Protein AF-0000000087424382 (afdb_homodimer)

pLDDT: mean 93.9, std 6.86, range [43.62, 98.88]

Structure (mmCIF, N/CA/C/O backbone):
data_AF-0000000087424382-model_v1
#
loop_
_entity.id
_entity.type
_entity.pdbx_description
1 polymer '3-phosphoglycerate dehydrogenase'
#
loop_
_atom_site.group_PDB
_atom_site.id
_atom_site.type_symbol
_atom_site.label_atom_id
_atom_site.label_alt_id
_atom_site.label_comp_id
_atom_site.label_asym_id
_atom_site.label_entity_id
_atom_site.label_seq_id
_atom_site.pdbx_PDB_ins_code
_atom_site.Cartn_x
_atom_site.Cartn_y
_atom_site.Cartn_z
_atom_site.occupancy
_atom_site.B_iso_or_equiv
_atom_site.auth_seq_id
_atom_site.auth_comp_id
_atom_site.auth_asym_id
_atom_site.auth_atom_id
_atom_site.pdbx_PDB_model_num
ATOM 1 N N . MET A 1 1 ? -9.07 46.438 29.609 1 51.47 1 MET A N 1
ATOM 2 C CA . MET A 1 1 ? -8.203 47.281 28.781 1 51.47 1 MET A CA 1
ATOM 3 C C . MET A 1 1 ? -7.188 46.438 28.031 1 51.47 1 MET A C 1
ATOM 5 O O . MET A 1 1 ? -6.363 45.75 28.641 1 51.47 1 MET A O 1
ATOM 9 N N . PRO A 1 2 ? -7.34 46.25 26.547 1 63.56 2 PRO A N 1
ATOM 10 C CA . PRO A 1 2 ? -6.758 45.219 25.688 1 63.56 2 PRO A CA 1
ATOM 11 C C . PRO A 1 2 ? -5.246 45.375 25.516 1 63.56 2 PRO A C 1
ATOM 13 O O . PRO A 1 2 ? -4.562 44.438 25.125 1 63.56 2 PRO A O 1
ATOM 16 N N . LYS A 1 3 ? -4.781 46.656 26.016 1 82.31 3 LYS A N 1
ATOM 17 C CA . LYS A 1 3 ? -3.342 46.844 25.859 1 82.31 3 LYS A CA 1
ATOM 18 C C . LYS A 1 3 ? -2.723 47.5 27.078 1 82.31 3 LYS A C 1
ATOM 20 O O . LYS A 1 3 ? -3.393 48.25 27.781 1 82.31 3 LYS A O 1
ATOM 25 N N . ILE A 1 4 ? -1.646 47.188 27.516 1 83.5 4 ILE A N 1
ATOM 26 C CA . ILE A 1 4 ? -0.794 47.812 28.516 1 83.5 4 ILE A CA 1
ATOM 27 C C . ILE A 1 4 ? 0.382 48.5 27.828 1 83.5 4 ILE A C 1
ATOM 29 O O . ILE A 1 4 ? 1.312 47.844 27.359 1 83.5 4 ILE A O 1
ATOM 33 N N . ASP A 1 5 ? 0.343 49.844 27.766 1 85.5 5 ASP A N 1
ATOM 34 C CA . ASP A 1 5 ? 1.397 50.625 27.125 1 85.5 5 ASP A CA 1
ATOM 35 C C . ASP A 1 5 ? 1.676 50.125 25.703 1 85.5 5 ASP A C 1
ATOM 37 O O . ASP A 1 5 ? 2.824 49.844 25.359 1 85.5 5 ASP A O 1
ATOM 41 N N . GLY A 1 6 ? 0.683 49.781 24.984 1 86.19 6 GLY A N 1
ATOM 42 C CA . GLY A 1 6 ? 0.803 49.406 23.594 1 86.19 6 GLY A CA 1
ATOM 43 C C . GLY A 1 6 ? 1.038 47.938 23.391 1 86.19 6 GLY A C 1
ATOM 44 O O . GLY A 1 6 ? 1.09 47.438 22.266 1 86.19 6 GLY A O 1
ATOM 45 N N . VAL A 1 7 ? 1.153 47.219 24.5 1 93.31 7 VAL A N 1
ATOM 46 C CA . VAL A 1 7 ? 1.424 45.781 24.469 1 93.31 7 VAL A CA 1
ATOM 47 C C . VAL A 1 7 ? 0.117 45 24.625 1 93.31 7 VAL A C 1
ATOM 49 O O . VAL A 1 7 ? -0.746 45.375 25.422 1 93.31 7 VAL A O 1
ATOM 52 N N . ARG A 1 8 ? -0.022 43.938 23.859 1 93.31 8 ARG A N 1
ATOM 53 C CA . ARG A 1 8 ? -1.211 43.094 23.969 1 93.31 8 ARG A CA 1
ATOM 54 C C . ARG A 1 8 ? -1.312 42.469 25.359 1 93.31 8 ARG A C 1
ATOM 56 O O . ARG A 1 8 ? -0.38 41.812 25.812 1 93.31 8 ARG A O 1
ATOM 63 N N . TYR A 1 9 ? -2.336 42.812 26.031 1 95.06 9 TYR A N 1
ATOM 64 C CA . TYR A 1 9 ? -2.676 42.094 27.266 1 95.06 9 TYR A CA 1
ATOM 65 C C . TYR A 1 9 ? -3.828 41.125 27.031 1 95.06 9 TYR A C 1
ATOM 67 O O . TYR A 1 9 ? -4.996 41.531 27.094 1 95.06 9 TYR A O 1
ATOM 75 N N . LEU A 1 10 ? -3.549 39.906 26.906 1 96.12 10 LEU A N 1
ATOM 76 C CA . LEU A 1 10 ? -4.48 38.875 26.438 1 96.12 10 LEU A CA 1
ATOM 77 C C . LEU A 1 10 ? -5.398 38.438 27.562 1 96.12 10 LEU A C 1
ATOM 79 O O . LEU A 1 10 ? -5.047 38.531 28.734 1 96.12 10 LEU A O 1
ATOM 83 N N . ASN A 1 11 ? -6.52 37.938 27.141 1 94.62 11 ASN A N 1
ATOM 84 C CA . ASN A 1 11 ? -7.488 37.438 28.109 1 94.62 11 ASN A CA 1
ATOM 85 C C . ASN A 1 11 ? -6.926 36.281 28.922 1 94.62 11 ASN A C 1
ATOM 87 O O . ASN A 1 11 ? -6.203 35.438 28.391 1 94.62 11 ASN A O 1
ATOM 91 N N . SER A 1 12 ? -7.273 36.312 30.203 1 93.31 12 SER A N 1
ATOM 92 C CA . SER A 1 12 ? -6.84 35.219 31.078 1 93.31 12 SER A CA 1
ATOM 93 C C . SER A 1 12 ? -7.414 33.906 30.641 1 93.31 12 SER A C 1
ATOM 95 O O . SER A 1 12 ? -6.762 32.844 30.766 1 93.31 12 SER A O 1
ATOM 97 N N . LYS A 1 13 ? -8.641 33.938 30.203 1 94.75 13 LYS A N 1
ATOM 98 C CA . LYS A 1 13 ? -9.336 32.812 29.594 1 94.75 13 LYS A CA 1
ATOM 99 C C . LYS A 1 13 ? -9.875 33.188 28.203 1 94.75 13 LYS A C 1
ATOM 101 O O . LYS A 1 13 ? -10.531 34.219 28.047 1 94.75 13 LYS A O 1
AT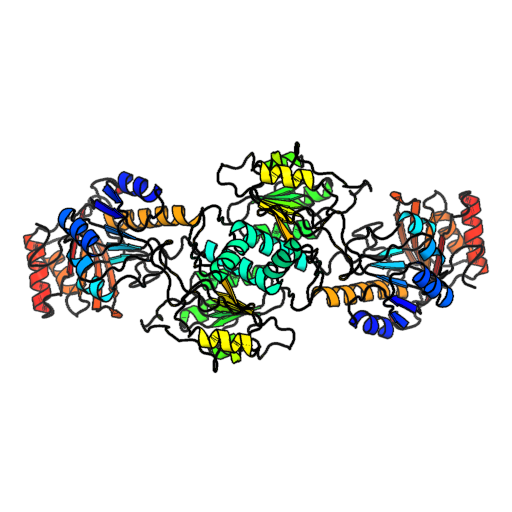OM 106 N N . PHE A 1 14 ? -9.547 32.312 27.266 1 96.69 14 PHE A N 1
ATOM 107 C CA . PHE A 1 14 ? -10.047 32.594 25.922 1 96.69 14 PHE A CA 1
ATOM 108 C C . PHE A 1 14 ? -11.562 32.531 25.875 1 96.69 14 PHE A C 1
ATOM 110 O O . PHE A 1 14 ? -12.164 31.672 26.531 1 96.69 14 PHE A O 1
ATOM 117 N N . LYS A 1 15 ? -12.148 33.375 25.047 1 96.44 15 LYS A N 1
ATOM 118 C CA . LYS A 1 15 ? -13.609 33.438 25.031 1 96.44 15 LYS A CA 1
ATOM 119 C C . LYS A 1 15 ? -14.164 33.125 23.641 1 96.44 15 LYS A C 1
ATOM 121 O O . LYS A 1 15 ? -15.227 32.531 23.516 1 96.44 15 LYS A O 1
ATOM 126 N N . LYS A 1 16 ? -13.461 33.594 22.641 1 98.12 16 LYS A N 1
ATOM 127 C CA . LYS A 1 16 ? -14.008 33.469 21.281 1 98.12 16 LYS A CA 1
ATOM 128 C C . LYS A 1 16 ? -12.945 33 20.297 1 98.12 16 LYS A C 1
ATOM 130 O O . LYS A 1 16 ? -11.789 33.406 20.375 1 98.12 16 LYS A O 1
ATOM 135 N N . ALA A 1 17 ? -13.336 32.156 19.391 1 98.75 17 ALA A N 1
ATOM 136 C CA . ALA A 1 17 ? -12.461 31.625 18.344 1 98.75 17 ALA A CA 1
ATOM 137 C C . ALA A 1 17 ? -13.109 31.766 16.969 1 98.75 17 ALA A C 1
ATOM 139 O O . ALA A 1 17 ? -14.211 31.281 16.734 1 98.75 17 ALA A O 1
ATOM 140 N N . LEU A 1 18 ? -12.445 32.469 16.078 1 98.81 18 LEU A N 1
ATOM 141 C CA . LEU A 1 18 ? -12.898 32.531 14.688 1 98.81 18 LEU A CA 1
ATOM 142 C C . LEU A 1 18 ? -12.445 31.312 13.914 1 98.81 18 LEU A C 1
ATOM 144 O O . LEU A 1 18 ? -11.273 30.922 13.984 1 98.81 18 LEU A O 1
ATOM 148 N N . ILE A 1 19 ? -13.375 30.641 13.242 1 98.69 19 ILE A N 1
ATOM 149 C CA . ILE A 1 19 ? -13.078 29.422 12.508 1 98.69 19 ILE A CA 1
ATOM 150 C C . ILE A 1 19 ? -13.375 29.625 11.023 1 98.69 19 ILE A C 1
ATOM 152 O O . ILE A 1 19 ? -14.516 29.875 10.641 1 98.69 19 ILE A O 1
ATOM 156 N N . LEU A 1 20 ? -12.305 29.531 10.234 1 96.56 20 LEU A N 1
ATOM 157 C CA . LEU A 1 20 ? -12.422 29.703 8.789 1 96.56 20 LEU A CA 1
ATOM 158 C C . LEU A 1 20 ? -12.141 28.391 8.062 1 96.56 20 LEU A C 1
ATOM 160 O O . LEU A 1 20 ? -11.609 27.453 8.664 1 96.56 20 LEU A O 1
ATOM 164 N N . GLU A 1 21 ? -12.57 28.234 6.816 1 92 21 GLU A N 1
ATOM 165 C CA . GLU A 1 21 ? -12.211 27.188 5.859 1 92 21 GLU A CA 1
ATOM 166 C C . GLU A 1 21 ? -12.781 25.844 6.277 1 92 21 GLU A C 1
ATOM 168 O O . GLU A 1 21 ? -12.211 24.797 5.969 1 92 21 GLU A O 1
ATOM 173 N N . HIS A 1 22 ? -13.664 25.75 7.113 1 90.44 22 HIS A N 1
ATOM 174 C CA . HIS A 1 22 ? -14.547 24.641 7.422 1 90.44 22 HIS A CA 1
ATOM 175 C C . HIS A 1 22 ? -13.766 23.453 7.992 1 90.44 22 HIS A C 1
ATOM 177 O O . HIS A 1 22 ? -13.906 22.328 7.52 1 90.44 22 HIS A O 1
ATOM 183 N N . PRO A 1 23 ? -12.891 23.703 9.016 1 94.31 23 PRO A N 1
ATOM 184 C CA . PRO A 1 23 ? -12.406 22.516 9.734 1 94.31 23 PRO A CA 1
ATOM 185 C C . PRO A 1 23 ? -13.547 21.656 10.273 1 94.31 23 PRO A C 1
ATOM 187 O O . PRO A 1 23 ? -14.703 22.078 10.273 1 94.31 23 PRO A O 1
ATOM 190 N N . ASP A 1 24 ? -13.25 20.438 10.672 1 94.25 24 ASP A N 1
ATOM 191 C CA . ASP A 1 24 ? -14.266 19.484 11.102 1 94.25 24 ASP A CA 1
ATOM 192 C C . ASP A 1 24 ? -15.188 20.094 12.156 1 94.25 24 ASP A C 1
ATOM 194 O O . ASP A 1 24 ? -14.719 20.781 13.07 1 94.25 24 ASP A O 1
ATOM 198 N N . PRO A 1 25 ? -16.469 19.844 12.078 1 95.56 25 PRO A N 1
ATOM 199 C CA . PRO A 1 25 ? -17.438 20.484 12.969 1 95.56 25 PRO A CA 1
ATOM 200 C C . PRO A 1 25 ? -17.234 20.094 14.43 1 95.56 25 PRO A C 1
ATOM 202 O O . PRO A 1 25 ? -17.656 20.828 15.328 1 95.56 25 PRO A O 1
ATOM 205 N N . SER A 1 26 ? -16.594 18.969 14.68 1 97 26 SER A N 1
ATOM 206 C CA . SER A 1 26 ? -16.375 18.547 16.062 1 97 26 SER A CA 1
ATOM 207 C C . SER A 1 26 ? -15.516 19.547 16.812 1 97 26 SER A C 1
ATOM 209 O O . SER A 1 26 ? -15.539 19.594 18.047 1 97 26 SER A O 1
ATOM 211 N N . LEU A 1 27 ? -14.781 20.328 16.062 1 98.19 27 LEU A N 1
ATOM 212 C CA . LEU A 1 27 ? -13.969 21.375 16.688 1 98.19 27 LEU A CA 1
ATOM 213 C C . LEU A 1 27 ? -14.828 22.297 17.531 1 98.19 27 LEU A C 1
ATOM 215 O O . LEU A 1 27 ? -14.43 22.703 18.625 1 98.19 27 LEU A O 1
ATOM 219 N N . ASP A 1 28 ? -16.031 22.641 17.078 1 98.44 28 ASP A N 1
ATOM 220 C CA . ASP A 1 28 ? -16.938 23.547 17.781 1 98.44 28 ASP A CA 1
ATOM 221 C C . ASP A 1 28 ? -17.328 22.969 19.141 1 98.44 28 ASP A C 1
ATOM 223 O O . ASP A 1 28 ? -17.359 23.688 20.141 1 98.44 28 ASP A O 1
ATOM 227 N N . ASP A 1 29 ? -17.625 21.688 19.062 1 98 29 ASP A N 1
ATOM 228 C CA . ASP A 1 29 ? -18.031 21.031 20.312 1 98 29 ASP A CA 1
ATOM 229 C C . ASP A 1 29 ? -16.891 21.047 21.328 1 98 29 ASP A C 1
ATOM 231 O O . ASP A 1 29 ? -17.109 21.281 22.516 1 98 29 ASP A O 1
ATOM 235 N N . TYR A 1 30 ? -15.695 20.781 20.875 1 97.81 30 TYR A N 1
ATOM 236 C CA . TYR A 1 30 ? -14.539 20.781 21.766 1 97.81 30 TYR A CA 1
ATOM 237 C C . TYR A 1 30 ? -14.312 22.172 22.359 1 97.81 30 TYR A C 1
ATOM 239 O O . TYR A 1 30 ? -14.047 22.297 23.562 1 97.81 30 TYR A O 1
ATOM 247 N N . LEU A 1 31 ? -14.414 23.234 21.547 1 98.19 31 LEU A N 1
ATOM 248 C CA . LEU A 1 31 ? -14.195 24.594 22 1 98.19 31 LEU A CA 1
ATOM 249 C C . LEU A 1 31 ? -15.266 25.016 23 1 98.19 31 LEU A C 1
ATOM 251 O O . LEU A 1 31 ? -14.953 25.609 24.031 1 98.19 31 LEU A O 1
ATOM 255 N N . ARG A 1 32 ? -16.516 24.672 22.766 1 97.81 32 ARG A N 1
ATOM 256 C CA . ARG A 1 32 ? -17.594 24.984 23.688 1 97.81 32 ARG A CA 1
ATOM 257 C C . ARG A 1 32 ? -17.375 24.312 25.031 1 97.81 32 ARG A C 1
ATOM 259 O O . ARG A 1 32 ? -17.609 24.922 26.078 1 97.81 32 ARG A O 1
ATOM 266 N N . ALA A 1 33 ? -16.953 23.125 24.922 1 96.81 33 ALA A N 1
ATOM 267 C CA . ALA A 1 33 ? -16.688 22.375 26.156 1 96.81 33 ALA A CA 1
ATOM 268 C C . ALA A 1 33 ? -15.586 23.047 26.984 1 96.81 33 ALA A C 1
ATOM 270 O O . ALA A 1 33 ? -15.539 22.875 28.203 1 96.81 33 ALA A O 1
ATOM 271 N N . GLN A 1 34 ? -14.75 23.812 26.344 1 95.94 34 GLN A N 1
ATOM 272 C CA . GLN A 1 34 ? -13.656 24.5 27.016 1 95.94 34 GLN A CA 1
ATOM 273 C C . GLN A 1 34 ? -14.055 25.938 27.375 1 95.94 34 GLN A C 1
ATOM 275 O O . GLN A 1 34 ? -13.234 26.703 27.875 1 95.94 34 GLN A O 1
ATOM 280 N N . GLY A 1 35 ? -15.312 26.266 27.047 1 95.62 35 GLY A N 1
ATOM 281 C CA . GLY A 1 35 ? -15.812 27.578 27.375 1 95.62 35 GLY A CA 1
ATOM 282 C C . GLY A 1 35 ? -15.477 28.625 26.344 1 95.62 35 GLY A C 1
ATOM 283 O O . GLY A 1 35 ? -15.539 29.828 26.609 1 95.62 35 GLY A O 1
ATOM 284 N N . ILE A 1 36 ? -15.062 28.219 25.172 1 97.94 36 ILE A N 1
ATOM 285 C CA . ILE A 1 36 ? -14.711 29.125 24.078 1 97.94 36 ILE A CA 1
ATOM 286 C C . ILE A 1 36 ? -15.82 29.125 23.031 1 97.94 36 ILE A C 1
ATOM 288 O O . ILE A 1 36 ? -16.234 28.062 22.562 1 97.94 36 ILE A O 1
ATOM 292 N N . GLU A 1 37 ? -16.297 30.234 22.641 1 98.31 37 GLU A N 1
ATOM 293 C CA . GLU A 1 37 ? -17.375 30.344 21.656 1 98.31 37 GLU A CA 1
ATOM 294 C C . GLU A 1 37 ? -16.828 30.234 20.234 1 98.31 37 GLU A C 1
ATOM 296 O O . GLU A 1 37 ? -16.078 31.109 19.797 1 98.31 37 GLU A O 1
ATOM 301 N N . PRO A 1 38 ? -17.266 29.203 19.531 1 98.56 38 PRO A N 1
ATOM 302 C CA . PRO A 1 38 ? -16.844 29.094 18.141 1 98.56 38 PRO A CA 1
ATOM 303 C C . PRO A 1 38 ? -17.625 30.031 17.219 1 98.56 38 PRO A C 1
ATOM 305 O O . PRO A 1 38 ? -18.859 30.078 17.266 1 98.56 38 PRO A O 1
ATOM 308 N N . ASP A 1 39 ? -16.953 30.844 16.469 1 98.56 39 ASP A N 1
ATOM 309 C CA . ASP A 1 39 ? -17.516 31.734 15.461 1 98.56 39 ASP A CA 1
ATOM 310 C C . ASP A 1 39 ? -17.109 31.297 14.047 1 98.56 39 ASP A C 1
ATOM 312 O O . ASP A 1 39 ? -16.172 31.844 13.469 1 98.56 39 ASP A O 1
ATOM 316 N N . ARG A 1 40 ? -17.875 30.375 13.531 1 97.81 40 ARG A N 1
ATOM 317 C CA . ARG A 1 40 ? -17.562 29.812 12.219 1 97.81 40 ARG A CA 1
ATOM 318 C C . ARG A 1 40 ? -18.078 30.703 11.102 1 97.81 40 ARG A C 1
ATOM 320 O O . ARG A 1 40 ? -19.234 31.125 11.117 1 97.81 40 ARG A O 1
ATOM 327 N N . ARG A 1 41 ? -17.203 31.031 10.195 1 96.69 41 ARG A N 1
ATOM 328 C CA . ARG A 1 41 ? -17.562 31.891 9.07 1 96.69 41 ARG A CA 1
ATOM 329 C C . ARG A 1 41 ? -17.156 31.25 7.742 1 96.69 41 ARG A C 1
ATOM 331 O O . ARG A 1 41 ? -16.141 30.562 7.66 1 96.69 41 ARG A O 1
ATOM 338 N N . GLU A 1 42 ? -17.906 31.484 6.715 1 91.19 42 GLU A N 1
ATOM 339 C CA . GLU A 1 42 ? -17.672 30.906 5.395 1 91.19 42 GLU A CA 1
ATOM 340 C C . GLU A 1 42 ? -16.781 31.812 4.547 1 91.19 42 GLU A C 1
ATOM 342 O O . GLU A 1 42 ? -16.156 31.344 3.594 1 91.19 42 GLU A O 1
ATOM 347 N N . THR A 1 43 ? -16.641 33 4.934 1 89.5 43 THR A N 1
ATOM 348 C CA . THR A 1 43 ? -15.953 34 4.113 1 89.5 43 THR A CA 1
ATOM 349 C C . THR A 1 43 ? -14.445 33.719 4.094 1 89.5 43 THR A C 1
ATOM 351 O O . THR A 1 43 ? -13.891 33.219 5.066 1 89.5 43 THR A O 1
ATOM 354 N N . GLN A 1 44 ? -13.859 34.062 2.943 1 87 44 GLN A N 1
ATOM 355 C CA . GLN A 1 44 ? -12.406 34.031 2.797 1 87 44 GLN A CA 1
ATOM 356 C C . GLN A 1 44 ? -11.883 35.375 2.314 1 87 44 GLN A C 1
ATOM 358 O O . GLN A 1 44 ? -10.734 35.5 1.873 1 87 44 GLN A O 1
ATOM 363 N N . ASP A 1 45 ? -12.758 36.312 2.396 1 92.25 45 ASP A N 1
ATOM 364 C CA . ASP A 1 45 ? -12.375 37.688 2.006 1 92.25 45 ASP A CA 1
ATOM 365 C C . ASP A 1 45 ? -11.633 38.375 3.133 1 92.25 45 ASP A C 1
ATOM 367 O O . ASP A 1 45 ? -12.133 38.469 4.258 1 92.25 45 ASP A O 1
ATOM 371 N N . GLU A 1 46 ? -10.523 38.906 2.814 1 96.12 46 GLU A N 1
ATOM 372 C CA . GLU A 1 46 ? -9.672 39.531 3.828 1 96.12 46 GLU A CA 1
ATOM 373 C C . GLU A 1 46 ? -10.398 40.656 4.555 1 96.12 46 GLU A C 1
ATOM 375 O O . GLU A 1 46 ? -10.359 40.719 5.781 1 96.12 46 GLU A O 1
ATOM 380 N N . ASP A 1 47 ? -11.039 41.562 3.801 1 97.38 47 ASP A N 1
ATOM 381 C CA . ASP A 1 47 ? -11.719 42.719 4.395 1 97.38 47 ASP A CA 1
ATOM 382 C C . ASP A 1 47 ? -12.812 42.281 5.352 1 97.38 47 ASP A C 1
ATOM 384 O O . ASP A 1 47 ? -12.977 42.844 6.434 1 97.38 47 ASP A O 1
ATOM 388 N N . GLU A 1 48 ? -13.508 41.281 4.957 1 97.69 48 GLU A N 1
ATOM 389 C CA . GLU A 1 48 ? -14.578 40.75 5.801 1 97.69 48 GLU A CA 1
ATOM 390 C C . GLU A 1 48 ? -14.016 40.125 7.078 1 97.69 48 GLU A C 1
ATOM 392 O O . GLU A 1 48 ? -14.57 40.344 8.164 1 97.69 48 GLU A O 1
ATOM 397 N N . VAL A 1 49 ? -12.969 39.406 6.965 1 98.19 49 VAL A N 1
ATOM 398 C CA . VAL A 1 49 ? -12.359 38.719 8.109 1 98.19 49 VAL A CA 1
ATOM 399 C C . VAL A 1 49 ? -11.828 39.781 9.094 1 98.19 49 VAL A C 1
ATOM 401 O O . VAL A 1 49 ? -11.992 39.625 10.305 1 98.19 49 VAL A O 1
ATOM 404 N N . VAL A 1 50 ? -11.227 40.844 8.562 1 98.25 50 VAL A N 1
ATOM 405 C CA . VAL A 1 50 ? -10.688 41.938 9.391 1 98.25 50 VAL A CA 1
ATOM 406 C C . VAL A 1 50 ? -11.812 42.594 10.172 1 98.25 50 VAL A C 1
ATOM 408 O O . VAL A 1 50 ? -11.672 42.875 11.367 1 98.25 50 VAL A O 1
ATOM 411 N N . GLU A 1 51 ? -12.906 42.812 9.477 1 98.25 51 GLU A N 1
ATOM 412 C CA . GLU A 1 51 ? -14.047 43.438 10.148 1 98.25 51 GLU A CA 1
ATOM 413 C C . GLU A 1 51 ? -14.602 42.531 11.25 1 98.25 51 GLU A C 1
ATOM 415 O O . GLU A 1 51 ? -14.953 43 12.328 1 98.25 51 GLU A O 1
ATOM 420 N N . ILE A 1 52 ? -14.703 41.281 11.008 1 98.25 52 ILE A N 1
ATOM 421 C CA . ILE A 1 52 ? -15.203 40.281 11.969 1 98.25 52 ILE A CA 1
ATOM 422 C C . ILE A 1 52 ? -14.297 40.281 13.203 1 98.25 52 ILE A C 1
ATOM 424 O O . ILE A 1 52 ? -14.781 40.281 14.336 1 98.25 52 ILE A O 1
ATOM 428 N N . LEU A 1 53 ? -13.016 40.281 13 1 98.31 53 LEU A N 1
ATOM 429 C CA . LEU A 1 53 ? -12.047 40.25 14.086 1 98.31 53 LEU A CA 1
ATOM 430 C C . LEU A 1 53 ? -12.094 41.531 14.898 1 98.31 53 LEU A C 1
ATOM 432 O O . LEU A 1 53 ? -11.984 41.531 16.125 1 98.31 53 LEU A O 1
ATOM 436 N N . LYS A 1 54 ? -12.227 42.688 14.172 1 97.25 54 LYS A N 1
ATOM 437 C CA . LYS A 1 54 ? -12.305 44 14.844 1 97.25 54 LYS A CA 1
ATOM 438 C C . LYS A 1 54 ? -13.508 44.062 15.781 1 97.25 54 LYS A C 1
ATOM 440 O O . LYS A 1 54 ? -13.398 44.531 16.906 1 97.25 54 LYS A O 1
ATOM 445 N N . GLU A 1 55 ? -14.562 43.531 15.281 1 97.31 55 GLU A N 1
ATOM 446 C CA . GLU A 1 55 ? -15.805 43.594 16.047 1 97.31 55 GLU A CA 1
ATOM 447 C C . GLU A 1 55 ? -15.82 42.531 17.141 1 97.31 55 GLU A C 1
ATOM 449 O O . GLU A 1 55 ? -16.266 42.781 18.266 1 97.31 55 GLU A O 1
ATOM 454 N N . GLY A 1 56 ? -15.328 41.438 16.828 1 97.06 56 GLY A N 1
ATOM 455 C CA . GLY A 1 56 ? -15.469 40.281 17.719 1 97.06 56 GLY A CA 1
ATOM 456 C C . GLY A 1 56 ? -14.344 40.219 18.75 1 97.06 56 GLY A C 1
ATOM 457 O O . GLY A 1 56 ? -14.492 39.562 19.781 1 97.06 56 GLY A O 1
ATOM 458 N N . GLN A 1 57 ? -13.195 40.719 18.359 1 97.31 57 GLN A N 1
ATOM 459 C CA . GLN A 1 57 ? -12.008 40.656 19.203 1 97.31 57 GLN A CA 1
ATOM 460 C C . GLN A 1 57 ? -11.711 39.25 19.641 1 97.31 57 GLN A C 1
ATOM 462 O O . GLN A 1 57 ? -11.555 38.969 20.828 1 97.31 57 GLN A O 1
ATOM 467 N N . HIS A 1 58 ? -11.672 38.375 18.656 1 98.44 58 HIS A N 1
ATOM 468 C CA . HIS A 1 58 ? -11.453 36.938 18.875 1 98.44 58 HIS A CA 1
ATOM 469 C C . HIS A 1 58 ? -10.094 36.688 19.5 1 98.44 58 HIS A C 1
ATOM 471 O O . HIS A 1 58 ? -9.125 37.406 19.219 1 98.44 58 HIS A O 1
ATOM 477 N N . ASP A 1 59 ? -9.977 35.594 20.312 1 98.25 59 ASP A N 1
ATOM 478 C CA . ASP A 1 59 ? -8.734 35.219 20.953 1 98.25 59 ASP A CA 1
ATOM 479 C C . ASP A 1 59 ? -7.891 34.312 20.047 1 98.25 59 ASP A C 1
ATOM 481 O O . ASP A 1 59 ? -6.66 34.312 20.156 1 98.25 59 ASP A O 1
ATOM 485 N N . LEU A 1 60 ? -8.602 33.562 19.25 1 98.75 60 LEU A N 1
ATOM 486 C CA . LEU A 1 60 ? -7.961 32.562 18.391 1 98.75 60 LEU A CA 1
ATOM 487 C C . LEU A 1 60 ? -8.539 32.594 16.984 1 98.75 60 LEU A C 1
ATOM 489 O O . LEU A 1 60 ? -9.703 32.969 16.797 1 98.75 60 LEU A O 1
ATOM 493 N N . LEU A 1 61 ? -7.738 32.281 16.016 1 98.81 61 LEU A N 1
ATOM 494 C CA . LEU A 1 61 ? -8.164 32.125 14.633 1 98.81 61 LEU A CA 1
ATOM 495 C C . LEU A 1 61 ? -7.781 30.75 14.102 1 98.81 61 LEU A C 1
ATOM 497 O O . LEU A 1 61 ? -6.594 30.422 14.016 1 98.81 61 LEU A O 1
ATOM 501 N N . TYR A 1 62 ? -8.805 29.922 13.844 1 98.62 62 TYR A N 1
ATOM 502 C CA . TYR A 1 62 ? -8.594 28.625 13.234 1 98.62 62 TYR A CA 1
ATOM 503 C C . TYR A 1 62 ? -8.758 28.688 11.719 1 98.62 62 TYR A C 1
ATOM 505 O O . TYR A 1 62 ? -9.656 29.375 11.219 1 98.62 62 TYR A O 1
ATOM 513 N N . LYS A 1 63 ? -7.852 28.031 11.039 1 96.75 63 LYS A N 1
ATOM 514 C CA . LYS A 1 63 ? -7.965 27.938 9.594 1 96.75 63 LYS A CA 1
ATOM 515 C C . LYS A 1 63 ? -7.23 26.719 9.062 1 96.75 63 LYS A C 1
ATOM 517 O O . LYS A 1 63 ? -6.543 26.016 9.812 1 96.75 63 LYS A O 1
ATOM 522 N N . ARG A 1 64 ? -7.426 26.484 7.82 1 91.5 64 ARG A N 1
ATOM 523 C CA . ARG A 1 64 ? -6.672 25.438 7.156 1 91.5 64 ARG A CA 1
ATOM 524 C C . ARG A 1 64 ? -5.523 26.016 6.336 1 91.5 64 ARG A C 1
ATOM 526 O O . ARG A 1 64 ? -4.629 26.672 6.883 1 91.5 64 ARG A O 1
ATOM 533 N N . SER A 1 65 ? -5.543 25.891 5.004 1 86.88 65 SER A N 1
ATOM 534 C CA . SER A 1 65 ? -4.316 26.219 4.289 1 86.88 65 SER A CA 1
ATOM 535 C C . SER A 1 65 ? -4.547 27.344 3.277 1 86.88 65 SER A C 1
ATOM 537 O O . SER A 1 65 ? -3.615 27.781 2.6 1 86.88 65 SER A O 1
ATOM 539 N N . ARG A 1 66 ? -5.699 27.969 3.24 1 85.31 66 ARG A N 1
ATOM 540 C CA . ARG A 1 66 ? -5.992 28.828 2.098 1 85.31 66 ARG A CA 1
ATOM 541 C C . ARG A 1 66 ? -5.961 30.297 2.496 1 85.31 66 ARG A C 1
ATOM 543 O O . ARG A 1 66 ? -5.301 31.109 1.841 1 85.31 66 ARG A O 1
ATOM 550 N N . PHE A 1 67 ? -6.695 30.672 3.537 1 92.44 67 PHE A N 1
ATOM 551 C CA . PHE A 1 67 ? -6.816 32.062 3.928 1 92.44 67 PHE A CA 1
ATOM 552 C C . PHE A 1 67 ? -5.465 32.625 4.344 1 92.44 67 PHE A C 1
ATOM 554 O O . PHE A 1 67 ? -4.762 32.031 5.164 1 92.44 67 PHE A O 1
ATOM 561 N N . ILE A 1 68 ? -5.098 33.719 3.754 1 94.06 68 ILE A N 1
ATOM 562 C CA . ILE A 1 68 ? -3.799 34.344 4.016 1 94.06 68 ILE A CA 1
ATOM 563 C C . ILE A 1 68 ? -3.885 35.219 5.27 1 94.06 68 ILE A C 1
ATOM 565 O O . ILE A 1 68 ? -4.73 36.125 5.352 1 94.06 68 ILE A O 1
ATOM 569 N N . VAL A 1 69 ? -3.051 34.969 6.211 1 97.56 69 VAL A N 1
ATOM 570 C CA . VAL A 1 69 ? -2.949 35.781 7.422 1 97.56 69 VAL A CA 1
ATOM 571 C C . VAL A 1 69 ? -1.771 36.719 7.305 1 97.56 69 VAL A C 1
ATOM 573 O O . VAL A 1 69 ? -0.612 36.312 7.383 1 97.56 69 VAL A O 1
ATOM 576 N N . ASN A 1 70 ? -2.09 37.938 7.059 1 97.31 70 ASN A N 1
ATOM 577 C CA . ASN A 1 70 ? -1.084 39 6.992 1 97.31 70 ASN A CA 1
ATOM 578 C C . ASN A 1 70 ? -1.186 39.969 8.18 1 97.31 70 ASN A C 1
ATOM 580 O O . ASN A 1 70 ? -1.922 39.688 9.133 1 97.31 70 ASN A O 1
ATOM 584 N N . GLU A 1 71 ? -0.392 41 8.156 1 97.44 71 GLU A N 1
ATOM 585 C CA . GLU A 1 71 ? -0.296 41.938 9.273 1 97.44 71 GLU A CA 1
ATOM 586 C C . GLU A 1 71 ? -1.646 42.562 9.562 1 97.44 71 GLU A C 1
ATOM 588 O O . GLU A 1 71 ? -2.004 42.781 10.727 1 97.44 71 GLU A O 1
ATOM 593 N N . ARG A 1 72 ? -2.375 42.844 8.508 1 97.69 72 ARG A N 1
ATOM 594 C CA . ARG A 1 72 ? -3.678 43.5 8.672 1 97.69 72 ARG A CA 1
ATOM 595 C C . ARG A 1 72 ? -4.625 42.625 9.469 1 97.69 72 ARG A C 1
ATOM 597 O O . ARG A 1 72 ? -5.34 43.094 10.352 1 97.69 72 ARG A O 1
ATOM 604 N N . VAL A 1 73 ? -4.609 41.375 9.156 1 98.19 73 VAL A N 1
ATOM 605 C CA . VAL A 1 73 ? -5.461 40.406 9.844 1 98.19 73 VAL A CA 1
ATOM 606 C C . VAL A 1 73 ? -5.055 40.312 11.312 1 98.19 73 VAL A C 1
ATOM 608 O O . VAL A 1 73 ? -5.91 40.281 12.203 1 98.19 73 VAL A O 1
ATOM 611 N N . LEU A 1 74 ? -3.799 40.312 11.594 1 98 74 LEU A N 1
ATOM 612 C CA . LEU A 1 74 ? -3.256 40.125 12.938 1 98 74 LEU A CA 1
ATOM 613 C C . LEU A 1 74 ? -3.605 41.344 13.812 1 98 74 LEU A C 1
ATOM 615 O O . LEU A 1 74 ? -3.863 41.188 15.008 1 98 74 LEU A O 1
ATOM 619 N N . GLN A 1 75 ? -3.625 42.5 13.266 1 96.38 75 GLN A N 1
ATOM 620 C CA . GLN A 1 75 ? -3.824 43.719 14.016 1 96.38 75 GLN A CA 1
ATOM 621 C C . GLN A 1 75 ? -5.309 44 14.281 1 96.38 75 GLN A C 1
ATOM 623 O O . GLN A 1 75 ? -5.664 44.844 15.102 1 96.38 75 GLN A O 1
ATOM 628 N N . ALA A 1 76 ? -6.113 43.219 13.641 1 97.19 76 ALA A N 1
ATOM 629 C CA . ALA A 1 76 ? -7.551 43.469 13.688 1 97.19 76 ALA A CA 1
ATOM 630 C C . ALA A 1 76 ? -8.117 43.156 15.07 1 97.19 76 ALA A C 1
ATOM 632 O O . ALA A 1 76 ? -9.086 43.781 15.508 1 97.19 76 ALA A O 1
ATOM 633 N N . SER A 1 77 ? -7.551 42.188 15.734 1 95.5 77 SER A N 1
ATOM 634 C CA . SER A 1 77 ? -7.969 41.875 17.094 1 95.5 77 SER A CA 1
ATOM 635 C C . SER A 1 77 ? -6.832 42.062 18.094 1 95.5 77 SER A C 1
ATOM 637 O O . SER A 1 77 ? -5.777 41.438 17.969 1 95.5 77 SER A O 1
ATOM 639 N N . GLU A 1 78 ? -7.09 42.781 19.062 1 95 78 GLU A N 1
ATOM 640 C CA . GLU A 1 78 ? -6.09 43.031 20.109 1 95 78 GLU A CA 1
ATOM 641 C C . GLU A 1 78 ? -5.969 41.844 21.047 1 95 78 GLU A C 1
ATOM 643 O O . GLU A 1 78 ? -4.98 41.719 21.766 1 95 78 GLU A O 1
ATOM 648 N N . ASN A 1 79 ? -6.906 40.938 20.969 1 96.19 79 ASN A N 1
ATOM 649 C CA . ASN A 1 79 ? -6.918 39.781 21.844 1 96.19 79 ASN A CA 1
ATOM 650 C C . ASN A 1 79 ? -6.32 38.562 21.172 1 96.19 79 ASN A C 1
ATOM 652 O O . ASN A 1 79 ? -6.141 37.531 21.797 1 96.19 79 ASN A O 1
ATOM 656 N N . LEU A 1 80 ? -6.051 38.656 19.906 1 98 80 LEU A N 1
ATOM 657 C CA . LEU A 1 80 ? -5.625 37.469 19.141 1 98 80 LEU A CA 1
ATOM 658 C C . LEU A 1 80 ? -4.309 36.938 19.672 1 98 80 LEU A C 1
ATOM 660 O O . LEU A 1 80 ? -3.26 37.562 19.531 1 98 80 LEU A O 1
ATOM 664 N N . ALA A 1 81 ? -4.402 35.75 20.203 1 98.06 81 ALA A N 1
ATOM 665 C CA . ALA A 1 81 ? -3.25 35.156 20.875 1 98.06 81 ALA A CA 1
ATOM 666 C C . ALA A 1 81 ? -2.516 34.188 19.938 1 98.06 81 ALA A C 1
ATOM 668 O O . ALA A 1 81 ? -1.302 34.031 20.047 1 98.06 81 ALA A O 1
ATOM 669 N N . ALA A 1 82 ? -3.307 33.531 19.031 1 98.69 82 ALA A N 1
ATOM 670 C CA . ALA A 1 82 ? -2.654 32.531 18.219 1 98.69 82 ALA A CA 1
ATOM 671 C C . ALA A 1 82 ? -3.449 32.25 16.953 1 98.69 82 ALA A C 1
ATOM 673 O O . ALA A 1 82 ? -4.672 32.406 16.922 1 98.69 82 ALA A O 1
ATOM 674 N N . ILE A 1 83 ? -2.721 31.906 15.914 1 98.75 83 ILE A N 1
ATOM 675 C CA . ILE A 1 83 ? -3.262 31.297 14.703 1 98.75 83 ILE A CA 1
ATOM 676 C C . ILE A 1 83 ? -3.156 29.781 14.812 1 98.75 83 ILE A C 1
ATOM 678 O O . ILE A 1 83 ? -2.059 29.234 14.961 1 98.75 83 ILE A O 1
ATOM 682 N N . MET A 1 84 ? -4.301 29.125 14.781 1 98.62 84 MET A N 1
ATOM 683 C CA . MET A 1 84 ? -4.371 27.656 14.875 1 98.62 84 MET A CA 1
ATOM 684 C C . MET A 1 84 ? -4.578 27.031 13.5 1 98.62 84 MET A C 1
ATOM 686 O O . MET A 1 84 ? -5.672 27.109 12.938 1 98.62 84 MET A O 1
ATOM 690 N N . LEU A 1 85 ? -3.561 26.406 13.023 1 97.44 85 LEU A N 1
ATOM 691 C CA . LEU A 1 85 ? -3.619 25.812 11.688 1 97.44 85 LEU A CA 1
ATOM 692 C C . LEU A 1 85 ? -4.109 24.375 11.75 1 97.44 85 LEU A C 1
ATOM 694 O O . LEU A 1 85 ? -3.42 23.5 12.281 1 97.44 85 LEU A O 1
ATOM 698 N N . CYS A 1 86 ? -5.266 24.188 11.141 1 96.19 86 CYS A N 1
ATOM 699 C CA . CYS A 1 86 ? -5.816 22.844 11.047 1 96.19 86 CYS A CA 1
ATOM 700 C C . CYS A 1 86 ? -5.227 22.078 9.867 1 96.19 86 CYS A C 1
ATOM 702 O O . CYS A 1 86 ? -5.965 21.531 9.047 1 96.19 86 CYS A O 1
ATOM 704 N N . CYS A 1 87 ? -3.939 22.156 9.695 1 92.06 87 CYS A N 1
ATOM 705 C CA . CYS A 1 87 ? -3.121 21.516 8.664 1 92.06 87 CYS A CA 1
ATOM 706 C C . CYS A 1 87 ? -1.648 21.531 9.055 1 92.06 87 CYS A C 1
ATOM 708 O O . CYS A 1 87 ? -1.281 22.094 10.094 1 92.06 87 CYS A O 1
ATOM 710 N N . ILE A 1 88 ? -0.857 20.906 8.25 1 88.62 88 ILE A N 1
ATOM 711 C CA . ILE A 1 88 ? 0.578 20.875 8.508 1 88.62 88 ILE A CA 1
ATOM 712 C C . ILE A 1 88 ? 1.225 22.141 7.945 1 88.62 88 ILE A C 1
ATOM 714 O O . ILE A 1 88 ? 2.088 22.75 8.586 1 88.62 88 ILE A O 1
ATOM 718 N N . GLY A 1 89 ? 0.83 22.516 6.773 1 88.12 89 GLY A N 1
ATOM 719 C CA . GLY A 1 89 ? 1.452 23.625 6.059 1 88.12 89 GLY A CA 1
ATOM 720 C C . GLY A 1 89 ? 1.231 24.969 6.73 1 88.12 89 GLY A C 1
ATOM 721 O O . GLY A 1 89 ? 0.157 25.234 7.277 1 88.12 89 GLY A O 1
ATOM 722 N N . ASP A 1 90 ? 2.221 25.797 6.723 1 91.19 90 ASP A N 1
ATOM 723 C CA . ASP A 1 90 ? 2.137 27.109 7.363 1 91.19 90 ASP A CA 1
ATOM 724 C C . ASP A 1 90 ? 2.471 28.234 6.379 1 91.19 90 ASP A C 1
ATOM 726 O O . ASP A 1 90 ? 2.783 29.344 6.785 1 91.19 90 ASP A O 1
ATOM 730 N N . ASP A 1 91 ? 2.318 27.922 5.098 1 86.25 91 ASP A N 1
ATOM 731 C CA . ASP A 1 91 ? 2.711 28.828 4.023 1 86.25 91 ASP A CA 1
ATOM 732 C C . ASP A 1 91 ? 1.77 30.016 3.947 1 86.25 91 ASP A C 1
ATOM 734 O O . ASP A 1 91 ? 2.158 31.094 3.477 1 86.25 91 ASP A O 1
ATOM 738 N N . SER A 1 92 ? 0.623 29.875 4.434 1 90.38 92 SER A N 1
ATOM 739 C CA . SER A 1 92 ? -0.412 30.891 4.266 1 90.38 92 SER A CA 1
ATOM 740 C C . SER A 1 92 ? -0.365 31.922 5.395 1 90.38 92 SER A C 1
ATOM 742 O O . SER A 1 92 ? -1.219 32.812 5.473 1 90.38 92 SER A O 1
ATOM 744 N N . VAL A 1 93 ? 0.657 31.891 6.262 1 95.62 93 VAL A N 1
ATOM 745 C CA . VAL A 1 93 ? 0.745 32.781 7.41 1 95.62 93 VAL A CA 1
ATOM 746 C C . VAL A 1 93 ? 2.043 33.594 7.344 1 95.62 93 VAL A C 1
ATOM 748 O O . VAL A 1 93 ? 3.117 33.031 7.121 1 95.62 93 VAL A O 1
ATOM 751 N N . ASP A 1 94 ? 1.882 34.906 7.434 1 96.19 94 ASP A N 1
ATOM 752 C CA . ASP A 1 94 ? 3.059 35.75 7.574 1 96.19 94 ASP A CA 1
ATOM 753 C C . ASP A 1 94 ? 3.68 35.594 8.961 1 96.19 94 ASP A C 1
ATOM 755 O O . ASP A 1 94 ? 3.361 36.375 9.875 1 96.19 94 ASP A O 1
ATOM 759 N N . LYS A 1 95 ? 4.648 34.719 9.023 1 94.94 95 LYS A N 1
ATOM 760 C CA . LYS A 1 95 ? 5.242 34.375 10.312 1 94.94 95 LYS A CA 1
ATOM 761 C C . LYS A 1 95 ? 6.02 35.562 10.898 1 94.94 95 LYS A C 1
ATOM 763 O O . LYS A 1 95 ? 6.074 35.719 12.117 1 94.94 95 LYS A O 1
ATOM 768 N N . GLU A 1 96 ? 6.602 36.375 10.047 1 94.88 96 GLU A N 1
ATOM 769 C CA . GLU A 1 96 ? 7.309 37.562 10.523 1 94.88 96 GLU A CA 1
ATOM 770 C C . GLU A 1 96 ? 6.352 38.562 11.172 1 94.88 96 GLU A C 1
ATOM 772 O O . GLU A 1 96 ? 6.652 39.125 12.227 1 94.88 96 GLU A O 1
ATOM 777 N N . ALA A 1 97 ? 5.27 38.75 10.539 1 97.38 97 ALA A N 1
ATOM 778 C CA . ALA A 1 97 ? 4.258 39.625 11.109 1 97.38 97 ALA A CA 1
ATOM 779 C C . ALA A 1 97 ? 3.729 39.094 12.43 1 97.38 97 ALA A C 1
ATOM 781 O O . ALA A 1 97 ? 3.484 39.844 13.375 1 97.38 97 ALA A O 1
ATOM 782 N N . CYS A 1 98 ? 3.492 37.781 12.469 1 97.81 98 CYS A N 1
ATOM 783 C CA . CYS A 1 98 ? 3.043 37.156 13.703 1 97.81 98 CYS A CA 1
ATOM 784 C C . CYS A 1 98 ? 4.039 37.375 14.836 1 97.81 98 CYS A C 1
ATOM 786 O O . CYS A 1 98 ? 3.648 37.719 15.953 1 97.81 98 CYS A O 1
ATOM 788 N N . ALA A 1 99 ? 5.285 37.219 14.5 1 96 99 ALA A N 1
ATOM 789 C CA . ALA A 1 99 ? 6.348 37.438 15.477 1 96 99 ALA A CA 1
ATOM 790 C C . ALA A 1 99 ? 6.328 38.875 15.984 1 96 99 ALA A C 1
ATOM 792 O O . ALA A 1 99 ? 6.445 39.125 17.188 1 96 99 ALA A O 1
ATOM 793 N N . ARG A 1 100 ? 6.148 39.812 15.094 1 95 100 ARG A N 1
ATOM 794 C CA . ARG A 1 100 ? 6.141 41.219 15.445 1 95 100 ARG A CA 1
ATOM 795 C C . ARG A 1 100 ? 4.934 41.562 16.312 1 95 100 ARG A C 1
ATOM 797 O O . ARG A 1 100 ? 5.031 42.375 17.219 1 95 100 ARG A O 1
ATOM 804 N N . GLU A 1 101 ? 3.852 40.906 16.031 1 95.38 101 GLU A N 1
ATOM 805 C CA . GLU A 1 101 ? 2.602 41.219 16.719 1 95.38 101 GLU A CA 1
ATOM 806 C C . GLU A 1 101 ? 2.441 40.375 17.984 1 95.38 101 GLU A C 1
ATOM 808 O O . GLU A 1 101 ? 1.495 40.562 18.75 1 95.38 101 GLU A O 1
ATOM 813 N N . GLY A 1 102 ? 3.357 39.438 18.25 1 96.06 102 GLY A N 1
ATOM 814 C CA . GLY A 1 102 ? 3.295 38.594 19.406 1 96.06 102 GLY A CA 1
ATOM 815 C C . GLY A 1 102 ? 2.197 37.531 19.328 1 96.06 102 GLY A C 1
ATOM 816 O O . GLY A 1 102 ? 1.582 37.188 20.344 1 96.06 102 GLY A O 1
ATOM 817 N N . VAL A 1 103 ? 1.839 37.125 18.156 1 98.06 103 VAL A N 1
ATOM 818 C CA . VAL A 1 103 ? 0.812 36.125 17.922 1 98.06 103 VAL A CA 1
ATOM 819 C C . VAL A 1 103 ? 1.47 34.781 17.609 1 98.06 103 VAL A C 1
ATOM 821 O O . VAL A 1 103 ? 2.258 34.688 16.656 1 98.06 103 VAL A O 1
ATOM 824 N N . MET A 1 104 ? 1.188 33.719 18.391 1 98 104 MET A N 1
ATOM 825 C CA . MET A 1 104 ? 1.766 32.406 18.172 1 98 104 MET A CA 1
ATOM 826 C C . MET A 1 104 ? 1.098 31.734 16.984 1 98 104 MET A C 1
ATOM 828 O O . MET A 1 104 ? -0.026 32.062 16.609 1 98 104 MET A O 1
ATOM 832 N N . VAL A 1 105 ? 1.802 30.844 16.359 1 98.12 105 VAL A N 1
ATOM 833 C CA . VAL A 1 105 ? 1.284 30.031 15.266 1 98.12 105 VAL A CA 1
ATOM 834 C C . VAL A 1 105 ? 1.524 28.562 15.562 1 98.12 105 VAL A C 1
ATOM 836 O O . VAL A 1 105 ? 2.668 28.141 15.75 1 98.12 105 VAL A O 1
ATOM 839 N N . MET A 1 106 ? 0.489 27.797 15.672 1 97.75 106 MET A N 1
ATOM 840 C CA . MET A 1 106 ? 0.576 26.375 15.961 1 97.75 106 MET A CA 1
ATOM 841 C C . MET A 1 106 ? -0.138 25.562 14.891 1 97.75 106 MET A C 1
ATOM 843 O O . MET A 1 106 ? -1.284 25.844 14.547 1 97.75 106 MET A O 1
ATOM 847 N N . ASN A 1 107 ? 0.528 24.594 14.336 1 96 107 ASN A N 1
ATOM 848 C CA . ASN A 1 107 ? -0.062 23.734 13.312 1 96 107 ASN A CA 1
ATOM 849 C C . ASN A 1 107 ? -0.283 22.312 13.828 1 96 107 ASN A C 1
ATOM 851 O O . ASN A 1 107 ? -0.367 22.094 15.031 1 96 107 ASN A O 1
ATOM 855 N N . ASP A 1 108 ? -0.717 21.391 12.953 1 94.69 108 ASP A N 1
ATOM 856 C CA . ASP A 1 108 ? -0.909 19.984 13.305 1 94.69 108 ASP A CA 1
ATOM 857 C C . ASP A 1 108 ? 0.001 19.078 12.477 1 94.69 108 ASP A C 1
ATOM 859 O O . ASP A 1 108 ? -0.399 18.594 11.414 1 94.69 108 ASP A O 1
ATOM 863 N N . PRO A 1 109 ? 1.157 18.719 12.977 1 88.38 109 PRO A N 1
ATOM 864 C CA . PRO A 1 109 ? 2.123 17.922 12.211 1 88.38 109 PRO A CA 1
ATOM 865 C C . PRO A 1 109 ? 1.858 16.422 12.312 1 88.38 109 PRO A C 1
ATOM 867 O O . PRO A 1 109 ? 2.574 15.617 11.711 1 88.38 109 PRO A O 1
ATOM 870 N N . ILE A 1 110 ? 0.793 15.938 12.961 1 86.5 110 ILE A N 1
ATOM 871 C CA . ILE A 1 110 ? 0.746 14.531 13.336 1 86.5 110 ILE A CA 1
ATOM 872 C C . ILE A 1 110 ? -0.524 13.891 12.781 1 86.5 110 ILE A C 1
ATOM 874 O O . ILE A 1 110 ? -0.514 12.727 12.375 1 86.5 110 ILE A O 1
ATOM 878 N N . SER A 1 111 ? -1.546 14.664 12.758 1 90.06 111 SER A N 1
ATOM 879 C CA . SER A 1 111 ? -2.875 14.07 12.664 1 90.06 111 SER A CA 1
ATOM 880 C C . SER A 1 111 ? -3.107 13.453 11.289 1 90.06 111 SER A C 1
ATOM 882 O O . SER A 1 111 ? -3.889 12.516 11.141 1 90.06 111 SER A O 1
ATOM 884 N N . ASN A 1 112 ? -2.43 13.992 10.266 1 89.69 112 ASN A N 1
ATOM 885 C CA . ASN A 1 112 ? -2.713 13.484 8.922 1 89.69 112 ASN A CA 1
ATOM 886 C C . ASN A 1 112 ? -1.517 12.734 8.344 1 89.69 112 ASN A C 1
ATOM 888 O O . ASN A 1 112 ? -1.532 12.344 7.176 1 89.69 112 ASN A O 1
ATOM 892 N N . GLY A 1 113 ? -0.537 12.531 9.125 1 90.88 113 GLY A N 1
ATOM 893 C CA . GLY A 1 113 ? 0.677 11.883 8.648 1 90.88 113 GLY A CA 1
ATOM 894 C C . GLY A 1 113 ? 0.429 10.523 8.031 1 90.88 113 GLY A C 1
ATOM 895 O O . GLY A 1 113 ? 0.865 10.258 6.906 1 90.88 113 GLY A O 1
ATOM 896 N N . TRP A 1 114 ? -0.306 9.781 8.695 1 92.75 114 TRP A N 1
ATOM 897 C CA . TRP A 1 114 ? -0.546 8.414 8.242 1 92.75 114 TRP A CA 1
ATOM 898 C C . TRP A 1 114 ? -1.379 8.398 6.965 1 92.75 114 TRP A C 1
ATOM 900 O O . TRP A 1 114 ? -1.187 7.543 6.098 1 92.75 114 TRP A O 1
ATOM 910 N N . SER A 1 115 ? -2.32 9.328 6.859 1 95.62 115 SER A N 1
ATOM 911 C CA . SER A 1 115 ? -3.105 9.445 5.633 1 95.62 115 SER A CA 1
ATOM 912 C C . SER A 1 115 ? -2.207 9.625 4.414 1 95.62 115 SER A C 1
ATOM 914 O O . SER A 1 115 ? -2.436 9.008 3.371 1 95.62 115 SER A O 1
ATOM 916 N N . VAL A 1 116 ? -1.224 10.438 4.605 1 96 116 VAL A N 1
ATOM 917 C CA . VAL A 1 116 ? -0.309 10.742 3.51 1 96 116 VAL A CA 1
ATOM 918 C C . VAL A 1 116 ? 0.52 9.508 3.166 1 96 116 VAL A C 1
ATOM 920 O O . VAL A 1 116 ? 0.715 9.188 1.991 1 96 116 VAL A O 1
ATOM 923 N N . VAL A 1 117 ? 0.968 8.773 4.16 1 97.25 117 VAL A N 1
ATOM 924 C CA . VAL A 1 117 ? 1.792 7.586 3.967 1 97.25 117 VAL A CA 1
ATOM 925 C C . VAL A 1 117 ? 1.022 6.551 3.146 1 97.25 117 VAL A C 1
ATOM 927 O O . VAL A 1 117 ? 1.55 6.004 2.176 1 97.25 117 VAL A O 1
ATOM 930 N N . GLU A 1 118 ? -0.238 6.297 3.527 1 97.56 118 GLU A N 1
ATOM 931 C CA . GLU A 1 118 ? -1.062 5.344 2.793 1 97.56 118 GLU A CA 1
ATOM 932 C C . GLU A 1 118 ? -1.227 5.762 1.335 1 97.56 118 GLU A C 1
ATOM 934 O O . GLU A 1 118 ? -1.091 4.938 0.428 1 97.56 118 GLU A O 1
ATOM 939 N N . MET A 1 119 ? -1.462 7 1.137 1 97.38 119 MET A N 1
ATOM 940 C CA . MET A 1 119 ? -1.69 7.484 -0.221 1 97.38 119 MET A CA 1
ATOM 941 C C . MET A 1 119 ? -0.432 7.336 -1.07 1 97.38 119 MET A C 1
ATOM 943 O O . MET A 1 119 ? -0.51 6.973 -2.246 1 97.38 119 MET A O 1
ATOM 947 N N . ILE A 1 120 ? 0.724 7.629 -0.453 1 97.69 120 ILE A N 1
ATOM 948 C CA . ILE A 1 120 ? 1.995 7.52 -1.161 1 97.69 120 ILE A CA 1
ATOM 949 C C . ILE A 1 120 ? 2.166 6.105 -1.704 1 97.69 120 ILE A C 1
ATOM 951 O O . ILE A 1 120 ? 2.5 5.918 -2.877 1 97.69 120 ILE A O 1
ATOM 955 N N . PHE A 1 121 ? 1.879 5.125 -0.955 1 98.12 121 PHE A N 1
ATOM 956 C CA . PHE A 1 121 ? 2.094 3.752 -1.399 1 98.12 121 PHE A CA 1
ATOM 957 C C . PHE A 1 121 ? 0.99 3.314 -2.355 1 98.12 121 PHE A C 1
ATOM 959 O O . PHE A 1 121 ? 1.236 2.539 -3.283 1 98.12 121 PHE A O 1
ATOM 966 N N . GLY A 1 122 ? -0.249 3.799 -2.109 1 97.38 122 GLY A N 1
ATOM 967 C CA . GLY A 1 122 ? -1.266 3.602 -3.129 1 97.38 122 GLY A CA 1
ATOM 968 C C . GLY A 1 122 ? -0.87 4.16 -4.484 1 97.38 122 GLY A C 1
ATOM 969 O O . GLY A 1 122 ? -1.036 3.492 -5.508 1 97.38 122 GLY A O 1
ATOM 970 N N . GLU A 1 123 ? -0.312 5.359 -4.434 1 97.5 123 GLU A N 1
ATOM 971 C CA . GLU A 1 123 ? 0.105 6.02 -5.668 1 97.5 123 GLU A CA 1
ATOM 972 C C . GLU A 1 123 ? 1.302 5.309 -6.297 1 97.5 123 GLU A C 1
ATOM 974 O O . GLU A 1 123 ? 1.349 5.121 -7.512 1 97.5 123 GLU A O 1
ATOM 979 N N . LEU A 1 124 ? 2.262 4.922 -5.465 1 97.38 124 LEU A N 1
ATOM 980 C CA . LEU A 1 124 ? 3.432 4.195 -5.949 1 97.38 124 LEU A CA 1
ATOM 981 C C . LEU A 1 124 ? 3.016 2.924 -6.684 1 97.38 124 LEU A C 1
ATOM 983 O O . LEU A 1 124 ? 3.469 2.674 -7.805 1 97.38 124 LEU A O 1
ATOM 987 N N . ILE A 1 125 ? 2.135 2.16 -6.105 1 97.75 125 ILE A N 1
ATOM 988 C CA . ILE A 1 125 ? 1.722 0.884 -6.684 1 97.75 125 ILE A CA 1
ATOM 989 C C . ILE A 1 125 ? 0.866 1.132 -7.926 1 97.75 125 ILE A C 1
ATOM 991 O O . ILE A 1 125 ? 0.983 0.415 -8.922 1 97.75 125 ILE A O 1
ATOM 995 N N . THR A 1 126 ? -0.009 2.164 -7.836 1 96.75 126 THR A N 1
ATOM 996 C CA . THR A 1 126 ? -0.867 2.5 -8.969 1 96.75 126 THR A CA 1
ATOM 997 C C . THR A 1 126 ? -0.032 2.797 -10.211 1 96.75 126 THR A C 1
ATOM 999 O O . THR A 1 126 ? -0.35 2.326 -11.305 1 96.75 126 THR A O 1
ATOM 1002 N N . VAL A 1 127 ? 1.062 3.494 -10 1 96.69 127 VAL A N 1
ATOM 1003 C CA . VAL A 1 127 ? 1.913 3.869 -11.117 1 96.69 127 VAL A CA 1
ATOM 1004 C C . VAL A 1 127 ? 2.787 2.684 -11.523 1 96.69 127 VAL A C 1
ATOM 1006 O O . VAL A 1 127 ? 2.895 2.359 -12.711 1 96.69 127 VAL A O 1
ATOM 1009 N N . ALA A 1 128 ? 3.369 2.02 -10.547 1 97.44 128 ALA A N 1
ATOM 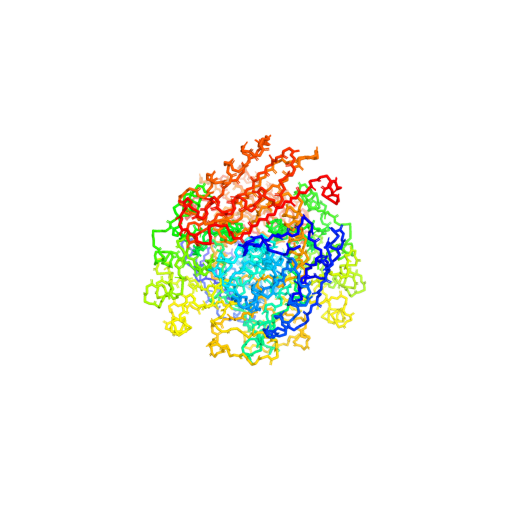1010 C CA . ALA A 1 128 ? 4.285 0.91 -10.797 1 97.44 128 ALA A CA 1
ATOM 1011 C C . ALA A 1 128 ? 3.576 -0.229 -11.523 1 97.44 128 ALA A C 1
ATOM 1013 O O . ALA A 1 128 ? 4.18 -0.92 -12.352 1 97.44 128 ALA A O 1
ATOM 1014 N N . ARG A 1 129 ? 2.262 -0.367 -11.25 1 97.06 129 ARG A N 1
ATOM 1015 C CA . ARG A 1 129 ? 1.515 -1.496 -11.789 1 97.06 129 ARG A CA 1
ATOM 1016 C C . ARG A 1 129 ? 0.606 -1.052 -12.938 1 97.06 129 ARG A C 1
ATOM 1018 O O . ARG A 1 129 ? -0.156 -1.855 -13.477 1 97.06 129 ARG A O 1
ATOM 1025 N N . ARG A 1 130 ? 0.638 0.255 -13.266 1 95.62 130 ARG A N 1
ATOM 1026 C CA . ARG A 1 130 ? -0.154 0.844 -14.344 1 95.62 130 ARG A CA 1
ATOM 1027 C C . ARG A 1 130 ? -1.641 0.571 -14.141 1 95.62 130 ARG A C 1
ATOM 1029 O O . ARG A 1 130 ? -2.344 0.197 -15.078 1 95.62 130 ARG A O 1
ATOM 1036 N N . ILE A 1 131 ? -2.068 0.699 -12.898 1 95.44 131 ILE A N 1
ATOM 1037 C CA . ILE A 1 131 ? -3.449 0.402 -12.531 1 95.44 131 ILE A CA 1
ATOM 1038 C C . ILE A 1 131 ? -4.391 1.378 -13.227 1 95.44 131 ILE A C 1
ATOM 1040 O O . ILE A 1 131 ? -5.418 0.973 -13.781 1 95.44 131 ILE A O 1
ATOM 1044 N N . TYR A 1 132 ? -4.023 2.701 -13.289 1 93.19 132 TYR A N 1
ATOM 1045 C CA . TYR A 1 132 ? -4.875 3.705 -13.914 1 93.19 132 TYR A CA 1
ATOM 1046 C C . TYR A 1 132 ? -5.137 3.365 -15.375 1 93.19 132 TYR A C 1
ATOM 1048 O O . TYR A 1 132 ? -6.285 3.332 -15.82 1 93.19 132 TYR A O 1
ATOM 1056 N N . ASP A 1 133 ? -4.086 3.047 -16.078 1 92.88 133 ASP A N 1
ATOM 1057 C CA . ASP A 1 133 ? -4.199 2.711 -17.5 1 92.88 133 ASP A CA 1
ATOM 1058 C C . ASP A 1 133 ? -5.039 1.451 -17.703 1 92.88 133 ASP A C 1
ATOM 1060 O O . ASP A 1 133 ? -5.836 1.373 -18.641 1 92.88 133 ASP A O 1
ATOM 1064 N N . SER A 1 134 ? -4.828 0.516 -16.859 1 94.5 134 SER A N 1
ATOM 1065 C CA . SER A 1 134 ? -5.543 -0.753 -16.953 1 94.5 134 SER A CA 1
ATOM 1066 C C . SER A 1 134 ? -7.043 -0.558 -16.75 1 94.5 134 SER A C 1
ATOM 1068 O O . SER A 1 134 ? -7.848 -1.124 -17.5 1 94.5 134 SER A O 1
ATOM 1070 N N . VAL A 1 135 ? -7.398 0.246 -15.734 1 94.25 135 VAL A N 1
ATOM 1071 C CA . VAL A 1 135 ? -8.805 0.517 -15.469 1 94.25 135 VAL A CA 1
ATOM 1072 C C . VAL A 1 135 ? -9.414 1.267 -16.656 1 94.25 135 VAL A C 1
ATOM 1074 O O . VAL A 1 135 ? -10.5 0.914 -17.125 1 94.25 135 VAL A O 1
ATOM 1077 N N . HIS A 1 136 ? -8.688 2.244 -17.141 1 92.38 136 HIS A N 1
ATOM 1078 C CA . HIS A 1 136 ? -9.164 3.055 -18.25 1 92.38 136 HIS A CA 1
ATOM 1079 C C . HIS A 1 136 ? -9.406 2.199 -19.5 1 92.38 136 HIS A C 1
ATOM 1081 O O . HIS A 1 136 ? -10.461 2.303 -20.125 1 92.38 136 HIS A O 1
ATOM 1087 N N . LYS A 1 137 ? -8.539 1.317 -19.844 1 92.69 137 LYS A N 1
ATOM 1088 C CA . LYS A 1 137 ? -8.641 0.464 -21.031 1 92.69 137 LYS A CA 1
ATOM 1089 C C . LYS A 1 137 ? -9.703 -0.616 -20.844 1 92.69 137 LYS A C 1
ATOM 1091 O O . LYS A 1 137 ? -10.438 -0.941 -21.766 1 92.69 137 LYS A O 1
ATOM 1096 N N . SER A 1 138 ? -9.758 -1.188 -19.641 1 93.5 138 SER A N 1
ATOM 1097 C CA . SER A 1 138 ? -10.742 -2.223 -19.344 1 93.5 138 SER A CA 1
ATOM 1098 C C . SER A 1 138 ? -12.164 -1.684 -19.484 1 93.5 138 SER A C 1
ATOM 1100 O O . SER A 1 138 ? -13.07 -2.406 -19.906 1 93.5 138 SER A O 1
ATOM 1102 N N . ASN A 1 139 ? -12.367 -0.43 -19.125 1 92.62 139 ASN A N 1
ATOM 1103 C CA . ASN A 1 139 ? -13.68 0.2 -19.281 1 92.62 139 ASN A CA 1
ATOM 1104 C C . ASN A 1 139 ? -14.094 0.283 -20.75 1 92.62 139 ASN A C 1
ATOM 1106 O O . ASN A 1 139 ? -15.273 0.431 -21.047 1 92.62 139 ASN A O 1
ATOM 1110 N N . ARG A 1 140 ? -13.148 0.173 -21.641 1 92.38 140 ARG A N 1
ATOM 1111 C CA . ARG A 1 140 ? -13.398 0.201 -23.078 1 92.38 140 ARG A CA 1
ATOM 1112 C C . ARG A 1 140 ? -13.344 -1.202 -23.672 1 92.38 140 ARG A C 1
ATOM 1114 O O . ARG A 1 140 ? -13.18 -1.364 -24.891 1 92.38 140 ARG A O 1
ATOM 1121 N N . HIS A 1 141 ? -13.383 -2.201 -22.844 1 94 141 HIS A N 1
ATOM 1122 C CA . HIS A 1 141 ? -13.422 -3.609 -23.234 1 94 141 HIS A CA 1
ATOM 1123 C C . HIS A 1 141 ? -12.102 -4.035 -23.875 1 94 141 HIS A C 1
ATOM 1125 O O . HIS A 1 141 ? -12.086 -4.906 -24.75 1 94 141 HIS A O 1
ATOM 1131 N N . GLU A 1 142 ? -11.023 -3.291 -23.516 1 91.75 142 GLU A N 1
ATOM 1132 C CA . GLU A 1 142 ? -9.695 -3.66 -24 1 91.75 142 GLU A CA 1
ATOM 1133 C C . GLU A 1 142 ? -8.961 -4.547 -23.016 1 91.75 142 GLU A C 1
ATOM 1135 O O . GLU A 1 142 ? -8.836 -4.195 -21.828 1 91.75 142 GLU A O 1
ATOM 1140 N N . TRP A 1 143 ? -8.5 -5.688 -23.5 1 90.75 143 TRP A N 1
ATOM 1141 C CA . TRP A 1 143 ? -7.789 -6.656 -22.672 1 90.75 143 TRP A CA 1
ATOM 1142 C C . TRP A 1 143 ? -6.281 -6.465 -22.766 1 90.75 143 TRP A C 1
ATOM 1144 O O . TRP A 1 143 ? -5.684 -6.746 -23.812 1 90.75 143 TRP A O 1
ATOM 1154 N N . THR A 1 144 ? -5.609 -5.945 -21.703 1 85.94 144 THR A N 1
ATOM 1155 C CA . THR A 1 144 ? -4.18 -5.66 -21.719 1 85.94 144 THR A CA 1
ATOM 1156 C C . THR A 1 144 ? -3.475 -6.43 -20.594 1 85.94 144 THR A C 1
ATOM 1158 O O . THR A 1 144 ? -2.895 -5.828 -19.688 1 85.94 144 THR A O 1
ATOM 1161 N N . LYS A 1 145 ? -3.492 -7.738 -20.75 1 85.94 145 LYS A N 1
ATOM 1162 C CA . LYS A 1 145 ? -2.803 -8.578 -19.766 1 85.94 145 LYS A CA 1
ATOM 1163 C C . LYS A 1 145 ? -1.315 -8.688 -20.094 1 85.94 145 LYS A C 1
ATOM 1165 O O . LYS A 1 145 ? -0.9 -9.594 -20.828 1 85.94 145 LYS A O 1
ATOM 1170 N N . ASP A 1 146 ? -0.471 -7.73 -19.906 1 85.88 146 ASP A N 1
ATOM 1171 C CA . ASP A 1 146 ? 0.97 -7.773 -20.141 1 85.88 146 ASP A CA 1
ATOM 1172 C C . ASP A 1 146 ? 1.734 -7.273 -18.906 1 85.88 146 ASP A C 1
ATOM 1174 O O . ASP A 1 146 ? 1.151 -6.652 -18.016 1 85.88 146 ASP A O 1
ATOM 1178 N N . ASN A 1 147 ? 2.959 -7.605 -18.906 1 89.25 147 ASN A N 1
ATOM 1179 C CA . ASN A 1 147 ? 3.779 -7.188 -17.766 1 89.25 147 ASN A CA 1
ATOM 1180 C C . ASN A 1 147 ? 4.746 -6.07 -18.156 1 89.25 147 ASN A C 1
ATOM 1182 O O . ASN A 1 147 ? 5.68 -5.762 -17.422 1 89.25 147 ASN A O 1
ATOM 1186 N N . LYS A 1 148 ? 4.551 -5.496 -19.328 1 90.25 148 LYS A N 1
ATOM 1187 C CA . LYS A 1 148 ? 5.449 -4.434 -19.781 1 90.25 148 LYS A CA 1
ATOM 1188 C C . LYS A 1 148 ? 5.34 -3.205 -18.875 1 90.25 148 LYS A C 1
ATOM 1190 O O . LYS A 1 148 ? 4.246 -2.67 -18.688 1 90.25 148 LYS A O 1
ATOM 1195 N N . ASN A 1 149 ? 6.457 -2.773 -18.312 1 92.81 149 ASN A N 1
ATOM 1196 C CA . ASN A 1 149 ? 6.543 -1.59 -17.469 1 92.81 149 ASN A CA 1
ATOM 1197 C C . ASN A 1 149 ? 5.688 -1.738 -16.219 1 92.81 149 ASN A C 1
ATOM 1199 O O . ASN A 1 149 ? 5.098 -0.766 -15.734 1 92.81 149 ASN A O 1
ATOM 1203 N N . ARG A 1 150 ? 5.43 -2.961 -15.812 1 96.12 150 ARG A N 1
ATOM 1204 C CA . ARG A 1 150 ? 4.797 -3.25 -14.531 1 96.12 150 ARG A CA 1
ATOM 1205 C C . ARG A 1 150 ? 5.805 -3.832 -13.547 1 96.12 150 ARG A C 1
ATOM 1207 O O . ARG A 1 150 ? 6.555 -4.75 -13.883 1 96.12 150 ARG A O 1
ATOM 1214 N N . TYR A 1 151 ? 5.871 -3.275 -12.344 1 97.06 151 TYR A N 1
ATOM 1215 C CA . TYR A 1 151 ? 6.969 -3.605 -11.438 1 97.06 151 TYR A CA 1
ATOM 1216 C C . TYR A 1 151 ? 6.449 -3.932 -10.047 1 97.06 151 TYR A C 1
ATOM 1218 O O . TYR A 1 151 ? 5.391 -3.439 -9.641 1 97.06 151 TYR A O 1
ATOM 1226 N N . GLU A 1 152 ? 7.156 -4.785 -9.352 1 97 152 GLU A N 1
ATOM 1227 C CA . GLU A 1 152 ? 7.008 -4.945 -7.902 1 97 152 GLU A CA 1
ATOM 1228 C C . GLU A 1 152 ? 7.773 -3.865 -7.148 1 97 152 GLU A C 1
ATOM 1230 O O . GLU A 1 152 ? 8.766 -3.336 -7.648 1 97 152 GLU A O 1
ATOM 1235 N N . LEU A 1 153 ? 7.293 -3.504 -5.98 1 97.88 153 LEU A N 1
ATOM 1236 C CA . LEU A 1 153 ? 8.055 -2.645 -5.082 1 97.88 153 LEU A CA 1
ATOM 1237 C C . LEU A 1 153 ? 9.18 -3.428 -4.406 1 97.88 153 LEU A C 1
ATOM 1239 O O . LEU A 1 153 ? 10.266 -2.891 -4.172 1 97.88 153 LEU A O 1
ATOM 1243 N N . ARG A 1 154 ? 8.875 -4.695 -4.094 1 96.62 154 ARG A N 1
ATOM 1244 C CA . ARG A 1 154 ? 9.836 -5.539 -3.393 1 96.62 154 ARG A CA 1
ATOM 1245 C C . ARG A 1 154 ? 11.164 -5.59 -4.137 1 96.62 154 ARG A C 1
ATOM 1247 O O . ARG A 1 154 ? 11.195 -5.789 -5.352 1 96.62 154 ARG A O 1
ATOM 1254 N N . GLY A 1 155 ? 12.18 -5.355 -3.373 1 96 155 GLY A N 1
ATOM 1255 C CA . GLY A 1 155 ? 13.523 -5.438 -3.93 1 96 155 GLY A CA 1
ATOM 1256 C C . GLY A 1 155 ? 13.961 -4.16 -4.625 1 96 155 GLY A C 1
ATOM 1257 O O . GLY A 1 155 ? 15.117 -4.035 -5.027 1 96 155 GLY A O 1
ATOM 1258 N N . LYS A 1 156 ? 13.078 -3.236 -4.832 1 97.94 156 LYS A N 1
ATOM 1259 C CA . LYS A 1 156 ? 13.422 -1.955 -5.441 1 97.94 156 LYS A CA 1
ATOM 1260 C C . LYS A 1 156 ? 13.867 -0.948 -4.383 1 97.94 156 LYS A C 1
ATOM 1262 O O . LYS A 1 156 ? 13.602 -1.13 -3.193 1 97.94 156 LYS A O 1
ATOM 1267 N N . SER A 1 157 ? 14.531 0.065 -4.836 1 98.56 157 SER A N 1
ATOM 1268 C CA . SER A 1 157 ? 15 1.111 -3.934 1 98.56 157 SER A CA 1
ATOM 1269 C C . SER A 1 157 ? 14.047 2.301 -3.922 1 98.56 157 SER A C 1
ATOM 1271 O O . SER A 1 157 ? 13.547 2.715 -4.969 1 98.56 157 SER A O 1
ATOM 1273 N N . LEU A 1 158 ? 13.695 2.764 -2.734 1 98.88 158 LEU A N 1
ATOM 1274 C CA . LEU A 1 158 ? 12.969 4.012 -2.539 1 98.88 158 LEU A CA 1
ATOM 1275 C C . LEU A 1 158 ? 13.867 5.074 -1.909 1 98.88 158 LEU A C 1
ATOM 1277 O O . LEU A 1 158 ? 14.375 4.883 -0.804 1 98.88 158 LEU A O 1
ATOM 1281 N N . SER A 1 159 ? 14.094 6.133 -2.627 1 98.88 159 SER A N 1
ATOM 1282 C CA . SER A 1 159 ? 14.836 7.27 -2.088 1 98.88 159 SER A CA 1
ATOM 1283 C C . SER A 1 159 ? 13.891 8.352 -1.581 1 98.88 159 SER A C 1
ATOM 1285 O O . SER A 1 159 ? 13.039 8.836 -2.326 1 98.88 159 SER A O 1
ATOM 1287 N N . ILE A 1 160 ? 14.07 8.742 -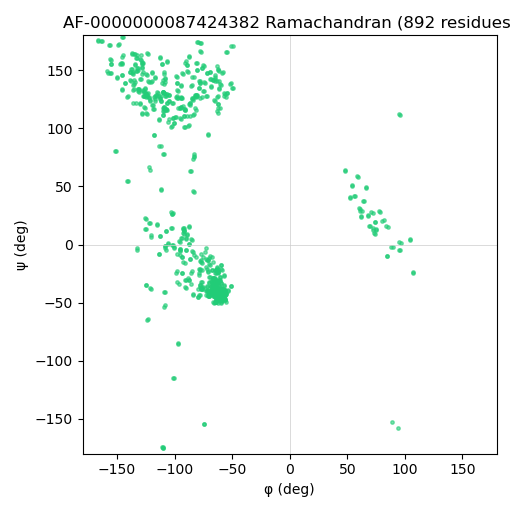0.353 1 98.81 160 ILE A N 1
ATOM 1288 C CA . ILE A 1 160 ? 13.203 9.711 0.308 1 98.81 160 ILE A CA 1
ATOM 1289 C C . ILE A 1 160 ? 13.953 11.031 0.498 1 98.81 160 ILE A C 1
ATOM 1291 O O . ILE A 1 160 ? 14.992 11.07 1.15 1 98.81 160 ILE A O 1
ATOM 1295 N N . ILE A 1 161 ? 13.43 12.094 -0.125 1 98.5 161 ILE A N 1
ATOM 1296 C CA . ILE A 1 161 ? 13.969 13.43 0.102 1 98.5 161 ILE A CA 1
ATOM 1297 C C . ILE A 1 161 ? 13.211 14.102 1.249 1 98.5 161 ILE A C 1
ATOM 1299 O O . ILE A 1 161 ? 12.055 14.508 1.09 1 98.5 161 ILE A O 1
ATOM 1303 N N . GLY A 1 162 ? 13.859 14.281 2.346 1 96.69 162 GLY A N 1
ATOM 1304 C CA . GLY A 1 162 ? 13.234 14.773 3.561 1 96.69 162 GLY A CA 1
ATOM 1305 C C . GLY A 1 162 ? 12.805 13.672 4.504 1 96.69 162 GLY A C 1
ATOM 1306 O O . GLY A 1 162 ? 11.859 12.93 4.215 1 96.69 162 GLY A O 1
ATOM 1307 N N . LEU A 1 163 ? 13.484 13.586 5.66 1 95.31 163 LEU A N 1
ATOM 1308 C CA . LEU A 1 163 ? 13.195 12.539 6.637 1 95.31 163 LEU A CA 1
ATOM 1309 C C . LEU A 1 163 ? 12.57 13.133 7.898 1 95.31 163 LEU A C 1
ATOM 1311 O O . LEU A 1 163 ? 13.047 12.891 9.008 1 95.31 163 LEU A O 1
ATOM 1315 N N . GLY A 1 164 ? 11.562 13.992 7.652 1 91.19 164 GLY A N 1
ATOM 1316 C CA . GLY A 1 164 ? 10.734 14.477 8.75 1 91.19 164 GLY A CA 1
ATOM 1317 C C . GLY A 1 164 ? 9.75 13.438 9.258 1 91.19 164 GLY A C 1
ATOM 1318 O O . GLY A 1 164 ? 9.992 12.234 9.141 1 91.19 164 GLY A O 1
ATOM 1319 N N . ASN A 1 165 ? 8.672 13.875 9.836 1 89 165 ASN A N 1
ATOM 1320 C CA . ASN A 1 165 ? 7.672 12.977 10.398 1 89 165 ASN A CA 1
ATOM 1321 C C . ASN A 1 165 ? 7.086 12.047 9.344 1 89 165 ASN A C 1
ATOM 1323 O O . ASN A 1 165 ? 7.023 10.828 9.539 1 89 165 ASN A O 1
ATOM 1327 N N . ILE A 1 166 ? 6.664 12.594 8.234 1 94.06 166 ILE A N 1
ATOM 1328 C CA . ILE A 1 166 ? 6.055 11.805 7.176 1 94.06 166 ILE A CA 1
ATOM 1329 C C . ILE A 1 166 ? 7.117 10.938 6.504 1 94.06 166 ILE A C 1
ATOM 1331 O O . ILE A 1 166 ? 6.895 9.75 6.262 1 94.06 166 ILE A O 1
ATOM 1335 N N . GLY A 1 167 ? 8.32 11.539 6.234 1 96.31 167 GLY A N 1
ATOM 1336 C CA . GLY A 1 167 ? 9.398 10.805 5.594 1 96.31 167 GLY A CA 1
ATOM 1337 C C . GLY A 1 167 ? 9.797 9.547 6.344 1 96.31 167 GLY A C 1
ATOM 1338 O O . GLY A 1 167 ? 9.992 8.492 5.734 1 96.31 167 GLY A O 1
ATOM 1339 N N . LYS A 1 168 ? 9.867 9.641 7.66 1 96.06 168 LYS A N 1
ATOM 1340 C CA . LYS A 1 168 ? 10.227 8.492 8.484 1 96.06 168 LYS A CA 1
ATOM 1341 C C . LYS A 1 168 ? 9.164 7.395 8.398 1 96.06 168 LYS A C 1
ATOM 1343 O O . LYS A 1 168 ? 9.492 6.207 8.336 1 96.06 168 LYS A O 1
ATOM 1348 N N . GLN A 1 169 ? 7.945 7.82 8.43 1 96.25 169 GLN A N 1
ATOM 1349 C CA . GLN A 1 169 ? 6.863 6.848 8.336 1 96.25 169 GLN A CA 1
ATOM 1350 C C . GLN A 1 169 ? 6.84 6.176 6.961 1 96.25 169 GLN A C 1
ATOM 1352 O O . GLN A 1 169 ? 6.562 4.98 6.852 1 96.25 169 GLN A O 1
ATOM 1357 N N . VAL A 1 170 ? 7.141 6.949 5.895 1 98.12 170 VAL A N 1
ATOM 1358 C CA . VAL A 1 170 ? 7.246 6.395 4.547 1 98.12 170 VAL A CA 1
ATOM 1359 C C . VAL A 1 170 ? 8.367 5.359 4.504 1 98.12 170 VAL A C 1
ATOM 1361 O O . VAL A 1 170 ? 8.203 4.281 3.928 1 98.12 170 VAL A O 1
ATOM 1364 N N . ALA A 1 171 ? 9.5 5.707 5.141 1 98.44 171 ALA A N 1
ATOM 1365 C CA . ALA A 1 171 ? 10.633 4.793 5.184 1 98.44 171 ALA A CA 1
ATOM 1366 C C . ALA A 1 171 ? 10.258 3.48 5.863 1 98.44 171 ALA A C 1
ATOM 1368 O O . ALA A 1 171 ? 10.586 2.398 5.371 1 98.44 171 ALA A O 1
ATOM 1369 N N . LYS A 1 172 ? 9.57 3.566 6.938 1 97.38 172 LYS A N 1
ATOM 1370 C CA . LYS A 1 172 ? 9.156 2.377 7.676 1 97.38 172 LYS A CA 1
ATOM 1371 C C . LYS A 1 172 ? 8.219 1.512 6.84 1 97.38 172 LYS A C 1
ATOM 1373 O O . LYS A 1 172 ? 8.352 0.286 6.816 1 97.38 172 LYS A O 1
ATOM 1378 N N . MET A 1 173 ? 7.281 2.127 6.215 1 97.88 173 MET A N 1
ATOM 1379 C CA . MET A 1 173 ? 6.348 1.379 5.375 1 97.88 173 MET A CA 1
ATOM 1380 C C . MET A 1 173 ? 7.074 0.731 4.199 1 97.88 173 MET A C 1
ATOM 1382 O O . MET A 1 173 ? 6.723 -0.373 3.781 1 97.88 173 MET A O 1
ATOM 1386 N N . ALA A 1 174 ? 8.047 1.438 3.65 1 98.5 174 ALA A N 1
ATOM 1387 C CA . ALA A 1 174 ? 8.836 0.875 2.559 1 98.5 174 ALA A CA 1
ATOM 1388 C C . ALA A 1 174 ? 9.5 -0.437 2.977 1 98.5 174 ALA A C 1
ATOM 1390 O O . ALA A 1 174 ? 9.586 -1.375 2.182 1 98.5 174 ALA A O 1
ATOM 1391 N N . GLU A 1 175 ? 9.898 -0.527 4.199 1 97.38 175 GLU A N 1
ATOM 1392 C CA . GLU A 1 175 ? 10.469 -1.764 4.723 1 97.38 175 GLU A CA 1
ATOM 1393 C C . GLU A 1 175 ? 9.438 -2.887 4.734 1 97.38 175 GLU A C 1
ATOM 1395 O O . GLU A 1 175 ? 9.758 -4.039 4.434 1 97.38 175 GLU A O 1
ATOM 1400 N N . ALA A 1 176 ? 8.258 -2.535 5.113 1 96 176 ALA A N 1
ATOM 1401 C CA . ALA A 1 176 ? 7.188 -3.529 5.133 1 96 176 ALA A CA 1
ATOM 1402 C C . ALA A 1 176 ? 6.945 -4.102 3.738 1 96 176 ALA A C 1
ATOM 1404 O O . ALA A 1 176 ? 6.527 -5.254 3.6 1 96 176 ALA A O 1
ATOM 1405 N N . PHE A 1 177 ? 7.23 -3.33 2.689 1 97.62 177 PHE A N 1
ATOM 1406 C CA . PHE A 1 177 ? 7.109 -3.791 1.311 1 97.62 177 PHE A CA 1
ATOM 1407 C C . PHE A 1 177 ? 8.414 -4.418 0.832 1 97.62 177 PHE A C 1
ATOM 1409 O O . PHE A 1 177 ? 8.562 -4.727 -0.352 1 97.62 177 PHE A O 1
ATOM 1416 N N . ASP A 1 178 ? 9.391 -4.539 1.721 1 97.06 178 ASP A N 1
ATOM 1417 C CA . ASP A 1 178 ? 10.695 -5.148 1.457 1 97.06 178 ASP A CA 1
ATOM 1418 C C . ASP A 1 178 ? 11.477 -4.344 0.421 1 97.06 178 ASP A C 1
ATOM 1420 O O . ASP A 1 178 ? 12.109 -4.918 -0.464 1 97.06 178 ASP A O 1
ATOM 1424 N N . MET A 1 179 ? 11.375 -3 0.446 1 98.19 179 MET A N 1
ATOM 1425 C CA . MET A 1 179 ? 12.164 -2.104 -0.393 1 98.19 179 MET A CA 1
ATOM 1426 C C . MET A 1 179 ? 13.477 -1.734 0.29 1 98.19 179 MET A C 1
ATOM 1428 O O . MET A 1 179 ? 13.594 -1.828 1.513 1 98.19 179 MET A O 1
ATOM 1432 N N . ASP A 1 180 ? 14.469 -1.393 -0.486 1 98.31 180 ASP A N 1
ATOM 1433 C CA . ASP A 1 180 ? 15.68 -0.764 0.026 1 98.31 180 ASP A CA 1
ATOM 1434 C C . ASP A 1 180 ? 15.5 0.746 0.166 1 98.31 180 ASP A C 1
ATOM 1436 O O . ASP A 1 180 ? 15.18 1.431 -0.808 1 98.31 180 ASP A O 1
ATOM 1440 N N . VAL A 1 181 ? 15.773 1.288 1.37 1 98.81 181 VAL A N 1
ATOM 1441 C CA . VAL A 1 181 ? 15.445 2.686 1.628 1 98.81 181 VAL A CA 1
ATOM 1442 C C . VAL A 1 181 ? 16.719 3.529 1.604 1 98.81 181 VAL A C 1
ATOM 1444 O O . VAL A 1 181 ? 17.672 3.242 2.33 1 98.81 181 VAL A O 1
ATOM 1447 N N . TYR A 1 182 ? 16.766 4.516 0.781 1 98.81 182 TYR A N 1
ATOM 1448 C CA . TYR A 1 182 ? 17.734 5.609 0.758 1 98.81 182 TYR A CA 1
ATOM 1449 C C . TYR A 1 182 ? 17.078 6.926 1.151 1 98.81 182 TYR A C 1
ATOM 1451 O O . TYR A 1 182 ? 15.844 7.059 1.099 1 98.81 182 TYR A O 1
ATOM 1459 N N . PHE A 1 183 ? 17.875 7.867 1.658 1 98.75 183 PHE A N 1
ATOM 1460 C CA . PHE A 1 183 ? 17.266 9.156 1.979 1 98.75 183 PHE A CA 1
ATOM 1461 C C . PHE A 1 183 ? 18.312 10.266 1.958 1 98.75 183 PHE A C 1
ATOM 1463 O O . PHE A 1 183 ? 19.516 10 2.055 1 98.75 183 PHE A O 1
ATOM 1470 N N . TYR A 1 184 ? 17.828 11.43 1.736 1 98.19 184 TYR A N 1
ATOM 1471 C CA . TYR A 1 184 ? 18.594 12.656 1.914 1 98.19 184 TYR A CA 1
ATOM 1472 C C . TYR A 1 184 ? 17.859 13.641 2.807 1 98.19 184 TYR A C 1
ATOM 1474 O O . TYR A 1 184 ? 16.641 13.836 2.65 1 98.19 184 TYR A O 1
ATOM 1482 N N . ASP A 1 185 ? 18.531 14.148 3.709 1 96.31 185 ASP A N 1
ATOM 1483 C CA . ASP A 1 185 ? 18.047 15.258 4.539 1 96.31 185 ASP A CA 1
ATOM 1484 C C . ASP A 1 185 ? 19.188 16.234 4.855 1 96.31 185 ASP A C 1
ATOM 1486 O O . ASP A 1 185 ? 20.312 15.805 5.113 1 96.31 185 ASP A O 1
ATOM 1490 N N . ALA A 1 186 ? 18.906 17.484 4.812 1 91.06 186 ALA A N 1
ATOM 1491 C CA . ALA A 1 186 ? 19.922 18.484 5.078 1 91.06 186 ALA A CA 1
ATOM 1492 C C . ALA A 1 186 ? 20.281 18.531 6.559 1 91.06 186 ALA A C 1
ATOM 1494 O O . ALA A 1 186 ? 21.375 18.984 6.93 1 91.06 186 ALA A O 1
ATOM 1495 N N . SER A 1 187 ? 19.422 18.016 7.387 1 90.19 187 SER A N 1
ATOM 1496 C CA . SER A 1 187 ? 19.641 18 8.828 1 90.19 187 SER A CA 1
ATOM 1497 C C . SER A 1 187 ? 20.547 16.844 9.242 1 90.19 187 SER A C 1
ATOM 1499 O O . SER A 1 187 ? 20.234 15.688 8.969 1 90.19 187 SER A O 1
ATOM 1501 N N . GLU A 1 188 ? 21.578 17.172 9.992 1 89.44 188 GLU A N 1
ATOM 1502 C CA . GLU A 1 188 ? 22.5 16.156 10.492 1 89.44 188 GLU A CA 1
ATOM 1503 C C . GLU A 1 188 ? 21.797 15.211 11.469 1 89.44 188 GLU A C 1
ATOM 1505 O O . GLU A 1 188 ? 22.078 14.016 11.484 1 89.44 188 GLU A O 1
ATOM 1510 N N . VAL A 1 189 ? 21 15.773 12.211 1 89 189 VAL A N 1
ATOM 1511 C CA . VAL A 1 189 ? 20.266 14.977 13.188 1 89 189 VAL A CA 1
ATOM 1512 C C . VAL A 1 189 ? 19.375 13.961 12.469 1 89 189 VAL A C 1
ATOM 1514 O O . VAL A 1 189 ? 19.344 12.781 12.844 1 89 189 VAL A O 1
ATOM 1517 N N . ALA A 1 190 ? 18.703 14.398 11.438 1 90.38 190 ALA A N 1
ATOM 1518 C CA . ALA A 1 190 ? 17.859 13.508 10.656 1 90.38 190 ALA A CA 1
ATOM 1519 C C . ALA A 1 190 ? 18.688 12.391 10.016 1 90.38 190 ALA A C 1
ATOM 1521 O O . ALA A 1 190 ? 18.25 11.242 9.953 1 90.38 190 ALA A O 1
ATOM 1522 N N . ARG A 1 191 ? 19.828 12.773 9.562 1 93.81 191 ARG A N 1
ATOM 1523 C CA . ARG A 1 191 ? 20.703 11.797 8.93 1 93.81 191 ARG A CA 1
ATOM 1524 C C . ARG A 1 191 ? 21.172 10.742 9.938 1 93.81 191 ARG A C 1
ATOM 1526 O O . ARG A 1 191 ? 21.172 9.547 9.625 1 93.81 191 ARG A O 1
ATOM 1533 N N . GLU A 1 192 ? 21.5 11.172 11.094 1 94.44 192 GLU A N 1
ATOM 1534 C CA . GLU A 1 192 ? 21.922 10.242 12.141 1 94.44 192 GLU A CA 1
ATOM 1535 C C . GLU A 1 192 ? 20.781 9.32 12.547 1 94.44 192 GLU A C 1
ATOM 1537 O O . GLU A 1 192 ? 20.984 8.109 12.688 1 94.44 192 GLU A O 1
ATOM 1542 N N . VAL A 1 193 ? 19.656 9.906 12.703 1 93.25 193 VAL A N 1
ATOM 1543 C CA . VAL A 1 193 ? 18.484 9.133 13.102 1 93.25 193 VAL A CA 1
ATOM 1544 C C . VAL A 1 193 ? 18.172 8.086 12.031 1 93.25 193 VAL A C 1
ATOM 1546 O O . VAL A 1 193 ? 17.953 6.914 12.344 1 93.25 193 VAL A O 1
ATOM 1549 N N . GLY A 1 194 ? 18.141 8.43 10.789 1 96.06 194 GLY A N 1
ATOM 1550 C CA . GLY A 1 194 ? 17.844 7.516 9.695 1 96.06 194 GLY A CA 1
ATOM 1551 C C . GLY A 1 194 ? 18.828 6.363 9.602 1 96.06 194 GLY A C 1
ATOM 1552 O O . GLY A 1 194 ? 18.422 5.211 9.438 1 96.06 194 GLY A O 1
ATOM 1553 N N . THR A 1 195 ? 20.062 6.719 9.742 1 96.31 195 THR A N 1
ATOM 1554 C CA . THR A 1 195 ? 21.109 5.695 9.656 1 96.31 195 THR A CA 1
ATOM 1555 C C . THR A 1 195 ? 20.984 4.711 10.82 1 96.31 195 THR A C 1
ATOM 1557 O O . THR A 1 195 ? 21.203 3.51 10.648 1 96.31 195 THR A O 1
ATOM 1560 N N . THR A 1 196 ? 20.625 5.219 11.961 1 96.25 196 THR A N 1
ATOM 1561 C CA . THR A 1 196 ? 20.453 4.371 13.141 1 96.25 196 THR A CA 1
ATOM 1562 C C . THR A 1 196 ? 19.281 3.424 12.961 1 96.25 196 THR A C 1
ATOM 1564 O O . THR A 1 196 ? 19.297 2.303 13.469 1 96.25 196 THR A O 1
ATOM 1567 N N . LEU A 1 197 ? 18.359 3.867 12.195 1 95.88 197 LEU A N 1
ATOM 1568 C CA . LEU A 1 197 ? 17.172 3.053 11.953 1 95.88 197 LEU A CA 1
ATOM 1569 C C . LEU A 1 197 ? 17.406 2.049 10.836 1 95.88 197 LEU A C 1
ATOM 1571 O O . LEU A 1 197 ? 16.547 1.231 10.531 1 95.88 197 LEU A O 1
ATOM 1575 N N . GLY A 1 198 ? 18.578 2.15 10.172 1 96.81 198 GLY A N 1
ATOM 1576 C CA . GLY A 1 198 ? 18.984 1.126 9.219 1 96.81 198 GLY A CA 1
ATOM 1577 C C . GLY A 1 198 ? 18.828 1.562 7.773 1 96.81 198 GLY A C 1
ATOM 1578 O O . GLY A 1 198 ? 19.016 0.761 6.855 1 96.81 198 GLY A O 1
ATOM 1579 N N . TRP A 1 199 ? 18.453 2.82 7.52 1 98.25 199 TRP A N 1
ATOM 1580 C CA . TRP A 1 199 ? 18.297 3.318 6.152 1 98.25 199 TRP A CA 1
ATOM 1581 C C . TRP A 1 199 ? 19.609 3.926 5.656 1 98.25 199 TRP A C 1
ATOM 1583 O O . TRP A 1 199 ? 20.484 4.289 6.453 1 98.25 199 TRP A O 1
ATOM 1593 N N . THR A 1 200 ? 19.844 4.008 4.445 1 98.5 200 THR A N 1
ATOM 1594 C CA . THR A 1 200 ? 21.109 4.457 3.877 1 98.5 200 THR A CA 1
ATOM 1595 C C . THR A 1 200 ? 21.047 5.949 3.561 1 98.5 200 THR A C 1
ATOM 1597 O O . THR A 1 200 ? 20.281 6.383 2.701 1 98.5 200 THR A O 1
ATOM 1600 N N . ALA A 1 201 ? 21.859 6.723 4.168 1 98.12 201 ALA A N 1
ATOM 1601 C CA . ALA A 1 201 ? 21.938 8.164 3.938 1 98.12 201 ALA A CA 1
ATOM 1602 C C . ALA A 1 201 ? 22.719 8.477 2.662 1 98.12 201 ALA A C 1
ATOM 1604 O O . ALA A 1 201 ? 23.734 7.836 2.371 1 98.12 201 ALA A O 1
ATOM 1605 N N . CYS A 1 202 ? 22.172 9.375 1.893 1 98.31 202 CYS A N 1
ATOM 1606 C CA . CYS A 1 202 ? 22.875 9.906 0.733 1 98.31 202 CYS A CA 1
ATOM 1607 C C . CYS A 1 202 ? 23.531 11.242 1.054 1 98.31 202 CYS A C 1
ATOM 1609 O O . CYS A 1 202 ? 22.953 12.07 1.761 1 98.31 202 CYS A O 1
ATOM 1611 N N . ASP A 1 203 ? 24.656 11.516 0.516 1 96.81 203 ASP A N 1
ATOM 1612 C CA . ASP A 1 203 ? 25.406 12.734 0.802 1 96.81 203 ASP A CA 1
ATOM 1613 C C . ASP A 1 203 ? 24.797 13.938 0.078 1 96.81 203 ASP A C 1
ATOM 1615 O O . ASP A 1 203 ? 24.906 15.07 0.551 1 96.81 203 ASP A O 1
ATOM 1619 N N . THR A 1 204 ? 24.234 13.672 -1.106 1 97.5 204 THR A N 1
ATOM 1620 C CA . THR A 1 204 ? 23.609 14.734 -1.885 1 97.5 204 THR A CA 1
ATOM 1621 C C . THR A 1 204 ? 22.234 14.305 -2.385 1 97.5 204 THR A C 1
ATOM 1623 O O . THR A 1 204 ? 21.938 13.109 -2.438 1 97.5 204 THR A O 1
ATOM 1626 N N . MET A 1 205 ? 21.484 15.273 -2.725 1 97.75 205 MET A N 1
ATOM 1627 C CA . MET A 1 205 ? 20.188 14.992 -3.332 1 97.75 205 MET A CA 1
ATOM 1628 C C . MET A 1 205 ? 20.359 14.258 -4.66 1 97.75 205 MET A C 1
ATOM 1630 O O . MET A 1 205 ? 19.578 13.367 -4.984 1 97.75 205 MET A O 1
ATOM 1634 N N . THR A 1 206 ? 21.359 14.656 -5.426 1 98.5 206 THR A N 1
ATOM 1635 C CA . THR A 1 206 ? 21.656 14 -6.695 1 98.5 206 THR A CA 1
ATOM 1636 C C . THR A 1 206 ? 21.906 12.516 -6.488 1 98.5 206 THR A C 1
ATOM 1638 O O . THR A 1 206 ? 21.406 11.68 -7.242 1 98.5 206 THR A O 1
ATOM 1641 N N . GLN A 1 207 ? 22.688 12.203 -5.469 1 98.56 207 GLN A N 1
ATOM 1642 C CA . GLN A 1 207 ? 22.969 10.805 -5.16 1 98.56 207 GLN A CA 1
ATOM 1643 C C . GLN A 1 207 ? 21.672 10.055 -4.832 1 98.56 207 GLN A C 1
ATOM 1645 O O . GLN A 1 207 ? 21.484 8.906 -5.234 1 98.56 207 GLN A O 1
ATOM 1650 N N . ALA A 1 208 ? 20.812 10.688 -4.062 1 98.75 208 ALA A N 1
ATOM 1651 C CA . ALA A 1 208 ? 19.531 10.07 -3.721 1 98.75 208 ALA A CA 1
ATOM 1652 C C . ALA A 1 208 ? 18.734 9.734 -4.977 1 98.75 208 ALA A C 1
ATOM 1654 O O . ALA A 1 208 ? 18.109 8.68 -5.055 1 98.75 208 ALA A O 1
ATOM 1655 N N . PHE A 1 209 ? 18.75 10.641 -5.957 1 98.81 209 PHE A N 1
ATOM 1656 C CA . PHE A 1 209 ? 18.047 10.391 -7.215 1 98.81 209 PHE A CA 1
ATOM 1657 C C . PHE A 1 209 ? 18.688 9.227 -7.965 1 98.81 209 PHE A C 1
ATOM 1659 O O . PHE A 1 209 ? 18 8.352 -8.492 1 98.81 209 PHE A O 1
ATOM 1666 N N . ARG A 1 210 ? 20.016 9.133 -7.949 1 98.69 210 ARG A N 1
ATOM 1667 C CA . ARG A 1 210 ? 20.734 8.094 -8.688 1 98.69 210 ARG A CA 1
ATOM 1668 C C . ARG A 1 210 ? 20.438 6.715 -8.102 1 98.69 210 ARG A C 1
ATOM 1670 O O . ARG A 1 210 ? 20.328 5.734 -8.844 1 98.69 210 ARG A O 1
ATOM 1677 N N . GLU A 1 211 ? 20.266 6.672 -6.832 1 98.5 211 GLU A N 1
ATOM 1678 C CA . GLU A 1 211 ? 20.125 5.398 -6.137 1 98.5 211 GLU A CA 1
ATOM 1679 C C . GLU A 1 211 ? 18.688 4.918 -6.137 1 98.5 211 GLU A C 1
ATOM 1681 O O . GLU A 1 211 ? 18.406 3.76 -5.82 1 98.5 211 GLU A O 1
ATOM 1686 N N . GLY A 1 212 ? 17.766 5.762 -6.5 1 98.62 212 GLY A N 1
ATOM 1687 C CA . GLY A 1 212 ? 16.359 5.441 -6.344 1 98.62 212 GLY A CA 1
ATOM 1688 C C . GLY A 1 212 ? 15.75 4.84 -7.594 1 98.62 212 GLY A C 1
ATOM 1689 O O . GLY A 1 212 ? 15.859 5.41 -8.68 1 98.62 212 GLY A O 1
ATOM 1690 N N . ASP A 1 213 ? 15.086 3.607 -7.461 1 98.69 213 ASP A N 1
ATOM 1691 C CA . ASP A 1 213 ? 14.102 3.201 -8.453 1 98.69 213 ASP A CA 1
ATOM 1692 C C . ASP A 1 213 ? 12.875 4.113 -8.414 1 98.69 213 ASP A C 1
ATOM 1694 O O . ASP A 1 213 ? 12.258 4.379 -9.453 1 98.69 213 ASP A O 1
ATOM 1698 N N . PHE A 1 214 ? 12.555 4.473 -7.195 1 98.81 214 PHE A N 1
ATOM 1699 C CA . PHE A 1 214 ? 11.516 5.438 -6.844 1 98.81 214 PHE A CA 1
ATOM 1700 C C . PHE A 1 214 ? 12.094 6.582 -6.023 1 98.81 214 PHE A C 1
ATOM 1702 O O . PHE A 1 214 ? 12.945 6.363 -5.16 1 98.81 214 PHE A O 1
ATOM 1709 N N . VAL A 1 215 ? 11.625 7.805 -6.312 1 98.88 215 VAL A N 1
ATOM 1710 C CA . VAL A 1 215 ? 11.992 8.953 -5.484 1 98.88 215 VAL A CA 1
ATOM 1711 C C . VAL A 1 215 ? 10.727 9.68 -5.023 1 98.88 215 VAL A C 1
ATOM 1713 O O . VAL A 1 215 ? 9.828 9.945 -5.828 1 98.88 215 VAL A O 1
ATOM 1716 N N . THR A 1 216 ? 10.586 9.906 -3.77 1 98.81 216 THR A N 1
ATOM 1717 C CA . THR A 1 216 ? 9.477 10.672 -3.219 1 98.81 216 THR A CA 1
ATOM 1718 C C . THR A 1 216 ? 9.984 11.844 -2.383 1 98.81 216 THR A C 1
ATOM 1720 O O . THR A 1 216 ? 11.047 11.75 -1.76 1 98.81 216 THR A O 1
ATOM 1723 N N . VAL A 1 217 ? 9.273 12.961 -2.395 1 98.12 217 VAL A N 1
ATOM 1724 C CA . VAL A 1 217 ? 9.711 14.188 -1.743 1 98.12 217 VAL A CA 1
ATOM 1725 C C . VAL A 1 217 ? 8.781 14.531 -0.586 1 98.12 217 VAL A C 1
ATOM 1727 O O . VAL A 1 217 ? 7.555 14.531 -0.747 1 98.12 217 VAL A O 1
ATOM 1730 N N . HIS A 1 218 ? 9.344 14.805 0.569 1 95.75 218 HIS A N 1
ATOM 1731 C CA . HIS A 1 218 ? 8.594 15.117 1.782 1 95.75 218 HIS A CA 1
ATOM 1732 C C . HIS A 1 218 ? 9.266 16.234 2.572 1 95.75 218 HIS A C 1
ATOM 1734 O O . HIS A 1 218 ? 9.492 16.094 3.779 1 95.75 218 HIS A O 1
ATOM 1740 N N . VAL A 1 219 ? 9.508 17.359 1.917 1 93.44 219 VAL A N 1
ATOM 1741 C CA . VAL A 1 219 ? 10.172 18.484 2.561 1 93.44 219 VAL A CA 1
ATOM 1742 C C . VAL A 1 219 ? 9.156 19.594 2.846 1 93.44 219 VAL A C 1
ATOM 1744 O O . VAL A 1 219 ? 8.109 19.656 2.199 1 93.44 219 VAL A O 1
ATOM 1747 N N . SER A 1 220 ? 9.516 20.422 3.814 1 88.12 220 SER A N 1
ATOM 1748 C CA . SER A 1 220 ? 8.711 21.594 4.121 1 88.12 220 SER A CA 1
ATOM 1749 C C . SER A 1 220 ? 8.992 22.734 3.139 1 88.12 220 SER A C 1
ATOM 1751 O O . SER A 1 220 ? 9.844 22.594 2.256 1 88.12 220 SER A O 1
ATOM 1753 N N . ALA A 1 221 ? 8.242 23.781 3.264 1 86.25 221 ALA A N 1
ATOM 1754 C CA . ALA A 1 221 ? 8.391 24.938 2.383 1 86.25 221 ALA A CA 1
ATOM 1755 C C . ALA A 1 221 ? 9.766 25.562 2.549 1 86.25 221 ALA A C 1
ATOM 1757 O O . ALA A 1 221 ? 10.312 26.125 1.598 1 86.25 221 ALA A O 1
ATOM 1758 N N . GLU A 1 222 ? 10.258 25.453 3.764 1 85.5 222 GLU A N 1
ATOM 1759 C CA . GLU A 1 222 ? 11.555 26.016 4.098 1 85.5 222 GLU A CA 1
ATOM 1760 C C . GLU A 1 222 ? 12.461 24.984 4.762 1 85.5 222 GLU A C 1
ATOM 1762 O O . GLU A 1 222 ?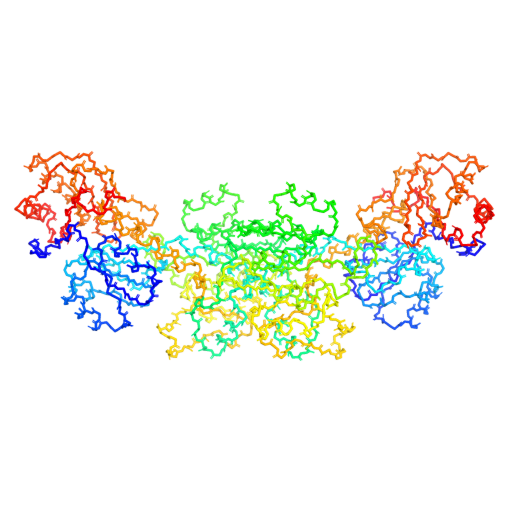 11.977 24.031 5.359 1 85.5 222 GLU A O 1
ATOM 1767 N N . ASP A 1 223 ? 13.789 25.172 4.598 1 82.12 223 ASP A N 1
ATOM 1768 C CA . ASP A 1 223 ? 14.719 24.297 5.293 1 82.12 223 ASP A CA 1
ATOM 1769 C C . ASP A 1 223 ? 14.844 24.688 6.766 1 82.12 223 ASP A C 1
ATOM 1771 O O . ASP A 1 223 ? 14.211 25.641 7.219 1 82.12 223 ASP A O 1
ATOM 1775 N N . PRO A 1 224 ? 15.539 23.938 7.57 1 72.12 224 PRO A N 1
ATOM 1776 C CA . PRO A 1 224 ? 15.625 24.203 9.008 1 72.12 224 PRO A CA 1
ATOM 1777 C C . PRO A 1 224 ? 16.203 25.578 9.32 1 72.12 224 PRO A C 1
ATOM 1779 O O . PRO A 1 224 ? 16.031 26.078 10.43 1 72.12 224 PRO A O 1
ATOM 1782 N N . ARG A 1 225 ? 16.891 26.25 8.367 1 73.06 225 ARG A N 1
ATOM 1783 C CA . ARG A 1 225 ? 17.484 27.562 8.578 1 73.06 225 ARG A CA 1
ATOM 1784 C C . ARG A 1 225 ? 16.547 28.672 8.102 1 73.06 225 ARG A C 1
ATOM 1786 O O . ARG A 1 225 ? 16.891 29.859 8.164 1 73.06 225 ARG A O 1
ATOM 1793 N N . GLY A 1 226 ? 15.398 28.234 7.508 1 74.81 226 GLY A N 1
ATOM 1794 C CA . GLY A 1 226 ? 14.398 29.219 7.102 1 74.81 226 GLY A CA 1
ATOM 1795 C C . GLY A 1 226 ? 14.5 29.609 5.641 1 74.81 226 GLY A C 1
ATOM 1796 O O . GLY A 1 226 ? 13.781 30.5 5.176 1 74.81 226 GLY A O 1
ATOM 1797 N N . HIS A 1 227 ? 15.383 29.047 4.973 1 84.12 227 HIS A N 1
ATOM 1798 C CA . HIS A 1 227 ? 15.492 29.328 3.545 1 84.12 227 HIS A CA 1
ATOM 1799 C C . HIS A 1 227 ? 14.438 28.562 2.75 1 84.12 227 HIS A C 1
ATOM 1801 O O . HIS A 1 227 ? 14.172 27.391 3.023 1 84.12 227 HIS A O 1
ATOM 1807 N N . SER A 1 228 ? 13.922 29.25 1.775 1 89.56 228 SER A N 1
ATOM 1808 C CA . SER A 1 228 ? 12.883 28.641 0.947 1 89.56 228 SER A CA 1
ATOM 1809 C C . SER A 1 228 ? 13.43 27.453 0.16 1 89.56 228 SER A C 1
ATOM 1811 O O . SER A 1 228 ? 14.547 27.5 -0.355 1 89.56 228 SER A O 1
ATOM 1813 N N . ASN A 1 229 ? 12.68 26.422 -0.001 1 93.06 229 ASN A N 1
ATOM 1814 C CA . ASN A 1 229 ? 13.023 25.25 -0.802 1 93.06 229 ASN A CA 1
ATOM 1815 C C . ASN A 1 229 ? 12.508 25.375 -2.234 1 93.06 229 ASN A C 1
ATOM 1817 O O . ASN A 1 229 ? 12.461 24.391 -2.975 1 93.06 229 ASN A O 1
ATOM 1821 N N . GLU A 1 230 ? 12.102 26.594 -2.57 1 94.81 230 GLU A N 1
ATOM 1822 C CA . GLU A 1 230 ? 11.648 26.828 -3.936 1 94.81 230 GLU A CA 1
ATOM 1823 C C . GLU A 1 230 ? 12.719 26.453 -4.949 1 94.81 230 GLU A C 1
ATOM 1825 O O . GLU A 1 230 ? 13.875 26.859 -4.824 1 94.81 230 GLU A O 1
ATOM 1830 N N . ASN A 1 231 ? 12.359 25.656 -5.902 1 96.88 231 ASN A N 1
ATOM 1831 C CA . ASN A 1 231 ? 13.203 25.234 -7.012 1 96.88 231 ASN A CA 1
ATOM 1832 C C . ASN A 1 231 ? 14.438 24.469 -6.52 1 96.88 231 ASN A C 1
ATOM 1834 O O . ASN A 1 231 ? 15.516 24.594 -7.105 1 96.88 231 ASN A O 1
ATOM 1838 N N . MET A 1 232 ? 14.281 23.797 -5.43 1 96.69 232 MET A N 1
ATOM 1839 C CA . MET A 1 232 ? 15.391 23 -4.914 1 96.69 232 MET A CA 1
ATOM 1840 C C . MET A 1 232 ? 15.703 21.828 -5.84 1 96.69 232 MET A C 1
ATOM 1842 O O . MET A 1 232 ? 16.797 21.281 -5.793 1 96.69 232 MET A O 1
ATOM 1846 N N . LEU A 1 233 ? 14.781 21.406 -6.656 1 98.19 233 LEU A N 1
ATOM 1847 C CA . LEU A 1 233 ? 14.977 20.344 -7.641 1 98.19 233 LEU A CA 1
ATOM 1848 C C . LEU A 1 233 ? 14.984 20.906 -9.055 1 98.19 233 LEU A C 1
ATOM 1850 O O . LEU A 1 233 ? 14.273 21.875 -9.344 1 98.19 233 LEU A O 1
ATOM 1854 N N . ASN A 1 234 ? 15.742 20.312 -9.883 1 98.31 234 ASN A N 1
ATOM 1855 C CA . ASN A 1 234 ? 15.766 20.719 -11.289 1 98.31 234 ASN A CA 1
ATOM 1856 C C . ASN A 1 234 ? 16.047 19.531 -12.203 1 98.31 234 ASN A C 1
ATOM 1858 O O . ASN A 1 234 ? 16.297 18.406 -11.727 1 98.31 234 ASN A O 1
ATOM 1862 N N . TYR A 1 235 ? 15.93 19.812 -13.477 1 98.5 235 TYR A N 1
ATOM 1863 C CA . TYR A 1 235 ? 16.094 18.766 -14.477 1 98.5 235 TYR A CA 1
ATOM 1864 C C . TYR A 1 235 ? 17.516 18.219 -14.484 1 98.5 235 TYR A C 1
ATOM 1866 O O . TYR A 1 235 ? 17.719 17.016 -14.398 1 98.5 235 TYR A O 1
ATOM 1874 N N . GLU A 1 236 ? 18.531 19.031 -14.523 1 97.94 236 GLU A N 1
ATOM 1875 C CA . GLU A 1 236 ? 19.922 18.656 -14.789 1 97.94 236 GLU A CA 1
ATOM 1876 C C . GLU A 1 236 ? 20.516 17.859 -13.625 1 97.94 236 GLU A C 1
ATOM 1878 O O . GLU A 1 236 ? 21.125 16.812 -13.836 1 97.94 236 GLU A O 1
ATOM 1883 N N . GLU A 1 237 ? 20.25 18.328 -12.477 1 98 237 GLU A N 1
ATOM 1884 C CA . GLU A 1 237 ? 20.969 17.766 -11.328 1 98 237 GLU A CA 1
ATOM 1885 C C . GLU A 1 237 ? 20.172 16.625 -10.688 1 98 237 GLU A C 1
ATOM 1887 O O . GLU A 1 237 ? 20.75 15.742 -10.047 1 98 237 GLU A O 1
ATOM 1892 N N . HIS A 1 238 ? 18.828 16.609 -10.867 1 98.75 238 HIS A N 1
ATOM 1893 C CA . HIS A 1 238 ? 18.016 15.68 -10.086 1 98.75 238 HIS A CA 1
ATOM 1894 C C . HIS A 1 238 ? 17.188 14.789 -10.992 1 98.75 238 HIS A C 1
ATOM 1896 O O . HIS A 1 238 ? 17.5 13.609 -11.18 1 98.75 238 HIS A O 1
ATOM 1902 N N . PHE A 1 239 ? 16.25 15.289 -11.75 1 98.81 239 PHE A N 1
ATOM 1903 C CA . PHE A 1 239 ? 15.305 14.484 -12.516 1 98.81 239 PHE A CA 1
ATOM 1904 C C . PHE A 1 239 ? 16.031 13.625 -13.539 1 98.81 239 PHE A C 1
ATOM 1906 O O . PHE A 1 239 ? 15.695 12.453 -13.727 1 98.81 239 PHE A O 1
ATOM 1913 N N . SER A 1 240 ? 17.094 14.195 -14.188 1 98.31 240 SER A N 1
ATOM 1914 C CA . SER A 1 240 ? 17.828 13.461 -15.219 1 98.31 240 SER A CA 1
ATOM 1915 C C . SER A 1 240 ? 18.656 12.328 -14.617 1 98.31 240 SER A C 1
ATOM 1917 O O . SER A 1 240 ? 19.109 11.438 -15.328 1 98.31 240 SER A O 1
ATOM 1919 N N . GLN A 1 241 ? 18.812 12.352 -13.297 1 98.31 241 GLN A N 1
ATOM 1920 C CA . GLN A 1 241 ? 19.672 11.398 -12.617 1 98.31 241 GLN A CA 1
ATOM 1921 C C . GLN A 1 241 ? 18.859 10.266 -11.992 1 98.31 241 GLN A C 1
ATOM 1923 O O . GLN A 1 241 ? 19.422 9.312 -11.453 1 98.31 241 GLN A O 1
ATOM 1928 N N . LEU A 1 242 ? 17.516 10.305 -12.094 1 98.62 242 LEU A N 1
ATOM 1929 C CA . LEU A 1 242 ? 16.688 9.32 -11.398 1 98.62 242 LEU A CA 1
ATOM 1930 C C . LEU A 1 242 ? 16.984 7.914 -11.906 1 98.62 242 LEU A C 1
ATOM 1932 O O . LEU A 1 242 ? 16.844 7.637 -13.102 1 98.62 242 LEU A O 1
ATOM 1936 N N . GLY A 1 243 ? 17.406 7.047 -10.961 1 98.12 243 GLY A N 1
ATOM 1937 C CA . GLY A 1 243 ? 17.625 5.641 -11.258 1 98.12 243 GLY A CA 1
ATOM 1938 C C . GLY A 1 243 ? 18.891 5.391 -12.047 1 98.12 243 GLY A C 1
ATOM 1939 O O . GLY A 1 243 ? 19.062 4.32 -12.641 1 98.12 243 GLY A O 1
ATOM 1940 N N . ALA A 1 244 ? 19.781 6.387 -12.156 1 97.19 244 ALA A N 1
ATOM 1941 C CA . ALA A 1 244 ? 20.984 6.242 -12.969 1 97.19 244 ALA A CA 1
ATOM 1942 C C . ALA A 1 244 ? 21.844 5.086 -12.477 1 97.19 244 ALA A C 1
ATOM 1944 O O . ALA A 1 244 ? 22.562 4.453 -13.266 1 97.19 244 ALA A O 1
ATOM 1945 N N . ASN A 1 245 ? 21.875 4.805 -11.211 1 97.25 245 ASN A N 1
ATOM 1946 C CA . ASN A 1 245 ? 22.656 3.711 -10.648 1 97.25 245 ASN A CA 1
ATOM 1947 C C . ASN A 1 245 ? 21.828 2.43 -10.555 1 97.25 245 ASN A C 1
ATOM 1949 O O . ASN A 1 245 ? 22.219 1.488 -9.859 1 97.25 245 ASN A O 1
ATOM 1953 N N . ARG A 1 246 ? 20.75 2.633 -11.234 1 94.06 246 ARG A N 1
ATOM 1954 C CA . ARG A 1 246 ? 19.859 1.481 -11.227 1 94.06 246 ARG A CA 1
ATOM 1955 C C . ARG A 1 246 ? 19.797 0.823 -12.594 1 94.06 246 ARG A C 1
ATOM 1957 O O . ARG A 1 246 ? 20.281 1.382 -13.586 1 94.06 246 ARG A O 1
ATOM 1964 N N . GLY A 1 247 ? 19.734 -0.367 -12.906 1 88.19 247 GLY A N 1
ATOM 1965 C CA . GLY A 1 247 ? 19.703 -1.123 -14.148 1 88.19 247 GLY A CA 1
ATOM 1966 C C . GLY A 1 247 ? 18.656 -0.629 -15.117 1 88.19 247 GLY A C 1
ATOM 1967 O O . GLY A 1 247 ? 17.891 0.298 -14.812 1 88.19 247 GLY A O 1
ATOM 1968 N N . GLU A 1 248 ? 18.547 -1.011 -16.312 1 86.38 248 GLU A N 1
ATOM 1969 C CA . GLU A 1 248 ? 17.641 -0.61 -17.391 1 86.38 248 GLU A CA 1
ATOM 1970 C C . GLU A 1 248 ? 16.203 -0.919 -17.031 1 86.38 248 GLU A C 1
ATOM 1972 O O . GLU A 1 248 ? 15.281 -0.229 -17.484 1 86.38 248 GLU A O 1
ATOM 1977 N N . ASN A 1 249 ? 15.984 -1.87 -16.156 1 87.81 249 ASN A N 1
ATOM 1978 C CA . ASN A 1 249 ? 14.633 -2.303 -15.805 1 87.81 249 ASN A CA 1
ATOM 1979 C C . ASN A 1 249 ? 14.094 -1.541 -14.594 1 87.81 249 ASN A C 1
ATOM 1981 O O . ASN A 1 249 ? 13.055 -1.898 -14.047 1 87.81 249 ASN A O 1
ATOM 1985 N N . SER A 1 250 ? 14.805 -0.385 -14.234 1 96 250 SER A N 1
ATOM 1986 C CA . SER A 1 250 ? 14.312 0.462 -13.156 1 96 250 SER A CA 1
ATOM 1987 C C . SER A 1 250 ? 13.008 1.156 -13.555 1 96 250 SER A C 1
ATOM 1989 O O . SER A 1 250 ? 12.883 1.643 -14.68 1 96 250 SER A O 1
ATOM 1991 N N . PRO A 1 251 ? 12.031 1.177 -12.641 1 97.38 251 PRO A N 1
ATOM 1992 C CA . PRO A 1 251 ? 10.781 1.876 -12.953 1 97.38 251 PRO A CA 1
ATOM 1993 C C . PRO A 1 251 ? 10.977 3.379 -13.133 1 97.38 251 PRO A C 1
ATOM 1995 O O . PRO A 1 251 ? 10.227 4.02 -13.875 1 97.38 251 PRO A O 1
ATOM 1998 N N . ARG A 1 252 ? 11.992 4.016 -12.438 1 98.31 252 ARG A N 1
ATOM 1999 C CA . ARG A 1 252 ? 12.305 5.438 -12.492 1 98.31 252 ARG A CA 1
ATOM 2000 C C . ARG A 1 252 ? 11.039 6.281 -12.312 1 98.31 252 ARG A C 1
ATOM 2002 O O . ARG A 1 252 ? 10.672 7.051 -13.203 1 98.31 252 ARG A O 1
ATOM 2009 N N . ILE A 1 253 ? 10.422 6.168 -11.164 1 98.69 253 ILE A N 1
ATOM 2010 C CA . ILE A 1 253 ? 9.164 6.844 -10.867 1 98.69 253 ILE A CA 1
ATOM 2011 C C . ILE A 1 253 ? 9.406 7.945 -9.836 1 98.69 253 ILE A C 1
ATOM 2013 O O . ILE A 1 253 ? 10.086 7.727 -8.828 1 98.69 253 ILE A O 1
ATOM 2017 N N . PHE A 1 254 ? 8.875 9.133 -10.141 1 98.81 254 PHE A N 1
ATOM 2018 C CA . PHE A 1 254 ? 8.992 10.289 -9.25 1 98.81 254 PHE A CA 1
ATOM 2019 C C . PHE A 1 254 ? 7.637 10.633 -8.641 1 98.81 254 PHE A C 1
ATOM 2021 O O . PHE A 1 254 ? 6.625 10.68 -9.344 1 98.81 254 PHE A O 1
ATOM 2028 N N . LEU A 1 255 ? 7.609 10.828 -7.277 1 98.62 255 LEU A N 1
ATOM 2029 C CA . LEU A 1 255 ? 6.383 11.203 -6.582 1 98.62 255 LEU A CA 1
ATOM 2030 C C . LEU A 1 255 ? 6.594 12.469 -5.754 1 98.62 255 LEU A C 1
ATOM 2032 O O . LEU A 1 255 ? 7.582 12.578 -5.023 1 98.62 255 LEU A O 1
ATOM 2036 N N . ASN A 1 256 ? 5.66 13.414 -5.855 1 98.19 256 ASN A N 1
ATOM 2037 C CA . ASN A 1 256 ? 5.695 14.625 -5.043 1 98.19 256 ASN A CA 1
ATOM 2038 C C . ASN A 1 256 ? 4.367 14.859 -4.328 1 98.19 256 ASN A C 1
ATOM 2040 O O . ASN A 1 256 ? 3.352 15.125 -4.973 1 98.19 256 ASN A O 1
ATOM 2044 N N . ALA A 1 257 ? 4.379 14.75 -3.031 1 93.5 257 ALA A N 1
ATOM 2045 C CA . ALA A 1 257 ? 3.221 15.062 -2.195 1 93.5 257 ALA A CA 1
ATOM 2046 C C . ALA A 1 257 ? 3.557 16.156 -1.175 1 93.5 257 ALA A C 1
ATOM 2048 O O . ALA A 1 257 ? 2.908 16.25 -0.13 1 93.5 257 ALA A O 1
ATOM 2049 N N . ALA A 1 258 ? 4.633 16.906 -1.407 1 94 258 ALA A N 1
ATOM 2050 C CA . ALA A 1 258 ? 5.098 17.922 -0.471 1 94 258 ALA A CA 1
ATOM 2051 C C . ALA A 1 258 ? 4.602 19.312 -0.877 1 94 258 ALA A C 1
ATOM 2053 O O . ALA A 1 258 ? 3.508 19.719 -0.488 1 94 258 ALA A O 1
ATOM 2054 N N . ARG A 1 259 ? 5.375 19.969 -1.82 1 94 259 ARG A N 1
ATOM 2055 C CA . ARG A 1 259 ? 5.008 21.281 -2.33 1 94 259 ARG A CA 1
ATOM 2056 C C . ARG A 1 259 ? 5.199 21.359 -3.842 1 94 259 ARG A C 1
ATOM 2058 O O . ARG A 1 259 ? 6.168 20.812 -4.379 1 94 259 ARG A O 1
ATOM 2065 N N . GLY A 1 260 ? 4.344 22.141 -4.477 1 95.06 260 GLY A N 1
ATOM 2066 C CA . GLY A 1 260 ? 4.371 22.219 -5.926 1 95.06 260 GLY A CA 1
ATOM 2067 C C . GLY A 1 260 ? 5.488 23.094 -6.461 1 95.06 260 GLY A C 1
ATOM 2068 O O . GLY A 1 260 ? 5.891 22.953 -7.617 1 95.06 260 GLY A O 1
ATOM 2069 N N . PHE A 1 261 ? 6.004 24.031 -5.59 1 94.81 261 PHE A N 1
ATOM 2070 C CA . PHE A 1 261 ? 6.957 25.016 -6.07 1 94.81 261 PHE A CA 1
ATOM 2071 C C . PHE A 1 261 ? 8.391 24.531 -5.891 1 94.81 261 PHE A C 1
ATOM 2073 O O . PHE A 1 261 ? 9.344 25.266 -6.137 1 94.81 261 PHE A O 1
ATOM 2080 N N . LEU A 1 262 ? 8.602 23.266 -5.527 1 97.38 262 LEU A N 1
ATOM 2081 C CA . LEU A 1 262 ? 9.93 22.719 -5.277 1 97.38 262 LEU A CA 1
ATOM 2082 C C . LEU A 1 262 ? 10.727 22.594 -6.574 1 97.38 262 LEU A C 1
ATOM 2084 O O . LEU A 1 262 ? 11.945 22.422 -6.547 1 97.38 262 LEU A O 1
ATOM 2088 N N . TYR A 1 263 ? 10.102 22.641 -7.688 1 98.19 263 TYR A N 1
ATOM 2089 C CA . TYR A 1 263 ? 10.672 22.594 -9.031 1 98.19 263 TYR A CA 1
ATOM 2090 C C . TYR A 1 263 ? 9.734 23.25 -10.039 1 98.19 263 TYR A C 1
ATOM 2092 O O . TYR A 1 263 ? 8.555 23.469 -9.75 1 98.19 263 TYR A O 1
ATOM 2100 N N . GLU A 1 264 ? 10.297 23.625 -11.148 1 97.94 264 GLU A N 1
ATOM 2101 C CA . GLU A 1 264 ? 9.461 24.109 -12.25 1 97.94 264 GLU A CA 1
ATOM 2102 C C . GLU A 1 264 ? 8.75 22.953 -12.953 1 97.94 264 GLU A C 1
ATOM 2104 O O . GLU A 1 264 ? 9.375 21.953 -13.289 1 97.94 264 GLU A O 1
ATOM 2109 N N . PRO A 1 265 ? 7.426 23.109 -13.18 1 98 265 PRO A N 1
ATOM 2110 C CA . PRO A 1 265 ? 6.699 22.047 -13.883 1 98 265 PRO A CA 1
ATOM 2111 C C . PRO A 1 265 ? 7.375 21.625 -15.188 1 98 265 PRO A C 1
ATOM 2113 O O . PRO A 1 265 ? 7.41 20.438 -15.516 1 98 265 PRO A O 1
ATOM 2116 N N . ASP A 1 266 ? 7.949 22.578 -15.859 1 98.06 266 ASP A N 1
ATOM 2117 C CA . ASP A 1 266 ? 8.594 22.312 -17.141 1 98.06 266 ASP A CA 1
ATOM 2118 C C . ASP A 1 266 ? 9.766 21.359 -16.969 1 98.06 266 ASP A C 1
ATOM 2120 O O . ASP A 1 266 ? 10.062 20.562 -17.859 1 98.06 266 ASP A O 1
ATOM 2124 N N . ASP A 1 267 ? 10.43 21.406 -15.859 1 98.62 267 ASP A N 1
ATOM 2125 C CA . ASP A 1 267 ? 11.555 20.516 -15.602 1 98.62 267 ASP A CA 1
ATOM 2126 C C . ASP A 1 267 ? 11.094 19.062 -15.492 1 98.62 267 ASP A C 1
ATOM 2128 O O . ASP A 1 267 ? 11.734 18.172 -16.031 1 98.62 267 ASP A O 1
ATOM 2132 N N . LEU A 1 268 ? 10.023 18.828 -14.797 1 98.62 268 LEU A N 1
ATOM 2133 C CA . LEU A 1 268 ? 9.477 17.469 -14.664 1 98.62 268 LEU A CA 1
ATOM 2134 C C . LEU A 1 268 ? 8.938 16.969 -15.992 1 98.62 268 LEU A C 1
ATOM 2136 O O . LEU A 1 268 ? 9.172 15.812 -16.359 1 98.62 268 LEU A O 1
ATOM 2140 N N . ILE A 1 269 ? 8.227 17.844 -16.703 1 98.56 269 ILE A N 1
ATOM 2141 C CA . ILE A 1 269 ? 7.664 17.5 -18.016 1 98.56 269 ILE A CA 1
ATOM 2142 C C . ILE A 1 269 ? 8.789 17.094 -18.969 1 98.56 269 ILE A C 1
ATOM 2144 O O . ILE A 1 269 ? 8.688 16.062 -19.641 1 98.56 269 ILE A O 1
ATOM 2148 N N . ARG A 1 270 ? 9.844 17.891 -18.953 1 98.56 270 ARG A N 1
ATOM 2149 C CA . ARG A 1 270 ? 11 17.594 -19.797 1 98.56 270 ARG A CA 1
ATOM 2150 C C . ARG A 1 270 ? 11.586 16.234 -19.438 1 98.56 270 ARG A C 1
ATOM 2152 O O . ARG A 1 270 ? 11.898 15.438 -20.328 1 98.56 270 ARG A O 1
ATOM 2159 N N . ALA A 1 271 ? 11.773 15.938 -18.203 1 98.69 271 ALA A N 1
ATOM 2160 C CA . ALA A 1 271 ? 12.367 14.688 -17.75 1 98.69 271 ALA A CA 1
ATOM 2161 C C . ALA A 1 271 ? 11.531 13.492 -18.188 1 98.69 271 ALA A C 1
ATOM 2163 O O . ALA A 1 271 ? 12.078 12.445 -18.562 1 98.69 271 ALA A O 1
ATOM 2164 N N . VAL A 1 272 ? 10.188 13.586 -18.156 1 98.31 272 VAL A N 1
ATOM 2165 C CA . VAL A 1 272 ? 9.281 12.508 -18.547 1 98.31 272 VAL A CA 1
ATOM 2166 C C . VAL A 1 272 ? 9.312 12.352 -20.078 1 98.31 272 VAL A C 1
ATOM 2168 O O . VAL A 1 272 ? 9.43 11.234 -20.594 1 98.31 272 VAL A O 1
ATOM 2171 N N . ASN A 1 273 ? 9.281 13.453 -20.781 1 97.75 273 ASN A N 1
ATOM 2172 C CA . ASN A 1 273 ? 9.281 13.422 -22.234 1 97.75 273 ASN A CA 1
ATOM 2173 C C . ASN A 1 273 ? 10.578 12.828 -22.781 1 97.75 273 ASN A C 1
ATOM 2175 O O . ASN A 1 273 ? 10.57 12.133 -23.797 1 97.75 273 ASN A O 1
ATOM 2179 N N . GLU A 1 274 ? 11.68 13.117 -22.125 1 97.56 274 GLU A N 1
ATOM 2180 C CA . GLU A 1 274 ? 12.977 12.617 -22.562 1 97.56 274 GLU A CA 1
ATOM 2181 C C . GLU A 1 274 ? 13.258 11.234 -21.969 1 97.56 274 GLU A C 1
ATOM 2183 O O . GLU A 1 274 ? 14.383 10.734 -22.078 1 97.56 274 GLU A O 1
ATOM 2188 N N . GLU A 1 275 ? 12.398 10.648 -21.203 1 95.56 275 GLU A N 1
ATOM 2189 C CA . GLU A 1 275 ? 12.406 9.273 -20.719 1 95.56 275 GLU A CA 1
ATOM 2190 C C . GLU A 1 275 ? 13.445 9.078 -19.625 1 95.56 275 GLU A C 1
ATOM 2192 O O . GLU A 1 275 ? 13.945 7.973 -19.422 1 95.56 275 GLU A O 1
ATOM 2197 N N . LYS A 1 276 ? 13.859 10.219 -19.031 1 97.25 276 LYS A N 1
ATOM 2198 C CA . LYS A 1 276 ? 14.672 10.109 -17.828 1 97.25 276 LYS A CA 1
ATOM 2199 C C . LYS A 1 276 ? 13.836 9.648 -16.641 1 97.25 276 LYS A C 1
ATOM 2201 O O . LYS A 1 276 ? 14.328 8.93 -15.773 1 97.25 276 LYS A O 1
ATOM 2206 N N . ILE A 1 277 ? 12.625 10.109 -16.625 1 98.06 277 ILE A N 1
ATOM 2207 C CA . ILE A 1 277 ? 11.578 9.641 -15.727 1 98.06 277 ILE A CA 1
ATOM 2208 C C . ILE A 1 277 ? 10.492 8.922 -16.531 1 98.06 277 ILE A C 1
ATOM 2210 O O . ILE A 1 277 ? 9.992 9.453 -17.516 1 98.06 277 ILE A O 1
ATOM 2214 N N . ARG A 1 278 ? 10.203 7.723 -16.141 1 97.06 278 ARG A N 1
ATOM 2215 C CA . ARG A 1 278 ? 9.234 6.953 -16.922 1 97.06 278 ARG A CA 1
ATOM 2216 C C . ARG A 1 278 ? 7.809 7.391 -16.594 1 97.06 278 ARG A C 1
ATOM 2218 O O . ARG A 1 278 ? 6.969 7.5 -17.484 1 97.06 278 ARG A O 1
ATOM 2225 N N . HIS A 1 279 ? 7.535 7.582 -15.297 1 97.62 279 HIS A N 1
ATOM 2226 C CA . HIS A 1 279 ? 6.246 8.07 -14.82 1 97.62 279 HIS A CA 1
ATOM 2227 C C . HIS A 1 279 ? 6.414 8.961 -13.586 1 97.62 279 HIS A C 1
ATOM 2229 O O . HIS A 1 279 ? 7.426 8.875 -12.891 1 97.62 279 HIS A O 1
ATOM 2235 N N . ALA A 1 280 ? 5.477 9.812 -13.352 1 98.19 280 ALA A N 1
ATOM 2236 C CA . ALA A 1 280 ? 5.469 10.641 -12.148 1 98.19 280 ALA A CA 1
ATOM 2237 C C . ALA A 1 280 ? 4.062 10.75 -11.57 1 98.19 280 ALA A C 1
ATOM 2239 O O . ALA A 1 280 ? 3.072 10.586 -12.281 1 98.19 280 ALA A O 1
ATOM 2240 N N . MET A 1 281 ? 3.957 10.867 -10.297 1 97.94 281 MET A N 1
ATOM 2241 C CA . MET A 1 281 ? 2.73 11.148 -9.555 1 97.94 281 MET A CA 1
ATOM 2242 C C . MET A 1 281 ? 2.867 12.422 -8.734 1 97.94 281 MET A C 1
ATOM 2244 O O . MET A 1 281 ? 3.803 12.555 -7.941 1 97.94 281 MET A O 1
ATOM 2248 N N . VAL A 1 282 ? 1.934 13.375 -8.984 1 97.75 282 VAL A N 1
ATOM 2249 C CA . VAL A 1 282 ? 2.018 14.688 -8.336 1 97.75 282 VAL A CA 1
ATOM 2250 C C . VAL A 1 282 ? 0.704 14.992 -7.625 1 97.75 282 VAL A C 1
ATOM 2252 O O . VAL A 1 282 ? -0.371 14.898 -8.227 1 97.75 282 VAL A O 1
ATOM 2255 N N . ASP A 1 283 ? 0.787 15.422 -6.34 1 96.94 283 ASP A N 1
ATOM 2256 C CA . ASP A 1 283 ? -0.399 15.742 -5.551 1 96.94 283 ASP A CA 1
ATOM 2257 C C . ASP A 1 283 ? -0.46 17.234 -5.23 1 96.94 283 ASP A C 1
ATOM 2259 O O . ASP A 1 283 ? -1.437 17.703 -4.648 1 96.94 283 ASP A O 1
ATOM 2263 N N . VAL A 1 284 ? 0.572 17.953 -5.543 1 95.56 284 VAL A N 1
ATOM 2264 C CA . VAL A 1 284 ? 0.682 19.375 -5.184 1 95.56 284 VAL A CA 1
ATOM 2265 C C . VAL A 1 284 ? 1.128 20.172 -6.398 1 95.56 284 VAL A C 1
ATOM 2267 O O . VAL A 1 284 ? 1.833 19.656 -7.27 1 95.56 284 VAL A O 1
ATOM 2270 N N . PHE A 1 285 ? 0.745 21.422 -6.457 1 95.12 285 PHE A N 1
ATOM 2271 C CA . PHE A 1 285 ? 0.943 22.25 -7.645 1 95.12 285 PHE A CA 1
ATOM 2272 C C . PHE A 1 285 ? 1.42 23.641 -7.266 1 95.12 285 PHE A C 1
ATOM 2274 O O . PHE A 1 285 ? 1.145 24.125 -6.164 1 95.12 285 PHE A O 1
ATOM 2281 N N . PRO A 1 286 ? 2.164 24.25 -8.164 1 92.69 286 PRO A N 1
ATOM 2282 C CA . PRO A 1 286 ? 2.639 25.609 -7.859 1 92.69 286 PRO A CA 1
ATOM 2283 C C . PRO A 1 286 ? 1.499 26.594 -7.594 1 92.69 286 PRO A C 1
ATOM 2285 O O . PRO A 1 286 ? 1.604 27.438 -6.703 1 92.69 286 PRO A O 1
ATOM 2288 N N . GLU A 1 287 ? 0.494 26.469 -8.383 1 89 287 GLU A N 1
ATOM 2289 C CA . GLU A 1 287 ? -0.705 27.281 -8.195 1 89 287 GLU A CA 1
ATOM 2290 C C . GLU A 1 287 ? -1.93 26.406 -7.945 1 89 287 GLU A C 1
ATOM 2292 O O . GLU A 1 287 ? -2.252 25.531 -8.758 1 89 287 GLU A O 1
ATOM 2297 N N . GLU A 1 288 ? -2.52 26.594 -6.82 1 88.5 288 GLU A N 1
ATOM 2298 C CA . GLU A 1 288 ? -3.732 25.859 -6.461 1 88.5 288 GLU A CA 1
ATOM 2299 C C . GLU A 1 288 ? -4.898 26.812 -6.211 1 88.5 288 GLU A C 1
ATOM 2301 O O . GLU A 1 288 ? -4.707 27.906 -5.684 1 88.5 288 GLU A O 1
ATOM 2306 N N . PRO A 1 289 ? -6 26.406 -6.656 1 83.56 289 PRO A N 1
ATOM 2307 C CA . PRO A 1 289 ? -7.145 27.297 -6.492 1 83.56 289 PRO A CA 1
ATOM 2308 C C . PRO A 1 289 ? -7.582 27.438 -5.035 1 83.56 289 PRO A C 1
ATOM 2310 O O . PRO A 1 289 ? -7.352 26.531 -4.227 1 83.56 289 PRO A O 1
ATOM 2313 N N . GLY A 1 290 ? -8.102 28.609 -4.738 1 71.62 290 GLY A N 1
ATOM 2314 C CA . GLY A 1 290 ? -8.609 28.859 -3.396 1 71.62 290 GLY A CA 1
ATOM 2315 C C . GLY A 1 290 ? -9.867 28.094 -3.078 1 71.62 290 GLY A C 1
ATOM 2316 O O . GLY A 1 290 ? -10.094 27.688 -1.932 1 71.62 290 GLY A O 1
ATOM 2317 N N . ASN A 1 291 ? -10.766 28.016 -4.051 1 69.75 291 ASN A N 1
ATOM 2318 C CA . ASN A 1 291 ? -12 27.266 -3.867 1 69.75 291 ASN A CA 1
ATOM 2319 C C . ASN A 1 291 ? -12.312 26.406 -5.082 1 69.75 291 ASN A C 1
ATOM 2321 O O . ASN A 1 291 ? -11.688 26.547 -6.133 1 69.75 291 ASN A O 1
ATOM 2325 N N . LYS A 1 292 ? -13.234 25.422 -4.895 1 72.25 292 LYS A N 1
ATOM 2326 C CA . LYS A 1 292 ? -13.609 24.438 -5.91 1 72.25 292 LYS A CA 1
ATOM 2327 C C . LYS A 1 292 ? -14.156 25.125 -7.156 1 72.25 292 LYS A C 1
ATOM 2329 O O . LYS A 1 292 ? -14.055 24.594 -8.266 1 72.25 292 LYS A O 1
ATOM 2334 N N . GLN A 1 293 ? -14.602 26.297 -6.996 1 75.19 293 GLN A N 1
ATOM 2335 C CA . GLN A 1 293 ? -15.273 26.984 -8.102 1 75.19 293 GLN A CA 1
ATOM 2336 C C . GLN A 1 293 ? -14.289 27.844 -8.898 1 75.19 293 GLN A C 1
ATOM 2338 O O . GLN A 1 293 ? -14.586 28.234 -10.023 1 75.19 293 GLN A O 1
ATOM 2343 N N . ASP A 1 294 ? -13.109 28.016 -8.375 1 82.19 294 ASP A N 1
ATOM 2344 C CA . ASP A 1 294 ? -12.109 28.812 -9.07 1 82.19 294 ASP A CA 1
ATOM 2345 C C . ASP A 1 294 ? -11.461 28.031 -10.203 1 82.19 294 ASP A C 1
ATOM 2347 O O . ASP A 1 294 ? -11.234 26.812 -10.078 1 82.19 294 ASP A O 1
ATOM 2351 N N . PRO A 1 295 ? -11.289 28.703 -11.234 1 87.19 295 PRO A N 1
ATOM 2352 C CA . PRO A 1 295 ? -10.602 28.016 -12.328 1 87.19 295 PRO A CA 1
ATOM 2353 C C . PRO A 1 295 ? -9.195 27.547 -11.938 1 87.19 295 PRO A C 1
ATOM 2355 O O . PRO A 1 295 ? -8.492 28.25 -11.203 1 87.19 295 PRO A O 1
ATOM 2358 N N . TRP A 1 296 ? -8.852 26.375 -12.328 1 90.94 296 TRP A N 1
ATOM 2359 C CA . TRP A 1 296 ? -7.547 25.797 -12.062 1 90.94 296 TRP A CA 1
ATOM 2360 C C . TRP A 1 296 ? -6.945 25.203 -13.336 1 90.94 296 TRP A C 1
ATOM 2362 O O . TRP A 1 296 ? -7.652 24.578 -14.133 1 90.94 296 TRP A O 1
ATOM 2372 N N . HIS A 1 297 ? -5.695 25.594 -13.492 1 93.81 297 HIS A N 1
ATOM 2373 C CA . HIS A 1 297 ? -4.941 25.016 -14.602 1 93.81 297 HIS A CA 1
ATOM 2374 C C . HIS A 1 297 ? -3.904 24.016 -14.102 1 93.81 297 HIS A C 1
ATOM 2376 O O . HIS A 1 297 ? -2.988 24.375 -13.367 1 93.81 297 HIS A O 1
ATOM 2382 N N . ASN A 1 298 ? -4.07 22.781 -14.484 1 95.62 298 ASN A N 1
ATOM 2383 C CA . ASN A 1 298 ? -3.088 21.75 -14.195 1 95.62 298 ASN A CA 1
ATOM 2384 C C . ASN A 1 298 ? -1.961 21.734 -15.219 1 95.62 298 ASN A C 1
ATOM 2386 O O . ASN A 1 298 ? -2.17 21.359 -16.375 1 95.62 298 ASN A O 1
ATOM 2390 N N . PRO A 1 299 ? -0.789 22.094 -14.836 1 96.81 299 PRO A N 1
ATOM 2391 C CA . PRO A 1 299 ? 0.305 22.188 -15.805 1 96.81 299 PRO A CA 1
ATOM 2392 C C . PRO A 1 299 ? 0.724 20.844 -16.375 1 96.81 299 PRO A C 1
ATOM 2394 O O . PRO A 1 299 ? 1.442 20.781 -17.375 1 96.81 299 PRO A O 1
ATOM 2397 N N . TYR A 1 300 ? 0.256 19.719 -15.82 1 97.38 300 TYR A N 1
ATOM 2398 C CA . TYR A 1 300 ? 0.71 18.391 -16.219 1 97.38 300 TYR A CA 1
ATOM 2399 C C . TYR A 1 300 ? -0.367 17.656 -17 1 97.38 300 TYR A C 1
ATOM 2401 O O . TYR A 1 300 ? -0.161 16.516 -17.453 1 97.38 300 TYR A O 1
ATOM 2409 N N . ALA A 1 301 ? -1.535 18.25 -17.203 1 94.19 301 ALA A N 1
ATOM 2410 C CA . ALA A 1 301 ? -2.734 17.594 -17.734 1 94.19 301 ALA A CA 1
ATOM 2411 C C . ALA A 1 301 ? -2.471 16.969 -19.094 1 94.19 301 ALA A C 1
ATOM 2413 O O . ALA A 1 301 ? -3.064 15.945 -19.438 1 94.19 301 ALA A O 1
ATOM 2414 N N . GLU A 1 302 ? -1.538 17.469 -19.844 1 91.62 302 GLU A N 1
ATOM 2415 C CA . GLU A 1 302 ? -1.344 17.031 -21.234 1 91.62 302 GLU A CA 1
ATOM 2416 C C . GLU A 1 302 ? -0.278 15.945 -21.312 1 91.62 302 GLU A C 1
ATOM 2418 O O . GLU A 1 302 ? -0.034 15.391 -22.391 1 91.62 302 GLU A O 1
ATOM 2423 N N . VAL A 1 303 ? 0.355 15.664 -20.234 1 95.94 303 VAL A N 1
ATOM 2424 C CA . VAL A 1 303 ? 1.394 14.641 -20.219 1 95.94 303 VAL A CA 1
ATOM 2425 C C . VAL A 1 303 ? 0.821 13.328 -19.688 1 95.94 303 VAL A C 1
ATOM 2427 O O . VAL A 1 303 ? 0.639 13.18 -18.469 1 95.94 303 VAL A O 1
ATOM 2430 N N . GLU A 1 304 ? 0.645 12.312 -20.484 1 93.5 304 GLU A N 1
ATOM 2431 C CA . GLU A 1 304 ? -0.057 11.078 -20.172 1 93.5 304 GLU A CA 1
ATOM 2432 C C . GLU A 1 304 ? 0.641 10.32 -19.047 1 93.5 304 GLU A C 1
ATOM 2434 O O . GLU A 1 304 ? -0.012 9.641 -18.25 1 93.5 304 GLU A O 1
ATOM 2439 N N . ARG A 1 305 ? 1.962 10.469 -18.969 1 96 305 ARG A N 1
ATOM 2440 C CA . ARG A 1 305 ? 2.732 9.656 -18.031 1 96 305 ARG A CA 1
ATOM 2441 C C . ARG A 1 305 ? 2.938 10.391 -16.719 1 96 305 ARG A C 1
ATOM 2443 O O . ARG A 1 305 ? 3.641 9.898 -15.828 1 96 305 ARG A O 1
ATOM 2450 N N . ILE A 1 306 ? 2.312 11.586 -16.547 1 97.5 306 ILE A N 1
ATOM 2451 C CA . ILE A 1 306 ? 2.275 12.281 -15.266 1 97.5 306 ILE A CA 1
ATOM 2452 C C . ILE A 1 306 ? 0.856 12.258 -14.703 1 97.5 306 ILE A C 1
ATOM 2454 O O . ILE A 1 306 ? -0.049 12.891 -15.25 1 97.5 306 ILE A O 1
ATOM 2458 N N . PHE A 1 307 ? 0.715 11.508 -13.617 1 97.06 307 PHE A N 1
ATOM 2459 C CA . PHE A 1 307 ? -0.579 11.391 -12.961 1 97.06 307 PHE A CA 1
ATOM 2460 C C . PHE A 1 307 ? -0.712 12.422 -11.844 1 97.06 307 PHE A C 1
ATOM 2462 O O . PHE A 1 307 ? 0.275 12.773 -11.195 1 97.06 307 PHE A O 1
ATOM 2469 N N . ASN A 1 308 ? -1.942 12.898 -11.617 1 95.56 308 ASN A N 1
ATOM 2470 C CA . ASN A 1 308 ? -2.145 14.008 -10.695 1 95.56 308 ASN A CA 1
ATOM 2471 C C . ASN A 1 308 ? -3.332 13.766 -9.773 1 95.56 308 ASN A C 1
ATOM 2473 O O . ASN A 1 308 ? -4.375 13.273 -10.211 1 95.56 308 ASN A O 1
ATOM 2477 N N . THR A 1 309 ? -3.174 13.992 -8.547 1 95.94 309 THR A N 1
ATOM 2478 C CA . THR A 1 309 ? -4.254 14.125 -7.578 1 95.94 309 THR A CA 1
ATOM 2479 C C . THR A 1 309 ? -4.273 15.523 -6.98 1 95.94 309 THR A C 1
ATOM 2481 O O . THR A 1 309 ? -3.227 16.172 -6.855 1 95.94 309 THR A O 1
ATOM 2484 N N . PRO A 1 310 ? -5.414 16.094 -6.691 1 93.94 310 PRO A N 1
ATOM 2485 C CA . PRO A 1 310 ? -5.535 17.5 -6.312 1 93.94 310 PRO A CA 1
ATOM 2486 C C . PRO A 1 310 ? -5.336 17.734 -4.816 1 93.94 310 PRO A C 1
ATOM 2488 O O . PRO A 1 310 ? -6.242 18.219 -4.133 1 93.94 310 PRO A O 1
ATOM 2491 N N . HIS A 1 311 ? -4.148 17.438 -4.359 1 92.75 311 HIS A N 1
ATOM 2492 C CA . HIS A 1 311 ? -3.738 17.734 -2.994 1 92.75 311 HIS A CA 1
ATOM 2493 C C . HIS A 1 311 ? -4.645 17.062 -1.976 1 92.75 311 HIS A C 1
ATOM 2495 O O . HIS A 1 311 ? -5.188 17.719 -1.082 1 92.75 311 HIS A O 1
ATOM 2501 N N . ILE A 1 312 ? -4.719 15.75 -2.049 1 93.5 312 ILE A N 1
ATOM 2502 C CA . ILE A 1 312 ? -5.695 15.031 -1.24 1 93.5 312 ILE A CA 1
ATOM 2503 C C . ILE A 1 312 ? -4.98 14.141 -0.23 1 93.5 312 ILE A C 1
ATOM 2505 O O . ILE A 1 312 ? -5.566 13.188 0.294 1 93.5 312 ILE A O 1
ATOM 2509 N N . GLY A 1 313 ? -3.74 14.352 0.035 1 92 313 GLY A N 1
ATOM 2510 C CA . GLY A 1 313 ? -2.994 13.539 0.982 1 92 313 GLY A CA 1
ATOM 2511 C C . GLY A 1 313 ? -3.66 13.438 2.342 1 92 313 GLY A C 1
ATOM 2512 O O . GLY A 1 313 ? -3.729 12.359 2.93 1 92 313 GLY A O 1
ATOM 2513 N N . ALA A 1 314 ? -4.223 14.578 2.787 1 89.44 314 ALA A N 1
ATOM 2514 C CA . ALA A 1 314 ? -4.828 14.641 4.117 1 89.44 314 ALA A CA 1
ATOM 2515 C C . ALA A 1 314 ? -6.348 14.547 4.027 1 89.44 314 ALA A C 1
ATOM 2517 O O . ALA A 1 314 ? -7.039 14.578 5.051 1 89.44 314 ALA A O 1
ATOM 2518 N N . ALA A 1 315 ? -6.883 14.445 2.869 1 90.31 315 ALA A N 1
ATOM 2519 C CA . ALA A 1 315 ? -8.328 14.516 2.658 1 90.31 315 ALA A CA 1
ATOM 2520 C C . ALA A 1 315 ? -8.984 13.156 2.91 1 90.31 315 ALA A C 1
ATOM 2522 O O . ALA A 1 315 ? -9.383 12.469 1.968 1 90.31 315 ALA A O 1
ATOM 2523 N N . THR A 1 316 ? -9.148 12.766 4.152 1 94.12 316 THR A N 1
ATOM 2524 C CA . THR A 1 316 ? -9.828 11.523 4.52 1 94.12 316 THR A CA 1
ATOM 2525 C C . THR A 1 316 ? -10.891 11.789 5.586 1 94.12 316 THR A C 1
ATOM 2527 O O . THR A 1 316 ? -10.812 12.781 6.312 1 94.12 316 THR A O 1
ATOM 2530 N N . GLN A 1 317 ? -11.797 10.938 5.711 1 93.19 317 GLN A N 1
ATOM 2531 C CA . GLN A 1 317 ? -12.852 11.008 6.715 1 93.19 317 GLN A CA 1
ATOM 2532 C C . GLN A 1 317 ? -12.281 10.898 8.125 1 93.19 317 GLN A C 1
ATOM 2534 O O . GLN A 1 317 ? -12.836 11.453 9.078 1 93.19 317 GLN A O 1
ATOM 2539 N N . GLU A 1 318 ? -11.172 10.32 8.281 1 94.12 318 GLU A N 1
ATOM 2540 C CA . GLU A 1 318 ? -10.578 10.055 9.586 1 94.12 318 GLU A CA 1
ATOM 2541 C C . GLU A 1 318 ? -9.664 11.195 10.023 1 94.12 318 GLU A C 1
ATOM 2543 O O . GLU A 1 318 ? -9.625 11.555 11.195 1 94.12 318 GLU A O 1
ATOM 2548 N N . ALA A 1 319 ? -8.938 11.797 9.078 1 93.25 319 ALA A N 1
ATOM 2549 C CA . ALA A 1 319 ? -7.926 12.797 9.398 1 93.25 319 ALA A CA 1
ATOM 2550 C C . ALA A 1 319 ? -8.57 14.078 9.93 1 93.25 319 ALA A C 1
ATOM 2552 O O . ALA A 1 319 ? -8.062 14.695 10.867 1 93.25 319 ALA A O 1
ATOM 2553 N N . GLN A 1 320 ? -9.664 14.477 9.383 1 91.62 320 GLN A N 1
ATOM 2554 C CA . GLN A 1 320 ? -10.258 15.773 9.68 1 91.62 320 GLN A CA 1
ATOM 2555 C C . GLN A 1 320 ? -10.727 15.844 11.133 1 91.62 320 GLN A C 1
ATOM 2557 O O . GLN A 1 320 ? -10.375 16.781 11.859 1 91.62 320 GLN A O 1
ATOM 2562 N N . PRO A 1 321 ? -11.5 14.852 11.609 1 93.69 321 PRO A N 1
ATOM 2563 C CA . PRO A 1 321 ? -11.852 14.875 13.031 1 93.69 321 PRO A CA 1
ATOM 2564 C C . PRO A 1 321 ? -10.633 14.75 13.945 1 93.69 321 PRO A C 1
ATOM 2566 O O . PRO A 1 321 ? -10.609 15.32 15.031 1 93.69 321 PRO A O 1
ATOM 2569 N N . ARG A 1 322 ? -9.641 14.016 13.523 1 95.44 322 ARG A N 1
ATOM 2570 C CA . ARG A 1 322 ? -8.414 13.883 14.305 1 95.44 322 ARG A CA 1
ATOM 2571 C C . ARG A 1 322 ? -7.719 15.227 14.461 1 95.44 322 ARG A C 1
ATOM 2573 O O . ARG A 1 322 ? -7.207 15.547 15.531 1 95.44 322 ARG A O 1
ATOM 2580 N N . ILE A 1 323 ? -7.652 15.984 13.414 1 96.38 323 ILE A N 1
ATOM 2581 C CA . ILE A 1 323 ? -7.047 17.312 13.438 1 96.38 323 ILE A CA 1
ATOM 2582 C C . ILE A 1 323 ? -7.801 18.203 14.414 1 96.38 323 ILE A C 1
ATOM 2584 O O . ILE A 1 323 ? -7.191 18.906 15.227 1 96.38 323 ILE A O 1
ATOM 2588 N N . ALA A 1 324 ? -9.156 18.141 14.359 1 96.88 324 ALA A N 1
ATOM 2589 C CA . ALA A 1 324 ? -9.984 18.953 15.242 1 96.88 324 ALA A CA 1
ATOM 2590 C C . ALA A 1 324 ? -9.695 18.641 16.703 1 96.88 324 ALA A C 1
ATOM 2592 O O . ALA A 1 324 ? -9.523 19.547 17.531 1 96.88 324 ALA A O 1
ATOM 2593 N N . LYS A 1 325 ? -9.633 17.406 16.969 1 97.44 325 LYS A N 1
ATOM 2594 C CA . LYS A 1 325 ? -9.367 16.969 18.344 1 97.44 325 LYS A CA 1
ATOM 2595 C C . LYS A 1 325 ? -7.973 17.406 18.797 1 97.44 325 LYS A C 1
ATOM 2597 O O . LYS A 1 325 ? -7.797 17.891 19.906 1 97.44 325 LYS A O 1
ATOM 2602 N N . HIS A 1 326 ? -7.031 17.203 17.938 1 97.12 326 HIS A N 1
ATOM 2603 C CA . HIS A 1 326 ? -5.656 17.578 18.266 1 97.12 326 HIS A CA 1
ATOM 2604 C C . HIS A 1 326 ? -5.539 19.078 18.516 1 97.12 326 HIS A C 1
ATOM 2606 O O . HIS A 1 326 ? -4.918 19.5 19.484 1 97.12 326 HIS A O 1
ATOM 2612 N N . LYS A 1 327 ? -6.121 19.844 17.641 1 97.69 327 LYS A N 1
ATOM 2613 C CA . LYS A 1 327 ? -6.051 21.297 17.781 1 97.69 327 LYS A CA 1
ATOM 2614 C C . LYS A 1 327 ? -6.797 21.766 19.016 1 97.69 327 LYS A C 1
ATOM 2616 O O . LYS A 1 327 ? -6.379 22.734 19.672 1 97.69 327 LYS A O 1
ATOM 2621 N N . ALA A 1 328 ? -7.906 21.141 19.359 1 97.75 328 ALA A N 1
ATOM 2622 C CA . ALA A 1 328 ? -8.633 21.469 20.578 1 97.75 328 ALA A CA 1
ATOM 2623 C C . ALA A 1 328 ? -7.773 21.203 21.812 1 97.75 328 ALA A C 1
ATOM 2625 O O . ALA A 1 328 ? -7.777 22 22.766 1 97.75 328 ALA A O 1
ATOM 2626 N N . THR A 1 329 ? -7.102 20.109 21.766 1 97.38 329 THR A N 1
ATOM 2627 C CA . THR A 1 329 ? -6.215 19.797 22.875 1 97.38 329 THR A CA 1
ATOM 2628 C C . THR A 1 329 ? -5.094 20.828 23 1 97.38 329 THR A C 1
ATOM 2630 O O . THR A 1 329 ? -4.746 21.25 24.094 1 97.38 329 THR A O 1
ATOM 2633 N N . THR A 1 330 ? -4.516 21.188 21.859 1 97.75 330 THR A N 1
ATOM 2634 C CA . THR A 1 330 ? -3.504 22.234 21.844 1 97.75 330 THR A CA 1
ATOM 2635 C C . THR A 1 330 ? -4.051 23.531 22.438 1 97.75 330 THR A C 1
ATOM 2637 O O . THR A 1 330 ? -3.367 24.203 23.219 1 97.75 330 THR A O 1
ATOM 2640 N N . THR A 1 331 ? -5.273 23.844 22.156 1 98 331 THR A N 1
ATOM 2641 C CA . THR A 1 331 ? -5.938 25.031 22.672 1 98 331 THR A CA 1
ATOM 2642 C C . THR A 1 331 ? -6.094 24.953 24.188 1 98 331 THR A C 1
ATOM 2644 O O . THR A 1 331 ? -5.828 25.922 24.906 1 98 331 THR A O 1
ATOM 2647 N N . GLN A 1 332 ? -6.488 23.828 24.609 1 96.62 332 GLN A N 1
ATOM 2648 C CA . GLN A 1 332 ? -6.684 23.641 26.047 1 96.62 332 GLN A CA 1
ATOM 2649 C C . GLN A 1 332 ? -5.383 23.859 26.812 1 96.62 332 GLN A C 1
ATOM 2651 O O . GLN A 1 332 ? -5.363 24.562 27.828 1 96.62 332 GLN A O 1
ATOM 2656 N N . LEU A 1 333 ? -4.344 23.312 26.344 1 96.5 333 LEU A N 1
ATOM 2657 C CA . LEU A 1 333 ? -3.047 23.453 27 1 96.5 333 LEU A CA 1
ATOM 2658 C C . LEU A 1 333 ? -2.592 24.906 26.984 1 96.5 333 LEU A C 1
ATOM 2660 O O . LEU A 1 333 ? -2.068 25.406 27.984 1 96.5 333 LEU A O 1
ATOM 2664 N N . PHE A 1 334 ? -2.826 25.547 25.875 1 97.69 334 PHE A N 1
ATOM 2665 C CA . PHE A 1 334 ? -2.438 26.938 25.719 1 97.69 334 PHE A CA 1
ATOM 2666 C C . PHE A 1 334 ? -3.283 27.844 26.609 1 97.69 334 PHE A C 1
ATOM 2668 O O . PHE A 1 334 ? -2.764 28.766 27.234 1 97.69 334 PHE A O 1
ATOM 2675 N N . ASP A 1 335 ? -4.531 27.547 26.703 1 96.94 335 ASP A N 1
ATOM 2676 C CA . ASP A 1 335 ? -5.469 28.375 27.438 1 96.94 335 ASP A CA 1
ATOM 2677 C C . ASP A 1 335 ? -5.32 28.172 28.953 1 96.94 335 ASP A C 1
ATOM 2679 O O . ASP A 1 335 ? -5.367 29.125 29.719 1 96.94 335 ASP A O 1
ATOM 2683 N N . CYS A 1 336 ? -5.078 26.969 29.328 1 94.81 336 CYS A N 1
ATOM 2684 C CA . CYS A 1 336 ? -5.094 26.641 30.75 1 94.81 336 CYS A CA 1
ATOM 2685 C C . CYS A 1 336 ? -3.707 26.812 31.359 1 94.81 336 CYS A C 1
ATOM 2687 O O . CYS A 1 336 ? -3.58 27.172 32.531 1 94.81 336 CYS A O 1
ATOM 2689 N N . TYR A 1 337 ? -2.678 26.578 30.531 1 94.94 337 TYR A N 1
ATOM 2690 C CA . TYR A 1 337 ? -1.359 26.5 31.156 1 94.94 337 TYR A CA 1
ATOM 2691 C C . TYR A 1 337 ? -0.345 27.344 30.391 1 94.94 337 TYR A C 1
ATOM 2693 O O . TYR A 1 337 ? 0.828 27.406 30.781 1 94.94 337 TYR A O 1
ATOM 2701 N N . GLY A 1 338 ? -0.775 27.922 29.328 1 96.56 338 GLY A N 1
ATOM 2702 C CA . GLY A 1 338 ? 0.15 28.703 28.531 1 96.56 338 GLY A CA 1
ATOM 2703 C C . GLY A 1 338 ? 1.114 27.844 27.734 1 96.56 338 GLY A C 1
ATOM 2704 O O . GLY A 1 338 ? 2.062 28.359 27.125 1 96.56 338 GLY A O 1
ATOM 2705 N N . THR A 1 339 ? 0.846 26.547 27.734 1 97.06 339 THR A N 1
ATOM 2706 C CA . THR A 1 339 ? 1.728 25.609 27.062 1 97.06 339 THR A CA 1
ATOM 2707 C C . THR A 1 339 ? 1.596 25.734 25.547 1 97.06 339 THR A C 1
ATOM 2709 O O . THR A 1 339 ? 0.485 25.719 25.016 1 97.06 339 THR A O 1
ATOM 2712 N N . VAL A 1 340 ? 2.74 25.906 24.875 1 97.25 340 VAL A N 1
ATOM 2713 C CA . VAL A 1 340 ? 2.787 25.969 23.422 1 97.25 340 VAL A CA 1
ATOM 2714 C C . VAL A 1 340 ? 3.385 24.672 22.875 1 97.25 340 VAL A C 1
ATOM 2716 O O . VAL A 1 340 ? 4.492 24.281 23.25 1 97.25 340 VAL A O 1
ATOM 2719 N N . ARG A 1 341 ? 2.611 24.047 22.062 1 95.25 341 ARG A N 1
ATOM 2720 C CA . ARG A 1 341 ? 3.111 22.875 21.328 1 95.25 341 ARG A CA 1
ATOM 2721 C C . ARG A 1 341 ? 2.842 23.016 19.844 1 95.25 341 ARG A C 1
ATOM 2723 O O . ARG A 1 341 ? 2.012 23.828 19.422 1 95.25 341 ARG A O 1
ATOM 2730 N N . ASP A 1 342 ? 3.582 22.359 19.031 1 93.81 342 ASP A N 1
ATOM 2731 C CA . ASP A 1 342 ? 3.398 22.312 17.578 1 93.81 342 ASP A CA 1
ATOM 2732 C C . ASP A 1 342 ? 3.535 23.703 16.969 1 93.81 342 ASP A C 1
ATOM 2734 O O . ASP A 1 342 ? 2.828 24.047 16.016 1 93.81 342 ASP A O 1
ATOM 2738 N N . THR A 1 343 ? 4.316 24.547 17.594 1 96.06 343 THR A N 1
ATOM 2739 C CA . THR A 1 343 ? 4.5 25.875 17.016 1 96.06 343 THR A CA 1
ATOM 2740 C C . THR A 1 343 ? 5.402 25.797 15.789 1 96.06 343 THR A C 1
ATOM 2742 O O . THR A 1 343 ? 6.367 25.031 15.758 1 96.06 343 THR A O 1
ATOM 2745 N N . VAL A 1 344 ? 5.078 26.516 14.766 1 92.69 344 VAL A N 1
ATOM 2746 C CA . VAL A 1 344 ? 5.836 26.484 13.523 1 92.69 344 VAL A CA 1
ATOM 2747 C C . VAL A 1 344 ? 7.172 27.203 13.719 1 92.69 344 VAL A C 1
ATOM 2749 O O . VAL A 1 344 ? 8.086 27.047 12.906 1 92.69 344 VAL A O 1
ATOM 2752 N N . PHE A 1 345 ? 7.324 27.953 14.844 1 92.69 345 PHE A N 1
ATOM 2753 C CA . PHE A 1 345 ? 8.555 28.688 15.125 1 92.69 345 PHE A CA 1
ATOM 2754 C C . PHE A 1 345 ? 9.633 27.75 15.672 1 92.69 345 PHE A C 1
ATOM 2756 O O . PHE A 1 345 ? 10.82 28.078 15.641 1 92.69 345 PHE A O 1
ATOM 2763 N N . SER A 1 346 ? 9.203 26.688 16.234 1 88.69 346 SER A N 1
ATOM 2764 C CA . SER A 1 346 ? 10.109 25.672 16.766 1 88.69 346 SER A CA 1
ATOM 2765 C C . SER A 1 346 ? 9.461 24.297 16.734 1 88.69 346 SER A C 1
ATOM 2767 O O . SER A 1 346 ? 9.094 23.75 17.781 1 88.69 346 SER A O 1
ATOM 2769 N N . PRO A 1 347 ? 9.477 23.672 15.562 1 84.5 347 PRO A N 1
ATOM 2770 C CA . PRO A 1 347 ? 8.812 22.375 15.414 1 84.5 347 PRO A CA 1
ATOM 2771 C C . PRO A 1 347 ? 9.406 21.297 16.328 1 84.5 347 PRO A C 1
ATOM 2773 O O . PRO A 1 347 ? 10.625 21.219 16.469 1 84.5 347 PRO A O 1
ATOM 2776 N N . GLY A 1 348 ? 8.516 20.578 16.969 1 80.75 348 GLY A N 1
ATOM 2777 C CA . GLY A 1 348 ? 8.938 19.438 17.766 1 80.75 348 GLY A CA 1
ATOM 2778 C C . GLY A 1 348 ? 9.117 19.781 19.234 1 80.75 348 GLY A C 1
ATOM 2779 O O . GLY A 1 348 ? 9.328 18.906 20.062 1 80.75 348 GLY A O 1
ATOM 2780 N N . HIS A 1 349 ? 8.977 21.047 19.578 1 86.38 349 HIS A N 1
ATOM 2781 C CA . HIS A 1 349 ? 9.227 21.469 20.953 1 86.38 349 HIS A CA 1
ATOM 2782 C C . HIS A 1 349 ? 7.926 21.828 21.656 1 86.38 349 HIS A C 1
ATOM 2784 O O . HIS A 1 349 ? 7.02 22.406 21.047 1 86.38 349 HIS A O 1
ATOM 2790 N N . VAL A 1 350 ? 7.906 21.484 22.922 1 93.69 350 VAL A N 1
ATOM 2791 C CA . VAL A 1 350 ? 6.824 21.906 23.797 1 93.69 350 VAL A CA 1
ATOM 2792 C C . VAL A 1 350 ? 7.363 22.875 24.844 1 93.69 350 VAL A C 1
ATOM 2794 O O . VAL A 1 350 ? 8.375 22.594 25.5 1 93.69 350 VAL A O 1
ATOM 2797 N N . ILE A 1 351 ? 6.758 23.984 24.969 1 96.31 351 ILE A N 1
ATOM 2798 C CA . ILE A 1 351 ? 7.148 25.016 25.922 1 96.31 351 ILE A CA 1
ATOM 2799 C C . ILE A 1 351 ? 6.062 25.172 26.984 1 96.31 351 ILE A C 1
ATOM 2801 O O . ILE A 1 351 ? 4.977 25.688 26.688 1 96.31 351 ILE A O 1
ATOM 2805 N N . GLY A 1 352 ? 6.352 24.719 28.156 1 95.62 352 GLY A N 1
ATOM 2806 C CA . GLY A 1 352 ? 5.332 24.797 29.203 1 95.62 352 GLY A CA 1
ATOM 2807 C C . GLY A 1 352 ? 5.867 24.547 30.594 1 95.62 352 GLY A C 1
ATOM 2808 O O . GLY A 1 352 ? 7.074 24.344 30.766 1 95.62 352 GLY A O 1
ATOM 2809 N N . VAL A 1 353 ? 5 24.703 31.562 1 93.88 353 VAL A N 1
ATOM 2810 C CA . VAL A 1 353 ? 5.297 24.453 32.969 1 93.88 353 VAL A CA 1
ATOM 2811 C C . VAL A 1 353 ? 4.25 23.516 33.562 1 93.88 353 VAL A C 1
ATOM 2813 O O . VAL A 1 353 ? 3.15 23.375 33.031 1 93.88 353 VAL A O 1
ATOM 2816 N N . GLU A 1 354 ? 4.684 22.875 34.594 1 90.56 354 GLU A N 1
ATOM 2817 C CA . GLU A 1 354 ? 3.736 22.094 35.375 1 90.56 354 GLU A CA 1
ATOM 2818 C C . GLU A 1 354 ? 3.129 22.906 36.5 1 90.56 354 GLU A C 1
ATOM 2820 O O . GLU A 1 354 ? 3.771 23.141 37.531 1 90.56 354 GLU A O 1
ATOM 2825 N N . ALA A 1 355 ? 1.955 23.359 36.312 1 89.44 355 ALA A N 1
ATOM 2826 C CA . ALA A 1 355 ? 1.313 24.219 37.312 1 89.44 355 ALA A CA 1
ATOM 2827 C C . ALA A 1 355 ? 0.027 23.594 37.844 1 89.44 355 ALA A C 1
ATOM 2829 O O . ALA A 1 355 ? -0.583 22.75 37.156 1 89.44 355 ALA A O 1
ATOM 2830 N N . GLU A 1 356 ? -0.205 23.891 39.031 1 87.94 356 GLU A N 1
ATOM 2831 C CA . GLU A 1 356 ? -1.447 23.469 39.688 1 87.94 356 GLU A CA 1
ATOM 2832 C C . GLU A 1 356 ? -2.076 24.625 40.469 1 87.94 356 GLU A C 1
ATOM 2834 O O . GLU A 1 356 ? -1.412 25.609 40.75 1 87.94 356 GLU A O 1
ATOM 2839 N N . ASP A 1 357 ? -3.393 24.469 40.625 1 85.56 357 ASP A N 1
ATOM 2840 C CA . ASP A 1 357 ? -4.027 25.438 41.5 1 85.56 357 ASP A CA 1
ATOM 2841 C C . ASP A 1 357 ? -3.283 25.547 42.812 1 85.56 357 ASP A C 1
ATOM 2843 O O . ASP A 1 357 ? -2.912 24.531 43.406 1 85.56 357 ASP A O 1
ATOM 2847 N N . PRO A 1 358 ? -3.045 26.703 43.281 1 87.94 358 PRO A N 1
ATOM 2848 C CA . PRO A 1 358 ? -3.525 28.031 42.875 1 87.94 358 PRO A CA 1
ATOM 2849 C C . PRO A 1 358 ? -2.494 28.812 42.062 1 87.94 358 PRO A C 1
ATOM 2851 O O . PRO A 1 358 ? -2.453 30.047 42.156 1 87.94 358 PRO A O 1
ATOM 2854 N N . ASP A 1 359 ? -1.629 28.156 41.375 1 90.12 359 ASP A N 1
ATOM 2855 C CA . ASP A 1 359 ? -0.575 28.828 40.625 1 90.12 359 ASP A CA 1
ATOM 2856 C C . ASP A 1 359 ? -1.163 29.797 39.625 1 90.12 359 ASP A C 1
ATOM 2858 O O . ASP A 1 359 ? -2.271 29.594 39.125 1 90.12 359 ASP A O 1
ATOM 2862 N N . ILE A 1 360 ? -0.446 30.844 39.375 1 95 360 ILE A N 1
ATOM 2863 C CA . ILE A 1 360 ? -0.732 31.781 38.281 1 95 360 ILE A CA 1
ATOM 2864 C C . ILE A 1 360 ? 0.335 31.641 37.188 1 95 360 ILE A C 1
ATOM 2866 O O . ILE A 1 360 ? 1.53 31.609 37.5 1 95 360 ILE A O 1
ATOM 2870 N N . ILE A 1 361 ? -0.116 31.516 36.031 1 96.62 361 ILE A N 1
ATOM 2871 C CA . ILE A 1 361 ? 0.836 31.422 34.938 1 96.62 361 ILE A CA 1
ATOM 2872 C C . ILE A 1 361 ? 0.995 32.781 34.25 1 96.62 361 ILE A C 1
ATOM 2874 O O . ILE A 1 361 ? 0.005 33.438 33.875 1 96.62 361 ILE A O 1
ATOM 2878 N N . LEU A 1 362 ? 2.188 33.25 34.125 1 96.81 362 LEU A N 1
ATOM 2879 C CA . LEU A 1 362 ? 2.535 34.438 33.375 1 96.81 362 LEU A CA 1
ATOM 2880 C C . LEU A 1 362 ? 3.238 34.062 32.062 1 96.81 362 LEU A C 1
ATOM 2882 O O . LEU A 1 362 ? 4.309 33.469 32.094 1 96.81 362 LEU A O 1
ATOM 2886 N N . THR A 1 363 ? 2.605 34.375 30.969 1 97.75 363 THR A N 1
ATOM 2887 C CA . THR A 1 363 ? 3.275 34.188 29.688 1 97.75 363 THR A CA 1
ATOM 2888 C C . THR A 1 363 ? 3.639 35.531 29.062 1 97.75 363 THR A C 1
ATOM 2890 O O . THR A 1 363 ? 2.877 36.5 29.172 1 97.75 363 THR A O 1
ATOM 2893 N N . VAL A 1 364 ? 4.797 35.594 28.516 1 97.81 364 VAL A N 1
ATOM 2894 C CA . VAL A 1 364 ? 5.27 36.812 27.891 1 97.81 364 VAL A CA 1
ATOM 2895 C C . VAL A 1 364 ? 5.887 36.5 26.531 1 97.81 364 VAL A C 1
ATOM 2897 O O . VAL A 1 364 ? 6.777 35.656 26.438 1 97.81 364 VAL A O 1
ATOM 2900 N N . VAL A 1 365 ? 5.375 37.094 25.469 1 98.06 365 VAL A N 1
ATOM 2901 C CA . VAL A 1 365 ? 6.047 37.125 24.172 1 98.06 365 VAL A CA 1
ATOM 2902 C C . VAL A 1 365 ? 6.91 38.375 24.078 1 98.06 365 VAL A C 1
ATOM 2904 O O . VAL A 1 365 ? 6.406 39.5 24.203 1 98.06 365 VAL A O 1
ATOM 2907 N N . HIS A 1 366 ? 8.141 38.156 23.969 1 97.62 366 HIS A N 1
ATOM 2908 C CA . HIS A 1 366 ? 9.031 39.312 24 1 97.62 366 HIS A CA 1
ATOM 2909 C C . HIS A 1 366 ? 10.125 39.219 22.953 1 97.62 366 HIS A C 1
ATOM 2911 O O . HIS A 1 366 ? 10.305 38.156 22.344 1 97.62 366 HIS A O 1
ATOM 2917 N N . SER A 1 367 ? 10.766 40.312 22.688 1 96.19 367 SER A N 1
ATOM 2918 C CA . SER A 1 367 ? 11.906 40.312 21.766 1 96.19 367 SER A CA 1
ATOM 2919 C C . SER A 1 367 ? 13.039 39.438 22.312 1 96.19 367 SER A C 1
ATOM 2921 O O . SER A 1 367 ? 13.148 39.25 23.516 1 96.19 367 SER A O 1
ATOM 2923 N N . ASP A 1 368 ? 13.82 38.875 21.391 1 94.12 368 ASP A N 1
ATOM 2924 C CA . ASP A 1 368 ? 14.93 38.031 21.844 1 94.12 368 ASP A CA 1
ATOM 2925 C C . ASP A 1 368 ? 16.188 38.875 22.109 1 94.12 368 ASP A C 1
ATOM 2927 O O . ASP A 1 368 ? 17.281 38.344 22.172 1 94.12 368 ASP A O 1
ATOM 2931 N N . VAL A 1 369 ? 16.016 40.125 22.219 1 93.94 369 VAL A N 1
ATOM 2932 C CA . VAL A 1 369 ? 17.125 41 22.516 1 93.94 369 VAL A CA 1
ATOM 2933 C C . VAL A 1 369 ? 17.609 40.781 23.953 1 93.94 369 VAL A C 1
ATOM 2935 O O . VAL A 1 369 ? 16.812 40.562 24.859 1 93.94 369 VAL A O 1
ATOM 2938 N N . ARG A 1 370 ? 18.906 40.875 24.047 1 92.75 370 ARG A N 1
ATOM 2939 C CA . ARG A 1 370 ? 19.516 40.656 25.344 1 92.75 370 ARG A CA 1
ATOM 2940 C C . ARG A 1 370 ? 18.938 41.594 26.391 1 92.75 370 ARG A C 1
ATOM 2942 O O . ARG A 1 370 ? 18.781 42.781 26.156 1 92.75 370 ARG A O 1
ATOM 2949 N N . GLY A 1 371 ? 18.531 40.969 27.516 1 93.19 371 GLY A N 1
ATOM 2950 C CA . GLY A 1 371 ? 18.031 41.781 28.625 1 93.19 371 GLY A CA 1
ATOM 2951 C C . GLY A 1 371 ? 16.516 41.688 28.797 1 93.19 371 GLY A C 1
ATOM 2952 O O . GLY A 1 371 ? 16 41.969 29.875 1 93.19 371 GLY A O 1
ATOM 2953 N N . THR A 1 372 ? 15.852 41.344 27.766 1 94.69 372 THR A N 1
ATOM 2954 C CA . THR A 1 372 ? 14.398 41.312 27.859 1 94.69 372 THR A CA 1
ATOM 2955 C C . THR A 1 372 ? 13.945 40.25 28.859 1 94.69 372 THR A C 1
ATOM 2957 O O . THR A 1 372 ? 13.07 40.531 29.688 1 94.69 372 THR A O 1
ATOM 2960 N N . LYS A 1 373 ? 14.484 39.062 28.719 1 94.38 373 LYS A N 1
ATOM 2961 C CA . LYS A 1 373 ? 14.148 38.031 29.672 1 94.38 373 LYS A CA 1
ATOM 2962 C C . LYS A 1 373 ? 14.484 38.438 31.109 1 94.38 373 LYS A C 1
ATOM 2964 O O . LYS A 1 373 ? 13.727 38.156 32.031 1 94.38 373 LYS A O 1
ATOM 2969 N N . LYS A 1 374 ? 15.555 39.094 31.281 1 94.12 374 LYS A N 1
ATOM 2970 C CA . LYS A 1 374 ? 15.938 39.594 32.594 1 94.12 374 LYS A CA 1
ATOM 2971 C C . LYS A 1 374 ? 14.875 40.531 33.125 1 94.12 374 LYS A C 1
ATOM 2973 O O . LYS A 1 374 ? 14.578 40.531 34.344 1 94.12 374 LYS A O 1
ATOM 2978 N N . ALA A 1 375 ? 14.414 41.375 32.281 1 94.94 375 ALA A N 1
ATOM 2979 C CA . ALA A 1 375 ? 13.367 42.312 32.688 1 94.94 375 ALA A CA 1
ATOM 2980 C C . ALA A 1 375 ? 12.156 41.562 33.25 1 94.94 375 ALA A C 1
ATOM 2982 O O . ALA A 1 375 ? 11.539 42 34.219 1 94.94 375 ALA A O 1
ATOM 2983 N N . VAL A 1 376 ? 11.789 40.469 32.594 1 94.94 376 VAL A N 1
ATOM 2984 C CA . VAL A 1 376 ? 10.664 39.656 33.062 1 94.94 376 VAL A CA 1
ATOM 2985 C C . VAL A 1 376 ? 10.969 39.062 34.438 1 94.94 376 VAL A C 1
ATOM 2987 O O . VAL A 1 376 ? 10.148 39.156 35.344 1 94.94 376 VAL A O 1
ATOM 2990 N N . ASP A 1 377 ? 12.141 38.531 34.594 1 94.94 377 ASP A N 1
ATOM 2991 C CA . ASP A 1 377 ? 12.547 37.938 35.875 1 94.94 377 ASP A CA 1
ATOM 2992 C C . ASP A 1 377 ? 12.617 38.969 36.969 1 94.94 377 ASP A C 1
ATOM 2994 O O . ASP A 1 377 ? 12.195 38.719 38.094 1 94.94 377 ASP A O 1
ATOM 2998 N N . ASP A 1 378 ? 13.156 40.094 36.625 1 94.69 378 ASP A N 1
ATOM 2999 C CA . ASP A 1 378 ? 13.273 41.156 37.594 1 94.69 378 ASP A CA 1
ATOM 3000 C C . ASP A 1 378 ? 11.891 41.625 38.062 1 94.69 378 ASP A C 1
ATOM 3002 O O . ASP A 1 378 ? 11.703 41.938 39.25 1 94.69 378 ASP A O 1
ATOM 3006 N N . CYS A 1 379 ? 11.023 41.75 37.094 1 93.44 379 CYS A N 1
ATOM 3007 C CA . CYS A 1 379 ? 9.664 42.156 37.438 1 93.44 379 CYS A CA 1
ATOM 3008 C C . CYS A 1 379 ? 9.047 41.219 38.438 1 93.44 379 CYS A C 1
ATOM 3010 O O . CYS A 1 379 ? 8.43 41.656 39.406 1 93.44 379 CYS A O 1
ATOM 3012 N N . ILE A 1 380 ? 9.203 39.906 38.281 1 92.94 380 ILE A N 1
ATOM 3013 C CA . ILE A 1 380 ? 8.68 38.906 39.188 1 92.94 380 ILE A CA 1
ATOM 3014 C C . ILE A 1 380 ? 9.336 39.031 40.531 1 92.94 380 ILE A C 1
ATOM 3016 O O . ILE A 1 380 ? 8.656 39 41.562 1 92.94 380 ILE A O 1
ATOM 3020 N N . TYR A 1 381 ? 10.594 39.219 40.562 1 92.69 381 TYR A N 1
ATOM 3021 C CA . TYR A 1 381 ? 11.367 39.375 41.781 1 92.69 381 TYR A CA 1
ATOM 3022 C C . TYR A 1 381 ? 10.945 40.594 42.562 1 92.69 381 TYR A C 1
ATOM 3024 O O . TYR A 1 381 ? 10.68 40.531 43.75 1 92.69 381 TYR A O 1
ATOM 3032 N N . GLU A 1 382 ? 10.875 41.719 41.906 1 94.25 382 GLU A N 1
ATOM 3033 C CA . GLU A 1 382 ? 10.562 43 42.531 1 94.25 382 GLU A CA 1
ATOM 3034 C C . GLU A 1 382 ? 9.133 43 43.062 1 94.25 382 GLU A C 1
ATOM 3036 O O . GLU A 1 382 ? 8.852 43.688 44.062 1 94.25 382 GLU A O 1
ATOM 3041 N N . ALA A 1 383 ? 8.312 42.25 42.406 1 93.06 383 ALA A N 1
ATOM 3042 C CA . ALA A 1 383 ? 6.93 42.156 42.875 1 93.06 383 ALA A CA 1
ATOM 3043 C C . ALA A 1 383 ? 6.828 41.25 44.094 1 93.06 383 ALA A C 1
ATOM 3045 O O . ALA A 1 383 ? 5.77 41.156 44.719 1 93.06 383 ALA A O 1
ATOM 3046 N N . GLY A 1 384 ? 7.895 40.531 44.5 1 92.25 384 GLY A N 1
ATOM 3047 C CA . GLY A 1 384 ? 7.926 39.656 45.656 1 92.25 384 GLY A CA 1
ATOM 3048 C C . GLY A 1 384 ? 7.293 38.281 45.375 1 92.25 384 GLY A C 1
ATOM 3049 O O . GLY A 1 384 ? 6.828 37.625 46.312 1 92.25 384 GLY A O 1
ATOM 3050 N N . LEU A 1 385 ? 7.207 37.938 44.125 1 92.5 385 LEU A N 1
ATOM 3051 C CA . LEU A 1 385 ? 6.582 36.656 43.781 1 92.5 385 LEU A CA 1
ATOM 3052 C C . LEU A 1 385 ? 7.605 35.531 43.781 1 92.5 385 LEU A C 1
ATOM 3054 O O . LEU A 1 385 ? 8.789 35.75 43.531 1 92.5 385 LEU A O 1
ATOM 3058 N N . SER A 1 386 ? 7.141 34.344 44.125 1 91.38 386 SER A N 1
ATOM 3059 C CA . SER A 1 386 ? 7.922 33.125 43.906 1 91.38 386 SER A CA 1
ATOM 3060 C C . SER A 1 386 ? 7.691 32.562 42.5 1 91.38 386 SER A C 1
ATOM 3062 O O . SER A 1 386 ? 6.551 32.312 42.125 1 91.38 386 SER A O 1
ATOM 3064 N N . ASN A 1 387 ? 8.703 32.438 41.781 1 92.5 387 ASN A N 1
ATOM 3065 C CA . ASN A 1 387 ? 8.656 31.719 40.5 1 92.5 387 ASN A CA 1
ATOM 3066 C C . ASN A 1 387 ? 8.914 30.234 40.688 1 92.5 387 ASN A C 1
ATOM 3068 O O . ASN A 1 387 ? 10.062 29.797 40.75 1 92.5 387 ASN A O 1
ATOM 3072 N N . MET A 1 388 ? 7.906 29.469 40.656 1 92.69 388 MET A N 1
ATOM 3073 C CA . MET A 1 388 ? 7.984 28.047 41 1 92.69 388 MET A CA 1
ATOM 3074 C C . MET A 1 388 ? 8.578 27.25 39.844 1 92.69 388 MET A C 1
ATOM 3076 O O . MET A 1 388 ? 9.242 26.234 40.062 1 92.69 388 MET A O 1
ATOM 3080 N N . GLN A 1 389 ? 8.289 27.594 38.719 1 94.06 389 GLN A N 1
ATOM 3081 C CA . GLN A 1 389 ? 8.805 26.953 37.5 1 94.06 389 GLN A CA 1
ATOM 3082 C C . GLN A 1 389 ? 8.766 27.906 36.312 1 94.06 389 GLN A C 1
ATOM 3084 O O . GLN A 1 389 ? 7.871 28.75 36.219 1 94.06 389 GLN A O 1
ATOM 3089 N N . SER A 1 390 ? 9.68 27.797 35.406 1 95 390 SER A N 1
ATOM 3090 C CA . SER A 1 390 ? 9.688 28.625 34.188 1 95 390 SER A CA 1
ATOM 3091 C C . SER A 1 390 ? 10.234 27.859 33 1 95 390 SER A C 1
ATOM 3093 O O . SER A 1 390 ? 10.992 26.891 33.156 1 95 390 SER A O 1
ATOM 3095 N N . SER A 1 391 ? 9.758 28.094 31.844 1 96.19 391 SER A N 1
ATOM 3096 C CA . SER A 1 391 ? 10.234 27.609 30.547 1 96.19 391 SER A CA 1
ATOM 3097 C C . SER A 1 391 ? 10.375 28.734 29.547 1 96.19 391 SER A C 1
ATOM 3099 O O . SER A 1 391 ? 9.531 29.641 29.5 1 96.19 391 SER A O 1
ATOM 3101 N N . HIS A 1 392 ? 11.453 28.781 28.875 1 95.56 392 HIS A N 1
ATOM 3102 C CA . HIS A 1 392 ? 11.766 29.844 27.938 1 95.56 392 HIS A CA 1
ATOM 3103 C C . HIS A 1 392 ? 12.336 29.297 26.641 1 95.56 392 HIS A C 1
ATOM 3105 O O . HIS A 1 392 ? 13.109 28.344 26.656 1 95.56 392 HIS A O 1
ATOM 3111 N N . ARG A 1 393 ? 11.906 29.859 25.5 1 95.5 393 ARG A N 1
ATOM 3112 C CA . ARG A 1 393 ? 12.453 29.484 24.203 1 95.5 393 ARG A CA 1
ATOM 3113 C C . ARG A 1 393 ? 12.609 30.703 23.297 1 95.5 393 ARG A C 1
ATOM 3115 O O . ARG A 1 393 ? 11.648 31.453 23.078 1 95.5 393 ARG A O 1
ATOM 3122 N N . ASP A 1 394 ? 13.828 30.891 22.75 1 95.06 394 ASP A N 1
ATOM 3123 C CA . ASP A 1 394 ? 14.078 31.891 21.734 1 95.06 394 ASP A CA 1
ATOM 3124 C C . ASP A 1 394 ? 13.742 31.359 20.344 1 95.06 394 ASP A C 1
ATOM 3126 O O . ASP A 1 394 ? 14.031 30.203 20.031 1 95.06 394 ASP A O 1
ATOM 3130 N N . PHE A 1 395 ? 13.094 32.219 19.594 1 93.81 395 PHE A N 1
ATOM 3131 C CA . PHE A 1 395 ? 12.922 31.984 18.172 1 93.81 395 PHE A CA 1
ATOM 3132 C C . PHE A 1 395 ? 13.766 32.969 17.359 1 93.81 395 PHE A C 1
ATOM 3134 O O . PHE A 1 395 ? 13.234 33.906 16.75 1 93.81 395 PHE A O 1
ATOM 3141 N N . ALA A 1 396 ? 15.008 32.688 17.297 1 90.62 396 ALA A N 1
ATOM 3142 C CA . ALA A 1 396 ? 16.016 33.625 16.844 1 90.62 396 ALA A CA 1
ATOM 3143 C C . ALA A 1 396 ? 15.742 34.094 15.406 1 90.62 396 ALA A C 1
ATOM 3145 O O . ALA A 1 396 ? 15.938 35.25 15.07 1 90.62 396 ALA A O 1
ATOM 3146 N N . ARG A 1 397 ? 15.266 33.188 14.617 1 88.75 397 ARG A N 1
ATOM 3147 C CA . ARG A 1 397 ? 15.008 33.5 13.219 1 88.75 397 ARG A CA 1
ATOM 3148 C C . ARG A 1 397 ? 13.984 34.625 13.094 1 88.75 397 ARG A C 1
ATOM 3150 O O . ARG A 1 397 ? 14.047 35.438 12.148 1 88.75 397 ARG A O 1
ATOM 3157 N N . TYR A 1 398 ? 13.125 34.656 14.023 1 93.31 398 TYR A N 1
ATOM 3158 C CA . TYR A 1 398 ? 12.023 35.594 13.93 1 93.31 398 TYR A CA 1
ATOM 3159 C C . TYR A 1 398 ? 12.195 36.75 14.938 1 93.31 398 TYR A C 1
ATOM 3161 O O . TYR A 1 398 ? 11.352 37.625 15.016 1 93.31 398 TYR A O 1
ATOM 3169 N N . GLY A 1 399 ? 13.195 36.688 15.766 1 93.94 399 GLY A N 1
ATOM 3170 C CA . GLY A 1 399 ? 13.586 37.781 16.641 1 93.94 399 GLY A CA 1
ATOM 3171 C C . GLY A 1 399 ? 12.703 37.906 17.859 1 93.94 399 GLY A C 1
ATOM 3172 O O . GLY A 1 399 ? 12.453 39.031 18.328 1 93.94 399 GLY A O 1
ATOM 3173 N N . PHE A 1 400 ? 12.141 36.844 18.297 1 96.81 400 PHE A N 1
ATOM 3174 C CA . PHE A 1 400 ? 11.328 36.938 19.5 1 96.81 400 PHE A CA 1
ATOM 3175 C C . PHE A 1 400 ? 11.445 35.688 20.344 1 96.81 400 PHE A C 1
ATOM 3177 O O . PHE A 1 400 ? 12.219 34.781 20.016 1 96.81 400 PHE A O 1
ATOM 3184 N N . ALA A 1 401 ? 10.758 35.656 21.516 1 97.5 401 ALA A N 1
ATOM 3185 C CA . ALA A 1 401 ? 10.812 34.562 22.453 1 97.5 401 ALA A CA 1
ATOM 3186 C C . ALA A 1 401 ? 9.477 34.375 23.172 1 97.5 401 ALA A C 1
ATOM 3188 O O . ALA A 1 401 ? 8.625 35.281 23.141 1 97.5 401 ALA A O 1
ATOM 3189 N N . TYR A 1 402 ? 9.336 33.219 23.594 1 97.69 402 TYR A N 1
ATOM 3190 C CA . TYR A 1 402 ? 8.188 32.875 24.438 1 97.69 402 TYR A CA 1
ATOM 3191 C C . TYR A 1 402 ? 8.641 32.469 25.828 1 97.69 402 TYR A C 1
ATOM 3193 O O . TYR A 1 402 ? 9.523 31.609 25.969 1 97.69 402 TYR A O 1
ATOM 3201 N N . ASP A 1 403 ? 8.055 33.094 26.797 1 97.5 403 ASP A N 1
ATOM 3202 C CA . ASP A 1 403 ? 8.398 32.844 28.188 1 97.5 403 ASP A CA 1
ATOM 3203 C C . ASP A 1 403 ? 7.156 32.5 29 1 97.5 403 ASP A C 1
ATOM 3205 O O . ASP A 1 403 ? 6.148 33.188 28.953 1 97.5 403 ASP A O 1
ATOM 3209 N N . VAL A 1 404 ? 7.223 31.359 29.719 1 97.44 404 VAL A N 1
ATOM 3210 C CA . VAL A 1 404 ? 6.129 30.922 30.578 1 97.44 404 VAL A CA 1
ATOM 3211 C C . VAL A 1 404 ? 6.637 30.734 32 1 97.44 404 VAL A C 1
ATOM 3213 O O . VAL A 1 404 ? 7.641 30.047 32.219 1 97.44 404 VAL A O 1
ATOM 3216 N N . ASN A 1 405 ? 5.914 31.328 32.969 1 96.56 405 ASN A N 1
ATOM 3217 C CA . ASN A 1 405 ? 6.281 31.266 34.375 1 96.56 405 ASN A CA 1
ATOM 3218 C C . ASN A 1 405 ? 5.09 30.891 35.25 1 96.56 405 ASN A C 1
ATOM 3220 O O . ASN A 1 405 ? 3.986 31.406 35.062 1 96.56 405 ASN A O 1
ATOM 3224 N N . ALA A 1 406 ? 5.371 29.969 36.125 1 96 406 ALA A N 1
ATOM 3225 C CA . ALA A 1 406 ? 4.402 29.688 37.188 1 96 406 ALA A CA 1
ATOM 3226 C C . ALA A 1 406 ? 4.738 30.469 38.469 1 96 406 ALA A C 1
ATOM 3228 O O . ALA A 1 406 ? 5.785 30.234 39.094 1 96 406 ALA A O 1
ATOM 3229 N N . VAL A 1 407 ? 3.799 31.375 38.875 1 95.88 407 VAL A N 1
ATOM 3230 C CA . VAL A 1 407 ? 4.051 32.219 40.031 1 95.88 407 VAL A CA 1
ATOM 3231 C C . VAL A 1 407 ? 2.934 32.031 41.062 1 95.88 407 VAL A C 1
ATOM 3233 O O . VAL A 1 407 ? 1.888 31.453 40.75 1 95.88 407 VAL A O 1
ATOM 3236 N N . ASP A 1 408 ? 3.197 32.469 42.219 1 93.62 408 ASP A N 1
ATOM 3237 C CA . ASP A 1 408 ? 2.318 32.125 43.344 1 93.62 408 ASP A CA 1
ATOM 3238 C C . ASP A 1 408 ? 1.144 33.094 43.438 1 93.62 408 ASP A C 1
ATOM 3240 O O . ASP A 1 408 ? 0.122 32.781 44.062 1 93.62 408 ASP A O 1
ATOM 3244 N N . ARG A 1 409 ? 1.247 34.281 42.938 1 92.56 409 ARG A N 1
ATOM 3245 C CA . ARG A 1 409 ? 0.156 35.25 42.906 1 92.56 409 ARG A CA 1
ATOM 3246 C C . ARG A 1 409 ? 0.201 36.094 41.656 1 92.56 409 ARG A C 1
ATOM 3248 O O . ARG A 1 409 ? 1.242 36.188 41 1 92.56 409 ARG A O 1
ATOM 3255 N N . PRO A 1 410 ? -0.89 36.781 41.312 1 93.44 410 PRO A N 1
ATOM 3256 C CA . PRO A 1 410 ? -0.919 37.562 40.094 1 93.44 410 PRO A CA 1
ATOM 3257 C C . PRO A 1 410 ? -0.157 38.875 40.219 1 93.44 410 PRO A C 1
ATOM 3259 O O . PRO A 1 410 ? -0.024 39.406 41.344 1 93.44 410 PRO A O 1
ATOM 3262 N N . LEU A 1 411 ? 0.343 39.344 39.125 1 94.44 411 LEU A N 1
ATOM 3263 C CA . LEU A 1 411 ? 0.917 40.688 39.031 1 94.44 411 LEU A CA 1
ATOM 3264 C C . LEU A 1 411 ? -0.169 41.719 38.812 1 94.44 411 LEU A C 1
ATOM 3266 O O . LEU A 1 411 ? -1.128 41.469 38.062 1 94.44 411 LEU A O 1
ATOM 3270 N N . SER A 1 412 ? 0.012 42.844 39.375 1 92.81 412 SER A N 1
ATOM 3271 C CA . SER A 1 412 ? -0.921 43.938 39.156 1 92.81 412 SER A CA 1
ATOM 3272 C C . SER A 1 412 ? -0.666 44.594 37.781 1 92.81 412 SER A C 1
ATOM 3274 O O . SER A 1 412 ? 0.39 44.406 37.188 1 92.81 412 SER A O 1
ATOM 3276 N N . ARG A 1 413 ? -1.571 45.375 37.344 1 91.69 413 ARG A N 1
ATOM 3277 C CA . ARG A 1 413 ? -1.42 46.062 36.062 1 91.69 413 ARG A CA 1
ATOM 3278 C C . ARG A 1 413 ? -0.236 47.031 36.125 1 91.69 413 ARG A C 1
ATOM 3280 O O . ARG A 1 413 ? 0.445 47.25 35.125 1 91.69 413 ARG A O 1
ATOM 3287 N N . GLU A 1 414 ? -0.097 47.594 37.25 1 92.94 414 GLU A N 1
ATOM 3288 C CA . GLU A 1 414 ? 1.02 48.531 37.438 1 92.94 414 GLU A CA 1
ATOM 3289 C C . GLU A 1 414 ? 2.357 47.812 37.312 1 92.94 414 GLU A C 1
ATOM 3291 O O . GLU A 1 414 ? 3.305 48.312 36.719 1 92.94 414 GLU A O 1
ATOM 3296 N N . GLN A 1 415 ? 2.363 46.688 37.938 1 94.12 415 GLN A N 1
ATOM 3297 C CA . GLN A 1 415 ? 3.582 45.875 37.875 1 94.12 415 GLN A CA 1
ATOM 3298 C C . GLN A 1 415 ? 3.887 45.438 36.469 1 94.12 415 GLN A C 1
ATOM 3300 O O . GLN A 1 415 ? 5.043 45.438 36.031 1 94.12 415 GLN A O 1
ATOM 3305 N N . LEU A 1 416 ? 2.842 45.094 35.75 1 94.69 416 LEU A N 1
ATOM 3306 C CA . LEU A 1 416 ? 3.018 44.719 34.375 1 94.69 416 LEU A CA 1
ATOM 3307 C C . LEU A 1 416 ? 3.469 45.875 33.5 1 94.69 416 LEU A C 1
ATOM 3309 O O . LEU A 1 416 ? 4.289 45.719 32.594 1 94.69 416 LEU A O 1
ATOM 3313 N N . ALA A 1 417 ? 2.93 47.031 33.75 1 94.31 417 ALA A N 1
ATOM 3314 C CA . ALA A 1 417 ? 3.367 48.219 33.031 1 94.31 417 ALA A CA 1
ATOM 3315 C C . ALA A 1 417 ? 4.84 48.531 33.312 1 94.31 417 ALA A C 1
ATOM 3317 O O . ALA A 1 417 ? 5.566 48.969 32.406 1 94.31 417 ALA A O 1
ATOM 3318 N N . GLN A 1 418 ? 5.203 48.281 34.562 1 93.94 418 GLN A N 1
ATOM 3319 C CA . GLN A 1 418 ? 6.602 48.469 34.906 1 93.94 418 GLN A CA 1
ATOM 3320 C C . GLN A 1 418 ? 7.5 47.469 34.188 1 93.94 418 GLN A C 1
ATOM 3322 O O . GLN A 1 418 ? 8.633 47.812 33.812 1 93.94 418 GLN A O 1
ATOM 3327 N N . LEU A 1 419 ? 6.988 46.281 34.094 1 94.56 419 LEU A N 1
ATOM 3328 C CA . LEU A 1 419 ? 7.719 45.312 33.312 1 94.56 419 LEU A CA 1
ATOM 3329 C C . LEU A 1 419 ? 7.969 45.812 31.891 1 94.56 419 LEU A C 1
ATOM 3331 O O . LEU A 1 419 ? 9.094 45.719 31.391 1 94.56 419 LEU A O 1
ATOM 3335 N N . VAL A 1 420 ? 6.977 46.344 31.172 1 96 420 VAL A N 1
ATOM 3336 C CA . VAL A 1 420 ? 7.074 46.812 29.812 1 96 420 VAL A CA 1
ATOM 3337 C C . VAL A 1 420 ? 8.086 47.969 29.734 1 96 420 VAL A C 1
ATOM 3339 O O . VAL A 1 420 ? 8.961 47.969 28.859 1 96 420 VAL A O 1
ATOM 3342 N N . LYS A 1 421 ? 7.957 48.812 30.656 1 95.06 421 LYS A N 1
ATOM 3343 C CA . LYS A 1 421 ? 8.852 49.969 30.688 1 95.06 421 LYS A CA 1
ATOM 3344 C C . LYS A 1 421 ? 10.297 49.531 30.906 1 95.06 421 LYS A C 1
ATOM 3346 O O . LYS A 1 421 ? 11.203 50 30.219 1 95.06 421 LYS A O 1
ATOM 3351 N N . ALA A 1 422 ? 10.469 48.688 31.906 1 94.94 422 ALA A N 1
ATOM 3352 C CA . ALA A 1 422 ? 11.812 48.219 32.219 1 94.94 422 ALA A CA 1
ATOM 3353 C C . ALA A 1 422 ? 12.445 47.5 31.047 1 94.94 422 ALA A C 1
ATOM 3355 O O . ALA A 1 422 ? 13.625 47.688 30.75 1 94.94 422 ALA A O 1
ATOM 3356 N N . ALA A 1 423 ? 11.656 46.656 30.422 1 95.56 423 ALA A N 1
ATOM 3357 C CA . ALA A 1 423 ? 12.164 45.906 29.281 1 95.56 423 ALA A CA 1
ATOM 3358 C C . ALA A 1 423 ? 12.578 46.844 28.141 1 95.56 423 ALA A C 1
ATOM 3360 O O . ALA A 1 423 ? 13.617 46.625 27.516 1 95.56 423 ALA A O 1
ATOM 3361 N N . ARG A 1 424 ? 11.82 47.875 27.844 1 95.94 424 ARG A N 1
ATOM 3362 C CA . ARG A 1 424 ? 12.117 48.844 26.797 1 95.94 424 ARG A CA 1
ATOM 3363 C C . ARG A 1 424 ? 13.383 49.625 27.125 1 95.94 424 ARG A C 1
ATOM 3365 O O . ARG A 1 424 ? 14.203 49.875 26.234 1 95.94 424 ARG A O 1
ATOM 3372 N N . GLU A 1 425 ? 13.523 49.906 28.328 1 94.94 425 GLU A N 1
ATOM 3373 C CA . GLU A 1 425 ? 14.688 50.688 28.75 1 94.94 425 GLU A CA 1
ATOM 3374 C C . GLU A 1 425 ? 15.969 49.844 28.656 1 94.94 425 GLU A C 1
ATOM 3376 O O . GLU A 1 425 ? 17 50.344 28.188 1 94.94 425 GLU A O 1
ATOM 3381 N N . ILE A 1 426 ? 15.836 48.688 29.109 1 93.69 426 ILE A N 1
ATOM 3382 C CA . ILE A 1 426 ? 17 47.812 29.125 1 93.69 426 ILE A CA 1
ATOM 3383 C C . ILE A 1 426 ? 17.453 47.5 27.703 1 93.69 426 ILE A C 1
ATOM 3385 O O . ILE A 1 426 ? 18.641 47.438 27.422 1 93.69 426 ILE A O 1
ATOM 3389 N N . THR A 1 427 ? 16.531 47.312 26.828 1 92.69 427 THR A N 1
ATOM 3390 C CA . THR A 1 427 ? 16.844 46.781 25.5 1 92.69 427 THR A CA 1
ATOM 3391 C C . THR A 1 427 ? 16.938 47.938 24.484 1 92.69 427 THR A C 1
ATOM 3393 O O . THR A 1 427 ? 17.562 47.781 23.422 1 92.69 427 THR A O 1
ATOM 3396 N N . GLY A 1 428 ? 16.297 49.031 24.766 1 92.62 428 GLY A N 1
ATOM 3397 C CA . GLY A 1 428 ? 16.156 50.125 23.797 1 92.62 428 GLY A CA 1
ATOM 3398 C C . GLY A 1 428 ? 15.188 49.781 22.672 1 92.62 428 GLY A C 1
ATOM 3399 O O . GLY A 1 428 ? 15.172 50.438 21.641 1 92.62 428 GLY A O 1
ATOM 3400 N N . ASP A 1 429 ? 14.43 48.75 22.859 1 91.94 429 ASP A N 1
ATOM 3401 C CA . ASP A 1 429 ? 13.477 48.25 21.859 1 91.94 429 ASP A CA 1
ATOM 3402 C C . ASP A 1 429 ? 12.039 48.5 22.312 1 91.94 429 ASP A C 1
ATOM 3404 O O . ASP A 1 429 ? 11.578 47.938 23.297 1 91.94 429 ASP A O 1
ATOM 3408 N N . ASP A 1 430 ? 11.359 49.344 21.547 1 91.38 430 ASP A N 1
ATOM 3409 C CA . ASP A 1 430 ? 9.977 49.656 21.875 1 91.38 430 ASP A CA 1
ATOM 3410 C C . ASP A 1 430 ? 9.078 48.438 21.781 1 91.38 430 ASP A C 1
ATOM 3412 O O . ASP A 1 430 ? 8 48.406 22.391 1 91.38 430 ASP A O 1
ATOM 3416 N N . SER A 1 431 ? 9.547 47.5 21.031 1 92.38 431 SER A N 1
ATOM 3417 C CA . SER A 1 431 ? 8.773 46.281 20.859 1 92.38 431 SER A CA 1
ATOM 3418 C C . SER A 1 431 ? 9.328 45.156 21.719 1 92.38 431 SER A C 1
ATOM 3420 O O . SER A 1 431 ? 9.164 43.969 21.375 1 92.38 431 SER A O 1
ATOM 3422 N N . ALA A 1 432 ? 9.977 45.469 22.812 1 96 432 ALA A N 1
ATOM 3423 C CA . ALA A 1 432 ? 10.617 44.469 23.672 1 96 432 ALA A CA 1
ATOM 3424 C C . ALA A 1 432 ? 9.609 43.438 24.188 1 96 432 ALA A C 1
ATOM 3426 O O . ALA A 1 432 ? 9.898 42.25 24.234 1 96 432 ALA A O 1
ATOM 3427 N N . ILE A 1 433 ? 8.477 43.938 24.625 1 97.06 433 ILE A N 1
ATOM 3428 C CA . ILE A 1 433 ? 7.367 43.094 25.047 1 97.06 433 ILE A CA 1
ATOM 3429 C C . ILE A 1 433 ? 6.238 43.156 24.016 1 97.06 433 ILE A C 1
ATOM 3431 O O . ILE A 1 433 ? 5.785 44.25 23.672 1 97.06 433 ILE A O 1
ATOM 3435 N N . ARG A 1 434 ? 5.773 42.094 23.562 1 96.62 434 ARG A N 1
ATOM 3436 C CA . ARG A 1 434 ? 4.785 42.062 22.484 1 96.62 434 ARG A CA 1
ATOM 3437 C C . ARG A 1 434 ? 3.418 41.625 23.016 1 96.62 434 ARG A C 1
ATOM 3439 O O . ARG A 1 434 ? 2.393 42.156 22.578 1 96.62 434 ARG A O 1
ATOM 3446 N N . ALA A 1 435 ? 3.418 40.656 23.891 1 97 435 ALA A N 1
ATOM 3447 C CA . ALA A 1 435 ? 2.166 40.188 24.469 1 97 435 ALA A CA 1
ATOM 3448 C C . ALA A 1 435 ? 2.391 39.656 25.875 1 97 435 ALA A C 1
ATOM 3450 O O . ALA A 1 435 ? 3.439 39.062 26.172 1 97 435 ALA A O 1
ATOM 3451 N N . ILE A 1 436 ? 1.477 39.875 26.75 1 97.12 436 ILE A N 1
ATOM 3452 C CA . ILE A 1 436 ? 1.488 39.375 28.125 1 97.12 436 ILE A CA 1
ATOM 3453 C C . ILE A 1 436 ? 0.158 38.688 28.438 1 97.12 436 ILE A C 1
ATOM 3455 O O . ILE A 1 436 ? -0.898 39.156 27.984 1 97.12 436 ILE A O 1
ATOM 3459 N N . ARG A 1 437 ? 0.252 37.656 29.156 1 96.31 437 ARG A N 1
ATOM 3460 C CA . ARG A 1 437 ? -0.961 36.969 29.578 1 96.31 437 ARG A CA 1
ATOM 3461 C C . ARG A 1 437 ? -0.793 36.375 30.984 1 96.31 437 ARG A C 1
ATOM 3463 O O . ARG A 1 437 ? 0.267 35.844 31.312 1 96.31 437 ARG A O 1
ATOM 3470 N N . MET A 1 438 ? -1.78 36.594 31.766 1 95.56 438 MET A N 1
ATOM 3471 C CA . MET A 1 438 ? -1.867 35.969 33.094 1 95.56 438 MET A CA 1
ATOM 3472 C C . MET A 1 438 ? -3.014 34.969 33.125 1 95.56 438 MET A C 1
ATOM 3474 O O . MET A 1 438 ? -4.16 35.312 32.844 1 95.56 438 MET A O 1
ATOM 3478 N N . ILE A 1 439 ? -2.682 33.75 33.469 1 95.38 439 ILE A N 1
ATOM 3479 C CA . ILE A 1 439 ? -3.66 32.656 33.5 1 95.38 439 ILE A CA 1
ATOM 3480 C C . ILE A 1 439 ? -3.824 32.125 34.906 1 95.38 439 ILE A C 1
ATOM 3482 O O . ILE A 1 439 ? -2.84 31.781 35.562 1 95.38 439 ILE A O 1
ATOM 3486 N N . ASP A 1 440 ? -5.027 32.125 35.406 1 92.69 440 ASP A N 1
ATOM 3487 C CA . ASP A 1 440 ? -5.336 31.5 36.688 1 92.69 440 ASP A CA 1
ATOM 3488 C C . ASP A 1 440 ? -5.645 30.016 36.5 1 92.69 440 ASP A C 1
ATOM 3490 O O . ASP A 1 440 ? -6.719 29.656 36.031 1 92.69 440 ASP A O 1
ATOM 3494 N N . VAL A 1 441 ? -4.785 29.125 36.969 1 90.12 441 VAL A N 1
ATOM 3495 C CA . VAL A 1 441 ? -4.887 27.688 36.719 1 90.12 441 VAL A CA 1
ATOM 3496 C C . VAL A 1 441 ? -6.125 27.141 37.438 1 90.12 441 VAL A C 1
ATOM 3498 O O . VAL A 1 441 ? -6.719 26.156 36.969 1 90.12 441 VAL A O 1
ATOM 3501 N N . GLY A 1 442 ? -6.492 27.703 38.531 1 81.31 442 GLY A N 1
ATOM 3502 C CA . GLY A 1 442 ? -7.637 27.234 39.281 1 81.31 442 GLY A CA 1
ATOM 3503 C C . GLY A 1 442 ? -8.969 27.656 38.688 1 81.31 442 GLY A C 1
ATOM 3504 O O . GLY A 1 442 ? -10.016 27.125 39.062 1 81.31 442 GLY A O 1
ATOM 3505 N N . GLU A 1 443 ? -8.898 28.5 37.906 1 68.12 443 GLU A N 1
ATOM 3506 C CA . GLU A 1 443 ? -10.141 29.031 37.344 1 68.12 443 GLU A CA 1
ATOM 3507 C C . GLU A 1 443 ? -10.594 28.219 36.156 1 68.12 443 GLU A C 1
ATOM 3509 O O . GLU A 1 443 ? -9.82 28.016 35.188 1 68.12 443 GLU A O 1
ATOM 3514 N N . GLY A 1 444 ? -11.758 27.609 36.156 1 58.91 444 GLY A N 1
ATOM 3515 C CA . GLY A 1 444 ? -12.43 27.125 34.938 1 58.91 444 GLY A CA 1
ATOM 3516 C C . GLY A 1 444 ? -12.141 25.672 34.625 1 58.91 444 GLY A C 1
ATOM 3517 O O . GLY A 1 444 ? -11.773 24.906 35.531 1 58.91 444 GLY A O 1
ATOM 3518 N N . ALA A 1 445 ? -12.289 25.188 33.344 1 56.38 445 ALA A N 1
ATOM 3519 C CA . ALA A 1 445 ? -12.297 23.859 32.75 1 56.38 445 ALA A CA 1
ATOM 3520 C C . ALA A 1 445 ? -10.898 23.25 32.719 1 56.38 445 ALA A C 1
ATOM 3522 O O . ALA A 1 445 ? -10.703 22.141 32.25 1 56.38 445 ALA A O 1
ATOM 3523 N N . CYS A 1 446 ? -9.867 23.922 33.125 1 58.91 446 CYS A N 1
ATOM 3524 C CA . CYS A 1 446 ? -8.523 23.359 33.125 1 58.91 446 CYS A CA 1
ATOM 3525 C C . CYS A 1 446 ? -8.43 22.188 34.125 1 58.91 446 CYS A C 1
ATOM 3527 O O . CYS A 1 446 ? -7.543 21.328 33.969 1 58.91 446 CYS A O 1
ATOM 3529 N N . ALA A 1 447 ? -9.227 22.188 35.188 1 47.75 447 ALA A N 1
ATOM 3530 C CA . ALA A 1 447 ? -9.195 21.219 36.25 1 47.75 447 ALA A CA 1
ATOM 3531 C C . ALA A 1 447 ? -9.891 19.906 35.875 1 47.75 447 ALA A C 1
ATOM 3533 O O . ALA A 1 447 ? -9.711 18.875 36.5 1 47.75 447 ALA A O 1
ATOM 3534 N N . GLU A 1 448 ? -10.852 19.859 34.812 1 43.62 448 GLU A N 1
ATOM 3535 C CA . GLU A 1 448 ? -11.562 18.594 34.625 1 43.62 448 GLU A CA 1
ATOM 3536 C C . GLU A 1 448 ? -10.906 17.734 33.562 1 43.62 448 GLU A C 1
ATOM 3538 O O . GLU A 1 448 ? -10.477 18.25 32.531 1 43.62 448 GLU A O 1
ATOM 3543 N N . MET B 1 1 ? 11.43 -48.406 -26.453 1 51.78 1 MET B N 1
ATOM 3544 C CA . MET B 1 1 ? 10.031 -48.781 -26.531 1 51.78 1 MET B CA 1
ATOM 3545 C C . MET B 1 1 ? 9.203 -48.094 -25.453 1 51.78 1 MET B C 1
ATOM 3547 O O . MET B 1 1 ? 9.453 -48.281 -24.25 1 51.78 1 MET B O 1
ATOM 3551 N N . PRO B 1 2 ? 8.273 -47 -25.859 1 63.56 2 PRO B N 1
ATOM 3552 C CA . PRO B 1 2 ? 7.66 -45.938 -25.047 1 63.56 2 PRO B CA 1
ATOM 3553 C C . PRO B 1 2 ? 6.652 -46.5 -24.031 1 63.56 2 PRO B C 1
ATOM 3555 O O . PRO B 1 2 ? 6.324 -45.812 -23.062 1 63.56 2 PRO B O 1
ATOM 3558 N N . LYS B 1 3 ? 6.285 -47.844 -24.312 1 82.75 3 LYS B N 1
ATOM 3559 C CA . LYS B 1 3 ? 5.305 -48.375 -23.359 1 82.75 3 LYS B CA 1
ATOM 3560 C C . LYS B 1 3 ? 5.645 -49.812 -22.953 1 82.75 3 LYS B C 1
ATOM 3562 O O . LYS B 1 3 ? 6.281 -50.531 -23.703 1 82.75 3 LYS B O 1
ATOM 3567 N N . ILE B 1 4 ? 5.508 -50.219 -21.812 1 83.88 4 ILE B N 1
ATOM 3568 C CA . ILE B 1 4 ? 5.559 -51.594 -21.281 1 83.88 4 ILE B CA 1
ATOM 3569 C C . ILE B 1 4 ? 4.141 -52.062 -20.984 1 83.88 4 ILE B C 1
ATOM 3571 O O . ILE B 1 4 ? 3.498 -51.625 -20.047 1 83.88 4 ILE B O 1
ATOM 3575 N N . ASP B 1 5 ? 3.646 -53 -21.828 1 85.81 5 ASP B N 1
ATOM 3576 C CA . ASP B 1 5 ? 2.305 -53.562 -21.672 1 85.81 5 ASP B CA 1
ATOM 3577 C C . ASP B 1 5 ? 1.258 -52.438 -21.578 1 85.81 5 ASP B C 1
ATOM 3579 O O . ASP B 1 5 ? 0.446 -52.438 -20.656 1 85.81 5 ASP B O 1
ATOM 3583 N N . GLY B 1 6 ? 1.38 -51.438 -22.344 1 86.38 6 GLY B N 1
ATOM 3584 C CA . GLY B 1 6 ? 0.398 -50.344 -22.422 1 86.38 6 GLY B CA 1
ATOM 3585 C C . GLY B 1 6 ? 0.641 -49.25 -21.422 1 86.38 6 GLY B C 1
ATOM 3586 O O . GLY B 1 6 ? -0.068 -48.25 -21.422 1 86.38 6 GLY B O 1
ATOM 3587 N N . VAL B 1 7 ? 1.656 -49.438 -20.594 1 93.38 7 VAL B N 1
ATOM 3588 C CA . VAL B 1 7 ? 1.979 -48.469 -19.547 1 93.38 7 VAL B CA 1
ATOM 3589 C C . VAL B 1 7 ? 3.096 -47.562 -20.016 1 93.38 7 VAL B C 1
ATOM 3591 O O . VAL B 1 7 ? 4.047 -48 -20.672 1 93.38 7 VAL B O 1
ATOM 3594 N N . ARG B 1 8 ? 2.973 -46.281 -19.719 1 93.5 8 ARG B N 1
ATOM 3595 C CA . ARG B 1 8 ? 4.016 -45.312 -20.078 1 93.5 8 ARG B CA 1
ATOM 3596 C C . ARG B 1 8 ? 5.332 -45.656 -19.406 1 93.5 8 ARG B C 1
ATOM 3598 O O . ARG B 1 8 ? 5.391 -45.781 -18.172 1 93.5 8 ARG B O 1
ATOM 3605 N N . TYR B 1 9 ? 6.297 -45.938 -20.172 1 95.19 9 TYR B N 1
ATOM 3606 C CA . TYR B 1 9 ? 7.66 -46.062 -19.656 1 95.19 9 TYR B CA 1
ATOM 3607 C C . TYR B 1 9 ? 8.469 -44.812 -20.016 1 95.19 9 TYR B C 1
ATOM 3609 O O . TYR B 1 9 ? 9.039 -44.719 -21.109 1 95.19 9 TYR B O 1
ATOM 3617 N N . LEU B 1 10 ? 8.648 -43.938 -19.125 1 96.19 10 LEU B N 1
ATOM 3618 C CA . LEU B 1 10 ? 9.164 -42.594 -19.359 1 96.19 10 LEU B CA 1
ATOM 3619 C C . LEU B 1 10 ? 10.688 -42.594 -19.453 1 96.19 10 LEU B C 1
ATOM 3621 O O . LEU B 1 10 ? 11.336 -43.5 -18.938 1 96.19 10 LEU B O 1
ATOM 3625 N N . ASN B 1 11 ? 11.18 -41.594 -20.125 1 94.69 11 ASN B N 1
ATOM 3626 C CA . ASN B 1 11 ? 12.625 -41.5 -20.281 1 94.69 11 ASN B CA 1
ATOM 3627 C C . ASN B 1 11 ? 13.328 -41.312 -18.938 1 94.69 11 ASN B C 1
ATOM 3629 O O . ASN B 1 11 ? 12.812 -40.656 -18.047 1 94.69 11 ASN B O 1
ATOM 3633 N N . SER B 1 12 ? 14.461 -42 -18.859 1 93.31 12 SER B N 1
ATOM 3634 C CA . SER B 1 12 ? 15.258 -41.875 -17.641 1 93.31 12 SER B CA 1
ATOM 3635 C C . SER B 1 12 ? 15.711 -40.438 -17.406 1 93.31 12 SER B C 1
ATOM 3637 O O . SER B 1 12 ? 15.82 -40 -16.266 1 93.31 12 SER B O 1
ATOM 3639 N N . LYS B 1 13 ? 16.047 -39.812 -18.5 1 94.75 13 LYS B N 1
ATOM 3640 C CA . LYS B 1 13 ? 16.359 -38.375 -18.516 1 94.75 13 LYS B CA 1
ATOM 3641 C C . LYS B 1 13 ? 15.5 -37.625 -19.531 1 94.75 13 LYS B C 1
ATOM 3643 O O . LYS B 1 13 ? 15.383 -38.062 -20.688 1 94.75 13 LYS B O 1
ATOM 3648 N N . PHE B 1 14 ? 14.914 -36.562 -19.031 1 96.69 14 PHE B N 1
ATOM 3649 C CA . PHE B 1 14 ? 14.078 -35.781 -19.953 1 96.69 14 PHE B CA 1
ATOM 3650 C C . PHE B 1 14 ? 14.922 -35.156 -21.062 1 96.69 14 PHE B C 1
ATOM 3652 O O . PHE B 1 14 ? 16.047 -34.75 -20.812 1 96.69 14 PHE B O 1
ATOM 3659 N N . LYS B 1 15 ? 14.336 -35.094 -22.234 1 96.44 15 LYS B N 1
ATOM 3660 C 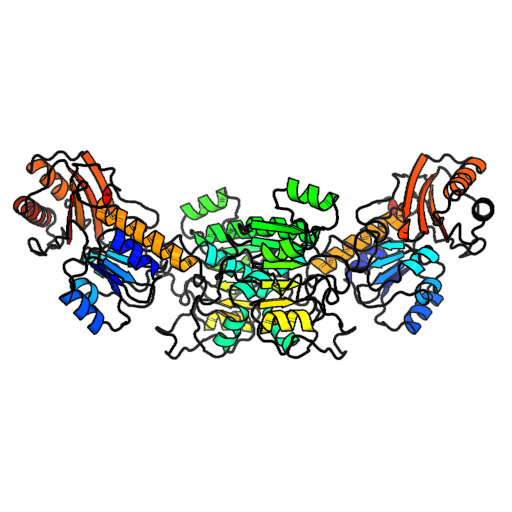CA . LYS B 1 15 ? 15.109 -34.625 -23.375 1 96.44 15 LYS B CA 1
ATOM 3661 C C . LYS B 1 15 ? 14.477 -33.375 -24 1 96.44 15 LYS B C 1
ATOM 3663 O O . LYS B 1 15 ? 15.188 -32.5 -24.469 1 96.44 15 LYS B O 1
ATOM 3668 N N . LYS B 1 16 ? 13.172 -33.375 -24.031 1 98.19 16 LYS B N 1
ATOM 3669 C CA . LYS B 1 16 ? 12.492 -32.312 -24.766 1 98.19 16 LYS B CA 1
ATOM 3670 C C . LYS B 1 16 ? 11.336 -31.734 -23.953 1 98.19 16 LYS B C 1
ATOM 3672 O O . LYS B 1 16 ? 10.594 -32.469 -23.312 1 98.19 16 LYS B O 1
ATOM 3677 N N . ALA B 1 17 ? 11.156 -30.422 -24 1 98.75 17 ALA B N 1
ATOM 3678 C CA . ALA B 1 17 ? 10.062 -29.734 -23.328 1 98.75 17 ALA B CA 1
ATOM 3679 C C . ALA B 1 17 ? 9.336 -28.797 -24.297 1 98.75 17 ALA B C 1
ATOM 3681 O O . ALA B 1 17 ? 9.953 -27.922 -24.891 1 98.75 17 ALA B O 1
ATOM 3682 N N . LEU B 1 18 ? 8.055 -29.016 -24.469 1 98.81 18 LEU B N 1
ATOM 3683 C CA . LEU B 1 18 ? 7.238 -28.078 -25.234 1 98.81 18 LEU B CA 1
ATOM 3684 C C . LEU B 1 18 ? 6.836 -26.875 -24.375 1 98.81 18 LEU B C 1
ATOM 3686 O O . LEU B 1 18 ? 6.371 -27.047 -23.25 1 98.81 18 LEU B O 1
ATOM 3690 N N . ILE B 1 19 ? 7.082 -25.688 -24.859 1 98.69 19 ILE B N 1
ATOM 3691 C CA . ILE B 1 19 ? 6.785 -24.453 -24.125 1 98.69 19 ILE B CA 1
ATOM 3692 C C . ILE B 1 19 ? 5.762 -23.625 -24.891 1 98.69 19 ILE B C 1
ATOM 3694 O O . ILE B 1 19 ? 6.027 -23.188 -26.016 1 98.69 19 ILE B O 1
ATOM 3698 N N . LEU B 1 20 ? 4.605 -23.453 -24.266 1 96.56 20 LEU B N 1
ATOM 3699 C CA . LEU B 1 20 ? 3.525 -22.672 -24.859 1 96.56 20 LEU B CA 1
ATOM 3700 C C . LEU B 1 20 ? 3.281 -21.391 -24.078 1 96.56 20 LEU B C 1
ATOM 3702 O O . LEU B 1 20 ? 3.766 -21.25 -22.953 1 96.56 20 LEU B O 1
ATOM 3706 N N . GLU B 1 21 ? 2.631 -20.406 -24.656 1 92 21 GLU B N 1
ATOM 3707 C CA . GLU B 1 21 ? 2.076 -19.203 -24.047 1 92 21 GLU B CA 1
ATOM 3708 C C . GLU B 1 21 ? 3.184 -18.266 -23.562 1 92 21 GLU B C 1
ATOM 3710 O O . GLU B 1 21 ? 3 -17.531 -22.594 1 92 21 GLU B O 1
ATOM 3715 N N . HIS B 1 22 ? 4.34 -18.391 -23.938 1 90.44 22 HIS B N 1
ATOM 3716 C CA . HIS B 1 22 ? 5.457 -17.453 -23.844 1 90.44 22 HIS B CA 1
ATOM 3717 C C . HIS B 1 22 ? 5.863 -17.219 -22.391 1 90.44 22 HIS B C 1
ATOM 3719 O O . HIS B 1 22 ? 5.988 -16.062 -21.969 1 90.44 22 HIS B O 1
ATOM 3725 N N . PRO B 1 23 ? 6.055 -18.312 -21.578 1 94.38 23 PRO B N 1
ATOM 3726 C CA . PRO B 1 23 ? 6.742 -18.047 -20.312 1 94.38 23 PRO B CA 1
ATOM 3727 C C . PRO B 1 23 ? 8.086 -17.344 -20.516 1 94.38 23 PRO B C 1
ATOM 3729 O O . PRO B 1 23 ? 8.586 -17.25 -21.641 1 94.38 23 PRO B O 1
ATOM 3732 N N . ASP B 1 24 ? 8.648 -16.797 -19.453 1 94.38 24 ASP B N 1
ATOM 3733 C CA . ASP B 1 24 ? 9.867 -16 -19.531 1 94.38 24 ASP B CA 1
ATOM 3734 C C . ASP B 1 24 ? 10.969 -16.75 -20.281 1 94.38 24 ASP B C 1
ATOM 3736 O O . ASP B 1 24 ? 11.148 -17.953 -20.078 1 94.38 24 ASP B O 1
ATOM 3740 N N . PRO B 1 25 ? 11.703 -16.094 -21.125 1 95.62 25 PRO B N 1
ATOM 3741 C CA . PRO B 1 25 ? 12.703 -16.734 -21.969 1 95.62 25 PRO B CA 1
ATOM 3742 C C . PRO B 1 25 ? 13.828 -17.391 -21.188 1 95.62 25 PRO B C 1
ATOM 3744 O O . PRO B 1 25 ? 14.477 -18.312 -21.672 1 95.62 25 PRO B O 1
ATOM 3747 N N . SER B 1 26 ? 14.047 -16.953 -19.969 1 97.12 26 SER B N 1
ATOM 3748 C CA . SER B 1 26 ? 15.109 -17.547 -19.156 1 97.12 26 SER B CA 1
ATOM 3749 C C . SER B 1 26 ? 14.852 -19.031 -18.891 1 97.12 26 SER B C 1
ATOM 3751 O O . SER B 1 26 ? 15.773 -19.781 -18.578 1 97.12 26 SER B O 1
ATOM 3753 N N . LEU B 1 27 ? 13.594 -19.391 -19 1 98.19 27 LEU B N 1
ATOM 3754 C CA . LEU B 1 27 ? 13.242 -20.797 -18.828 1 98.19 27 LEU B CA 1
ATOM 3755 C C . LEU B 1 27 ? 14.031 -21.672 -19.797 1 98.19 27 LEU B C 1
ATOM 3757 O O . LEU B 1 27 ? 14.508 -22.75 -19.422 1 98.19 27 LEU B O 1
ATOM 3761 N N . ASP B 1 28 ? 14.242 -21.234 -21.031 1 98.44 28 ASP B N 1
ATOM 3762 C CA . ASP B 1 28 ? 14.961 -21.984 -22.047 1 98.44 28 ASP B CA 1
ATOM 3763 C C . ASP B 1 28 ? 16.406 -22.234 -21.641 1 98.44 28 ASP B C 1
ATOM 3765 O O . ASP B 1 28 ? 16.922 -23.344 -21.812 1 98.44 28 ASP B O 1
ATOM 3769 N N . ASP B 1 29 ? 16.953 -21.172 -21.109 1 98 29 ASP B N 1
ATOM 3770 C CA . ASP B 1 29 ? 18.344 -21.297 -20.672 1 98 29 ASP B CA 1
ATOM 3771 C C . ASP B 1 29 ? 18.484 -22.297 -19.547 1 98 29 ASP B C 1
ATOM 3773 O O . ASP B 1 29 ? 19.422 -23.109 -19.531 1 98 29 ASP B O 1
ATOM 3777 N N . TYR B 1 30 ? 17.562 -22.266 -18.609 1 97.75 30 TYR B N 1
ATOM 3778 C CA . TYR B 1 30 ? 17.594 -23.203 -17.484 1 97.75 30 TYR B CA 1
ATOM 3779 C C . TYR B 1 30 ? 17.438 -24.641 -17.984 1 97.75 30 TYR B C 1
ATOM 3781 O O . TYR B 1 30 ? 18.141 -25.531 -17.531 1 97.75 30 TYR B O 1
ATOM 3789 N N . LEU B 1 31 ? 16.516 -24.875 -18.906 1 98.12 31 LEU B N 1
ATOM 3790 C CA . LEU B 1 31 ? 16.25 -26.203 -19.438 1 98.12 31 LEU B CA 1
ATOM 3791 C C . LEU B 1 31 ? 17.453 -26.734 -20.203 1 98.12 31 LEU B C 1
ATOM 3793 O O . LEU B 1 31 ? 17.859 -27.891 -20.031 1 98.12 31 LEU B O 1
ATOM 3797 N N . ARG B 1 32 ? 18.078 -25.906 -21.016 1 97.81 32 ARG B N 1
ATOM 3798 C CA . ARG B 1 32 ? 19.266 -26.297 -21.766 1 97.81 32 ARG B CA 1
ATOM 3799 C C . ARG B 1 32 ? 20.406 -26.688 -20.828 1 97.81 32 ARG B C 1
ATOM 3801 O O . ARG B 1 32 ? 21.109 -27.672 -21.062 1 97.81 32 ARG B O 1
ATOM 3808 N N . ALA B 1 33 ? 20.5 -25.922 -19.812 1 96.75 33 ALA B N 1
ATOM 3809 C CA . ALA B 1 33 ? 21.547 -26.203 -18.828 1 96.75 33 ALA B CA 1
ATOM 3810 C C . ALA B 1 33 ? 21.312 -27.562 -18.172 1 96.75 33 ALA B C 1
ATOM 3812 O O . ALA B 1 33 ? 22.266 -28.188 -17.688 1 96.75 33 ALA B O 1
ATOM 3813 N N . GLN B 1 34 ? 20.094 -28.031 -18.172 1 95.88 34 GLN B N 1
ATOM 3814 C CA . GLN B 1 34 ? 19.75 -29.312 -17.562 1 95.88 34 GLN B CA 1
ATOM 3815 C C . GLN B 1 34 ? 19.734 -30.422 -18.609 1 95.88 34 GLN B C 1
ATOM 3817 O O . GLN B 1 34 ? 19.391 -31.562 -18.312 1 95.88 34 GLN B O 1
ATOM 3822 N N . GLY B 1 35 ? 20.094 -30.031 -19.844 1 95.62 35 GLY B N 1
ATOM 3823 C CA . GLY B 1 35 ? 20.156 -31 -20.922 1 95.62 35 GLY B CA 1
ATOM 3824 C C . GLY B 1 35 ? 18.812 -31.266 -21.578 1 95.62 35 GLY B C 1
ATOM 3825 O O . GLY B 1 35 ? 18.641 -32.281 -22.25 1 95.62 35 GLY B O 1
ATOM 3826 N N . ILE B 1 36 ? 17.844 -30.406 -21.344 1 97.94 36 ILE B N 1
ATOM 3827 C CA . ILE B 1 36 ? 16.516 -30.547 -21.922 1 97.94 36 ILE B CA 1
ATOM 3828 C C . ILE B 1 36 ? 16.344 -29.531 -23.047 1 97.94 36 ILE B C 1
ATOM 3830 O O . ILE B 1 36 ? 16.594 -28.344 -22.859 1 97.94 36 ILE B O 1
ATOM 3834 N N . GLU B 1 37 ? 15.938 -29.953 -24.172 1 98.31 37 GLU B N 1
ATOM 3835 C CA . GLU B 1 37 ? 15.75 -29.078 -25.328 1 98.31 37 GLU B CA 1
ATOM 3836 C C . GLU B 1 37 ? 14.414 -28.344 -25.266 1 98.31 37 GLU B C 1
ATOM 3838 O O . GLU B 1 37 ? 13.352 -28.969 -25.328 1 98.31 37 GLU B O 1
ATOM 3843 N N . PRO B 1 38 ? 14.477 -27.031 -25.156 1 98.56 38 PRO B N 1
ATOM 3844 C CA . PRO B 1 38 ? 13.227 -26.266 -25.188 1 98.56 38 PRO B CA 1
ATOM 3845 C C . PRO B 1 38 ? 12.641 -26.125 -26.594 1 98.56 38 PRO B C 1
ATOM 3847 O O . PRO B 1 38 ? 13.359 -25.75 -27.516 1 98.56 38 PRO B O 1
ATOM 3850 N N . ASP B 1 39 ? 11.422 -26.484 -26.766 1 98.56 39 ASP B N 1
ATOM 3851 C CA . ASP B 1 39 ? 10.672 -26.344 -28.016 1 98.56 39 ASP B CA 1
ATOM 3852 C C . ASP B 1 39 ? 9.539 -25.328 -27.844 1 98.56 39 ASP B C 1
ATOM 3854 O O . ASP B 1 39 ? 8.383 -25.703 -27.641 1 98.56 39 ASP B O 1
ATOM 3858 N N . ARG B 1 40 ? 9.898 -24.094 -28.016 1 97.81 40 ARG B N 1
ATOM 3859 C CA . ARG B 1 40 ? 8.938 -23 -27.828 1 97.81 40 ARG B CA 1
ATOM 3860 C C . ARG B 1 40 ? 8.07 -22.812 -29.062 1 97.81 40 ARG B C 1
ATOM 3862 O O . ARG B 1 40 ? 8.586 -22.734 -30.172 1 97.81 40 ARG B O 1
ATOM 3869 N N . ARG B 1 41 ? 6.789 -22.812 -28.859 1 96.69 41 ARG B N 1
ATOM 3870 C CA . ARG B 1 41 ? 5.836 -22.641 -29.953 1 96.69 41 ARG B CA 1
ATOM 3871 C C . ARG B 1 41 ? 4.848 -21.516 -29.641 1 96.69 41 ARG B C 1
ATOM 3873 O O . ARG B 1 41 ? 4.457 -21.328 -28.5 1 96.69 41 ARG B O 1
ATOM 3880 N N . GLU B 1 42 ? 4.395 -20.844 -30.656 1 91.19 42 GLU B N 1
ATOM 3881 C CA . GLU B 1 42 ? 3.477 -19.719 -30.5 1 91.19 42 GLU B CA 1
ATOM 3882 C C . GLU B 1 42 ? 2.023 -20.172 -30.609 1 91.19 42 GLU B C 1
ATOM 3884 O O . GLU B 1 42 ? 1.116 -19.484 -30.141 1 91.19 42 GLU B O 1
ATOM 3889 N N . THR B 1 43 ? 1.822 -21.312 -31.094 1 89.44 43 THR B N 1
ATOM 3890 C CA . THR B 1 43 ? 0.474 -21.781 -31.391 1 89.44 43 THR B CA 1
ATOM 3891 C C . THR B 1 43 ? -0.287 -22.094 -30.109 1 89.44 43 THR B C 1
ATOM 3893 O O . THR B 1 43 ? 0.313 -22.484 -29.109 1 89.44 43 THR B O 1
ATOM 3896 N N . GLN B 1 44 ? -1.6 -21.859 -30.188 1 87 44 GLN B N 1
ATOM 3897 C CA . GLN B 1 44 ? -2.512 -22.266 -29.125 1 87 44 GLN B CA 1
ATOM 3898 C C . GLN B 1 44 ? -3.641 -23.141 -29.672 1 87 44 GLN B C 1
ATOM 3900 O O . GLN B 1 44 ? -4.648 -23.344 -28.984 1 87 44 GLN B O 1
ATOM 3905 N N . ASP B 1 45 ? -3.414 -23.562 -30.859 1 92.25 45 ASP B N 1
ATOM 3906 C CA . ASP B 1 45 ? -4.395 -24.438 -31.484 1 92.25 45 ASP B CA 1
ATOM 3907 C C . ASP B 1 45 ? -4.207 -25.875 -31.031 1 92.25 45 ASP B C 1
ATOM 3909 O O . ASP B 1 45 ? -3.113 -26.438 -31.141 1 92.25 45 ASP B O 1
ATOM 3913 N N . GLU B 1 46 ? -5.246 -26.453 -30.594 1 96.12 46 GLU B N 1
ATOM 3914 C CA . GLU B 1 46 ? -5.176 -27.797 -30.031 1 96.12 46 GLU B CA 1
ATOM 3915 C C . GLU B 1 46 ? -4.621 -28.797 -31.031 1 96.12 46 GLU B C 1
ATOM 3917 O O . GLU B 1 46 ? -3.746 -29.609 -30.703 1 96.12 46 GLU B O 1
ATOM 3922 N N . ASP B 1 47 ? -5.152 -28.781 -32.281 1 97.38 47 ASP B N 1
ATOM 3923 C CA . ASP B 1 47 ? -4.727 -29.734 -33.312 1 97.38 47 ASP B CA 1
ATOM 3924 C C . ASP B 1 47 ? -3.236 -29.594 -33.594 1 97.38 47 ASP B C 1
ATOM 3926 O O . ASP B 1 47 ? -2.533 -30.594 -33.75 1 97.38 47 ASP B O 1
ATOM 3930 N N . GLU B 1 48 ? -2.811 -28.391 -33.656 1 97.69 48 GLU B N 1
ATOM 3931 C CA . GLU B 1 48 ? -1.395 -28.141 -33.906 1 97.69 48 GLU B CA 1
ATOM 3932 C C . GLU B 1 48 ? -0.528 -28.656 -32.75 1 97.69 48 GLU B C 1
ATOM 3934 O O . GLU B 1 48 ? 0.523 -29.25 -32.969 1 97.69 48 GLU B O 1
ATOM 3939 N N . VAL B 1 49 ? -0.935 -28.422 -31.547 1 98.19 49 VAL B N 1
ATOM 3940 C CA . VAL B 1 49 ? -0.178 -28.828 -30.359 1 98.19 49 VAL B CA 1
ATOM 3941 C C . VAL B 1 49 ? -0.103 -30.359 -30.312 1 98.19 49 VAL B C 1
ATOM 3943 O O . VAL B 1 49 ? 0.952 -30.922 -30.016 1 98.19 49 VAL B O 1
ATOM 3946 N N . VAL B 1 50 ? -1.217 -31.031 -30.641 1 98.25 50 VAL B N 1
ATOM 3947 C CA . VAL B 1 50 ? -1.271 -32.5 -30.641 1 98.25 50 VAL B CA 1
ATOM 3948 C C . VAL B 1 50 ? -0.285 -33.031 -31.672 1 98.25 50 VAL B C 1
ATOM 3950 O O . VAL B 1 50 ? 0.438 -34 -31.391 1 98.25 50 VAL B O 1
ATOM 3953 N N . GLU B 1 51 ? -0.272 -32.406 -32.812 1 98.25 51 GLU B N 1
ATOM 3954 C CA . GLU B 1 51 ? 0.652 -32.844 -33.844 1 98.25 51 GLU B CA 1
ATOM 3955 C C . GLU B 1 51 ? 2.104 -32.656 -33.406 1 98.25 51 GLU B C 1
ATOM 3957 O O . GLU B 1 51 ? 2.947 -33.531 -33.656 1 98.25 51 GLU B O 1
ATOM 3962 N N . ILE B 1 52 ? 2.416 -31.578 -32.812 1 98.25 52 ILE B N 1
ATOM 3963 C CA . ILE B 1 52 ? 3.76 -31.266 -32.344 1 98.25 52 ILE B CA 1
ATOM 3964 C C . ILE B 1 52 ? 4.188 -32.312 -31.312 1 98.25 52 ILE B C 1
ATOM 3966 O O . ILE B 1 52 ? 5.309 -32.812 -31.359 1 98.25 52 ILE B O 1
ATOM 3970 N N . LEU B 1 53 ? 3.322 -32.625 -30.391 1 98.31 53 LEU B N 1
ATOM 3971 C CA . LEU B 1 53 ? 3.613 -33.594 -29.344 1 98.31 53 LEU B CA 1
ATOM 3972 C C . LEU B 1 53 ? 3.797 -35 -29.922 1 98.31 53 LEU B C 1
ATOM 3974 O O . LEU B 1 53 ? 4.668 -35.75 -29.484 1 98.31 53 LEU B O 1
ATOM 3978 N N . LYS B 1 54 ? 2.924 -35.344 -30.906 1 97.25 54 LYS B N 1
ATOM 3979 C CA . LYS B 1 54 ? 3.018 -36.656 -31.547 1 97.25 54 LYS B CA 1
ATOM 3980 C C . LYS B 1 54 ? 4.371 -36.844 -32.219 1 97.25 54 LYS B C 1
ATOM 3982 O O . LYS B 1 54 ? 4.988 -37.906 -32.125 1 97.25 54 LYS B O 1
ATOM 3987 N N . GLU B 1 55 ? 4.766 -35.812 -32.875 1 97.25 55 GLU B N 1
ATOM 3988 C CA . GLU B 1 55 ? 6.02 -35.875 -33.594 1 97.25 55 GLU B CA 1
ATOM 3989 C C . GLU B 1 55 ? 7.223 -35.75 -32.688 1 97.25 55 GLU B C 1
ATOM 3991 O O . GLU B 1 55 ? 8.219 -36.469 -32.844 1 97.25 55 GLU B O 1
ATOM 3996 N N . GLY B 1 56 ? 7.102 -34.938 -31.75 1 97.06 56 GLY B N 1
ATOM 3997 C CA . GLY B 1 56 ? 8.25 -34.594 -30.922 1 97.06 56 GLY B CA 1
ATOM 3998 C C . GLY B 1 56 ? 8.422 -35.531 -29.734 1 97.06 56 GLY B C 1
ATOM 3999 O O . GLY B 1 56 ? 9.508 -35.625 -29.172 1 97.06 56 GLY B O 1
ATOM 4000 N N . GLN B 1 57 ? 7.293 -36.062 -29.281 1 97.31 57 GLN B N 1
ATOM 4001 C CA . GLN B 1 57 ? 7.285 -36.938 -28.125 1 97.31 57 GLN B CA 1
ATOM 4002 C C . GLN B 1 57 ? 7.949 -36.281 -26.922 1 97.31 57 GLN B C 1
ATOM 4004 O O . GLN B 1 57 ? 8.859 -36.844 -26.312 1 97.31 57 GLN B O 1
ATOM 4009 N N . HIS B 1 58 ? 7.5 -35.062 -26.656 1 98.44 58 HIS B N 1
ATOM 4010 C CA . HIS B 1 58 ? 8.039 -34.25 -25.578 1 98.44 58 HIS B CA 1
ATOM 4011 C C . HIS B 1 58 ? 7.848 -34.906 -24.219 1 98.44 58 HIS B C 1
ATOM 4013 O O . HIS B 1 58 ? 6.855 -35.625 -24 1 98.44 58 HIS B O 1
ATOM 4019 N N . ASP B 1 59 ? 8.773 -34.656 -23.266 1 98.25 59 ASP B N 1
ATOM 4020 C CA . ASP B 1 59 ? 8.711 -35.188 -21.906 1 98.25 59 ASP B CA 1
ATOM 4021 C C . ASP B 1 59 ? 7.859 -34.281 -21.016 1 98.25 59 ASP B C 1
ATOM 4023 O O . ASP B 1 59 ? 7.258 -34.781 -20.047 1 98.25 59 ASP B O 1
ATOM 4027 N N . LEU B 1 60 ? 7.922 -33 -21.297 1 98.75 60 LEU B N 1
ATOM 4028 C CA . LEU B 1 60 ? 7.262 -32 -20.469 1 98.75 60 LEU B CA 1
ATOM 4029 C C . LEU B 1 60 ? 6.504 -31 -21.344 1 98.75 60 LEU B C 1
ATOM 4031 O O . LEU B 1 60 ? 6.895 -30.734 -22.484 1 98.75 60 LEU B O 1
ATOM 4035 N N . LEU B 1 61 ? 5.453 -30.484 -20.828 1 98.81 61 LEU B N 1
ATOM 4036 C CA . LEU B 1 61 ? 4.707 -29.391 -21.453 1 98.81 61 LEU B CA 1
ATOM 4037 C C . LEU B 1 61 ? 4.574 -28.219 -20.484 1 98.81 61 LEU B C 1
ATOM 4039 O O . LEU B 1 61 ? 3.957 -28.344 -19.422 1 98.81 61 LEU B O 1
ATOM 4043 N N . TYR B 1 62 ? 5.234 -27.109 -20.844 1 98.62 62 TYR B N 1
ATOM 4044 C CA . TYR B 1 62 ? 5.117 -25.875 -20.078 1 98.62 62 TYR B CA 1
ATOM 4045 C C . TYR B 1 62 ? 4.039 -24.969 -20.672 1 98.62 62 TYR B C 1
ATOM 4047 O O . TYR B 1 62 ? 3.93 -24.844 -21.891 1 98.62 62 TYR B O 1
ATOM 4055 N N . LYS B 1 63 ? 3.246 -24.391 -19.781 1 96.75 63 LYS B N 1
ATOM 4056 C CA . LYS B 1 63 ? 2.248 -23.422 -20.234 1 96.75 63 LYS B CA 1
ATOM 4057 C C . LYS B 1 63 ? 1.865 -22.484 -19.094 1 96.75 63 LYS B C 1
ATOM 4059 O O . LYS B 1 63 ? 2.299 -22.656 -17.953 1 96.75 63 LYS B O 1
ATOM 4064 N N . ARG B 1 64 ? 1.134 -21.516 -19.469 1 91.44 64 ARG B N 1
ATOM 4065 C CA . ARG B 1 64 ? 0.576 -20.609 -18.453 1 91.44 64 ARG B CA 1
ATOM 4066 C C . ARG B 1 64 ? -0.884 -20.953 -18.172 1 91.44 64 ARG B C 1
ATOM 4068 O O . ARG B 1 64 ? -1.196 -22.062 -17.719 1 91.44 64 ARG B O 1
ATOM 4075 N N . SER B 1 65 ? -1.835 -20.062 -18.484 1 86.75 65 SER B N 1
ATOM 4076 C CA . SER B 1 65 ? -3.174 -20.312 -17.969 1 86.75 65 SER B CA 1
ATOM 4077 C C . SER B 1 65 ? -4.195 -20.438 -19.094 1 86.75 65 SER B C 1
ATOM 4079 O O . SER B 1 65 ? -5.379 -20.672 -18.828 1 86.75 65 SER B O 1
ATOM 4081 N N . ARG B 1 66 ? -3.812 -20.484 -20.328 1 85.19 66 ARG B N 1
ATOM 4082 C CA . ARG B 1 66 ? -4.809 -20.328 -21.391 1 85.19 66 ARG B CA 1
ATOM 4083 C C . ARG B 1 66 ? -5.039 -21.641 -22.125 1 85.19 66 ARG B C 1
ATOM 4085 O O . ARG B 1 66 ? -6.18 -22.078 -22.297 1 85.19 66 ARG B O 1
ATOM 4092 N N . PHE B 1 67 ? -3.977 -22.25 -22.609 1 92.31 67 PHE B N 1
ATOM 4093 C CA . PHE B 1 67 ? -4.102 -23.453 -23.422 1 92.31 67 PHE B CA 1
ATOM 4094 C C . PHE B 1 67 ? -4.742 -24.594 -22.625 1 92.31 67 PHE B C 1
ATOM 4096 O O . PHE B 1 67 ? -4.309 -24.891 -21.5 1 92.31 67 PHE B O 1
ATOM 4103 N N . ILE B 1 68 ? -5.773 -25.172 -23.172 1 94 68 ILE B N 1
ATOM 4104 C CA . ILE B 1 68 ? -6.512 -26.219 -22.469 1 94 68 ILE B CA 1
ATOM 4105 C C . ILE B 1 68 ? -5.824 -27.562 -22.703 1 94 68 ILE B C 1
ATOM 4107 O O . ILE B 1 68 ? -5.598 -27.969 -23.844 1 94 68 ILE B O 1
ATOM 4111 N N . VAL B 1 69 ? -5.488 -28.234 -21.656 1 97.62 69 VAL B N 1
ATOM 4112 C CA . VAL B 1 69 ? -4.914 -29.578 -21.719 1 97.62 69 VAL B CA 1
ATOM 4113 C C . VAL B 1 69 ? -5.996 -30.609 -21.422 1 97.62 69 VAL B C 1
ATOM 4115 O O . VAL B 1 69 ? -6.441 -30.766 -20.281 1 97.62 69 VAL B O 1
ATOM 4118 N N . ASN B 1 70 ? -6.43 -31.234 -22.469 1 97.31 70 ASN B N 1
ATOM 4119 C CA . ASN B 1 70 ? -7.41 -32.312 -22.344 1 97.31 70 ASN B CA 1
ATOM 4120 C C . ASN B 1 70 ? -6.789 -33.656 -22.656 1 97.31 70 ASN B C 1
ATOM 4122 O O . ASN B 1 70 ? -5.566 -33.781 -22.781 1 97.31 70 ASN B O 1
ATOM 4126 N N . GLU B 1 71 ? -7.613 -34.688 -22.672 1 97.44 71 GLU B N 1
ATOM 4127 C CA . GLU B 1 71 ? -7.16 -36.062 -22.859 1 97.44 71 GLU B CA 1
ATOM 4128 C C . GLU B 1 71 ? -6.414 -36.219 -24.172 1 97.44 71 GLU B C 1
ATOM 4130 O O . GLU B 1 71 ? -5.41 -36.938 -24.234 1 97.44 71 GLU B O 1
ATOM 4135 N N . ARG B 1 72 ? -6.895 -35.531 -25.188 1 97.69 72 ARG B N 1
ATOM 4136 C CA . ARG B 1 72 ? -6.273 -35.656 -26.5 1 97.69 72 ARG B CA 1
ATOM 4137 C C . ARG B 1 72 ? -4.828 -35.156 -26.469 1 97.69 72 ARG B C 1
ATOM 4139 O O . ARG B 1 72 ? -3.939 -35.781 -27.047 1 97.69 72 ARG B O 1
ATOM 4146 N N . VAL B 1 73 ? -4.645 -34.062 -25.797 1 98.19 73 VAL B N 1
ATOM 4147 C CA . VAL B 1 73 ? -3.312 -33.5 -25.688 1 98.19 73 VAL B CA 1
ATOM 4148 C C . VAL B 1 73 ? -2.4 -34.438 -24.906 1 98.19 73 VAL B C 1
ATOM 4150 O O . VAL B 1 73 ? -1.251 -34.656 -25.281 1 98.19 73 VAL B O 1
ATOM 4153 N N . LEU B 1 74 ? -2.887 -35.031 -23.875 1 98 74 LEU B N 1
ATOM 4154 C CA . LEU B 1 74 ? -2.119 -35.906 -22.984 1 98 74 LEU B CA 1
ATOM 4155 C C . LEU B 1 74 ? -1.684 -37.156 -23.703 1 98 74 LEU B C 1
ATOM 4157 O O . LEU B 1 74 ? -0.583 -37.688 -23.484 1 98 74 LEU B O 1
ATOM 4161 N N . GLN B 1 75 ? -2.486 -37.688 -24.562 1 96.38 75 GLN B N 1
ATOM 4162 C CA . GLN B 1 75 ? -2.242 -38.938 -25.234 1 96.38 75 GLN B CA 1
ATOM 4163 C C . GLN B 1 75 ? -1.311 -38.781 -26.438 1 96.38 75 GLN B C 1
ATOM 4165 O O . GLN B 1 75 ? -0.789 -39.75 -26.969 1 96.38 75 GLN B O 1
ATOM 4170 N N . ALA B 1 76 ? -1.083 -37.562 -26.766 1 97.19 76 ALA B N 1
ATOM 4171 C CA . ALA B 1 76 ? -0.334 -37.281 -28 1 97.19 76 ALA B CA 1
ATOM 4172 C C . ALA B 1 76 ? 1.132 -37.688 -27.844 1 97.19 76 ALA B C 1
ATOM 4174 O O . ALA B 1 76 ? 1.784 -38.031 -28.828 1 97.19 76 ALA B O 1
ATOM 4175 N N . SER B 1 77 ? 1.658 -37.562 -26.656 1 95.62 77 SER B N 1
ATOM 4176 C CA . SER B 1 77 ? 3.029 -37.969 -26.406 1 95.62 77 SER B CA 1
ATOM 4177 C C . SER B 1 77 ? 3.076 -39.125 -25.375 1 95.62 77 SER B C 1
ATOM 4179 O O . SER B 1 77 ? 2.619 -38.938 -24.25 1 95.62 77 SER B O 1
ATOM 4181 N N . GLU B 1 78 ? 3.711 -40.125 -25.719 1 95 78 GLU B N 1
ATOM 4182 C CA . GLU B 1 78 ? 3.848 -41.25 -24.828 1 95 78 GLU B CA 1
ATOM 4183 C C . GLU B 1 78 ? 4.902 -41 -23.75 1 95 78 GLU B C 1
ATOM 4185 O O . GLU B 1 78 ? 4.945 -41.688 -22.734 1 95 78 GLU B O 1
ATOM 4190 N N . ASN B 1 79 ? 5.68 -40 -23.953 1 96.31 79 ASN B N 1
ATOM 4191 C CA . ASN B 1 79 ? 6.758 -39.656 -23.016 1 96.31 79 ASN B CA 1
ATOM 4192 C C . ASN B 1 79 ? 6.336 -38.594 -22.031 1 96.31 79 ASN B C 1
ATOM 4194 O O . ASN B 1 79 ? 7.074 -38.281 -21.094 1 96.31 79 ASN B O 1
ATOM 4198 N N . LEU B 1 80 ? 5.203 -38 -22.219 1 98 80 LEU B N 1
ATOM 4199 C CA . LEU B 1 80 ? 4.797 -36.844 -21.422 1 98 80 LEU B CA 1
ATOM 4200 C C . LEU B 1 80 ? 4.664 -37.219 -19.953 1 98 80 LEU B C 1
ATOM 4202 O O . LEU B 1 80 ? 3.752 -37.969 -19.578 1 98 80 LEU B O 1
ATOM 4206 N N . ALA B 1 81 ? 5.531 -36.656 -19.188 1 98.06 81 ALA B N 1
ATOM 4207 C CA . ALA B 1 81 ? 5.594 -37 -17.766 1 98.06 81 ALA B CA 1
ATOM 4208 C C . ALA B 1 81 ? 4.812 -36 -16.922 1 98.06 81 ALA B C 1
ATOM 4210 O O . ALA B 1 81 ? 4.289 -36.375 -15.859 1 98.06 81 ALA B O 1
ATOM 4211 N N . ALA B 1 82 ? 4.816 -34.719 -17.359 1 98.69 82 ALA B N 1
ATOM 4212 C CA . ALA B 1 82 ? 4.191 -33.719 -16.5 1 98.69 82 ALA B CA 1
ATOM 4213 C C . ALA B 1 82 ? 3.775 -32.5 -17.297 1 98.69 82 ALA B C 1
ATOM 4215 O O . ALA B 1 82 ? 4.387 -32.188 -18.312 1 98.69 82 ALA B O 1
ATOM 4216 N N . ILE B 1 83 ? 2.705 -31.891 -16.859 1 98.75 83 ILE B N 1
ATOM 4217 C CA . ILE B 1 83 ? 2.314 -30.547 -17.234 1 98.75 83 ILE B CA 1
ATOM 4218 C C . ILE B 1 83 ? 2.863 -29.547 -16.219 1 98.75 83 ILE B C 1
ATOM 4220 O O . ILE B 1 83 ? 2.559 -29.625 -15.031 1 98.75 83 ILE B O 1
ATOM 4224 N N . MET B 1 84 ? 3.707 -28.641 -16.703 1 98.62 84 MET B N 1
ATOM 4225 C CA . MET B 1 84 ? 4.324 -27.625 -15.859 1 98.62 84 MET B CA 1
ATOM 4226 C C . MET B 1 84 ? 3.625 -26.281 -16.031 1 98.62 84 MET B C 1
ATOM 4228 O O . MET B 1 84 ? 3.793 -25.609 -17.062 1 98.62 84 MET B O 1
ATOM 4232 N N . LEU B 1 85 ? 2.914 -25.891 -15.023 1 97.44 85 LEU B N 1
ATOM 4233 C CA . LEU B 1 85 ? 2.148 -24.656 -15.094 1 97.44 85 LEU B CA 1
ATOM 4234 C C . LEU B 1 85 ? 2.975 -23.469 -14.586 1 97.44 85 LEU B C 1
ATOM 4236 O O . LEU B 1 85 ? 3.309 -23.406 -13.406 1 97.44 85 LEU B O 1
ATOM 4240 N N . CYS B 1 86 ? 3.225 -22.562 -15.523 1 96.19 86 CYS B N 1
ATOM 4241 C CA . CYS B 1 86 ? 3.938 -21.344 -15.164 1 96.19 86 CYS B CA 1
ATOM 4242 C C . CYS B 1 86 ? 2.98 -20.297 -14.609 1 96.19 86 CYS B C 1
ATOM 4244 O O . CYS B 1 86 ? 2.977 -19.156 -15.055 1 96.19 86 CYS B O 1
ATOM 4246 N N . CYS B 1 87 ? 2.107 -20.703 -13.727 1 91.94 87 CYS B N 1
ATOM 4247 C CA . CYS B 1 87 ? 1.098 -19.922 -13.023 1 91.94 87 CYS B CA 1
ATOM 4248 C C . CYS B 1 87 ? 0.562 -20.672 -11.82 1 91.94 87 CYS B C 1
ATOM 4250 O O . CYS B 1 87 ? 0.958 -21.812 -11.57 1 91.94 87 CYS B O 1
ATOM 4252 N N . ILE B 1 88 ? -0.267 -20.016 -11.07 1 88.5 88 ILE B N 1
ATOM 4253 C CA . ILE B 1 88 ? -0.868 -20.656 -9.906 1 88.5 88 ILE B CA 1
ATOM 4254 C C . ILE B 1 88 ? -2.094 -21.453 -10.336 1 88.5 88 ILE B C 1
ATOM 4256 O O . ILE B 1 88 ? -2.301 -22.578 -9.867 1 88.5 88 ILE B O 1
ATOM 4260 N N . GLY B 1 89 ? -2.883 -20.906 -11.18 1 88.06 89 GLY B N 1
ATOM 4261 C CA . GLY B 1 89 ? -4.152 -21.5 -11.57 1 88.06 89 GLY B CA 1
ATOM 4262 C C . GLY B 1 89 ? -3.988 -22.781 -12.344 1 88.06 89 GLY B C 1
ATOM 4263 O O . GLY B 1 89 ? -3.07 -22.922 -13.156 1 88.06 89 GLY B O 1
ATOM 4264 N N . ASP B 1 90 ? -4.84 -23.734 -12.102 1 91.19 90 ASP B N 1
ATOM 4265 C CA . ASP B 1 90 ? -4.762 -25.031 -12.758 1 91.19 90 ASP B CA 1
ATOM 4266 C C . ASP B 1 90 ? -6.082 -25.375 -13.445 1 91.19 90 ASP B C 1
ATOM 4268 O O . ASP B 1 90 ? -6.336 -26.531 -13.766 1 91.19 90 ASP B O 1
ATOM 4272 N N . ASP B 1 91 ? -6.852 -24.344 -13.742 1 86.25 91 ASP B N 1
ATOM 4273 C CA . ASP B 1 91 ? -8.195 -24.5 -14.281 1 86.25 91 ASP B CA 1
ATOM 4274 C C . ASP B 1 91 ? -8.148 -25 -15.727 1 86.25 91 ASP B C 1
ATOM 4276 O O . ASP B 1 91 ? -9.094 -25.641 -16.203 1 86.25 91 ASP B O 1
ATOM 4280 N N . SER B 1 92 ? -7.113 -24.781 -16.375 1 90.38 92 SER B N 1
ATOM 4281 C CA . SER B 1 92 ? -7.02 -25.062 -17.797 1 90.38 92 SER B CA 1
ATOM 4282 C C . SER B 1 92 ? -6.547 -26.484 -18.047 1 90.38 92 SER B C 1
ATOM 4284 O O . SER B 1 92 ? -6.312 -26.875 -19.203 1 90.38 92 SER B O 1
ATOM 4286 N N . VAL B 1 93 ? -6.449 -27.328 -17.031 1 95.62 93 VAL B N 1
ATOM 4287 C CA . VAL B 1 93 ? -5.941 -28.688 -17.156 1 95.62 93 VAL B CA 1
ATOM 4288 C C . VAL B 1 93 ? -6.996 -29.688 -16.672 1 95.62 93 VAL B C 1
ATOM 4290 O O . VAL B 1 93 ? -7.57 -29.516 -15.602 1 95.62 93 VAL B O 1
ATOM 4293 N N . ASP B 1 94 ? -7.293 -30.625 -17.547 1 96.19 94 ASP B N 1
ATOM 4294 C CA . ASP B 1 94 ? -8.141 -31.734 -17.125 1 96.19 94 ASP B CA 1
ATOM 4295 C C . ASP B 1 94 ? -7.391 -32.656 -16.172 1 96.19 94 ASP B C 1
ATOM 4297 O O . ASP B 1 94 ? -6.777 -33.656 -16.609 1 96.19 94 ASP B O 1
ATOM 4301 N N . LYS B 1 95 ? -7.578 -32.406 -14.906 1 95 95 LYS B N 1
ATOM 4302 C CA . LYS B 1 95 ? -6.816 -33.125 -13.891 1 95 95 LYS B CA 1
ATOM 4303 C C . LYS B 1 95 ? -7.215 -34.594 -13.836 1 95 95 LYS B C 1
ATOM 4305 O O . LYS B 1 95 ? -6.383 -35.469 -13.539 1 95 95 LYS B O 1
ATOM 4310 N N . GLU B 1 96 ? -8.469 -34.875 -14.133 1 94.88 96 GLU B N 1
ATOM 4311 C CA . GLU B 1 96 ? -8.922 -36.281 -14.164 1 94.88 96 GLU B CA 1
ATOM 4312 C C . GLU B 1 96 ? -8.242 -37.062 -15.289 1 94.88 96 GLU B C 1
ATOM 4314 O O . GLU B 1 96 ? -7.805 -38.188 -15.094 1 94.88 96 GLU B O 1
ATOM 4319 N N . ALA B 1 97 ? -8.195 -36.438 -16.406 1 97.38 97 ALA B N 1
ATOM 4320 C CA . ALA B 1 97 ? -7.512 -37.062 -17.531 1 97.38 97 ALA B CA 1
ATOM 4321 C C . ALA B 1 97 ? -6.027 -37.281 -17.234 1 97.38 97 ALA B C 1
ATOM 4323 O O . ALA B 1 97 ? -5.445 -38.281 -17.594 1 97.38 97 ALA B O 1
ATOM 4324 N N . CYS B 1 98 ? -5.402 -36.281 -16.625 1 97.81 98 CYS B N 1
ATOM 4325 C CA . CYS B 1 98 ? -4 -36.375 -16.25 1 97.81 98 CYS B CA 1
ATOM 4326 C C . CYS B 1 98 ? -3.789 -37.562 -15.312 1 97.81 98 CYS B C 1
ATOM 4328 O O . CYS B 1 98 ? -2.846 -38.344 -15.492 1 97.81 98 CYS B O 1
ATOM 4330 N N . ALA B 1 99 ? -4.68 -37.688 -14.359 1 95.94 99 ALA B N 1
ATOM 4331 C CA . ALA B 1 99 ? -4.613 -38.812 -13.422 1 95.94 99 ALA B CA 1
ATOM 4332 C C . ALA B 1 99 ? -4.723 -40.156 -14.148 1 95.94 99 ALA B C 1
ATOM 4334 O O . ALA B 1 99 ? -3.965 -41.062 -13.859 1 95.94 99 ALA B O 1
ATOM 4335 N N . ARG B 1 100 ? -5.617 -40.219 -15.078 1 95 100 ARG B N 1
ATOM 4336 C CA . ARG B 1 100 ? -5.844 -41.438 -15.828 1 95 100 ARG B CA 1
ATOM 4337 C C . ARG B 1 100 ? -4.637 -41.781 -16.688 1 95 100 ARG B C 1
ATOM 4339 O O . ARG B 1 100 ? -4.293 -42.969 -16.844 1 95 100 ARG B O 1
ATOM 4346 N N . GLU B 1 101 ? -4.012 -40.781 -17.188 1 95.44 101 GLU B N 1
ATOM 4347 C CA . GLU B 1 101 ? -2.908 -40.969 -18.125 1 95.44 101 GLU B CA 1
ATOM 4348 C C . GLU B 1 101 ? -1.572 -41.062 -17.391 1 95.44 101 GLU B C 1
ATOM 4350 O O . GLU B 1 101 ? -0.536 -41.312 -18.016 1 95.44 101 GLU B O 1
ATOM 4355 N N . GLY B 1 102 ? -1.564 -40.875 -16.078 1 96.12 102 GLY B N 1
ATOM 4356 C CA . GLY B 1 102 ? -0.345 -40.906 -15.289 1 96.12 102 GLY B CA 1
ATOM 4357 C C . GLY B 1 102 ? 0.566 -39.719 -15.516 1 96.12 102 GLY B C 1
ATOM 4358 O O . GLY B 1 102 ? 1.791 -39.844 -15.5 1 96.12 102 GLY B O 1
ATOM 4359 N N . VAL B 1 103 ? 0.034 -38.594 -15.875 1 98.06 103 VAL B N 1
ATOM 4360 C CA . VAL B 1 103 ? 0.784 -37.375 -16.109 1 98.06 103 VAL B CA 1
ATOM 4361 C C . VAL B 1 103 ? 0.639 -36.438 -14.914 1 98.06 103 VAL B C 1
ATOM 4363 O O . VAL B 1 103 ? -0.477 -36.094 -14.523 1 98.06 103 VAL B O 1
ATOM 4366 N N . MET B 1 104 ? 1.758 -36.062 -14.281 1 98.06 104 MET B N 1
ATOM 4367 C CA . MET B 1 104 ? 1.722 -35.156 -13.125 1 98.06 104 MET B CA 1
ATOM 4368 C C . MET B 1 104 ? 1.438 -33.719 -13.562 1 98.06 104 MET B C 1
ATOM 4370 O O . MET B 1 104 ? 1.656 -33.375 -14.719 1 98.06 104 MET B O 1
ATOM 4374 N N . VAL B 1 105 ? 0.883 -32.969 -12.688 1 98.19 105 VAL B N 1
ATOM 4375 C CA . VAL B 1 105 ? 0.63 -31.547 -12.898 1 98.19 105 VAL B CA 1
ATOM 4376 C C . VAL B 1 105 ? 1.236 -30.734 -11.758 1 98.19 105 VAL B C 1
ATOM 4378 O O . VAL B 1 105 ? 0.89 -30.938 -10.594 1 98.19 105 VAL B O 1
ATOM 4381 N N . MET B 1 106 ? 2.168 -29.891 -12.062 1 97.81 106 MET B N 1
ATOM 4382 C CA . MET B 1 106 ? 2.84 -29.062 -11.062 1 97.81 106 MET B CA 1
ATOM 4383 C C . MET B 1 106 ? 2.721 -27.594 -11.414 1 97.81 106 MET B C 1
ATOM 4385 O O . MET B 1 106 ? 3.006 -27.188 -12.547 1 97.81 106 MET B O 1
ATOM 4389 N N . ASN B 1 107 ? 2.26 -26.781 -10.5 1 96.06 107 ASN B N 1
ATOM 4390 C CA . ASN B 1 107 ? 2.115 -25.359 -10.727 1 96.06 107 ASN B CA 1
ATOM 4391 C C . ASN B 1 107 ? 3.121 -24.547 -9.906 1 96.06 107 ASN B C 1
ATOM 4393 O O . ASN B 1 107 ? 4.152 -25.078 -9.492 1 96.06 107 ASN B O 1
ATOM 4397 N N . ASP B 1 108 ? 3.037 -23.203 -9.922 1 94.62 108 ASP B N 1
ATOM 4398 C CA . ASP B 1 108 ? 3.9 -22.328 -9.133 1 94.62 108 ASP B CA 1
ATOM 4399 C C . ASP B 1 108 ? 3.084 -21.5 -8.141 1 94.62 108 ASP B C 1
ATOM 4401 O O . ASP B 1 108 ? 2.695 -20.375 -8.445 1 94.62 108 ASP B O 1
ATOM 4405 N N . PRO B 1 109 ? 2.941 -21.938 -6.918 1 88.44 109 PRO B N 1
ATOM 4406 C CA . PRO B 1 109 ? 2.109 -21.25 -5.93 1 88.44 109 PRO B CA 1
ATOM 4407 C C . PRO B 1 109 ? 2.855 -20.125 -5.211 1 88.44 109 PRO B C 1
ATOM 4409 O O . PRO B 1 109 ? 2.275 -19.438 -4.367 1 88.44 109 PRO B O 1
ATOM 4412 N N . ILE B 1 110 ? 4.109 -19.797 -5.547 1 86.81 110 ILE B N 1
ATOM 4413 C CA . ILE B 1 110 ? 4.906 -18.984 -4.641 1 86.81 110 ILE B CA 1
ATOM 4414 C C . ILE B 1 110 ? 5.422 -17.75 -5.379 1 86.81 110 ILE B C 1
ATOM 4416 O O . ILE B 1 110 ? 5.523 -16.656 -4.797 1 86.81 110 ILE B O 1
ATOM 4420 N N . SER B 1 111 ? 5.715 -17.938 -6.613 1 90.38 111 SER B N 1
ATOM 4421 C CA . SER B 1 111 ? 6.59 -17 -7.289 1 90.38 111 SER B CA 1
ATOM 4422 C C . SER B 1 111 ? 5.898 -15.648 -7.492 1 90.38 111 SER B C 1
ATOM 4424 O O . SER B 1 111 ? 6.559 -14.609 -7.562 1 90.38 111 SER B O 1
ATOM 4426 N N . ASN B 1 112 ? 4.559 -15.664 -7.59 1 89.88 112 ASN B N 1
ATOM 4427 C CA . ASN B 1 112 ? 3.889 -14.406 -7.879 1 89.88 112 ASN B CA 1
ATOM 4428 C C . ASN B 1 112 ? 3.045 -13.93 -6.699 1 89.88 112 ASN B C 1
ATOM 4430 O O . ASN B 1 112 ? 2.316 -12.945 -6.805 1 89.88 112 ASN B O 1
ATOM 4434 N N . GLY B 1 113 ? 3.156 -14.586 -5.617 1 91 113 GLY B N 1
ATOM 4435 C CA . GLY B 1 113 ? 2.342 -14.266 -4.457 1 91 113 GLY B CA 1
ATOM 4436 C C . GLY B 1 113 ? 2.49 -12.82 -4.008 1 91 113 GLY B C 1
ATOM 4437 O O . GLY B 1 113 ? 1.495 -12.117 -3.836 1 91 113 GLY B O 1
ATOM 4438 N N . TRP B 1 114 ? 3.658 -12.406 -3.93 1 92.81 114 TRP B N 1
ATOM 4439 C CA . TRP B 1 114 ? 3.932 -11.07 -3.43 1 92.81 114 TRP B CA 1
ATOM 4440 C C . TRP B 1 114 ? 3.432 -10.008 -4.406 1 92.81 114 TRP B C 1
ATOM 4442 O O . TRP B 1 114 ? 2.969 -8.945 -3.996 1 92.81 114 TRP B O 1
ATOM 4452 N N . SER B 1 115 ? 3.549 -10.289 -5.699 1 95.69 115 SER B N 1
ATOM 4453 C CA . SER B 1 115 ? 3.02 -9.375 -6.707 1 95.69 115 SER B CA 1
ATOM 4454 C C . SER B 1 115 ? 1.538 -9.102 -6.48 1 95.69 115 SER B C 1
ATOM 4456 O O . SER B 1 115 ? 1.094 -7.953 -6.578 1 95.69 115 SER B O 1
ATOM 4458 N N . VAL B 1 116 ? 0.854 -10.141 -6.168 1 96 116 VAL B N 1
ATOM 4459 C CA . VAL B 1 116 ? -0.587 -10.039 -5.969 1 96 116 VAL B CA 1
ATOM 4460 C C . VAL B 1 116 ? -0.876 -9.227 -4.707 1 96 116 VAL B C 1
ATOM 4462 O O . VAL B 1 116 ? -1.762 -8.367 -4.703 1 96 116 VAL B O 1
ATOM 4465 N N . VAL B 1 117 ? -0.12 -9.445 -3.65 1 97.25 117 VAL B N 1
ATOM 4466 C CA . VAL B 1 117 ? -0.31 -8.758 -2.377 1 97.25 117 VAL B CA 1
ATOM 4467 C C . VAL B 1 117 ? -0.139 -7.25 -2.572 1 97.25 117 VAL B C 1
ATOM 4469 O O . VAL B 1 117 ? -0.972 -6.461 -2.121 1 97.25 117 VAL B O 1
ATOM 4472 N N . GLU B 1 118 ? 0.937 -6.844 -3.264 1 97.56 118 GLU B N 1
ATOM 4473 C CA . GLU B 1 118 ? 1.176 -5.43 -3.523 1 97.56 118 GLU B CA 1
ATOM 4474 C C . GLU B 1 118 ? 0.022 -4.809 -4.309 1 97.56 118 GLU B C 1
ATOM 4476 O O . GLU B 1 118 ? -0.449 -3.719 -3.973 1 97.56 118 GLU B O 1
ATOM 4481 N N . MET B 1 119 ? -0.431 -5.508 -5.266 1 97.31 119 MET B N 1
ATOM 4482 C CA . MET B 1 119 ? -1.496 -4.98 -6.113 1 97.31 119 MET B CA 1
ATOM 4483 C C . MET B 1 119 ? -2.787 -4.805 -5.316 1 97.31 119 MET B C 1
ATOM 4485 O O . MET B 1 119 ? -3.502 -3.818 -5.496 1 97.31 119 MET B O 1
ATOM 4489 N N . ILE B 1 120 ? -3.064 -5.781 -4.445 1 97.69 120 ILE B N 1
ATOM 4490 C CA . ILE B 1 120 ? -4.27 -5.727 -3.625 1 97.69 120 ILE B CA 1
ATOM 4491 C C . ILE B 1 120 ? -4.277 -4.438 -2.809 1 97.69 120 ILE B C 1
ATOM 4493 O O . ILE B 1 120 ? -5.281 -3.721 -2.779 1 97.69 120 ILE B O 1
ATOM 4497 N N . PHE B 1 121 ? -3.215 -4.07 -2.232 1 98.06 121 PHE B N 1
ATOM 4498 C CA . PHE B 1 121 ? -3.189 -2.885 -1.383 1 98.06 121 PHE B CA 1
ATOM 4499 C C . PHE B 1 121 ? -3.139 -1.616 -2.225 1 98.06 121 PHE B C 1
ATOM 4501 O O . PHE B 1 121 ? -3.699 -0.587 -1.842 1 98.06 121 PHE B O 1
ATOM 4508 N N . GLY B 1 122 ? -2.428 -1.685 -3.379 1 97.38 122 GLY B N 1
ATOM 4509 C CA . GLY B 1 122 ? -2.557 -0.581 -4.316 1 97.38 122 GLY B CA 1
ATOM 4510 C C . GLY B 1 122 ? -3.99 -0.317 -4.738 1 97.38 122 GLY B C 1
ATOM 4511 O O . GLY B 1 122 ? -4.438 0.832 -4.754 1 97.38 122 GLY B O 1
ATOM 4512 N N . GLU B 1 123 ? -4.688 -1.407 -5.008 1 97.5 123 GLU B N 1
ATOM 4513 C CA . GLU B 1 123 ? -6.078 -1.299 -5.438 1 97.5 123 GLU B CA 1
ATOM 4514 C C . GLU B 1 123 ? -6.973 -0.824 -4.297 1 97.5 123 GLU B C 1
ATOM 4516 O O . GLU B 1 123 ? -7.848 0.021 -4.496 1 97.5 123 GLU B O 1
ATOM 4521 N N . LEU B 1 124 ? -6.746 -1.368 -3.105 1 97.38 124 LEU B N 1
ATOM 4522 C CA . LEU B 1 124 ? -7.512 -0.963 -1.932 1 97.38 124 LEU B CA 1
ATOM 4523 C C . LEU B 1 124 ? -7.387 0.539 -1.694 1 97.38 124 LEU B C 1
ATOM 4525 O O . LEU B 1 124 ? -8.398 1.229 -1.522 1 97.38 124 LEU B O 1
ATOM 4529 N N . ILE B 1 125 ? -6.191 1.059 -1.742 1 97.69 125 ILE B N 1
ATOM 4530 C CA . ILE B 1 125 ? -5.949 2.469 -1.457 1 97.69 125 ILE B CA 1
ATOM 4531 C C . ILE B 1 125 ? -6.484 3.328 -2.6 1 97.69 125 ILE B C 1
ATOM 4533 O O . ILE B 1 125 ? -7.043 4.402 -2.365 1 97.69 125 ILE B O 1
ATOM 4537 N N . THR B 1 126 ? -6.289 2.83 -3.836 1 96.75 126 THR B N 1
ATOM 4538 C CA . THR B 1 126 ? -6.781 3.559 -5 1 96.75 126 THR B CA 1
ATOM 4539 C C . THR B 1 126 ? -8.281 3.793 -4.902 1 96.75 126 THR B C 1
ATOM 4541 O O . THR B 1 126 ? -8.766 4.895 -5.168 1 96.75 126 THR B O 1
ATOM 4544 N N . VAL B 1 127 ? -8.977 2.779 -4.438 1 96.69 127 VAL B N 1
ATOM 4545 C CA . VAL B 1 127 ? -10.43 2.879 -4.336 1 96.69 127 VAL B CA 1
ATOM 4546 C C . VAL B 1 127 ? -10.812 3.672 -3.09 1 96.69 127 VAL B C 1
ATOM 4548 O O . VAL B 1 127 ? -11.648 4.574 -3.15 1 96.69 127 VAL B O 1
ATOM 4551 N N . ALA B 1 128 ? -10.172 3.367 -1.979 1 97.44 128 ALA B N 1
ATOM 4552 C CA . ALA B 1 128 ? -10.484 4.004 -0.703 1 97.44 128 ALA B CA 1
ATOM 4553 C C . ALA B 1 128 ? -10.234 5.508 -0.762 1 97.44 128 ALA B C 1
ATOM 4555 O O . ALA B 1 128 ? -10.953 6.285 -0.129 1 97.44 128 ALA B O 1
ATOM 4556 N N . ARG B 1 129 ? -9.242 5.906 -1.588 1 97.06 129 ARG B N 1
ATOM 4557 C CA . ARG B 1 129 ? -8.844 7.309 -1.63 1 97.06 129 ARG B CA 1
ATOM 4558 C C . ARG B 1 129 ? -9.344 7.984 -2.9 1 97.06 129 ARG B C 1
ATOM 4560 O O . ARG B 1 129 ? -9.047 9.156 -3.146 1 97.06 129 ARG B O 1
ATOM 4567 N N . ARG B 1 130 ? -10.078 7.219 -3.752 1 95.75 130 ARG B N 1
ATOM 4568 C CA . ARG B 1 130 ? -10.648 7.711 -5.004 1 95.75 130 ARG B CA 1
ATOM 4569 C C . ARG B 1 130 ? -9.57 8.305 -5.898 1 95.75 130 ARG B C 1
ATOM 4571 O O . ARG B 1 130 ? -9.75 9.383 -6.473 1 95.75 130 ARG B O 1
ATOM 4578 N N . ILE B 1 131 ? -8.438 7.625 -5.941 1 95.5 131 ILE B N 1
ATOM 4579 C CA . ILE B 1 131 ? -7.285 8.102 -6.699 1 95.5 131 ILE B CA 1
ATOM 4580 C C . ILE B 1 131 ? -7.625 8.141 -8.188 1 95.5 131 ILE B C 1
ATOM 4582 O O . ILE B 1 131 ? -7.324 9.117 -8.875 1 95.5 131 ILE B O 1
ATOM 4586 N N . TYR B 1 132 ? -8.336 7.094 -8.711 1 93.31 132 TYR B N 1
ATOM 4587 C CA . TYR B 1 132 ? -8.68 7.039 -10.133 1 93.31 132 TYR B CA 1
ATOM 4588 C C . TYR B 1 132 ? -9.523 8.242 -10.539 1 93.31 132 TYR B C 1
ATOM 4590 O O . TYR B 1 132 ? -9.203 8.938 -11.508 1 93.31 132 TYR B O 1
ATOM 4598 N N . ASP B 1 133 ? -10.523 8.523 -9.766 1 92.88 133 ASP B N 1
ATOM 4599 C CA . ASP B 1 133 ? -11.414 9.648 -10.047 1 92.88 133 ASP B CA 1
ATOM 4600 C C . ASP B 1 133 ? -10.656 10.977 -9.984 1 92.88 133 ASP B C 1
ATOM 4602 O O . ASP B 1 133 ? -10.891 11.867 -10.805 1 92.88 133 ASP B O 1
ATOM 4606 N N . SER B 1 134 ? -9.82 11.078 -9.039 1 94.62 134 SER B N 1
ATOM 4607 C CA . SER B 1 134 ? -9.047 12.305 -8.844 1 94.62 134 SER B CA 1
ATOM 4608 C C . SER B 1 134 ? -8.125 12.57 -10.031 1 94.62 134 SER B C 1
ATOM 4610 O O . SER B 1 134 ? -8.039 13.703 -10.508 1 94.62 134 SER B O 1
ATOM 4612 N N . VAL B 1 135 ? -7.441 11.5 -10.492 1 94.44 135 VAL B N 1
ATOM 4613 C CA . VAL B 1 135 ? -6.551 11.641 -11.633 1 94.44 135 VAL B CA 1
ATOM 4614 C C . VAL B 1 135 ? -7.359 12.016 -12.875 1 94.44 135 VAL B C 1
ATOM 4616 O O . VAL B 1 135 ? -6.988 12.93 -13.617 1 94.44 135 VAL B O 1
ATOM 4619 N N . HIS B 1 136 ? -8.469 11.352 -13.047 1 92.44 136 HIS B N 1
ATOM 4620 C CA . HIS B 1 136 ? -9.328 11.594 -14.203 1 92.44 136 HIS B CA 1
ATOM 4621 C C . HIS B 1 136 ? -9.828 13.039 -14.227 1 92.44 136 HIS B C 1
ATOM 4623 O O . HIS B 1 136 ? -9.758 13.703 -15.258 1 92.44 136 HIS B O 1
ATOM 4629 N N . LYS B 1 137 ? -10.273 13.57 -13.148 1 92.81 137 LYS B N 1
ATOM 4630 C CA . LYS B 1 137 ? -10.805 14.93 -13.047 1 92.81 137 LYS B CA 1
ATOM 4631 C C . LYS B 1 137 ? -9.695 15.969 -13.148 1 92.81 137 LYS B C 1
ATOM 4633 O O . LYS B 1 137 ? -9.867 17.016 -13.773 1 92.81 137 LYS B O 1
ATOM 4638 N N . SER B 1 138 ? -8.555 15.68 -12.516 1 93.62 138 SER B N 1
ATOM 4639 C CA . SER B 1 138 ? -7.426 16.609 -12.562 1 93.62 138 SER B CA 1
ATOM 4640 C C . SER B 1 138 ? -6.922 16.797 -13.992 1 93.62 138 SER B C 1
ATOM 4642 O O . SER B 1 138 ? -6.48 17.875 -14.359 1 93.62 138 SER B O 1
ATOM 4644 N N . ASN B 1 139 ? -6.973 15.742 -14.789 1 92.75 139 ASN B N 1
ATOM 4645 C CA . ASN B 1 139 ? -6.578 15.836 -16.188 1 92.75 139 ASN B CA 1
ATOM 4646 C C . ASN B 1 139 ? -7.484 16.797 -16.969 1 92.75 139 ASN B C 1
ATOM 4648 O O . ASN B 1 139 ? -7.105 17.281 -18.031 1 92.75 139 ASN B O 1
ATOM 4652 N N . ARG B 1 140 ? -8.641 17.062 -16.453 1 92.5 140 ARG B N 1
ATOM 4653 C CA . ARG B 1 140 ? -9.594 17.984 -17.062 1 92.5 140 ARG B CA 1
ATOM 4654 C C . ARG B 1 140 ? -9.578 19.344 -16.344 1 92.5 140 ARG B C 1
ATOM 4656 O O . ARG B 1 140 ? -10.523 20.109 -16.469 1 92.5 140 ARG B O 1
ATOM 4663 N N . HIS B 1 141 ? -8.594 19.594 -15.555 1 94.19 141 HIS B N 1
ATOM 4664 C CA . HIS B 1 141 ? -8.367 20.844 -14.859 1 94.19 141 HIS B CA 1
ATOM 4665 C C . HIS B 1 141 ? -9.438 21.078 -13.797 1 94.19 141 HIS B C 1
ATOM 4667 O O . HIS B 1 141 ? -9.797 22.234 -13.516 1 94.19 141 HIS B O 1
ATOM 4673 N N . GLU B 1 142 ? -10.031 19.953 -13.312 1 92 142 GLU B N 1
ATOM 4674 C CA . GLU B 1 142 ? -11.016 20.047 -12.242 1 92 142 GLU B CA 1
ATOM 4675 C C . GLU B 1 142 ? -10.367 19.844 -10.875 1 92 142 GLU B C 1
ATOM 4677 O O . GLU B 1 142 ? -9.672 18.844 -10.664 1 92 142 GLU B O 1
ATOM 4682 N N . TRP B 1 143 ? -10.602 20.797 -9.984 1 91 143 TRP B N 1
ATOM 4683 C CA . TRP B 1 143 ? -10.031 20.75 -8.641 1 91 143 TRP B CA 1
ATOM 4684 C C . TRP B 1 143 ? -11.023 20.141 -7.652 1 91 143 TRP B C 1
ATOM 4686 O O . TRP B 1 143 ? -12.039 20.766 -7.328 1 91 143 TRP B O 1
ATOM 4696 N N . THR B 1 144 ? -10.773 18.906 -7.16 1 86.31 144 THR B N 1
ATOM 4697 C CA . THR B 1 144 ? -11.672 18.203 -6.254 1 86.31 144 THR B CA 1
ATOM 4698 C C . THR B 1 144 ? -10.969 17.859 -4.949 1 86.31 144 THR B C 1
ATOM 4700 O O . THR B 1 144 ? -10.828 16.672 -4.609 1 86.31 144 THR B O 1
ATOM 4703 N N . LYS B 1 145 ? -10.594 18.891 -4.234 1 86.25 145 LYS B N 1
ATOM 4704 C CA . LYS B 1 145 ? -9.961 18.672 -2.938 1 86.25 145 LYS B CA 1
ATOM 4705 C C . LYS B 1 145 ? -11.008 18.453 -1.848 1 86.25 145 LYS B C 1
ATOM 4707 O O . LYS B 1 145 ? -11.492 19.406 -1.237 1 86.25 145 LYS B O 1
ATOM 4712 N N . ASP B 1 146 ? -11.633 17.328 -1.692 1 86.12 146 ASP B N 1
ATOM 4713 C CA . ASP B 1 146 ? -12.602 17 -0.647 1 86.12 146 ASP B CA 1
ATOM 4714 C C . ASP B 1 146 ? -12.289 15.641 -0.026 1 86.12 146 ASP B C 1
ATOM 4716 O O . ASP B 1 146 ? -11.516 14.852 -0.587 1 86.12 146 ASP B O 1
ATOM 4720 N N . ASN B 1 147 ? -12.852 15.453 1.085 1 89.31 147 ASN B N 1
ATOM 4721 C CA . ASN B 1 147 ? -12.609 14.188 1.771 1 89.31 147 ASN B CA 1
ATOM 4722 C C . ASN B 1 147 ? -13.828 13.281 1.721 1 89.31 147 ASN B C 1
ATOM 4724 O O . ASN B 1 147 ? -13.906 12.289 2.451 1 89.31 147 ASN B O 1
ATOM 4728 N N . LYS B 1 148 ? -14.805 13.633 0.891 1 90.38 148 LYS B N 1
ATOM 4729 C CA . LYS B 1 148 ? -16.016 12.812 0.812 1 90.38 148 LYS B CA 1
ATOM 4730 C C . LYS B 1 148 ? -15.703 11.43 0.248 1 90.38 148 LYS B C 1
ATOM 4732 O O . LYS B 1 148 ? -15.133 11.305 -0.836 1 90.38 148 LYS B O 1
ATOM 4737 N N . ASN B 1 149 ? -16.062 10.391 0.987 1 92.88 149 ASN B N 1
ATOM 4738 C CA . ASN B 1 149 ? -15.891 9 0.586 1 92.88 149 ASN B CA 1
ATOM 4739 C C . ASN B 1 149 ? -14.414 8.648 0.391 1 92.88 149 ASN B C 1
ATOM 4741 O O . ASN B 1 149 ? -14.07 7.871 -0.497 1 92.88 149 ASN B O 1
ATOM 4745 N N . ARG B 1 150 ? -13.547 9.391 1.044 1 96.12 150 ARG B N 1
ATOM 4746 C CA . ARG B 1 150 ? -12.133 9.055 1.104 1 96.12 150 ARG B CA 1
ATOM 4747 C C . ARG B 1 150 ? -11.75 8.531 2.486 1 96.12 150 ARG B C 1
ATOM 4749 O O . ARG B 1 150 ? -12.094 9.141 3.5 1 96.12 150 ARG B O 1
ATOM 4756 N N . TYR B 1 151 ? -11.07 7.391 2.551 1 97 151 TYR B N 1
ATOM 4757 C CA . TYR B 1 151 ? -10.891 6.707 3.826 1 97 151 TYR B CA 1
ATOM 4758 C C . TYR B 1 151 ? -9.438 6.297 4.023 1 97 151 TYR B C 1
ATOM 4760 O O . TYR B 1 151 ? -8.711 6.059 3.049 1 97 151 TYR B O 1
ATOM 4768 N N . GLU B 1 152 ? -9.016 6.258 5.254 1 96.94 152 GLU B N 1
ATOM 4769 C CA . GLU B 1 152 ? -7.789 5.566 5.648 1 96.94 152 GLU B CA 1
ATOM 4770 C C . GLU B 1 152 ? -8.023 4.066 5.797 1 96.94 152 GLU B C 1
ATOM 4772 O O . GLU B 1 152 ? -9.141 3.633 6.086 1 96.94 152 GLU B O 1
ATOM 4777 N N . LEU B 1 153 ? -6.992 3.283 5.555 1 97.88 153 LEU B N 1
ATOM 4778 C CA . LEU B 1 153 ? -7.043 1.86 5.871 1 97.88 153 LEU B CA 1
ATOM 4779 C C . LEU B 1 153 ? -6.887 1.631 7.371 1 97.88 153 LEU B C 1
ATOM 4781 O O . LEU B 1 153 ? -7.504 0.723 7.934 1 97.88 153 LEU B O 1
ATOM 4785 N N . ARG B 1 154 ? -6.043 2.471 7.992 1 96.62 154 ARG B N 1
ATOM 4786 C CA . ARG B 1 154 ? -5.762 2.328 9.414 1 96.62 154 ARG B CA 1
ATOM 4787 C C . ARG B 1 154 ? -7.047 2.336 10.234 1 96.62 154 ARG B C 1
ATOM 4789 O O . ARG B 1 154 ? -7.91 3.193 10.031 1 96.62 154 ARG B O 1
ATOM 4796 N N . GLY B 1 155 ? -7.121 1.364 11.062 1 96 155 GLY B N 1
ATOM 4797 C CA . GLY B 1 155 ? -8.258 1.283 11.969 1 96 155 GLY B CA 1
ATOM 4798 C C . GLY B 1 155 ? -9.469 0.622 11.336 1 96 155 GLY B C 1
ATOM 4799 O O . GLY B 1 155 ? -10.461 0.36 12.023 1 96 155 GLY B O 1
ATOM 4800 N N . LYS B 1 156 ? -9.461 0.384 10.062 1 97.88 156 LYS B N 1
ATOM 4801 C CA . LYS B 1 156 ? -10.562 -0.302 9.391 1 97.88 156 LYS B CA 1
ATOM 4802 C C . LYS B 1 156 ? -10.367 -1.815 9.422 1 97.88 156 LYS B C 1
ATOM 4804 O O . LYS B 1 156 ? -9.258 -2.301 9.664 1 97.88 156 LYS B O 1
ATOM 4809 N N . SER B 1 157 ? -11.422 -2.508 9.188 1 98.56 157 SER B N 1
ATOM 4810 C CA . SER B 1 157 ? -11.367 -3.967 9.18 1 98.56 157 SER B CA 1
ATOM 4811 C C . SER B 1 157 ? -11.242 -4.504 7.758 1 98.56 157 SER B C 1
ATOM 4813 O O . SER B 1 157 ? -11.898 -4.008 6.84 1 98.56 157 SER B O 1
ATOM 4815 N N . LEU B 1 158 ? -10.32 -5.43 7.555 1 98.88 158 LEU B N 1
ATOM 4816 C CA . LEU B 1 158 ? -10.203 -6.199 6.32 1 98.88 158 LEU B CA 1
ATOM 4817 C C . LEU B 1 158 ? -10.602 -7.652 6.543 1 98.88 158 LEU B C 1
ATOM 4819 O O . LEU B 1 158 ? -9.984 -8.352 7.352 1 98.88 158 LEU B O 1
ATOM 4823 N N . SER B 1 159 ? -11.633 -8.078 5.875 1 98.88 159 SER B N 1
ATOM 4824 C CA . SER B 1 159 ? -12.031 -9.477 5.914 1 98.88 159 SER B CA 1
ATOM 4825 C C . SER B 1 159 ? -11.508 -10.234 4.699 1 98.88 159 SER B C 1
ATOM 4827 O O . SER B 1 159 ? -11.766 -9.852 3.557 1 98.88 159 SER B O 1
ATOM 4829 N N . ILE B 1 160 ? -10.82 -11.312 4.949 1 98.88 160 ILE B N 1
ATOM 4830 C CA . ILE B 1 160 ? -10.18 -12.102 3.906 1 98.88 160 ILE B CA 1
ATOM 4831 C C . ILE B 1 160 ? -10.914 -13.43 3.736 1 98.88 160 ILE B C 1
ATOM 4833 O O . ILE B 1 160 ? -11.016 -14.211 4.684 1 98.88 160 ILE B O 1
ATOM 4837 N N . ILE B 1 161 ? -11.453 -13.648 2.539 1 98.5 161 ILE B N 1
ATOM 4838 C CA . ILE B 1 161 ? -12.047 -14.938 2.209 1 98.5 161 ILE B CA 1
ATOM 4839 C C . ILE B 1 161 ? -10.992 -15.844 1.569 1 98.5 161 ILE B C 1
ATOM 4841 O O . ILE B 1 161 ? -10.602 -15.633 0.419 1 98.5 161 ILE B O 1
ATOM 4845 N N . GLY B 1 162 ? -10.594 -16.859 2.256 1 96.69 162 GLY B N 1
ATOM 4846 C CA . GLY B 1 162 ? -9.5 -17.719 1.834 1 96.69 162 GLY B CA 1
ATOM 4847 C C . GLY B 1 162 ? -8.164 -17.328 2.438 1 96.69 162 GLY B C 1
ATOM 4848 O O . GLY B 1 162 ? -7.598 -16.297 2.088 1 96.69 162 GLY B O 1
ATOM 4849 N N . LEU B 1 163 ? -7.645 -18.188 3.32 1 95.31 163 LEU B N 1
ATOM 4850 C CA . LEU B 1 163 ? -6.387 -17.906 4.004 1 95.31 163 LEU B CA 1
ATOM 4851 C C . LEU B 1 163 ? -5.293 -18.859 3.537 1 95.31 163 LEU B C 1
ATOM 4853 O O . LEU B 1 163 ? -4.641 -19.516 4.359 1 95.31 163 LEU B O 1
ATOM 4857 N N . GLY B 1 164 ? -5.219 -19 2.195 1 91.19 164 GLY B N 1
ATOM 4858 C CA . GLY B 1 164 ? -4.098 -19.703 1.605 1 91.19 164 GLY B CA 1
ATOM 4859 C C . GLY B 1 164 ? -2.807 -18.906 1.622 1 91.19 164 GLY B C 1
ATOM 4860 O O . GLY B 1 164 ? -2.609 -18.062 2.488 1 91.19 164 GLY B O 1
ATOM 4861 N N . ASN B 1 165 ? -1.917 -19.188 0.72 1 89.06 165 ASN B N 1
ATOM 4862 C CA . ASN B 1 165 ? -0.618 -18.531 0.664 1 89.06 165 ASN B CA 1
ATOM 4863 C C . ASN B 1 165 ? -0.765 -17.016 0.473 1 89.06 165 ASN B C 1
ATOM 4865 O O . ASN B 1 165 ? -0.168 -16.234 1.212 1 89.06 165 ASN B O 1
ATOM 4869 N N . ILE B 1 166 ? -1.549 -16.625 -0.489 1 94.06 166 ILE B N 1
ATOM 4870 C CA . ILE B 1 166 ? -1.734 -15.203 -0.777 1 94.06 166 ILE B CA 1
ATOM 4871 C C . ILE B 1 166 ? -2.531 -14.547 0.347 1 94.06 166 ILE B C 1
ATOM 4873 O O . ILE B 1 166 ? -2.176 -13.469 0.82 1 94.06 166 ILE B O 1
ATOM 4877 N N . GLY B 1 167 ? -3.611 -15.242 0.819 1 96.31 167 GLY B N 1
ATOM 4878 C CA . GLY B 1 167 ? -4.445 -14.719 1.888 1 96.31 167 GLY B CA 1
ATOM 4879 C C . GLY B 1 167 ? -3.664 -14.383 3.145 1 96.31 167 GLY B C 1
ATOM 4880 O O . GLY B 1 167 ? -3.869 -13.328 3.75 1 96.31 167 GLY B O 1
ATOM 4881 N N . LYS B 1 168 ? -2.748 -15.258 3.518 1 96.06 168 LYS B N 1
ATOM 4882 C CA . LYS B 1 168 ? -1.926 -15.039 4.703 1 96.06 168 LYS B CA 1
ATOM 4883 C C . LYS B 1 168 ? -1.023 -13.82 4.535 1 96.06 168 LYS B C 1
ATOM 4885 O O . LYS B 1 168 ? -0.84 -13.039 5.473 1 96.06 168 LYS B O 1
ATOM 4890 N N . GLN B 1 169 ? -0.463 -13.719 3.371 1 96.25 169 GLN B N 1
ATOM 4891 C CA . GLN B 1 169 ? 0.411 -12.586 3.107 1 96.25 169 GLN B CA 1
ATOM 4892 C C . GLN B 1 169 ? -0.376 -11.273 3.102 1 96.25 169 GLN B C 1
ATOM 4894 O O . GLN B 1 169 ? 0.115 -10.25 3.568 1 96.25 169 GLN B O 1
ATOM 4899 N N . VAL B 1 170 ? -1.622 -11.305 2.568 1 98.06 170 VAL B N 1
ATOM 4900 C CA . VAL B 1 170 ? -2.502 -10.141 2.6 1 98.06 170 VAL B CA 1
ATOM 4901 C C . VAL B 1 170 ? -2.803 -9.758 4.047 1 98.06 170 VAL B C 1
ATOM 4903 O O . VAL B 1 170 ? -2.768 -8.578 4.402 1 98.06 170 VAL B O 1
ATOM 4906 N N . ALA B 1 171 ? -3.066 -10.781 4.867 1 98.5 171 ALA B N 1
ATOM 4907 C CA . ALA B 1 171 ? -3.35 -10.539 6.281 1 98.5 171 ALA B CA 1
ATOM 4908 C C . ALA B 1 171 ? -2.168 -9.859 6.969 1 98.5 171 ALA B C 1
ATOM 4910 O O . ALA B 1 171 ? -2.348 -8.898 7.719 1 98.5 171 ALA B O 1
ATOM 4911 N N . LYS B 1 172 ? -1.007 -10.32 6.711 1 97.38 172 LYS B N 1
ATOM 4912 C CA . LYS B 1 172 ? 0.196 -9.758 7.312 1 97.38 172 LYS B CA 1
ATOM 4913 C C . LYS B 1 172 ? 0.39 -8.305 6.883 1 97.38 172 LYS B C 1
ATOM 4915 O O . LYS B 1 172 ? 0.73 -7.449 7.703 1 97.38 172 LYS B O 1
ATOM 4920 N N . MET B 1 173 ? 0.225 -8.055 5.637 1 97.88 173 MET B N 1
ATOM 4921 C CA . MET B 1 173 ? 0.375 -6.688 5.141 1 97.88 173 MET B CA 1
ATOM 4922 C C . MET B 1 173 ? -0.689 -5.773 5.734 1 97.88 173 MET B C 1
ATOM 4924 O O . MET B 1 173 ? -0.424 -4.602 6.008 1 97.88 173 MET B O 1
ATOM 4928 N N . ALA B 1 174 ? -1.896 -6.297 5.898 1 98.5 174 ALA B N 1
ATOM 4929 C CA . ALA B 1 174 ? -2.965 -5.52 6.52 1 98.5 174 ALA B CA 1
ATOM 4930 C C . ALA B 1 174 ? -2.561 -5.047 7.914 1 98.5 174 ALA B C 1
ATOM 4932 O O . ALA B 1 174 ? -2.885 -3.926 8.312 1 98.5 174 ALA B O 1
ATOM 4933 N N . GLU B 1 175 ? -1.828 -5.84 8.617 1 97.38 175 GLU B N 1
ATOM 4934 C CA . GLU B 1 175 ? -1.32 -5.453 9.93 1 97.38 175 GLU B CA 1
ATOM 4935 C C . GLU B 1 175 ? -0.342 -4.289 9.82 1 97.38 175 GLU B C 1
ATOM 4937 O O . GLU B 1 175 ? -0.349 -3.387 10.664 1 97.38 175 GLU B O 1
ATOM 4942 N N . ALA B 1 176 ? 0.474 -4.363 8.828 1 96 176 ALA B N 1
ATOM 4943 C CA . ALA B 1 176 ? 1.434 -3.283 8.617 1 96 176 ALA B CA 1
ATOM 4944 C C . ALA B 1 176 ? 0.721 -1.954 8.383 1 96 176 ALA B C 1
ATOM 4946 O O . ALA B 1 176 ? 1.25 -0.891 8.711 1 96 176 ALA B O 1
ATOM 4947 N N . PHE B 1 177 ? -0.503 -1.991 7.844 1 97.62 177 PHE B N 1
ATOM 4948 C CA . PHE B 1 177 ? -1.312 -0.796 7.633 1 97.62 177 PHE B CA 1
ATOM 4949 C C . PHE B 1 177 ? -2.182 -0.511 8.852 1 97.62 177 PHE B C 1
ATOM 4951 O O . PHE B 1 177 ? -3.049 0.365 8.812 1 97.62 177 PHE B O 1
ATOM 4958 N N . ASP B 1 178 ? -2.006 -1.284 9.914 1 97.06 178 ASP B N 1
ATOM 4959 C CA . ASP B 1 178 ? -2.717 -1.137 11.18 1 97.06 178 ASP B CA 1
ATOM 4960 C C . ASP B 1 178 ? -4.215 -1.376 11 1 97.06 178 ASP B C 1
ATOM 4962 O O . ASP B 1 178 ? -5.035 -0.656 11.57 1 97.06 178 ASP B O 1
ATOM 4966 N N . MET B 1 179 ? -4.613 -2.334 10.141 1 98.19 179 MET B N 1
ATOM 4967 C CA . MET B 1 179 ? -5.996 -2.76 9.961 1 98.19 179 MET B CA 1
ATOM 4968 C C . MET B 1 179 ? -6.344 -3.891 10.93 1 98.19 179 MET B C 1
ATOM 4970 O O . MET B 1 179 ? -5.457 -4.59 11.414 1 98.19 179 MET B O 1
ATOM 4974 N N . ASP B 1 180 ? -7.605 -4.02 11.242 1 98.31 180 ASP B N 1
ATOM 4975 C CA . ASP B 1 180 ? -8.117 -5.203 11.922 1 98.31 180 ASP B CA 1
ATOM 4976 C C . ASP B 1 180 ? -8.438 -6.316 10.93 1 98.31 180 ASP B C 1
ATOM 4978 O O . ASP B 1 180 ? -9.219 -6.121 10 1 98.31 180 ASP B O 1
ATOM 4982 N N . VAL B 1 181 ? -7.871 -7.523 11.156 1 98.81 181 VAL B N 1
ATOM 4983 C CA . VAL B 1 181 ? -7.98 -8.57 10.148 1 98.81 181 VAL B CA 1
ATOM 4984 C C . VAL B 1 181 ? -9 -9.617 10.602 1 98.81 181 VAL B C 1
ATOM 4986 O O . VAL B 1 181 ? -8.891 -10.172 11.695 1 98.81 181 VAL B O 1
ATOM 4989 N N . TYR B 1 182 ? -9.984 -9.859 9.812 1 98.81 182 TYR B N 1
ATOM 4990 C CA . TYR B 1 182 ? -10.922 -10.977 9.883 1 98.81 182 TYR B CA 1
ATOM 4991 C C . TYR B 1 182 ? -10.719 -11.938 8.711 1 98.81 182 TYR B C 1
ATOM 4993 O O . TYR B 1 182 ? -10.117 -11.57 7.699 1 98.81 182 TYR B O 1
ATOM 5001 N N . PHE B 1 183 ? -11.117 -13.203 8.906 1 98.75 183 PHE B N 1
ATOM 5002 C CA . PHE B 1 183 ? -10.984 -14.117 7.777 1 98.75 183 PHE B CA 1
ATOM 5003 C C . PHE B 1 183 ? -11.969 -15.273 7.895 1 98.75 183 PHE B C 1
ATOM 5005 O O . PHE B 1 183 ? -12.477 -15.555 8.984 1 98.75 183 PHE B O 1
ATOM 5012 N N . TYR B 1 184 ? -12.273 -15.805 6.766 1 98.19 184 TYR B N 1
ATOM 5013 C CA . TYR B 1 184 ? -13 -17.062 6.668 1 98.19 184 TYR B CA 1
ATOM 5014 C C . TYR B 1 184 ? -12.25 -18.047 5.773 1 98.19 184 TYR B C 1
ATOM 5016 O O . TYR B 1 184 ? -11.766 -17.688 4.703 1 98.19 184 TYR B O 1
ATOM 5024 N N . ASP B 1 185 ? -12.133 -19.188 6.242 1 96.31 185 ASP B N 1
ATOM 5025 C CA . ASP B 1 185 ? -11.633 -20.328 5.465 1 96.31 185 ASP B CA 1
ATOM 5026 C C . ASP B 1 185 ? -12.359 -21.609 5.836 1 96.31 185 ASP B C 1
ATOM 5028 O O . ASP B 1 185 ? -12.648 -21.859 7.008 1 96.31 185 ASP B O 1
ATOM 5032 N N . ALA B 1 186 ? -12.672 -22.391 4.863 1 90.94 186 ALA B N 1
ATOM 5033 C CA . ALA B 1 186 ? -13.391 -23.641 5.109 1 90.94 186 ALA B CA 1
ATOM 5034 C C . ALA B 1 186 ? -12.492 -24.672 5.785 1 90.94 186 ALA B C 1
ATOM 5036 O O . ALA B 1 186 ? -12.977 -25.609 6.43 1 90.94 186 ALA B O 1
ATOM 5037 N N . SER B 1 187 ? -11.203 -24.5 5.656 1 90.12 187 SER B N 1
ATOM 5038 C CA . SER B 1 187 ? -10.234 -25.422 6.238 1 90.12 187 SER B CA 1
ATOM 5039 C C . SER B 1 187 ? -10.031 -25.141 7.723 1 90.12 187 SER B C 1
ATOM 5041 O O . SER B 1 187 ? -9.648 -24.031 8.109 1 90.12 187 SER B O 1
ATOM 5043 N N . GLU B 1 188 ? -10.156 -26.188 8.531 1 89.44 188 GLU B N 1
ATOM 5044 C CA . GLU B 1 188 ? -9.93 -26.062 9.969 1 89.44 188 GLU B CA 1
ATOM 5045 C C . GLU B 1 188 ? -8.477 -25.719 10.273 1 89.44 188 GLU B C 1
ATOM 5047 O O . GLU B 1 188 ? -8.195 -24.953 11.195 1 89.44 188 GLU B O 1
ATOM 5052 N N . VAL B 1 189 ? -7.668 -26.281 9.539 1 89 189 VAL B N 1
ATOM 5053 C CA . VAL B 1 189 ? -6.246 -26.031 9.727 1 89 189 VAL B CA 1
ATOM 5054 C C . VAL B 1 189 ? -5.941 -24.562 9.469 1 89 189 VAL B C 1
ATOM 5056 O O . VAL B 1 189 ? -5.223 -23.922 10.242 1 89 189 VAL B O 1
ATOM 5059 N N . ALA B 1 190 ? -6.496 -24.031 8.406 1 90.44 190 ALA B N 1
ATOM 5060 C CA . ALA B 1 190 ? -6.301 -22.625 8.086 1 90.44 190 ALA B CA 1
ATOM 5061 C C . ALA B 1 190 ? -6.859 -21.719 9.188 1 90.44 190 ALA B C 1
ATOM 5063 O O . ALA B 1 190 ? -6.254 -20.703 9.531 1 90.44 190 ALA B O 1
ATOM 5064 N N . ARG B 1 191 ? -7.969 -22.125 9.703 1 93.81 191 ARG B N 1
ATOM 5065 C CA . ARG B 1 191 ? -8.594 -21.359 10.773 1 93.81 191 ARG B CA 1
ATOM 5066 C C . ARG B 1 191 ? -7.723 -21.344 12.023 1 93.81 191 ARG B C 1
ATOM 5068 O O . ARG B 1 191 ? -7.539 -20.297 12.656 1 93.81 191 ARG B O 1
ATOM 5075 N N . GLU B 1 192 ? -7.191 -22.469 12.344 1 94.5 192 GLU B N 1
ATOM 5076 C CA . GLU B 1 192 ? -6.312 -22.562 13.5 1 94.5 192 GLU B CA 1
ATOM 5077 C C . GLU B 1 192 ? -5.047 -21.734 13.305 1 94.5 192 GLU B C 1
ATOM 5079 O O . GLU B 1 192 ? -4.625 -21.016 14.211 1 94.5 192 GLU B O 1
ATOM 5084 N N . VAL B 1 193 ? -4.508 -21.859 12.148 1 93.25 193 VAL B N 1
ATOM 5085 C CA . VAL B 1 193 ? -3.283 -21.125 11.836 1 93.25 193 VAL B CA 1
ATOM 5086 C C . VAL B 1 193 ? -3.547 -19.625 11.922 1 93.25 193 VAL B C 1
ATOM 5088 O O . VAL B 1 193 ? -2.783 -18.891 12.547 1 93.25 193 VAL B O 1
ATOM 5091 N N . GLY B 1 194 ? -4.594 -19.125 11.352 1 96.12 194 GLY B N 1
ATOM 5092 C CA . GLY B 1 194 ? -4.93 -17.703 11.367 1 96.12 194 GLY B CA 1
ATOM 5093 C C . GLY B 1 194 ? -5.148 -17.156 12.758 1 96.12 194 GLY B C 1
ATOM 5094 O O . GLY B 1 194 ? -4.648 -16.094 13.094 1 96.12 194 GLY B O 1
ATOM 5095 N N . THR B 1 195 ? -5.852 -17.922 13.531 1 96.38 195 THR B N 1
ATOM 5096 C CA . THR B 1 195 ? -6.137 -17.5 14.891 1 96.38 195 THR B CA 1
ATOM 5097 C C . THR B 1 195 ? -4.855 -17.438 15.719 1 96.38 195 THR B C 1
ATOM 5099 O O . THR B 1 195 ? -4.684 -16.547 16.547 1 96.38 195 THR B O 1
ATOM 5102 N N . THR B 1 196 ? -3.967 -18.359 15.469 1 96.31 196 THR B N 1
ATOM 5103 C CA . THR B 1 196 ? -2.693 -18.391 16.172 1 96.31 196 THR B CA 1
ATOM 5104 C C . THR B 1 196 ? -1.839 -17.188 15.797 1 96.31 196 THR B C 1
ATOM 5106 O O . THR B 1 196 ? -1.073 -16.672 16.625 1 96.31 196 THR B O 1
ATOM 5109 N N . LEU B 1 197 ? -2.059 -16.734 14.625 1 95.94 197 LEU B N 1
ATOM 5110 C CA . LEU B 1 197 ? -1.289 -15.578 14.148 1 95.94 197 LEU B CA 1
ATOM 5111 C C . LEU B 1 197 ? -1.924 -14.273 14.609 1 95.94 197 LEU B C 1
ATOM 5113 O O . LEU B 1 197 ? -1.388 -13.195 14.352 1 95.94 197 LEU B O 1
ATOM 5117 N N . GLY B 1 198 ? -3.113 -14.359 15.25 1 96.88 198 GLY B N 1
ATOM 5118 C CA . GLY B 1 198 ? -3.699 -13.195 15.891 1 96.88 198 GLY B CA 1
ATOM 5119 C C . GLY B 1 198 ? -4.855 -12.602 15.109 1 96.88 198 GLY B C 1
ATOM 5120 O O . GLY B 1 198 ? -5.371 -11.539 15.469 1 96.88 198 GLY B O 1
ATOM 5121 N N . TRP B 1 199 ? -5.27 -13.227 14 1 98.25 199 TRP B N 1
ATOM 5122 C CA . TRP B 1 199 ? -6.391 -12.727 13.211 1 98.25 199 TRP B CA 1
ATOM 5123 C C . TRP B 1 199 ? -7.707 -13.328 13.695 1 98.25 199 TRP B C 1
ATOM 5125 O O . TRP B 1 199 ? -7.715 -14.359 14.367 1 98.25 199 TRP B O 1
ATOM 5135 N N . THR B 1 200 ? -8.773 -12.742 13.453 1 98.5 200 THR B N 1
ATOM 5136 C CA . THR B 1 200 ? -10.07 -13.172 13.984 1 98.5 200 THR B CA 1
ATOM 5137 C C . THR B 1 200 ? -10.797 -14.047 12.969 1 98.5 200 THR B C 1
ATOM 5139 O O . THR B 1 200 ? -11.164 -13.586 11.883 1 98.5 200 THR B O 1
ATOM 5142 N N . ALA B 1 201 ? -11.062 -15.266 13.297 1 98.12 201 ALA B N 1
ATOM 5143 C CA . ALA B 1 201 ? -11.781 -16.203 12.43 1 98.12 201 ALA B CA 1
ATOM 5144 C C . ALA B 1 201 ? -13.281 -15.938 12.469 1 98.12 201 ALA B C 1
ATOM 5146 O O . ALA B 1 201 ? -13.844 -15.656 13.523 1 98.12 201 ALA B O 1
ATOM 5147 N N . CYS B 1 202 ? -13.867 -15.938 11.297 1 98.31 202 CYS B N 1
ATOM 5148 C CA . CYS B 1 202 ? -15.32 -15.875 11.195 1 98.31 202 CYS B CA 1
ATOM 5149 C C . CYS B 1 202 ? -15.906 -17.266 10.977 1 98.31 202 CYS B C 1
ATOM 5151 O O . CYS B 1 202 ? -15.344 -18.078 10.242 1 98.31 202 CYS B O 1
ATOM 5153 N N . ASP B 1 203 ? -17.031 -17.531 11.508 1 96.75 203 ASP B N 1
ATOM 5154 C CA . ASP B 1 203 ? -17.656 -18.844 11.43 1 96.75 203 ASP B CA 1
ATOM 5155 C C . ASP B 1 203 ? -18.281 -19.078 10.055 1 96.75 203 ASP B C 1
ATOM 5157 O O . ASP B 1 203 ? -18.391 -20.219 9.594 1 96.75 203 ASP B O 1
ATOM 5161 N N . THR B 1 204 ? -18.766 -17.984 9.453 1 97.5 204 THR B N 1
ATOM 5162 C CA . THR B 1 204 ? -19.375 -18.078 8.133 1 97.5 204 THR B CA 1
ATOM 5163 C C . THR B 1 204 ? -18.844 -16.984 7.215 1 97.5 204 THR B C 1
ATOM 5165 O O . THR B 1 204 ? -18.297 -15.984 7.684 1 97.5 204 THR B O 1
ATOM 5168 N N . MET B 1 205 ? -19.016 -17.219 5.973 1 97.75 205 MET B N 1
ATOM 5169 C CA . MET B 1 205 ? -18.656 -16.188 4.996 1 97.75 205 MET B CA 1
ATOM 5170 C C . MET B 1 205 ? -19.484 -14.93 5.184 1 97.75 205 MET B C 1
ATOM 5172 O O . MET B 1 205 ? -18.984 -13.812 5.039 1 97.75 205 MET B O 1
ATOM 5176 N N . THR B 1 206 ? -20.766 -15.117 5.492 1 98.5 206 THR B N 1
ATOM 5177 C CA . THR B 1 206 ? -21.672 -13.992 5.746 1 98.5 206 THR B CA 1
ATOM 5178 C C . THR B 1 206 ? -21.141 -13.125 6.887 1 98.5 206 THR B C 1
ATOM 5180 O O . THR B 1 206 ? -21.125 -11.898 6.789 1 98.5 206 THR B O 1
ATOM 5183 N N . GLN B 1 207 ? -20.688 -13.781 7.938 1 98.56 207 GLN B N 1
ATOM 5184 C CA . GLN B 1 207 ? -20.109 -13.047 9.062 1 98.56 207 GLN B CA 1
ATOM 5185 C C . GLN B 1 207 ? -18.891 -12.25 8.625 1 98.56 207 GLN B C 1
ATOM 5187 O O . GLN B 1 207 ? -18.688 -11.109 9.055 1 98.56 207 GLN B O 1
ATOM 5192 N N . ALA B 1 208 ? -18.047 -12.867 7.809 1 98.75 208 ALA B N 1
ATOM 5193 C CA . ALA B 1 208 ? -16.859 -12.18 7.309 1 98.75 208 ALA B CA 1
ATOM 5194 C C . ALA B 1 208 ? -17.25 -10.914 6.547 1 98.75 208 ALA B C 1
ATOM 5196 O O . ALA B 1 208 ? -16.594 -9.875 6.688 1 98.75 208 ALA B O 1
ATOM 5197 N N . PHE B 1 209 ? -18.312 -10.977 5.746 1 98.81 209 PHE B N 1
ATOM 5198 C CA . PHE B 1 209 ? -18.781 -9.805 5.02 1 98.81 209 PHE B CA 1
ATOM 5199 C C . PHE B 1 209 ? -19.297 -8.742 5.984 1 98.81 209 PHE B C 1
ATOM 5201 O O . PHE B 1 209 ? -19 -7.559 5.828 1 98.81 209 PHE B O 1
ATOM 5208 N N . ARG B 1 210 ? -20 -9.133 7.039 1 98.69 210 ARG B N 1
ATOM 5209 C CA . ARG B 1 210 ? -20.578 -8.195 7.988 1 98.69 210 ARG B CA 1
ATOM 5210 C C . ARG B 1 210 ? -19.5 -7.441 8.758 1 98.69 210 ARG B C 1
ATOM 5212 O O . ARG B 1 210 ? -19.656 -6.254 9.055 1 98.69 210 ARG B O 1
ATOM 5219 N N . GLU B 1 211 ? -18.438 -8.109 9 1 98.5 211 GLU B N 1
ATOM 5220 C CA . GLU B 1 211 ? -17.391 -7.555 9.859 1 98.5 211 GLU B CA 1
ATOM 5221 C C . GLU B 1 211 ? -16.406 -6.699 9.055 1 98.5 211 GLU B C 1
ATOM 5223 O O . GLU B 1 211 ? -15.617 -5.949 9.625 1 98.5 211 GLU B O 1
ATOM 5228 N N . GLY B 1 212 ? -16.469 -6.781 7.766 1 98.62 212 GLY B N 1
ATOM 5229 C CA . GLY B 1 212 ? -15.453 -6.148 6.941 1 98.62 212 GLY B CA 1
ATOM 5230 C C . GLY B 1 212 ? -15.844 -4.754 6.48 1 98.62 212 GLY B C 1
ATOM 5231 O O . GLY B 1 212 ? -16.922 -4.559 5.914 1 98.62 212 GLY B O 1
ATOM 5232 N N . ASP B 1 213 ? -14.945 -3.711 6.762 1 98.69 213 ASP B N 1
ATOM 5233 C CA . ASP B 1 213 ? -15 -2.482 5.977 1 98.69 213 ASP B CA 1
ATOM 5234 C C . ASP B 1 213 ? -14.609 -2.74 4.523 1 98.69 213 ASP B C 1
ATOM 5236 O O . ASP B 1 213 ? -15.141 -2.102 3.611 1 98.69 213 ASP B O 1
ATOM 5240 N N . PHE B 1 214 ? -13.641 -3.623 4.414 1 98.81 214 PHE B N 1
ATOM 5241 C CA . PHE B 1 214 ? -13.141 -4.168 3.16 1 98.81 214 PHE B CA 1
ATOM 5242 C C . PHE B 1 214 ? -13.242 -5.688 3.148 1 98.81 214 PHE B C 1
ATOM 5244 O O . PHE B 1 214 ? -12.984 -6.34 4.164 1 98.81 214 PHE B O 1
ATOM 5251 N N . VAL B 1 215 ? -13.609 -6.234 1.983 1 98.88 215 VAL B N 1
ATOM 5252 C CA . VAL B 1 215 ? -13.594 -7.684 1.812 1 98.88 215 VAL B CA 1
ATOM 5253 C C . VAL B 1 215 ? -12.797 -8.047 0.558 1 98.88 215 VAL B C 1
ATOM 5255 O O . VAL B 1 215 ? -12.992 -7.445 -0.502 1 98.88 215 VAL B O 1
ATOM 5258 N N . THR B 1 216 ? -11.859 -8.914 0.67 1 98.81 216 THR B N 1
ATOM 5259 C CA . THR B 1 216 ? -11.094 -9.406 -0.469 1 98.81 216 THR B CA 1
ATOM 5260 C C . THR B 1 216 ? -11.156 -10.93 -0.543 1 98.81 216 THR B C 1
ATOM 5262 O O . THR B 1 216 ? -11.25 -11.602 0.486 1 98.81 216 THR B O 1
ATOM 5265 N N . VAL B 1 217 ? -11.148 -11.477 -1.747 1 98.06 217 VAL B N 1
ATOM 5266 C CA . VAL B 1 217 ? -11.336 -12.906 -1.959 1 98.06 217 VAL B CA 1
ATOM 5267 C C . VAL B 1 217 ? -10.062 -13.508 -2.541 1 98.06 217 VAL B C 1
ATOM 5269 O O . VAL B 1 217 ? -9.5 -12.984 -3.504 1 98.06 217 VAL B O 1
ATOM 5272 N N . HIS B 1 218 ? -9.602 -14.602 -1.965 1 95.69 218 HIS B N 1
ATOM 5273 C CA . HIS B 1 218 ? -8.375 -15.281 -2.369 1 95.69 218 HIS B CA 1
ATOM 5274 C C . HIS B 1 218 ? -8.547 -16.797 -2.303 1 95.69 218 HIS B C 1
ATOM 5276 O O . HIS B 1 218 ? -7.711 -17.5 -1.721 1 95.69 218 HIS B O 1
ATOM 5282 N N . VAL B 1 219 ? -9.555 -17.312 -2.967 1 93.44 219 VAL B N 1
ATOM 5283 C CA . VAL B 1 219 ? -9.828 -18.734 -2.951 1 93.44 219 VAL B CA 1
ATOM 5284 C C . VAL B 1 219 ? -9.438 -19.359 -4.293 1 93.44 219 VAL B C 1
ATOM 5286 O O . VAL B 1 219 ? -9.367 -18.656 -5.309 1 93.44 219 VAL B O 1
ATOM 5289 N N . SER B 1 220 ? -9.203 -20.656 -4.234 1 88.06 220 SER B N 1
ATOM 5290 C CA . SER B 1 220 ? -8.938 -21.406 -5.453 1 88.06 220 SER B CA 1
ATOM 5291 C C . SER B 1 220 ? -10.234 -21.75 -6.191 1 88.06 220 SER B C 1
ATOM 5293 O O . SER B 1 220 ? -11.328 -21.422 -5.719 1 88.06 220 SER B O 1
ATOM 5295 N N . ALA B 1 221 ? -10.086 -22.312 -7.352 1 86.25 221 ALA B N 1
ATOM 5296 C CA . ALA B 1 221 ? -11.234 -22.672 -8.172 1 86.25 221 ALA B CA 1
ATOM 5297 C C . ALA B 1 221 ? -12.102 -23.719 -7.473 1 86.25 221 ALA B C 1
ATOM 5299 O O . ALA B 1 221 ? -13.32 -23.75 -7.656 1 86.25 221 ALA B O 1
ATOM 5300 N N . GLU B 1 222 ? -11.414 -24.531 -6.699 1 85.5 222 GLU B N 1
ATOM 5301 C CA . GLU B 1 222 ? -12.086 -25.594 -5.969 1 85.5 222 GLU B CA 1
ATOM 5302 C C . GLU B 1 222 ? -11.727 -25.562 -4.484 1 85.5 222 GLU B C 1
ATOM 5304 O O . GLU B 1 222 ? -10.664 -25.062 -4.113 1 85.5 222 GLU B O 1
ATOM 5309 N N . ASP B 1 223 ? -12.664 -26.047 -3.646 1 82.12 223 ASP B N 1
ATOM 5310 C CA . ASP B 1 223 ? -12.352 -26.156 -2.223 1 82.12 223 ASP B CA 1
ATOM 5311 C C . ASP B 1 223 ? -11.453 -27.359 -1.945 1 82.12 223 ASP B C 1
ATOM 5313 O O . ASP B 1 223 ? -11.094 -28.094 -2.863 1 82.12 223 ASP B O 1
ATOM 5317 N N . PRO B 1 224 ? -10.961 -27.547 -0.746 1 72 224 PRO B N 1
ATOM 5318 C CA . PRO B 1 224 ? -10.023 -28.625 -0.438 1 72 224 PRO B CA 1
ATOM 5319 C C . PRO B 1 224 ? -10.602 -30 -0.731 1 72 224 PRO B C 1
ATOM 5321 O O . PRO B 1 224 ? -9.852 -30.984 -0.849 1 72 224 PRO B O 1
ATOM 5324 N N . ARG B 1 225 ? -11.938 -30.156 -0.883 1 73 225 ARG B N 1
ATOM 5325 C CA . ARG B 1 225 ? -12.586 -31.438 -1.153 1 73 225 ARG B CA 1
ATOM 5326 C C . ARG B 1 225 ? -12.812 -31.641 -2.648 1 73 225 ARG B C 1
ATOM 5328 O O . ARG B 1 225 ? -13.383 -32.656 -3.068 1 73 225 ARG B O 1
ATOM 5335 N N . GLY B 1 226 ? -12.445 -30.578 -3.426 1 74.75 226 GLY B N 1
ATOM 5336 C CA . GLY B 1 226 ? -12.531 -30.688 -4.875 1 74.75 226 GLY B CA 1
ATOM 5337 C C . GLY B 1 226 ? -13.828 -30.141 -5.438 1 74.75 226 GLY B C 1
ATOM 5338 O O . GLY B 1 226 ? -14.086 -30.25 -6.637 1 74.75 226 GLY B O 1
ATOM 5339 N N . HIS B 1 227 ? -14.633 -29.641 -4.629 1 84.12 227 HIS B N 1
ATOM 5340 C CA . HIS B 1 227 ? -15.859 -29.031 -5.121 1 84.12 227 HIS B CA 1
ATOM 5341 C C . HIS B 1 227 ? -15.609 -27.641 -5.688 1 84.12 227 HIS B C 1
ATOM 5343 O O . HIS B 1 227 ? -14.844 -26.859 -5.113 1 84.12 227 HIS B O 1
ATOM 5349 N N . SER B 1 228 ? -16.281 -27.375 -6.75 1 89.56 228 SER B N 1
ATOM 5350 C CA . SER B 1 228 ? -16.125 -26.078 -7.41 1 89.56 228 SER B CA 1
ATOM 5351 C C . SER B 1 228 ? -16.609 -24.938 -6.52 1 89.56 228 SER B C 1
ATOM 5353 O O . SER B 1 228 ? -17.641 -25.062 -5.859 1 89.56 228 SER B O 1
ATOM 5355 N N . ASN B 1 229 ? -15.938 -23.844 -6.516 1 93 229 ASN B N 1
ATOM 5356 C CA . ASN B 1 229 ? -16.328 -22.625 -5.789 1 93 229 ASN B CA 1
ATOM 5357 C C . ASN B 1 229 ? -17.156 -21.703 -6.656 1 93 229 ASN B C 1
ATOM 5359 O O . ASN B 1 229 ? -17.359 -20.531 -6.312 1 93 229 ASN B O 1
ATOM 5363 N N . GLU B 1 230 ? -17.609 -22.219 -7.773 1 94.69 230 GLU B N 1
ATOM 5364 C CA . GLU B 1 230 ? -18.469 -21.438 -8.648 1 94.69 230 GLU B CA 1
ATOM 5365 C C . GLU B 1 230 ? -19.703 -20.922 -7.898 1 94.69 230 GLU B C 1
ATOM 5367 O O . GLU B 1 230 ? -20.391 -21.703 -7.23 1 94.69 230 GLU B O 1
ATOM 5372 N N . ASN B 1 231 ? -19.938 -19.656 -7.961 1 96.81 231 ASN B N 1
ATOM 5373 C CA . ASN B 1 231 ? -21.094 -18.984 -7.387 1 96.81 231 ASN B CA 1
ATOM 5374 C C . ASN B 1 231 ? -21.156 -19.172 -5.871 1 96.81 231 ASN B C 1
ATOM 5376 O O . ASN B 1 231 ? -22.234 -19.281 -5.293 1 96.81 231 ASN B O 1
ATOM 5380 N N . MET B 1 232 ? -20 -19.281 -5.281 1 96.69 232 MET B N 1
ATOM 5381 C CA . MET B 1 232 ? -19.953 -19.406 -3.826 1 96.69 232 MET B CA 1
ATOM 5382 C C . MET B 1 232 ? -20.422 -18.109 -3.158 1 96.69 232 MET B C 1
ATOM 5384 O O . MET B 1 232 ? -20.797 -18.109 -1.986 1 96.69 232 MET B O 1
ATOM 5388 N N . LEU B 1 233 ? -20.375 -16.984 -3.822 1 98.19 233 LEU B N 1
ATOM 5389 C CA . LEU B 1 233 ? -20.859 -15.703 -3.324 1 98.19 233 LEU B CA 1
ATOM 5390 C C . LEU B 1 233 ? -22.125 -15.281 -4.055 1 98.19 233 LEU B C 1
ATOM 5392 O O . LEU B 1 233 ? -22.281 -15.562 -5.246 1 98.19 233 LEU B O 1
ATOM 5396 N N . ASN B 1 234 ? -22.953 -14.602 -3.369 1 98.31 234 ASN B N 1
ATOM 5397 C CA . ASN B 1 234 ? -24.172 -14.07 -3.982 1 98.31 234 ASN B CA 1
ATOM 5398 C C . ASN B 1 234 ? -24.609 -12.758 -3.324 1 98.31 234 ASN B C 1
ATOM 5400 O O . ASN B 1 234 ? -23.984 -12.32 -2.354 1 98.31 234 ASN B O 1
ATOM 5404 N N . TYR B 1 235 ? -25.594 -12.164 -3.945 1 98.5 235 TYR B N 1
ATOM 5405 C CA . TYR B 1 235 ? -26.062 -10.867 -3.484 1 98.5 235 TYR B CA 1
ATOM 5406 C C . TYR B 1 235 ? -26.672 -10.977 -2.092 1 98.5 235 TYR B C 1
ATOM 5408 O O . TYR B 1 235 ? -26.297 -10.219 -1.187 1 98.5 235 TYR B O 1
ATOM 5416 N N . GLU B 1 236 ? -27.562 -11.891 -1.812 1 97.94 236 GLU B N 1
ATOM 5417 C CA . GLU B 1 236 ? -28.406 -11.945 -0.623 1 97.94 236 GLU B CA 1
ATOM 5418 C C . GLU B 1 236 ? -27.578 -12.273 0.623 1 97.94 236 GLU B C 1
ATOM 5420 O O . GLU B 1 236 ? -27.703 -11.602 1.648 1 97.94 236 GLU B O 1
ATOM 5425 N N . GLU B 1 237 ? -26.734 -13.203 0.474 1 98.06 237 GLU B N 1
ATOM 5426 C CA . GLU B 1 237 ? -26.078 -13.727 1.667 1 98.06 237 GLU B CA 1
ATOM 5427 C C . GLU B 1 237 ? -24.75 -13.008 1.925 1 98.06 237 GLU B C 1
ATOM 5429 O O . GLU B 1 237 ? -24.281 -12.961 3.062 1 98.06 237 GLU B O 1
ATOM 5434 N N . HIS B 1 238 ? -24.125 -12.43 0.881 1 98.75 238 HIS B N 1
ATOM 5435 C CA . HIS B 1 238 ? -22.766 -11.938 1.041 1 98.75 238 HIS B CA 1
ATOM 5436 C C . HIS B 1 238 ? -22.672 -10.453 0.688 1 98.75 238 HIS B C 1
ATOM 5438 O O . HIS B 1 238 ? -22.594 -9.602 1.577 1 98.75 238 HIS B O 1
ATOM 5444 N N . PHE B 1 239 ? -22.906 -10.039 -0.528 1 98.81 239 PHE B N 1
ATOM 5445 C CA . PHE B 1 239 ? -22.656 -8.672 -0.974 1 98.81 239 PHE B CA 1
ATOM 5446 C C . PHE B 1 239 ? -23.547 -7.688 -0.206 1 98.81 239 PHE B C 1
ATOM 5448 O O . PHE B 1 239 ? -23.078 -6.613 0.188 1 98.81 239 PHE B O 1
ATOM 5455 N N . SER B 1 240 ? -24.828 -8.086 0.072 1 98.31 240 SER B N 1
ATOM 5456 C CA . SER B 1 240 ? -25.75 -7.199 0.763 1 98.31 240 SER B CA 1
ATOM 5457 C C . SER B 1 240 ? -25.359 -7.027 2.229 1 98.31 240 SER B C 1
ATOM 5459 O O . SER B 1 240 ? -25.859 -6.117 2.902 1 98.31 240 SER B O 1
ATOM 5461 N N . GLN B 1 241 ? -24.469 -7.875 2.699 1 98.25 241 GLN B N 1
ATOM 5462 C CA . GLN B 1 241 ? -24.109 -7.891 4.113 1 98.25 241 GLN B CA 1
ATOM 5463 C C . GLN B 1 241 ? -22.781 -7.156 4.352 1 98.25 241 GLN B C 1
ATOM 5465 O O . GLN B 1 241 ? -22.375 -6.98 5.496 1 98.25 241 GLN B O 1
ATOM 5470 N N . LEU B 1 242 ? -22.125 -6.668 3.295 1 98.62 242 LEU B N 1
ATOM 5471 C CA . LEU B 1 242 ? -20.797 -6.078 3.449 1 98.62 242 LEU B CA 1
ATOM 5472 C C . LEU B 1 242 ? -20.844 -4.855 4.359 1 98.62 242 LEU B C 1
ATOM 5474 O O . LEU B 1 242 ? -21.578 -3.896 4.082 1 98.62 242 LEU B O 1
ATOM 5478 N N . GLY B 1 243 ? -20.062 -4.93 5.461 1 98.19 243 GLY B N 1
ATOM 5479 C CA . GLY B 1 243 ? -19.922 -3.811 6.379 1 98.19 243 GLY B CA 1
ATOM 5480 C C . GLY B 1 243 ? -21.141 -3.6 7.262 1 98.19 243 GLY B C 1
ATOM 5481 O O . GLY B 1 243 ? -21.297 -2.529 7.855 1 98.19 243 GLY B O 1
ATOM 5482 N N . ALA B 1 244 ? -22.062 -4.566 7.312 1 97.19 244 ALA B N 1
ATOM 5483 C CA . ALA B 1 244 ? -23.297 -4.398 8.07 1 97.19 244 ALA B CA 1
ATOM 5484 C C . ALA B 1 244 ? -23 -4.148 9.547 1 97.19 244 ALA B C 1
ATOM 5486 O O . ALA B 1 244 ? -23.766 -3.463 10.234 1 97.19 244 ALA B O 1
ATOM 5487 N N . ASN B 1 245 ? -21.969 -4.711 10.094 1 97.25 245 ASN B N 1
ATOM 5488 C CA . ASN B 1 245 ? -21.594 -4.523 11.492 1 97.25 245 ASN B CA 1
ATOM 5489 C C . ASN B 1 245 ? -20.609 -3.363 11.656 1 97.25 245 ASN B C 1
ATOM 5491 O O . ASN B 1 245 ? -19.984 -3.229 12.703 1 97.25 245 ASN B O 1
ATOM 5495 N N . ARG B 1 246 ? -20.594 -2.74 10.531 1 94 246 ARG B N 1
ATOM 5496 C CA . ARG B 1 246 ? -19.672 -1.602 10.539 1 94 246 ARG B CA 1
ATOM 5497 C C . ARG B 1 246 ? -20.438 -0.284 10.492 1 94 246 ARG B C 1
ATOM 5499 O O . ARG B 1 246 ? -21.656 -0.271 10.25 1 94 246 ARG B O 1
ATOM 5506 N N . GLY B 1 247 ? -20.25 0.779 11.086 1 88.19 247 GLY B N 1
ATOM 5507 C CA . GLY B 1 247 ? -20.906 2.076 11.164 1 88.19 247 GLY B CA 1
ATOM 5508 C C . GLY B 1 247 ? -21.219 2.668 9.805 1 88.19 247 GLY B C 1
ATOM 5509 O O . GLY B 1 247 ? -20.891 2.076 8.773 1 88.19 247 GLY B O 1
ATOM 5510 N N . GLU B 1 248 ? -21.922 3.693 9.617 1 86.31 248 GLU B N 1
ATOM 5511 C CA . GLU B 1 248 ? -22.359 4.363 8.398 1 86.31 248 GLU B CA 1
ATOM 5512 C C . GLU B 1 248 ? -21.172 4.879 7.594 1 86.31 248 GLU B C 1
ATOM 5514 O O . GLU B 1 248 ? -21.234 4.973 6.367 1 86.31 248 GLU B O 1
ATOM 5519 N N . ASN B 1 249 ? -20.062 5.109 8.242 1 87.88 249 ASN B N 1
ATOM 5520 C CA . ASN B 1 249 ? -18.891 5.684 7.59 1 87.88 249 ASN B CA 1
ATOM 5521 C C . ASN B 1 249 ? -17.953 4.602 7.066 1 87.88 249 ASN B C 1
ATOM 5523 O O . ASN B 1 249 ? -16.828 4.895 6.648 1 87.88 249 ASN B O 1
ATOM 5527 N N . SER B 1 250 ? -18.484 3.303 7.012 1 96 250 SER B N 1
ATOM 5528 C CA . SER B 1 250 ? -17.688 2.223 6.438 1 96 250 SER B CA 1
ATOM 5529 C C . SER B 1 250 ? -17.516 2.41 4.934 1 96 250 SER B C 1
ATOM 5531 O O . SER B 1 250 ? -18.469 2.771 4.23 1 96 250 SER B O 1
ATOM 5533 N N . PRO B 1 251 ? -16.281 2.199 4.438 1 97.38 251 PRO B N 1
ATOM 5534 C CA . PRO B 1 251 ? -16.078 2.318 2.992 1 97.38 251 PRO B CA 1
ATOM 5535 C C . PRO B 1 251 ? -16.844 1.265 2.197 1 97.38 251 PRO B C 1
ATOM 5537 O O . PRO B 1 251 ? -17.219 1.503 1.044 1 97.38 251 PRO B O 1
ATOM 5540 N N . ARG B 1 252 ? -17.109 0.032 2.783 1 98.31 252 ARG B N 1
ATOM 5541 C CA . ARG B 1 252 ? -17.812 -1.082 2.158 1 98.31 252 ARG B CA 1
ATOM 5542 C C . ARG B 1 252 ? -17.266 -1.358 0.76 1 98.31 252 ARG B C 1
ATOM 5544 O O . ARG B 1 252 ? -18 -1.26 -0.227 1 98.31 252 ARG B O 1
ATOM 5551 N N . ILE B 1 253 ? -16.031 -1.744 0.682 1 98.69 253 ILE B N 1
ATOM 5552 C CA . ILE B 1 253 ? -15.336 -1.972 -0.583 1 98.69 253 ILE B CA 1
ATOM 5553 C C . ILE B 1 253 ? -15.078 -3.465 -0.768 1 98.69 253 ILE B C 1
ATOM 5555 O O . ILE B 1 253 ? -14.625 -4.141 0.159 1 98.69 253 ILE B O 1
ATOM 5559 N N . PHE B 1 254 ? -15.422 -3.961 -1.947 1 98.81 254 PHE B N 1
ATOM 5560 C CA . PHE B 1 254 ? -15.219 -5.359 -2.297 1 98.81 254 PHE B CA 1
ATOM 5561 C C . PHE B 1 254 ? -14.125 -5.504 -3.352 1 98.81 254 PHE B C 1
ATOM 5563 O O . PHE B 1 254 ? -14.109 -4.762 -4.336 1 98.81 254 PHE B O 1
ATOM 5570 N N . LEU B 1 255 ? -13.156 -6.441 -3.111 1 98.62 255 LEU B N 1
ATOM 5571 C CA . LEU B 1 255 ? -12.086 -6.703 -4.062 1 98.62 255 LEU B CA 1
ATOM 5572 C C . LEU B 1 255 ? -12.016 -8.188 -4.414 1 98.62 255 LEU B C 1
ATOM 5574 O O . LEU B 1 255 ? -12.047 -9.039 -3.527 1 98.62 255 LEU B O 1
ATOM 5578 N N . ASN B 1 256 ? -11.891 -8.484 -5.699 1 98.12 256 ASN B N 1
ATOM 5579 C CA . ASN B 1 256 ? -11.719 -9.859 -6.16 1 98.12 256 ASN B CA 1
ATOM 5580 C C . ASN B 1 256 ? -10.523 -9.992 -7.094 1 98.12 256 ASN B C 1
ATOM 5582 O O . ASN B 1 256 ? -10.523 -9.453 -8.203 1 98.12 256 ASN B O 1
ATOM 5586 N N . ALA B 1 257 ? -9.516 -10.695 -6.664 1 93.5 257 ALA B N 1
ATOM 5587 C CA . ALA B 1 257 ? -8.352 -11.016 -7.477 1 93.5 257 ALA B CA 1
ATOM 5588 C C . ALA B 1 257 ? -8.148 -12.523 -7.586 1 93.5 257 ALA B C 1
ATOM 5590 O O . ALA B 1 257 ? -7.031 -12.992 -7.824 1 93.5 257 ALA B O 1
ATOM 5591 N N . ALA B 1 258 ? -9.18 -13.297 -7.297 1 93.94 258 ALA B N 1
ATOM 5592 C CA . ALA B 1 258 ? -9.102 -14.758 -7.297 1 93.94 258 ALA B CA 1
ATOM 5593 C C . ALA B 1 258 ? -9.617 -15.336 -8.609 1 93.94 258 ALA B C 1
ATOM 5595 O O . ALA B 1 258 ? -8.859 -15.453 -9.578 1 93.94 258 ALA B O 1
ATOM 5596 N N . ARG B 1 259 ? -10.984 -15.547 -8.688 1 93.94 259 ARG B N 1
ATOM 5597 C CA . ARG B 1 259 ? -11.625 -16.062 -9.891 1 93.94 259 ARG B CA 1
ATOM 5598 C C . ARG B 1 259 ? -12.898 -15.289 -10.211 1 93.94 259 ARG B C 1
ATOM 5600 O O . ARG B 1 259 ? -13.656 -14.922 -9.312 1 93.94 259 ARG B O 1
ATOM 5607 N N . GLY B 1 260 ? -13.164 -15.164 -11.492 1 95.06 260 GLY B N 1
ATOM 5608 C CA . GLY B 1 260 ? -14.297 -14.359 -11.922 1 95.06 260 GLY B CA 1
ATOM 5609 C C . GLY B 1 260 ? -15.633 -15.07 -11.758 1 95.06 260 GLY B C 1
ATOM 5610 O O . GLY B 1 260 ? -16.688 -14.43 -11.703 1 95.06 260 GLY B O 1
ATOM 5611 N N . PHE B 1 261 ? -15.586 -16.438 -11.688 1 94.69 261 PHE B N 1
ATOM 5612 C CA . PHE B 1 261 ? -16.828 -17.203 -11.695 1 94.69 261 PHE B CA 1
ATOM 5613 C C . PHE B 1 261 ? -17.312 -17.469 -10.273 1 94.69 261 PHE B C 1
ATOM 5615 O O . PHE B 1 261 ? -18.297 -18.188 -10.07 1 94.69 261 PHE B O 1
ATOM 5622 N N . LEU B 1 262 ? -16.719 -16.844 -9.258 1 97.38 262 LEU B N 1
ATOM 5623 C CA . LEU B 1 262 ? -17.078 -17.062 -7.863 1 97.38 262 LEU B CA 1
ATOM 5624 C C . LEU B 1 262 ? -18.469 -16.484 -7.566 1 97.38 262 LEU B C 1
ATOM 5626 O O . LEU B 1 262 ? -19.062 -16.797 -6.531 1 97.38 262 LEU B O 1
ATOM 5630 N N . TYR B 1 263 ? -18.969 -15.633 -8.375 1 98.19 263 TYR B N 1
ATOM 5631 C CA . TYR B 1 263 ? -20.281 -14.992 -8.297 1 98.19 263 TYR B CA 1
ATOM 5632 C C . TYR B 1 263 ? -20.75 -14.539 -9.672 1 98.19 263 TYR B C 1
ATOM 5634 O O . TYR B 1 263 ? -19.953 -14.461 -10.609 1 98.19 263 TYR B O 1
ATOM 5642 N N . GLU B 1 264 ? -22.016 -14.359 -9.797 1 97.88 264 GLU B N 1
ATOM 5643 C CA . GLU B 1 264 ? -22.562 -13.766 -11.016 1 97.88 264 GLU B CA 1
ATOM 5644 C C . GLU B 1 264 ? -22.297 -12.266 -11.062 1 97.88 264 GLU B C 1
ATOM 5646 O O . GLU B 1 264 ? -22.547 -11.555 -10.094 1 97.88 264 GLU B O 1
ATOM 5651 N N . PRO B 1 265 ? -21.781 -11.773 -12.227 1 98 265 PRO B N 1
ATOM 5652 C CA . PRO B 1 265 ? -21.531 -10.336 -12.336 1 98 265 PRO B CA 1
ATOM 5653 C C . PRO B 1 265 ? -22.75 -9.5 -11.945 1 98 265 PRO B C 1
ATOM 5655 O O . PRO B 1 265 ? -22.609 -8.453 -11.312 1 98 265 PRO B O 1
ATOM 5658 N N . ASP B 1 266 ? -23.906 -9.984 -12.273 1 98.12 266 ASP B N 1
ATOM 5659 C CA . ASP B 1 266 ? -25.141 -9.25 -11.984 1 98.12 266 ASP B CA 1
ATOM 5660 C C . ASP B 1 266 ? -25.328 -9.07 -10.484 1 98.12 266 ASP B C 1
ATOM 5662 O O . ASP B 1 266 ? -25.906 -8.07 -10.039 1 98.12 266 ASP B O 1
ATOM 5666 N N . ASP B 1 267 ? -24.875 -10 -9.711 1 98.62 267 ASP B N 1
ATOM 5667 C CA . ASP B 1 267 ? -25 -9.906 -8.258 1 98.62 267 ASP B CA 1
ATOM 5668 C C . ASP B 1 267 ? -24.156 -8.75 -7.715 1 98.62 267 ASP B C 1
ATOM 5670 O O . ASP B 1 267 ? -24.609 -7.996 -6.852 1 98.62 267 ASP B O 1
ATOM 5674 N N . LEU B 1 268 ? -22.953 -8.609 -8.18 1 98.62 268 LEU B N 1
ATOM 5675 C CA . LEU B 1 268 ? -22.078 -7.527 -7.746 1 98.62 268 LEU B CA 1
ATOM 5676 C C . LEU B 1 268 ? -22.594 -6.18 -8.227 1 98.62 268 LEU B C 1
ATOM 5678 O O . LEU B 1 268 ? -22.609 -5.207 -7.469 1 98.62 268 LEU B O 1
ATOM 5682 N N . ILE B 1 269 ? -23.047 -6.145 -9.484 1 98.56 269 ILE B N 1
ATOM 5683 C CA . ILE B 1 269 ? -23.594 -4.922 -10.07 1 98.56 269 ILE B CA 1
ATOM 5684 C C . ILE B 1 269 ? -24.797 -4.453 -9.25 1 98.56 269 ILE B C 1
ATOM 5686 O O . ILE B 1 269 ? -24.891 -3.271 -8.906 1 98.56 269 ILE B O 1
ATOM 5690 N N . ARG B 1 270 ? -25.656 -5.414 -8.93 1 98.56 270 ARG B N 1
ATOM 5691 C CA . ARG B 1 270 ? -26.828 -5.098 -8.125 1 98.56 270 ARG B CA 1
ATOM 5692 C C . ARG B 1 270 ? -26.422 -4.523 -6.77 1 98.56 270 ARG B C 1
ATOM 5694 O O . ARG B 1 270 ? -26.984 -3.525 -6.316 1 98.56 270 ARG B O 1
ATOM 5701 N N . ALA B 1 271 ? -25.484 -5.109 -6.109 1 98.69 271 ALA B N 1
ATOM 5702 C CA . AL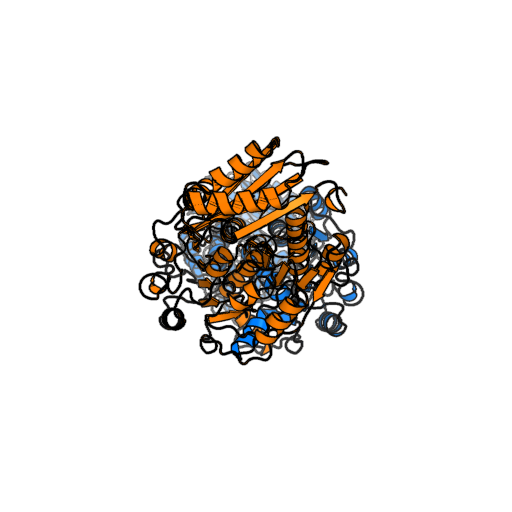A B 1 271 ? -25.047 -4.676 -4.789 1 98.69 271 ALA B CA 1
ATOM 5703 C C . ALA B 1 271 ? -24.5 -3.252 -4.832 1 98.69 271 ALA B C 1
ATOM 5705 O O . ALA B 1 271 ? -24.719 -2.467 -3.91 1 98.69 271 ALA B O 1
ATOM 5706 N N . VAL B 1 272 ? -23.734 -2.881 -5.887 1 98.31 272 VAL B N 1
ATOM 5707 C CA . VAL B 1 272 ? -23.156 -1.549 -6.039 1 98.31 272 VAL B CA 1
ATOM 5708 C C . VAL B 1 272 ? -24.266 -0.543 -6.355 1 98.31 272 VAL B C 1
ATOM 5710 O O . VAL B 1 272 ? -24.328 0.527 -5.746 1 98.31 272 VAL B O 1
ATOM 5713 N N . ASN B 1 273 ? -25.172 -0.907 -7.227 1 97.75 273 ASN B N 1
ATOM 5714 C CA . ASN B 1 273 ? -26.25 -0.016 -7.621 1 97.75 273 ASN B CA 1
ATOM 5715 C C . ASN B 1 273 ? -27.188 0.287 -6.445 1 97.75 273 ASN B C 1
ATOM 5717 O O . ASN B 1 273 ? -27.688 1.401 -6.328 1 97.75 273 ASN B O 1
ATOM 5721 N N . GLU B 1 274 ? -27.391 -0.706 -5.617 1 97.56 274 GLU B N 1
ATOM 5722 C CA . GLU B 1 274 ? -28.281 -0.535 -4.465 1 97.56 274 GLU B CA 1
ATOM 5723 C C . GLU B 1 274 ? -27.516 0.019 -3.264 1 97.56 274 GLU B C 1
ATOM 5725 O O . GLU B 1 274 ? -28.047 0.056 -2.15 1 97.56 274 GLU B O 1
ATOM 5730 N N . GLU B 1 275 ? -26.25 0.292 -3.344 1 95.56 275 GLU B N 1
ATOM 5731 C CA . GLU B 1 275 ? -25.406 0.997 -2.387 1 95.56 275 GLU B CA 1
ATOM 5732 C C . GLU B 1 275 ? -25.094 0.121 -1.176 1 95.56 275 GLU B C 1
ATOM 5734 O O . GLU B 1 275 ? -24.828 0.631 -0.084 1 95.56 275 GLU B O 1
ATOM 5739 N N . LYS B 1 276 ? -25.281 -1.197 -1.374 1 97.25 276 LYS B N 1
ATOM 5740 C CA . LYS B 1 276 ? -24.797 -2.121 -0.356 1 97.25 276 LYS B CA 1
ATOM 5741 C C . LYS B 1 276 ? -23.266 -2.201 -0.376 1 97.25 276 LYS B C 1
ATOM 5743 O O . LYS B 1 276 ? -22.641 -2.369 0.669 1 97.25 276 LYS B O 1
ATOM 5748 N N . ILE B 1 277 ? -22.75 -2.129 -1.551 1 98.06 277 ILE B N 1
ATOM 5749 C CA . ILE B 1 277 ? -21.312 -1.959 -1.803 1 98.06 277 ILE B CA 1
ATOM 5750 C C . ILE B 1 277 ? -21.062 -0.586 -2.422 1 98.06 277 ILE B C 1
ATOM 5752 O O . ILE B 1 277 ? -21.719 -0.209 -3.4 1 98.06 277 ILE B O 1
ATOM 5756 N N . ARG B 1 278 ? -20.203 0.168 -1.813 1 97.06 278 ARG B N 1
ATOM 5757 C CA . ARG B 1 278 ? -19.969 1.523 -2.303 1 97.06 278 ARG B CA 1
ATOM 5758 C C . ARG B 1 278 ? -19.078 1.513 -3.543 1 97.06 278 ARG B C 1
ATOM 5760 O O . ARG B 1 278 ? -19.328 2.256 -4.496 1 97.06 278 ARG B O 1
ATOM 5767 N N . HIS B 1 279 ? -18.016 0.699 -3.502 1 97.69 279 HIS B N 1
ATOM 5768 C CA . HIS B 1 279 ? -17.109 0.509 -4.629 1 97.69 279 HIS B CA 1
ATOM 5769 C C . HIS B 1 279 ? -16.578 -0.923 -4.68 1 97.69 279 HIS B C 1
ATOM 5771 O O . HIS B 1 279 ? -16.594 -1.63 -3.67 1 97.69 279 HIS B O 1
ATOM 5777 N N . ALA B 1 280 ? -16.188 -1.353 -5.82 1 98.19 280 ALA B N 1
ATOM 5778 C CA . ALA B 1 280 ? -15.562 -2.666 -5.98 1 98.19 280 ALA B CA 1
ATOM 5779 C C . ALA B 1 280 ? -14.383 -2.6 -6.938 1 98.19 280 ALA B C 1
ATOM 5781 O O . ALA B 1 280 ? -14.312 -1.711 -7.789 1 98.19 280 ALA B O 1
ATOM 5782 N N . MET B 1 281 ? -13.398 -3.402 -6.73 1 97.94 281 MET B N 1
ATOM 5783 C CA . MET B 1 281 ? -12.25 -3.613 -7.609 1 97.94 281 MET B CA 1
ATOM 5784 C C . MET B 1 281 ? -12.156 -5.074 -8.031 1 97.94 281 MET B C 1
ATOM 5786 O O . MET B 1 281 ? -12.133 -5.969 -7.184 1 97.94 281 MET B O 1
ATOM 5790 N N . VAL B 1 282 ? -12.141 -5.293 -9.367 1 97.75 282 VAL B N 1
ATOM 5791 C CA . VAL B 1 282 ? -12.156 -6.652 -9.898 1 97.75 282 VAL B CA 1
ATOM 5792 C C . VAL B 1 282 ? -10.992 -6.844 -10.867 1 97.75 282 VAL B C 1
ATOM 5794 O O . VAL B 1 282 ? -10.812 -6.047 -11.797 1 97.75 282 VAL B O 1
ATOM 5797 N N . ASP B 1 283 ? -10.234 -7.945 -10.703 1 96.94 283 ASP B N 1
ATOM 5798 C CA . ASP B 1 283 ? -9.086 -8.227 -11.57 1 96.94 283 ASP B CA 1
ATOM 5799 C C . ASP B 1 283 ? -9.336 -9.477 -12.414 1 96.94 283 ASP B C 1
ATOM 5801 O O . ASP B 1 283 ? -8.516 -9.828 -13.266 1 96.94 283 ASP B O 1
ATOM 5805 N N . VAL B 1 284 ? -10.406 -10.18 -12.141 1 95.5 284 VAL B N 1
ATOM 5806 C CA . VAL B 1 284 ? -10.688 -11.453 -12.797 1 95.5 284 VAL B CA 1
ATOM 5807 C C . VAL B 1 284 ? -12.133 -11.469 -13.289 1 95.5 284 VAL B C 1
ATOM 5809 O O . VAL B 1 284 ? -13.008 -10.828 -12.703 1 95.5 284 VAL B O 1
ATOM 5812 N N . PHE B 1 285 ? -12.391 -12.211 -14.336 1 95.06 285 PHE B N 1
ATOM 5813 C CA . PHE B 1 285 ? -13.68 -12.164 -15.016 1 95.06 285 PHE B CA 1
ATOM 5814 C C . PHE B 1 285 ? -14.148 -13.57 -15.383 1 95.06 285 PHE B C 1
ATOM 5816 O O . PHE B 1 285 ? -13.328 -14.477 -15.562 1 95.06 285 PHE B O 1
ATOM 5823 N N . PRO B 1 286 ? -15.453 -13.75 -15.438 1 92.56 286 PRO B N 1
ATOM 5824 C CA . PRO B 1 286 ? -15.961 -15.078 -15.797 1 92.56 286 PRO B CA 1
ATOM 5825 C C . PRO B 1 286 ? -15.461 -15.547 -17.172 1 92.56 286 PRO B C 1
ATOM 5827 O O . PRO B 1 286 ? -15.148 -16.734 -17.344 1 92.56 286 PRO B O 1
ATOM 5830 N N . GLU B 1 287 ? -15.461 -14.648 -18.078 1 88.81 287 GLU B N 1
ATOM 5831 C CA . GLU B 1 287 ? -14.93 -14.93 -19.406 1 88.81 287 GLU B CA 1
ATOM 5832 C C . GLU B 1 287 ? -13.75 -14.016 -19.734 1 88.81 287 GLU B C 1
ATOM 5834 O O . GLU B 1 287 ? -13.883 -12.789 -19.703 1 88.81 287 GLU B O 1
ATOM 5839 N N . GLU B 1 288 ? -12.641 -14.609 -19.969 1 88.31 288 GLU B N 1
ATOM 5840 C CA . GLU B 1 288 ? -11.438 -13.867 -20.344 1 88.31 288 GLU B CA 1
ATOM 5841 C C . GLU B 1 288 ? -10.93 -14.305 -21.703 1 88.31 288 GLU B C 1
ATOM 5843 O O . GLU B 1 288 ? -11.016 -15.477 -22.062 1 88.31 288 GLU B O 1
ATOM 5848 N N . PRO B 1 289 ? -10.516 -13.336 -22.422 1 83.38 289 PRO B N 1
ATOM 5849 C CA . PRO B 1 289 ? -10.062 -13.688 -23.781 1 83.38 289 PRO B CA 1
ATOM 5850 C C . PRO B 1 289 ? -8.766 -14.5 -23.781 1 83.38 289 PRO B C 1
ATOM 5852 O O . PRO B 1 289 ? -7.977 -14.406 -22.828 1 83.38 289 PRO B O 1
ATOM 5855 N N . GLY B 1 290 ? -8.648 -15.359 -24.781 1 71.38 290 GLY B N 1
ATOM 5856 C CA . GLY B 1 290 ? -7.449 -16.156 -24.922 1 71.38 290 GLY B CA 1
ATOM 5857 C C . GLY B 1 290 ? -6.23 -15.352 -25.328 1 71.38 290 GLY B C 1
ATOM 5858 O O . GLY B 1 290 ? -5.109 -15.672 -24.938 1 71.38 290 GLY B O 1
ATOM 5859 N N . ASN B 1 291 ? -6.441 -14.422 -26.234 1 69.69 291 ASN B N 1
ATOM 5860 C CA . ASN B 1 291 ? -5.348 -13.562 -26.672 1 69.69 291 ASN B CA 1
ATOM 5861 C C . ASN B 1 291 ? -5.777 -12.094 -26.734 1 69.69 291 ASN B C 1
ATOM 5863 O O . ASN B 1 291 ? -6.969 -11.789 -26.656 1 69.69 291 ASN B O 1
ATOM 5867 N N . LYS B 1 292 ? -4.789 -11.18 -26.797 1 71.81 292 LYS B N 1
ATOM 5868 C CA . LYS B 1 292 ? -4.996 -9.734 -26.781 1 71.81 292 LYS B CA 1
ATOM 5869 C C . LYS B 1 292 ? -5.867 -9.297 -27.953 1 71.81 292 LYS B C 1
ATOM 5871 O O . LYS B 1 292 ? -6.562 -8.281 -27.875 1 71.81 292 LYS B O 1
ATOM 5876 N N . GLN B 1 293 ? -5.93 -10.086 -28.953 1 74.75 293 GLN B N 1
ATOM 5877 C CA . GLN B 1 293 ? -6.625 -9.688 -30.172 1 74.75 293 GLN B CA 1
ATOM 5878 C C . GLN B 1 293 ? -8.07 -10.172 -30.156 1 74.75 293 GLN B C 1
ATOM 5880 O O . GLN B 1 293 ? -8.898 -9.688 -30.938 1 74.75 293 GLN B O 1
ATOM 5885 N N . ASP B 1 294 ? -8.398 -11.023 -29.219 1 81.88 294 ASP B N 1
ATOM 5886 C CA . ASP B 1 294 ? -9.766 -11.539 -29.141 1 81.88 294 ASP B CA 1
ATOM 5887 C C . ASP B 1 294 ? -10.695 -10.508 -28.5 1 81.88 294 ASP B C 1
ATOM 5889 O O . ASP B 1 294 ? -10.305 -9.781 -27.594 1 81.88 294 ASP B O 1
ATOM 5893 N N . PRO B 1 295 ? -11.82 -10.453 -29.078 1 87.06 295 PRO B N 1
ATOM 5894 C CA . PRO B 1 295 ? -12.781 -9.539 -28.453 1 87.06 295 PRO B CA 1
ATOM 5895 C C . PRO B 1 295 ? -13.109 -9.922 -27.016 1 87.06 295 PRO B C 1
ATOM 5897 O O . PRO B 1 295 ? -13.195 -11.109 -26.688 1 87.06 295 PRO B O 1
ATOM 5900 N N . TRP B 1 296 ? -13.18 -8.953 -26.172 1 90.81 296 TRP B N 1
ATOM 5901 C CA . TRP B 1 296 ? -13.5 -9.133 -24.75 1 90.81 296 TRP B CA 1
ATOM 5902 C C . TRP B 1 296 ? -14.594 -8.164 -24.312 1 90.81 296 TRP B C 1
ATOM 5904 O O . TRP B 1 296 ? -14.578 -6.988 -24.703 1 90.81 296 TRP B O 1
ATOM 5914 N N . HIS B 1 297 ? -15.547 -8.789 -23.656 1 93.69 297 HIS B N 1
ATOM 5915 C CA . HIS B 1 297 ? -16.594 -7.973 -23.062 1 93.69 297 HIS B CA 1
ATOM 5916 C C . HIS B 1 297 ? -16.453 -7.91 -21.547 1 93.69 297 HIS B C 1
ATOM 5918 O O . HIS B 1 297 ? -16.547 -8.938 -20.859 1 93.69 297 HIS B O 1
ATOM 5924 N N . ASN B 1 298 ? -16.219 -6.738 -21.047 1 95.56 298 ASN B N 1
ATOM 5925 C CA . ASN B 1 298 ? -16.188 -6.504 -19.609 1 95.56 298 ASN B CA 1
ATOM 5926 C C . ASN B 1 298 ? -17.594 -6.285 -19.047 1 95.56 298 ASN B C 1
ATOM 5928 O O . ASN B 1 298 ? -18.203 -5.25 -19.297 1 95.56 298 ASN B O 1
ATOM 5932 N N . PRO B 1 299 ? -18.062 -7.168 -18.266 1 96.75 299 PRO B N 1
ATOM 5933 C CA . PRO B 1 299 ? -19.438 -7.055 -17.781 1 96.75 299 PRO B CA 1
ATOM 5934 C C . PRO B 1 299 ? -19.625 -5.887 -16.812 1 96.75 299 PRO B C 1
ATOM 5936 O O . PRO B 1 299 ? -20.766 -5.5 -16.516 1 96.75 299 PRO B O 1
ATOM 5939 N N . TYR B 1 300 ? -18.578 -5.238 -16.344 1 97.38 300 TYR B N 1
ATOM 5940 C CA . TYR B 1 300 ? -18.672 -4.199 -15.32 1 97.38 300 TYR B CA 1
ATOM 5941 C C . TYR B 1 300 ? -18.406 -2.822 -15.914 1 97.38 300 TYR B C 1
ATOM 5943 O O . TYR B 1 300 ? -18.469 -1.813 -15.211 1 97.38 300 TYR B O 1
ATOM 5951 N N . ALA B 1 301 ? -18.109 -2.725 -17.219 1 94.25 301 ALA B N 1
ATOM 5952 C CA . ALA B 1 301 ? -17.609 -1.523 -17.875 1 94.25 301 ALA B CA 1
ATOM 5953 C C . ALA B 1 301 ? -18.562 -0.35 -17.688 1 94.25 301 ALA B C 1
ATOM 5955 O O . ALA B 1 301 ? -18.125 0.805 -17.609 1 94.25 301 ALA B O 1
ATOM 5956 N N . GLU B 1 302 ? -19.828 -0.594 -17.5 1 91.75 302 GLU B N 1
ATOM 5957 C CA . GLU B 1 302 ? -20.812 0.476 -17.484 1 91.75 302 GLU B CA 1
ATOM 5958 C C . GLU B 1 302 ? -21.109 0.94 -16.047 1 91.75 302 GLU B C 1
ATOM 5960 O O . GLU B 1 302 ? -21.859 1.895 -15.844 1 91.75 302 GLU B O 1
ATOM 5965 N N . VAL B 1 303 ? -20.547 0.279 -15.109 1 95.94 303 VAL B N 1
ATOM 5966 C CA . VAL B 1 303 ? -20.766 0.65 -13.711 1 95.94 303 VAL B CA 1
ATOM 5967 C C . VAL B 1 303 ? -19.578 1.477 -13.211 1 95.94 303 VAL B C 1
ATOM 5969 O O . VAL B 1 303 ? -18.516 0.93 -12.914 1 95.94 303 VAL B O 1
ATOM 5972 N N . GLU B 1 304 ? -19.734 2.752 -12.977 1 93.5 304 GLU B N 1
ATOM 5973 C CA . GLU B 1 304 ? -18.672 3.707 -12.68 1 93.5 304 GLU B CA 1
ATOM 5974 C C . GLU B 1 304 ? -17.938 3.342 -11.391 1 93.5 304 GLU B C 1
ATOM 5976 O O . GLU B 1 304 ? -16.734 3.578 -11.258 1 93.5 304 GLU B O 1
ATOM 5981 N N . ARG B 1 305 ? -18.688 2.732 -10.453 1 95.94 305 ARG B N 1
ATOM 5982 C CA . ARG B 1 305 ? -18.125 2.498 -9.125 1 95.94 305 ARG B CA 1
ATOM 5983 C C . ARG B 1 305 ? -17.5 1.11 -9.039 1 95.94 305 ARG B C 1
ATOM 5985 O O . ARG B 1 305 ? -17.047 0.694 -7.965 1 95.94 305 ARG B O 1
ATOM 5992 N N . ILE B 1 306 ? -17.438 0.361 -10.164 1 97.5 306 ILE B N 1
ATOM 5993 C CA . ILE B 1 306 ? -16.688 -0.892 -10.242 1 97.5 306 ILE B CA 1
ATOM 5994 C C . ILE B 1 306 ? -15.469 -0.709 -11.133 1 97.5 306 ILE B C 1
ATOM 5996 O O . ILE B 1 306 ? -15.594 -0.521 -12.344 1 97.5 306 ILE B O 1
ATOM 6000 N N . PHE B 1 307 ? -14.312 -0.757 -10.5 1 97.06 307 PHE B N 1
ATOM 6001 C CA . PHE B 1 307 ? -13.047 -0.614 -11.211 1 97.06 307 PHE B CA 1
ATOM 6002 C C . PHE B 1 307 ? -12.492 -1.977 -11.609 1 97.06 307 PHE B C 1
ATOM 6004 O O . PHE B 1 307 ? -12.672 -2.959 -10.891 1 97.06 307 PHE B O 1
ATOM 6011 N N . ASN B 1 308 ? -11.812 -2.031 -12.75 1 95.62 308 ASN B N 1
ATOM 6012 C CA . ASN B 1 308 ? -11.383 -3.316 -13.297 1 95.62 308 ASN B CA 1
ATOM 6013 C C . ASN B 1 308 ? -9.938 -3.268 -13.781 1 95.62 308 ASN B C 1
ATOM 6015 O O . ASN B 1 308 ? -9.523 -2.285 -14.398 1 95.62 308 ASN B O 1
ATOM 6019 N N . THR B 1 309 ? -9.18 -4.211 -13.461 1 95.88 309 THR B N 1
ATOM 6020 C CA . THR B 1 309 ? -7.891 -4.508 -14.078 1 95.88 309 THR B CA 1
ATOM 6021 C C . THR B 1 309 ? -7.918 -5.875 -14.758 1 95.88 309 THR B C 1
ATOM 6023 O O . THR B 1 309 ? -8.617 -6.781 -14.305 1 95.88 309 THR B O 1
ATOM 6026 N N . PRO B 1 310 ? -7.273 -6.051 -15.867 1 93.88 310 PRO B N 1
ATOM 6027 C CA . PRO B 1 310 ? -7.41 -7.254 -16.688 1 93.88 310 PRO B CA 1
ATOM 6028 C C . PRO B 1 310 ? -6.477 -8.383 -16.25 1 93.88 310 PRO B C 1
ATOM 6030 O O . PRO B 1 310 ? -5.625 -8.82 -17.031 1 93.88 310 PRO B O 1
ATOM 6033 N N . HIS B 1 311 ? -6.68 -8.852 -15.062 1 92.75 311 HIS B N 1
ATOM 6034 C CA . HIS B 1 311 ? -5.992 -10.031 -14.547 1 92.75 311 HIS B CA 1
ATOM 6035 C C . HIS B 1 311 ? -4.48 -9.828 -14.539 1 92.75 311 HIS B C 1
ATOM 6037 O O . HIS B 1 311 ? -3.736 -10.648 -15.078 1 92.75 311 HIS B O 1
ATOM 6043 N N . ILE B 1 312 ? -4.039 -8.805 -13.836 1 93.38 312 ILE B N 1
ATOM 6044 C CA . ILE B 1 312 ? -2.635 -8.422 -13.914 1 93.38 312 ILE B CA 1
ATOM 6045 C C . ILE B 1 312 ? -1.964 -8.625 -12.562 1 93.38 312 ILE B C 1
ATOM 6047 O O . ILE B 1 312 ? -0.906 -8.055 -12.289 1 93.38 312 ILE B O 1
ATOM 6051 N N . GLY B 1 313 ? -2.529 -9.375 -11.68 1 91.94 313 GLY B N 1
ATOM 6052 C CA . GLY B 1 313 ? -1.951 -9.609 -10.359 1 91.94 313 GLY B CA 1
ATOM 6053 C C . GLY B 1 313 ? -0.523 -10.117 -10.422 1 91.94 313 GLY B C 1
ATOM 6054 O O . GLY B 1 313 ? 0.334 -9.664 -9.656 1 91.94 313 GLY B O 1
ATOM 6055 N N . ALA B 1 314 ? -0.275 -11 -11.398 1 89.31 314 ALA B N 1
ATOM 6056 C CA . ALA B 1 314 ? 1.04 -11.625 -11.508 1 89.31 314 ALA B CA 1
ATOM 6057 C C . ALA B 1 314 ? 1.858 -10.977 -12.625 1 89.31 314 ALA B C 1
ATOM 6059 O O . ALA B 1 314 ? 3 -11.375 -12.875 1 89.31 314 ALA B O 1
ATOM 6060 N N . ALA B 1 315 ? 1.323 -10.031 -13.297 1 90.31 315 ALA B N 1
ATOM 6061 C CA . ALA B 1 315 ? 1.95 -9.453 -14.477 1 90.31 315 ALA B CA 1
ATOM 6062 C C . ALA B 1 315 ? 2.98 -8.398 -14.102 1 90.31 315 ALA B C 1
ATOM 6064 O O . ALA B 1 315 ? 2.732 -7.199 -14.25 1 90.31 315 ALA B O 1
ATOM 6065 N N . THR B 1 316 ? 4.137 -8.789 -13.633 1 94.12 316 THR B N 1
ATOM 6066 C CA . THR B 1 316 ? 5.223 -7.875 -13.297 1 94.12 316 THR B CA 1
ATOM 6067 C C . THR B 1 316 ? 6.527 -8.328 -13.953 1 94.12 316 THR B C 1
ATOM 6069 O O . THR B 1 316 ? 6.688 -9.508 -14.281 1 94.12 316 THR B O 1
ATOM 6072 N N . GLN B 1 317 ? 7.426 -7.461 -14.094 1 93.25 317 GLN B N 1
ATOM 6073 C CA . GLN B 1 317 ? 8.742 -7.746 -14.648 1 93.25 317 GLN B CA 1
ATOM 6074 C C . GLN B 1 317 ? 9.523 -8.703 -13.75 1 93.25 317 GLN B C 1
ATOM 6076 O O . GLN B 1 317 ? 10.352 -9.477 -14.234 1 93.25 317 GLN B O 1
ATOM 6081 N N . GLU B 1 318 ? 9.242 -8.766 -12.531 1 94.19 318 GLU B N 1
ATOM 6082 C CA . GLU B 1 318 ? 9.977 -9.555 -11.555 1 94.19 318 GLU B CA 1
ATOM 6083 C C . GLU B 1 318 ? 9.398 -10.961 -11.43 1 94.19 318 GLU B C 1
ATOM 6085 O O . GLU B 1 318 ? 10.141 -11.938 -11.281 1 94.19 318 GLU B O 1
ATOM 6090 N N . ALA B 1 319 ? 8.07 -11.094 -11.5 1 93.44 319 ALA B N 1
ATOM 6091 C CA . ALA B 1 319 ? 7.398 -12.367 -11.242 1 93.44 319 ALA B CA 1
ATOM 6092 C C . ALA B 1 319 ? 7.707 -13.383 -12.344 1 93.44 319 ALA B C 1
ATOM 6094 O O . ALA B 1 319 ? 7.914 -14.562 -12.062 1 93.44 319 ALA B O 1
ATOM 6095 N N . GLN B 1 320 ? 7.77 -12.961 -13.57 1 91.81 320 GLN B N 1
ATOM 6096 C CA . GLN B 1 320 ? 7.871 -13.875 -14.695 1 91.81 320 GLN B CA 1
ATOM 6097 C C . GLN B 1 320 ? 9.203 -14.625 -14.68 1 91.81 320 GLN B C 1
ATOM 6099 O O . GLN B 1 320 ? 9.227 -15.859 -14.758 1 91.81 320 GLN B O 1
ATOM 6104 N N . PRO B 1 321 ? 10.344 -13.914 -14.531 1 93.81 321 PRO B N 1
ATOM 6105 C CA . PRO B 1 321 ? 11.594 -14.656 -14.406 1 93.81 321 PRO B CA 1
ATOM 6106 C C . PRO B 1 321 ? 11.641 -15.531 -13.156 1 93.81 321 PRO B C 1
ATOM 6108 O O . PRO B 1 321 ? 12.242 -16.609 -13.172 1 93.81 321 PRO B O 1
ATOM 6111 N N . ARG B 1 322 ? 11.031 -15.094 -12.094 1 95.56 322 ARG B N 1
ATOM 6112 C CA . ARG B 1 322 ? 10.977 -15.891 -10.875 1 95.56 322 ARG B CA 1
ATOM 6113 C C . ARG B 1 322 ? 10.234 -17.203 -11.109 1 95.56 322 ARG B C 1
ATOM 6115 O O . ARG B 1 322 ? 10.648 -18.25 -10.617 1 95.56 322 ARG B O 1
ATOM 6122 N N . ILE B 1 323 ? 9.148 -17.156 -11.812 1 96.38 323 ILE B N 1
ATOM 6123 C CA . ILE B 1 323 ? 8.367 -18.328 -12.141 1 96.38 323 ILE B CA 1
ATOM 6124 C C . ILE B 1 323 ? 9.211 -19.297 -12.969 1 96.38 323 ILE B C 1
ATOM 6126 O O . ILE B 1 323 ? 9.242 -20.5 -12.688 1 96.38 323 ILE B O 1
ATOM 6130 N N . ALA B 1 324 ? 9.938 -18.75 -13.961 1 96.94 324 ALA B N 1
ATOM 6131 C CA . ALA B 1 324 ? 10.789 -19.562 -14.82 1 96.94 324 ALA B CA 1
ATOM 6132 C C . ALA B 1 324 ? 11.836 -20.312 -14 1 96.94 324 ALA B C 1
ATOM 6134 O O . ALA B 1 324 ? 12.031 -21.516 -14.18 1 96.94 324 ALA B O 1
ATOM 6135 N N . LYS B 1 325 ? 12.445 -19.609 -13.141 1 97.44 325 LYS B N 1
ATOM 6136 C CA . LYS B 1 325 ? 13.477 -20.203 -12.297 1 97.44 325 LYS B CA 1
ATOM 6137 C C . LYS B 1 325 ? 12.883 -21.266 -11.383 1 97.44 325 LYS B C 1
ATOM 6139 O O . LYS B 1 325 ? 13.453 -22.359 -11.227 1 97.44 325 LYS B O 1
ATOM 6144 N N . HIS B 1 326 ? 11.789 -20.953 -10.789 1 97.19 326 HIS B N 1
ATOM 6145 C CA . HIS B 1 326 ? 11.133 -21.891 -9.891 1 97.19 326 HIS B CA 1
ATOM 6146 C C . HIS B 1 326 ? 10.734 -23.172 -10.625 1 97.19 326 HIS B C 1
ATOM 6148 O O . HIS B 1 326 ? 10.977 -24.266 -10.133 1 97.19 326 HIS B O 1
ATOM 6154 N N . LYS B 1 327 ? 10.125 -23 -11.758 1 97.69 327 LYS B N 1
ATOM 6155 C CA . LYS B 1 327 ? 9.68 -24.156 -12.531 1 97.69 327 LYS B CA 1
ATOM 6156 C C . LYS B 1 327 ? 10.867 -24.984 -13.031 1 97.69 327 LYS B C 1
ATOM 6158 O O . LYS B 1 327 ? 10.789 -26.203 -13.102 1 97.69 327 LYS B O 1
ATOM 6163 N N . ALA B 1 328 ? 11.953 -24.328 -13.398 1 97.75 328 ALA B N 1
ATOM 6164 C CA . ALA B 1 328 ? 13.164 -25.047 -13.797 1 97.75 328 ALA B CA 1
ATOM 6165 C C . ALA B 1 328 ? 13.711 -25.891 -12.648 1 97.75 328 ALA B C 1
ATOM 6167 O O . ALA B 1 328 ? 14.141 -27.016 -12.852 1 97.75 328 ALA B O 1
ATOM 6168 N N . THR B 1 329 ? 13.68 -25.297 -11.5 1 97.31 329 THR B N 1
ATOM 6169 C CA . THR B 1 329 ? 14.141 -26.047 -10.328 1 97.31 329 THR B CA 1
ATOM 6170 C C . THR B 1 329 ? 13.242 -27.25 -10.062 1 97.31 329 THR B C 1
ATOM 6172 O O . THR B 1 329 ? 13.727 -28.328 -9.742 1 97.31 329 THR B O 1
ATOM 6175 N N . THR B 1 330 ? 11.93 -27.031 -10.164 1 97.75 330 THR B N 1
ATOM 6176 C CA . THR B 1 330 ? 10.984 -28.141 -10.031 1 97.75 330 THR B CA 1
ATOM 6177 C C . THR B 1 330 ? 11.289 -29.234 -11.039 1 97.75 330 THR B C 1
ATOM 6179 O O . THR B 1 330 ? 11.258 -30.422 -10.703 1 97.75 330 THR B O 1
ATOM 6182 N N . THR B 1 331 ? 11.641 -28.875 -12.234 1 98 331 THR B N 1
ATOM 6183 C CA . THR B 1 331 ? 11.984 -29.812 -13.297 1 98 331 THR B CA 1
ATOM 6184 C C . THR B 1 331 ? 13.242 -30.594 -12.93 1 98 331 THR B C 1
ATOM 6186 O O . THR B 1 331 ? 13.289 -31.812 -13.102 1 98 331 THR B O 1
ATOM 6189 N N . GLN B 1 332 ? 14.188 -29.891 -12.445 1 96.62 332 GLN B N 1
ATOM 6190 C CA . GLN B 1 332 ? 15.438 -30.547 -12.078 1 96.62 332 GLN B CA 1
ATOM 6191 C C . GLN B 1 332 ? 15.211 -31.609 -11.008 1 96.62 332 GLN B C 1
ATOM 6193 O O . GLN B 1 332 ? 15.719 -32.719 -11.125 1 96.62 332 GLN B O 1
ATOM 6198 N N . LEU B 1 333 ? 14.477 -31.297 -10.031 1 96.5 333 LEU B N 1
ATOM 6199 C CA . LEU B 1 333 ? 14.195 -32.25 -8.953 1 96.5 333 LEU B CA 1
ATOM 6200 C C . LEU B 1 333 ? 13.414 -33.438 -9.477 1 96.5 333 LEU B C 1
ATOM 6202 O O . LEU B 1 333 ? 13.703 -34.594 -9.102 1 96.5 333 LEU B O 1
ATOM 6206 N N . PHE B 1 334 ? 12.492 -33.156 -10.344 1 97.69 334 PHE B N 1
ATOM 6207 C CA . PHE B 1 334 ? 11.664 -34.219 -10.922 1 97.69 334 PHE B CA 1
ATOM 6208 C C . PHE B 1 334 ? 12.492 -35.125 -11.844 1 97.69 334 PHE B C 1
ATOM 6210 O O . PHE B 1 334 ? 12.352 -36.344 -11.828 1 97.69 334 PHE B O 1
ATOM 6217 N N . ASP B 1 335 ? 13.359 -34.5 -12.594 1 96.94 335 ASP B N 1
ATOM 6218 C CA . ASP B 1 335 ? 14.148 -35.219 -13.586 1 96.94 335 ASP B CA 1
ATOM 6219 C C . ASP B 1 335 ? 15.273 -36.031 -12.922 1 96.94 335 ASP B C 1
ATOM 6221 O O . ASP B 1 335 ? 15.547 -37.156 -13.305 1 96.94 335 ASP B O 1
ATOM 6225 N N . CYS B 1 336 ? 15.844 -35.469 -11.922 1 94.81 336 CYS B N 1
ATOM 6226 C CA . CYS B 1 336 ? 17.031 -36.062 -11.336 1 94.81 336 CYS B CA 1
ATOM 6227 C C . CYS B 1 336 ? 16.672 -37.031 -10.219 1 94.81 336 CYS B C 1
ATOM 6229 O O . CYS B 1 336 ? 17.344 -38.031 -10.008 1 94.81 336 CYS B O 1
ATOM 6231 N N . TYR B 1 337 ? 15.539 -36.75 -9.531 1 94.94 337 TYR B N 1
ATOM 6232 C CA . TYR B 1 337 ? 15.305 -37.5 -8.312 1 94.94 337 TYR B CA 1
ATOM 6233 C C . TYR B 1 337 ? 13.875 -38.031 -8.258 1 94.94 337 TYR B C 1
ATOM 6235 O O . TYR B 1 337 ? 13.484 -38.688 -7.305 1 94.94 337 TYR B O 1
ATOM 6243 N N . GLY B 1 338 ? 13.109 -37.656 -9.234 1 96.62 338 GLY B N 1
ATOM 6244 C CA . GLY B 1 338 ? 11.711 -38.062 -9.227 1 96.62 338 GLY B CA 1
ATOM 6245 C C . GLY B 1 338 ? 10.883 -37.312 -8.211 1 96.62 338 GLY B C 1
ATOM 6246 O O . GLY B 1 338 ? 9.727 -37.656 -7.969 1 96.62 338 GLY B O 1
ATOM 6247 N N . THR B 1 339 ? 11.484 -36.281 -7.648 1 97.06 339 THR B N 1
ATOM 6248 C CA . THR B 1 339 ? 10.812 -35.5 -6.617 1 97.06 339 THR B CA 1
ATOM 6249 C C . THR B 1 339 ? 9.703 -34.656 -7.223 1 97.06 339 THR B C 1
ATOM 6251 O O . THR B 1 339 ? 9.922 -33.938 -8.203 1 97.06 339 THR B O 1
ATOM 6254 N N . VAL B 1 340 ? 8.5 -34.781 -6.648 1 97.31 340 VAL B N 1
ATOM 6255 C CA . VAL B 1 340 ? 7.359 -33.969 -7.059 1 97.31 340 VAL B CA 1
ATOM 6256 C C . VAL B 1 340 ? 7.062 -32.906 -5.996 1 97.31 340 VAL B C 1
ATOM 6258 O O . VAL B 1 340 ? 6.875 -33.219 -4.82 1 97.31 340 VAL B O 1
ATOM 6261 N N . ARG B 1 341 ? 7.113 -31.703 -6.434 1 95.31 341 ARG B N 1
ATOM 6262 C CA . ARG B 1 341 ? 6.691 -30.594 -5.574 1 95.31 341 ARG B CA 1
ATOM 6263 C C . ARG B 1 341 ? 5.672 -29.703 -6.281 1 95.31 341 ARG B C 1
ATOM 6265 O O . ARG B 1 341 ? 5.535 -29.766 -7.504 1 95.31 341 ARG B O 1
ATOM 6272 N N . ASP B 1 342 ? 4.875 -29.016 -5.566 1 93.94 342 ASP B N 1
ATOM 6273 C CA . ASP B 1 342 ? 3.902 -28.047 -6.086 1 93.94 342 ASP B CA 1
ATOM 6274 C C . ASP B 1 342 ? 2.875 -28.75 -6.977 1 93.94 342 ASP B C 1
ATOM 6276 O O . ASP B 1 342 ? 2.438 -28.172 -7.98 1 93.94 342 ASP B O 1
ATOM 6280 N N . THR B 1 343 ? 2.617 -30 -6.699 1 96.12 343 THR B N 1
ATOM 6281 C CA . THR B 1 343 ? 1.613 -30.672 -7.508 1 96.12 343 THR B CA 1
ATOM 6282 C C . THR B 1 343 ? 0.21 -30.203 -7.137 1 96.12 343 THR B C 1
ATOM 6284 O O . THR B 1 343 ? -0.08 -29.969 -5.961 1 96.12 343 THR B O 1
ATOM 6287 N N . VAL B 1 344 ? -0.621 -30.016 -8.094 1 92.75 344 VAL B N 1
ATOM 6288 C CA . VAL B 1 344 ? -1.975 -29.531 -7.863 1 92.75 344 VAL B CA 1
ATOM 6289 C C . VAL B 1 344 ? -2.818 -30.625 -7.215 1 92.75 344 VAL B C 1
ATOM 6291 O O . VAL B 1 344 ? -3.893 -30.344 -6.676 1 92.75 344 VAL B O 1
ATOM 6294 N N . PHE B 1 345 ? -2.311 -31.891 -7.223 1 92.75 345 PHE B N 1
ATOM 6295 C CA . PHE B 1 345 ? -3.041 -33.031 -6.652 1 92.75 345 PHE B CA 1
ATOM 6296 C C . PHE B 1 345 ? -2.906 -33.031 -5.137 1 92.75 345 PHE B C 1
ATOM 6298 O O . PHE B 1 345 ? -3.701 -33.688 -4.445 1 92.75 345 PHE B O 1
ATOM 6305 N N . SER B 1 346 ? -1.875 -32.469 -4.676 1 88.81 346 SER B N 1
ATOM 6306 C CA . SER B 1 346 ? -1.627 -32.344 -3.242 1 88.81 346 SER B CA 1
ATOM 6307 C C . SER B 1 346 ? -0.804 -31.109 -2.918 1 88.81 346 SER B C 1
ATOM 6309 O O . SER B 1 346 ? 0.375 -31.219 -2.572 1 88.81 346 SER B O 1
ATOM 6311 N N . PRO B 1 347 ? -1.475 -29.953 -2.863 1 84.88 347 PRO B N 1
ATOM 6312 C CA . PRO B 1 347 ? -0.76 -28.703 -2.633 1 84.88 347 PRO B CA 1
ATOM 6313 C C . PRO B 1 347 ? -0.027 -28.672 -1.293 1 84.88 347 PRO B C 1
ATOM 6315 O O . PRO B 1 347 ? -0.567 -29.125 -0.281 1 84.88 347 PRO B O 1
ATOM 6318 N N . GLY B 1 348 ? 1.208 -28.219 -1.35 1 81.44 348 GLY B N 1
ATOM 6319 C CA . GLY B 1 348 ? 1.979 -28.031 -0.132 1 81.44 348 GLY B CA 1
ATOM 6320 C C . GLY B 1 348 ? 2.863 -29.219 0.207 1 81.44 348 GLY B C 1
ATOM 6321 O O . GLY B 1 348 ? 3.688 -29.141 1.121 1 81.44 348 GLY B O 1
ATOM 6322 N N . HIS B 1 349 ? 2.752 -30.281 -0.553 1 86.75 349 HIS B N 1
ATOM 6323 C CA . HIS B 1 349 ? 3.508 -31.484 -0.226 1 86.75 349 HIS B CA 1
ATOM 6324 C C . HIS B 1 349 ? 4.641 -31.719 -1.224 1 86.75 349 HIS B C 1
ATOM 6326 O O . HIS B 1 349 ? 4.48 -31.453 -2.418 1 86.75 349 HIS B O 1
ATOM 6332 N N . VAL B 1 350 ? 5.711 -32.188 -0.68 1 93.81 350 VAL B N 1
ATOM 6333 C CA . VAL B 1 350 ? 6.832 -32.656 -1.494 1 93.81 350 VAL B CA 1
ATOM 6334 C C . VAL B 1 350 ? 6.984 -34.156 -1.37 1 93.81 350 VAL B C 1
ATOM 6336 O O . VAL B 1 350 ? 7.004 -34.688 -0.261 1 93.81 350 VAL B O 1
ATOM 6339 N N . ILE B 1 351 ? 7.027 -34.812 -2.449 1 96.31 351 ILE B N 1
ATOM 6340 C CA . ILE B 1 351 ? 7.16 -36.281 -2.5 1 96.31 351 ILE B CA 1
ATOM 6341 C C . ILE B 1 351 ? 8.508 -36.656 -3.121 1 96.31 351 ILE B C 1
ATOM 6343 O O . ILE B 1 351 ? 8.711 -36.469 -4.324 1 96.31 351 ILE B O 1
ATOM 6347 N N . GLY B 1 352 ? 9.391 -37.125 -2.301 1 95.69 352 GLY B N 1
ATOM 6348 C CA . GLY B 1 352 ? 10.703 -37.438 -2.834 1 95.69 352 GLY B CA 1
ATOM 6349 C C . GLY B 1 352 ? 11.547 -38.281 -1.878 1 95.69 352 GLY B C 1
ATOM 6350 O O . GLY B 1 352 ? 11.078 -38.656 -0.804 1 95.69 352 GLY B O 1
ATOM 6351 N N . VAL B 1 353 ? 12.719 -38.656 -2.355 1 93.88 353 VAL B N 1
ATOM 6352 C CA . VAL B 1 353 ? 13.703 -39.406 -1.582 1 93.88 353 VAL B CA 1
ATOM 6353 C C . VAL B 1 353 ? 15.062 -38.719 -1.651 1 93.88 353 VAL B C 1
ATOM 6355 O O . VAL B 1 353 ? 15.305 -37.906 -2.555 1 93.88 353 VAL B O 1
ATOM 6358 N N . GLU B 1 354 ? 15.812 -39.031 -0.651 1 90.5 354 GLU B N 1
ATOM 6359 C CA . GLU B 1 354 ? 17.203 -38.594 -0.677 1 90.5 354 GLU B CA 1
ATOM 6360 C C . GLU B 1 354 ? 18.109 -39.656 -1.303 1 90.5 354 GLU B C 1
ATOM 6362 O O . GLU B 1 354 ? 18.422 -40.656 -0.665 1 90.5 354 GLU B O 1
ATOM 6367 N N . ALA B 1 355 ? 18.469 -39.469 -2.508 1 89.44 355 ALA B N 1
ATOM 6368 C CA . ALA B 1 355 ? 19.266 -40.438 -3.221 1 89.44 355 ALA B CA 1
ATOM 6369 C C . ALA B 1 355 ? 20.609 -39.844 -3.672 1 89.44 355 ALA B C 1
ATOM 6371 O O . ALA B 1 355 ? 20.734 -38.625 -3.828 1 89.44 355 ALA B O 1
ATOM 6372 N N . GLU B 1 356 ? 21.531 -40.688 -3.689 1 88 356 GLU B N 1
ATOM 6373 C CA . GLU B 1 356 ? 22.844 -40.344 -4.195 1 88 356 GLU B CA 1
ATOM 6374 C C . GLU B 1 356 ? 23.391 -41.406 -5.129 1 88 356 GLU B C 1
ATOM 6376 O O . GLU B 1 356 ? 22.891 -42.531 -5.137 1 88 356 GLU B O 1
ATOM 6381 N N . ASP B 1 357 ? 24.281 -40.938 -6.004 1 85.5 357 ASP B N 1
ATOM 6382 C CA . ASP B 1 357 ? 24.953 -41.938 -6.812 1 85.5 357 ASP B CA 1
ATOM 6383 C C . ASP B 1 357 ? 25.5 -43.062 -5.941 1 85.5 357 ASP B C 1
ATOM 6385 O O . ASP B 1 357 ? 26.109 -42.812 -4.898 1 85.5 357 ASP B O 1
ATOM 6389 N N . PRO B 1 358 ? 25.312 -44.281 -6.324 1 87.94 358 PRO B N 1
ATOM 6390 C CA . PRO B 1 358 ? 24.828 -44.812 -7.582 1 87.94 358 PRO B CA 1
ATOM 6391 C C . PRO B 1 358 ? 23.359 -45.281 -7.496 1 87.94 358 PRO B C 1
ATOM 6393 O O . PRO B 1 358 ? 22.969 -46.219 -8.172 1 87.94 358 PRO B O 1
ATOM 6396 N N . ASP B 1 359 ? 22.594 -44.688 -6.633 1 90.19 359 ASP B N 1
ATOM 6397 C CA . ASP B 1 359 ? 21.203 -45.094 -6.449 1 90.19 359 ASP B CA 1
ATOM 6398 C C . ASP B 1 359 ? 20.422 -44.969 -7.754 1 90.19 359 ASP B C 1
ATOM 6400 O O . ASP B 1 359 ? 20.734 -44.156 -8.602 1 90.19 359 ASP B O 1
ATOM 6404 N N . ILE B 1 360 ? 19.484 -45.844 -7.895 1 94.94 360 ILE B N 1
ATOM 6405 C CA . ILE B 1 360 ? 18.484 -45.781 -8.969 1 94.94 360 ILE B CA 1
ATOM 6406 C C . ILE B 1 360 ? 17.125 -45.406 -8.391 1 94.94 360 ILE B C 1
ATOM 6408 O O . ILE B 1 360 ? 16.703 -46 -7.379 1 94.94 360 ILE B O 1
ATOM 6412 N N . ILE B 1 361 ? 16.531 -44.469 -8.984 1 96.62 361 ILE B N 1
ATOM 6413 C CA . ILE B 1 361 ? 15.203 -44.094 -8.516 1 96.62 361 ILE B CA 1
ATOM 6414 C C . ILE B 1 361 ? 14.133 -44.75 -9.391 1 96.62 361 ILE B C 1
ATOM 6416 O O . ILE B 1 361 ? 14.188 -44.625 -10.625 1 96.62 361 ILE B O 1
ATOM 6420 N N . LEU B 1 362 ? 13.219 -45.406 -8.797 1 96.81 362 LEU B N 1
ATOM 6421 C CA . LEU B 1 362 ? 12.031 -45.938 -9.461 1 96.81 362 LEU B CA 1
ATOM 6422 C C . LEU B 1 362 ? 10.789 -45.125 -9.078 1 96.81 362 LEU B C 1
ATOM 6424 O O . LEU B 1 362 ? 10.422 -45.094 -7.906 1 96.81 362 LEU B O 1
ATOM 6428 N N . THR B 1 363 ? 10.211 -44.469 -10.047 1 97.75 363 THR B N 1
ATOM 6429 C CA . THR B 1 363 ? 8.93 -43.812 -9.797 1 97.75 363 THR B CA 1
ATOM 6430 C C . THR B 1 363 ? 7.797 -44.562 -10.5 1 97.75 363 THR B C 1
ATOM 6432 O O . THR B 1 363 ? 7.965 -45.062 -11.617 1 97.75 363 THR B O 1
ATOM 6435 N N . VAL B 1 364 ? 6.707 -44.656 -9.812 1 97.81 364 VAL B N 1
ATOM 6436 C CA . VAL B 1 364 ? 5.543 -45.344 -10.367 1 97.81 364 VAL B CA 1
ATOM 6437 C C . VAL B 1 364 ? 4.285 -44.531 -10.086 1 97.81 364 VAL B C 1
ATOM 6439 O O . VAL B 1 364 ? 4.012 -44.156 -8.945 1 97.81 364 VAL B O 1
ATOM 6442 N N . VAL B 1 365 ? 3.58 -44.156 -11.117 1 98.06 365 VAL B N 1
ATOM 6443 C CA . VAL B 1 365 ? 2.219 -43.625 -10.992 1 98.06 365 VAL B CA 1
ATOM 6444 C C . VAL B 1 365 ? 1.223 -44.781 -11.117 1 98.06 365 VAL B C 1
ATOM 6446 O O . VAL B 1 365 ? 1.202 -45.5 -12.133 1 98.06 365 VAL B O 1
ATOM 6449 N N . HIS B 1 366 ? 0.524 -45 -10.086 1 97.62 366 HIS B N 1
ATOM 6450 C CA . HIS B 1 366 ? -0.349 -46.156 -10.086 1 97.62 366 HIS B CA 1
ATOM 6451 C C . HIS B 1 366 ? -1.713 -45.844 -9.492 1 97.62 366 HIS B C 1
ATOM 6453 O O . HIS B 1 366 ? -1.893 -44.781 -8.891 1 97.62 366 HIS B O 1
ATOM 6459 N N . SER B 1 367 ? -2.67 -46.719 -9.75 1 96.25 367 SER B N 1
ATOM 6460 C CA . SER B 1 367 ? -3.986 -46.531 -9.141 1 96.25 367 SER B CA 1
ATOM 6461 C C . SER B 1 367 ? -3.906 -46.625 -7.621 1 96.25 367 SER B C 1
ATOM 6463 O O . SER B 1 367 ? -2.99 -47.25 -7.078 1 96.25 367 SER B O 1
ATOM 6465 N N . ASP B 1 368 ? -4.84 -45.969 -6.957 1 94.19 368 ASP B N 1
ATOM 6466 C CA . ASP B 1 368 ? -4.824 -46 -5.5 1 94.19 368 ASP B CA 1
ATOM 6467 C C . ASP B 1 368 ? -5.609 -47.219 -4.977 1 94.19 368 ASP B C 1
ATOM 6469 O O . ASP B 1 368 ? -5.992 -47.25 -3.807 1 94.19 368 ASP B O 1
ATOM 6473 N N . VAL B 1 369 ? -5.867 -48.125 -5.809 1 94 369 VAL B N 1
ATOM 6474 C CA . VAL B 1 369 ? -6.57 -49.344 -5.422 1 94 369 VAL B CA 1
ATOM 6475 C C . VAL B 1 369 ? -5.684 -50.188 -4.508 1 94 369 VAL B C 1
ATOM 6477 O O . VAL B 1 369 ? -4.477 -50.281 -4.734 1 94 369 VAL B O 1
ATOM 6480 N N . ARG B 1 370 ? -6.367 -50.781 -3.562 1 92.94 370 ARG B N 1
ATOM 6481 C CA . ARG B 1 370 ? -5.652 -51.594 -2.6 1 92.94 370 ARG B CA 1
ATOM 6482 C C . ARG B 1 370 ? -4.863 -52.688 -3.303 1 92.94 370 ARG B C 1
ATOM 6484 O O . ARG B 1 370 ? -5.383 -53.375 -4.191 1 92.94 370 ARG B O 1
ATOM 6491 N N . GLY B 1 371 ? -3.574 -52.781 -2.93 1 93.31 371 GLY B N 1
ATOM 6492 C CA . GLY B 1 371 ? -2.742 -53.844 -3.473 1 93.31 371 GLY B CA 1
ATOM 6493 C C . GLY B 1 371 ? -1.738 -53.344 -4.496 1 93.31 371 GLY B C 1
ATOM 6494 O O . GLY B 1 371 ? -0.741 -54 -4.77 1 93.31 371 GLY B O 1
ATOM 6495 N N . THR B 1 372 ? -2.041 -52.25 -5.102 1 94.69 372 THR B N 1
ATOM 6496 C CA . THR B 1 372 ? -1.148 -51.781 -6.152 1 94.69 372 THR B CA 1
ATOM 6497 C C . THR B 1 372 ? 0.227 -51.438 -5.578 1 94.69 372 THR B C 1
ATOM 6499 O O . THR B 1 372 ? 1.251 -51.812 -6.156 1 94.69 372 THR B O 1
ATOM 6502 N N . LYS B 1 373 ? 0.24 -50.688 -4.5 1 94.44 373 LYS B N 1
ATOM 6503 C CA . LYS B 1 373 ? 1.513 -50.375 -3.857 1 94.44 373 LYS B CA 1
ATOM 6504 C C . LYS B 1 373 ? 2.256 -51.656 -3.461 1 94.44 373 LYS B C 1
ATOM 6506 O O . LYS B 1 373 ? 3.479 -51.719 -3.596 1 94.44 373 LYS B O 1
ATOM 6511 N N . LYS B 1 374 ? 1.57 -52.594 -2.996 1 94.19 374 LYS B N 1
ATOM 6512 C CA . LYS B 1 374 ? 2.158 -53.875 -2.648 1 94.19 374 LYS B CA 1
ATOM 6513 C C . LYS B 1 374 ? 2.846 -54.5 -3.855 1 94.19 374 LYS B C 1
ATOM 6515 O O . LYS B 1 374 ? 3.922 -55.094 -3.727 1 94.19 374 LYS B O 1
ATOM 6520 N N . ALA B 1 375 ? 2.16 -54.438 -4.938 1 95 375 ALA B N 1
ATOM 6521 C CA . ALA B 1 375 ? 2.734 -55 -6.16 1 95 375 ALA B CA 1
ATOM 6522 C C . ALA B 1 375 ? 4.086 -54.375 -6.473 1 95 375 ALA B C 1
ATOM 6524 O O . ALA B 1 375 ? 5.016 -55.031 -6.914 1 95 375 ALA B O 1
ATOM 6525 N N . VAL B 1 376 ? 4.191 -53.062 -6.27 1 95 376 VAL B N 1
ATOM 6526 C CA . VAL B 1 376 ? 5.445 -52.344 -6.508 1 95 376 VAL B CA 1
ATOM 6527 C C . VAL B 1 376 ? 6.516 -52.844 -5.539 1 95 376 VAL B C 1
ATOM 6529 O O . VAL B 1 376 ? 7.629 -53.188 -5.953 1 95 376 VAL B O 1
ATOM 6532 N N . ASP B 1 377 ? 6.172 -52.969 -4.297 1 95 377 ASP B N 1
ATOM 6533 C CA . ASP B 1 377 ? 7.109 -53.438 -3.275 1 95 377 ASP B CA 1
ATOM 6534 C C . ASP B 1 377 ? 7.543 -54.875 -3.533 1 95 377 ASP B C 1
ATOM 6536 O O . ASP B 1 377 ? 8.719 -55.219 -3.377 1 95 377 ASP B O 1
ATOM 6540 N N . ASP B 1 378 ? 6.586 -55.656 -3.879 1 94.69 378 ASP B N 1
ATOM 6541 C CA . ASP B 1 378 ? 6.879 -57.062 -4.164 1 94.69 378 ASP B CA 1
ATOM 6542 C C . ASP B 1 378 ? 7.84 -57.188 -5.344 1 94.69 378 ASP B C 1
ATOM 6544 O O . ASP B 1 378 ? 8.727 -58.031 -5.336 1 94.69 378 ASP B O 1
ATOM 6548 N N . CYS B 1 379 ? 7.551 -56.406 -6.348 1 93.44 379 CYS B N 1
ATOM 6549 C CA . CYS B 1 379 ? 8.422 -56.438 -7.52 1 93.44 379 CYS B CA 1
ATOM 6550 C C . CYS B 1 379 ? 9.859 -56.125 -7.137 1 93.44 379 CYS B C 1
ATOM 6552 O O . CYS B 1 379 ? 10.781 -56.812 -7.59 1 93.44 379 CYS B O 1
ATOM 6554 N N . ILE B 1 380 ? 10.094 -55.156 -6.293 1 92.88 380 ILE B N 1
ATOM 6555 C CA . ILE B 1 380 ? 11.43 -54.75 -5.832 1 92.88 380 ILE B CA 1
ATOM 6556 C C . ILE B 1 380 ? 12.047 -55.906 -5.031 1 92.88 380 ILE B C 1
ATOM 6558 O O . ILE B 1 380 ? 13.203 -56.25 -5.242 1 92.88 380 ILE B O 1
ATOM 6562 N N . TYR B 1 381 ? 11.281 -56.469 -4.195 1 92.69 381 TYR B N 1
ATOM 6563 C CA . TYR B 1 381 ? 11.734 -57.562 -3.348 1 92.69 381 TYR B CA 1
ATOM 6564 C C . TYR B 1 381 ? 12.117 -58.781 -4.184 1 92.69 381 TYR B C 1
ATOM 6566 O O . TYR B 1 381 ? 13.195 -59.344 -4 1 92.69 381 TYR B O 1
ATOM 6574 N N . GLU B 1 382 ? 11.266 -59.156 -5.082 1 94.19 382 GLU B N 1
ATOM 6575 C CA . GLU B 1 382 ? 11.461 -60.375 -5.902 1 94.19 382 GLU B CA 1
ATOM 6576 C C . GLU B 1 382 ? 12.664 -60.188 -6.828 1 94.19 382 GLU B C 1
ATOM 6578 O O . GLU B 1 382 ? 13.32 -61.188 -7.18 1 94.19 382 GLU B O 1
ATOM 6583 N N . ALA B 1 383 ? 12.898 -58.969 -7.18 1 93 383 ALA B N 1
ATOM 6584 C CA . ALA B 1 383 ? 14.055 -58.688 -8.031 1 93 383 ALA B CA 1
ATOM 6585 C C . ALA B 1 383 ? 15.352 -58.75 -7.227 1 93 383 ALA B C 1
ATOM 6587 O O . ALA B 1 383 ? 16.438 -58.656 -7.793 1 93 383 ALA B O 1
ATOM 6588 N N . GLY B 1 384 ? 15.289 -58.812 -5.887 1 92.12 384 GLY B N 1
ATOM 6589 C CA . GLY B 1 384 ? 16.453 -58.875 -5.02 1 92.12 384 GLY B CA 1
ATOM 6590 C C . GLY B 1 384 ? 17.078 -57.5 -4.77 1 92.12 384 GLY B C 1
ATOM 6591 O O . GLY B 1 384 ? 18.281 -57.406 -4.465 1 92.12 384 GLY B O 1
ATOM 6592 N N . LEU B 1 385 ? 16.312 -56.469 -4.973 1 92.56 385 LEU B N 1
ATOM 6593 C CA . LEU B 1 385 ? 16.844 -55.125 -4.797 1 92.56 385 LEU B CA 1
ATOM 6594 C C . LEU B 1 385 ? 16.656 -54.656 -3.354 1 92.56 385 LEU B C 1
ATOM 6596 O O . LEU B 1 385 ? 15.727 -55.094 -2.67 1 92.56 385 LEU B O 1
ATOM 6600 N N . SER B 1 386 ? 17.594 -53.812 -2.895 1 91.19 386 SER B N 1
ATOM 6601 C CA . SER B 1 386 ? 17.438 -53.094 -1.643 1 91.19 386 SER B CA 1
ATOM 6602 C C . SER B 1 386 ? 16.703 -51.781 -1.868 1 91.19 386 SER B C 1
ATOM 6604 O O . SER B 1 386 ? 17.141 -50.969 -2.695 1 91.19 386 SER B O 1
ATOM 6606 N N . ASN B 1 387 ? 15.633 -51.625 -1.235 1 92.44 387 ASN B N 1
ATOM 6607 C CA . ASN B 1 387 ? 14.953 -50.312 -1.212 1 92.44 387 ASN B CA 1
ATOM 6608 C C . ASN B 1 387 ? 15.469 -49.438 -0.082 1 92.44 387 ASN B C 1
ATOM 6610 O O . ASN B 1 387 ? 15.055 -49.594 1.07 1 92.44 387 ASN B O 1
ATOM 6614 N N . MET B 1 388 ? 16.281 -48.5 -0.401 1 92.62 388 MET B N 1
ATOM 6615 C CA . MET B 1 388 ? 16.984 -47.688 0.589 1 92.62 388 MET B CA 1
ATOM 6616 C C . MET B 1 388 ? 16.062 -46.656 1.188 1 92.62 388 MET B C 1
ATOM 6618 O O . MET B 1 388 ? 16.219 -46.281 2.352 1 92.62 388 MET B O 1
ATOM 6622 N N . GLN B 1 389 ? 15.25 -46.125 0.439 1 93.94 389 GLN B N 1
ATOM 6623 C CA . GLN B 1 389 ? 14.273 -45.125 0.87 1 93.94 389 GLN B CA 1
ATOM 6624 C C . GLN B 1 389 ? 13.07 -45.094 -0.061 1 93.94 389 GLN B C 1
ATOM 6626 O O . GLN B 1 389 ? 13.195 -45.344 -1.263 1 93.94 389 GLN B O 1
ATOM 6631 N N . SER B 1 390 ? 11.906 -44.812 0.439 1 95 390 SER B N 1
ATOM 6632 C CA . SER B 1 390 ? 10.711 -44.688 -0.383 1 95 390 SER B CA 1
ATOM 6633 C C . SER B 1 390 ? 9.773 -43.625 0.149 1 95 390 SER B C 1
ATOM 6635 O O . SER B 1 390 ? 9.812 -43.281 1.333 1 95 390 SER B O 1
ATOM 6637 N N . SER B 1 391 ? 9.086 -42.938 -0.691 1 96.25 391 SER B N 1
ATOM 6638 C CA . SER B 1 391 ? 8.016 -42 -0.397 1 96.25 391 SER B CA 1
ATOM 6639 C C . SER B 1 391 ? 6.785 -42.25 -1.253 1 96.25 391 SER B C 1
ATOM 6641 O O . SER B 1 391 ? 6.902 -42.594 -2.434 1 96.25 391 SER B O 1
ATOM 6643 N N . HIS B 1 392 ? 5.668 -42.25 -0.641 1 95.56 392 HIS B N 1
ATOM 6644 C CA . HIS B 1 392 ? 4.414 -42.594 -1.307 1 95.56 392 HIS B CA 1
ATOM 6645 C C . HIS B 1 392 ? 3.307 -41.625 -0.918 1 95.56 392 HIS B C 1
ATOM 6647 O O . HIS B 1 392 ? 3.225 -41.188 0.236 1 95.56 392 HIS B O 1
ATOM 6653 N N . ARG B 1 393 ? 2.488 -41.188 -1.911 1 95.56 393 ARG B N 1
ATOM 6654 C CA . ARG B 1 393 ? 1.336 -40.344 -1.634 1 95.56 393 ARG B CA 1
ATOM 6655 C C . ARG B 1 393 ? 0.142 -40.75 -2.496 1 95.56 393 ARG B C 1
ATOM 6657 O O . ARG B 1 393 ? 0.253 -40.812 -3.721 1 95.56 393 ARG B O 1
ATOM 6664 N N . ASP B 1 394 ? -1 -40.969 -1.824 1 95.12 394 ASP B N 1
ATOM 6665 C CA . ASP B 1 394 ? -2.264 -41.188 -2.523 1 95.12 394 ASP B CA 1
ATOM 6666 C C . ASP B 1 394 ? -2.941 -39.844 -2.854 1 95.12 394 ASP B C 1
ATOM 6668 O O . ASP B 1 394 ? -2.93 -38.938 -2.043 1 95.12 394 ASP B O 1
ATOM 6672 N N . PHE B 1 395 ? -3.432 -39.812 -4.066 1 93.88 395 PHE B N 1
ATOM 6673 C CA . PHE B 1 395 ? -4.332 -38.719 -4.469 1 93.88 395 PHE B CA 1
ATOM 6674 C C . PHE B 1 395 ? -5.754 -39.25 -4.637 1 93.88 395 PHE B C 1
ATOM 6676 O O . PHE B 1 395 ? -6.246 -39.375 -5.762 1 93.88 395 PHE B O 1
ATOM 6683 N N . ALA B 1 396 ? -6.402 -39.438 -3.559 1 90.56 396 ALA B N 1
ATOM 6684 C CA . ALA B 1 396 ? -7.641 -40.219 -3.482 1 90.56 396 ALA B CA 1
ATOM 6685 C C . ALA B 1 396 ? -8.727 -39.594 -4.359 1 90.56 396 ALA B C 1
ATOM 6687 O O . ALA B 1 396 ? -9.492 -40.312 -5.008 1 90.56 396 ALA B O 1
ATOM 6688 N N . ARG B 1 397 ? -8.75 -38.312 -4.402 1 88.75 397 ARG B N 1
ATOM 6689 C CA . ARG B 1 397 ? -9.766 -37.625 -5.184 1 88.75 397 ARG B CA 1
ATOM 6690 C C . ARG B 1 397 ? -9.688 -38 -6.656 1 88.75 397 ARG B C 1
ATOM 6692 O O . ARG B 1 397 ? -10.703 -38.031 -7.352 1 88.75 397 ARG B O 1
ATOM 6699 N N . TYR B 1 398 ? -8.508 -38.281 -7.062 1 93.31 398 TYR B N 1
ATOM 6700 C CA . TYR B 1 398 ? -8.305 -38.531 -8.484 1 93.31 398 TYR B CA 1
ATOM 6701 C C . TYR B 1 398 ? -8.031 -40 -8.742 1 93.31 398 TYR B C 1
ATOM 6703 O O . TYR B 1 398 ? -7.816 -40.406 -9.891 1 93.31 398 TYR B O 1
ATOM 6711 N N . GLY B 1 399 ? -7.953 -40.812 -7.723 1 94 399 GLY B N 1
ATOM 6712 C CA . GLY B 1 399 ? -7.898 -42.25 -7.828 1 94 399 GLY B CA 1
ATOM 6713 C C . GLY B 1 399 ? -6.531 -42.781 -8.234 1 94 399 GLY B C 1
ATOM 6714 O O . GLY B 1 399 ? -6.426 -43.781 -8.945 1 94 399 GLY B O 1
ATOM 6715 N N . PHE B 1 400 ? -5.508 -42.062 -7.891 1 96.88 400 PHE B N 1
ATOM 6716 C CA . PHE B 1 400 ? -4.184 -42.562 -8.227 1 96.88 400 PHE B CA 1
ATOM 6717 C C . PHE B 1 400 ? -3.172 -42.188 -7.148 1 96.88 400 PHE B C 1
ATOM 6719 O O . PHE B 1 400 ? -3.531 -41.594 -6.129 1 96.88 400 PHE B O 1
ATOM 6726 N N . ALA B 1 401 ? -1.915 -42.625 -7.332 1 97.56 401 ALA B N 1
ATOM 6727 C CA . ALA B 1 401 ? -0.842 -42.406 -6.367 1 97.56 401 ALA B CA 1
ATOM 6728 C C . ALA B 1 401 ? 0.5 -42.25 -7.07 1 97.56 401 ALA B C 1
ATOM 6730 O O . ALA B 1 401 ? 0.638 -42.562 -8.25 1 97.56 401 ALA B O 1
ATOM 6731 N N . TYR B 1 402 ? 1.312 -41.594 -6.375 1 97.75 402 TYR B N 1
ATOM 6732 C CA . TYR B 1 402 ? 2.699 -41.469 -6.805 1 97.75 402 TYR B CA 1
ATOM 6733 C C . TYR B 1 402 ? 3.648 -42.125 -5.82 1 97.75 402 TYR B C 1
ATOM 6735 O O . TYR B 1 402 ? 3.562 -41.906 -4.613 1 97.75 402 TYR B O 1
ATOM 6743 N N . ASP B 1 403 ? 4.484 -42.969 -6.367 1 97.5 403 ASP B N 1
ATOM 6744 C CA . ASP B 1 403 ? 5.434 -43.75 -5.566 1 97.5 403 ASP B CA 1
ATOM 6745 C C . ASP B 1 403 ? 6.863 -43.531 -6.059 1 97.5 403 ASP B C 1
ATOM 6747 O O . ASP B 1 403 ? 7.141 -43.656 -7.25 1 97.5 403 ASP B O 1
ATOM 6751 N N . VAL B 1 404 ? 7.754 -43.156 -5.137 1 97.44 404 VAL B N 1
ATOM 6752 C CA . VAL B 1 404 ? 9.164 -42.969 -5.457 1 97.44 404 VAL B CA 1
ATOM 6753 C C . VAL B 1 404 ? 10.023 -43.844 -4.555 1 97.44 404 VAL B C 1
ATOM 6755 O O . VAL B 1 404 ? 9.875 -43.844 -3.33 1 97.44 404 VAL B O 1
ATOM 6758 N N . ASN B 1 405 ? 10.938 -44.594 -5.191 1 96.5 405 ASN B N 1
ATOM 6759 C CA . ASN B 1 405 ? 11.812 -45.531 -4.48 1 96.5 405 ASN B CA 1
ATOM 6760 C C . ASN B 1 405 ? 13.273 -45.375 -4.906 1 96.5 405 ASN B C 1
ATOM 6762 O O . ASN B 1 405 ? 13.562 -45.25 -6.098 1 96.5 405 ASN B O 1
ATOM 6766 N N . ALA B 1 406 ? 14.102 -45.344 -3.893 1 96 406 ALA B N 1
ATOM 6767 C CA . ALA B 1 406 ? 15.531 -45.406 -4.164 1 96 406 ALA B CA 1
ATOM 6768 C C . ALA B 1 406 ? 16.031 -46.844 -4.004 1 96 406 ALA B C 1
ATOM 6770 O O . ALA B 1 406 ? 16 -47.406 -2.904 1 96 406 ALA B O 1
ATOM 6771 N N . VAL B 1 407 ? 16.547 -47.438 -5.145 1 95.88 407 VAL B N 1
ATOM 6772 C CA . VAL B 1 407 ? 16.984 -48.812 -5.125 1 95.88 407 VAL B CA 1
ATOM 6773 C C . VAL B 1 407 ? 18.453 -48.906 -5.57 1 95.88 407 VAL B C 1
ATOM 6775 O O . VAL B 1 407 ? 19 -47.938 -6.105 1 95.88 407 VAL B O 1
ATOM 6778 N N . ASP B 1 408 ? 19.031 -50 -5.293 1 93.69 408 ASP B N 1
ATOM 6779 C CA . ASP B 1 408 ? 20.484 -50.094 -5.438 1 93.69 408 ASP B CA 1
ATOM 6780 C C . ASP B 1 408 ? 20.875 -50.438 -6.871 1 93.69 408 ASP B C 1
ATOM 6782 O O . ASP B 1 408 ? 22.016 -50.219 -7.285 1 93.69 408 ASP B O 1
ATOM 6786 N N . ARG B 1 409 ? 20.016 -51.031 -7.648 1 92.62 409 ARG B N 1
ATOM 6787 C CA . ARG B 1 409 ? 20.266 -51.375 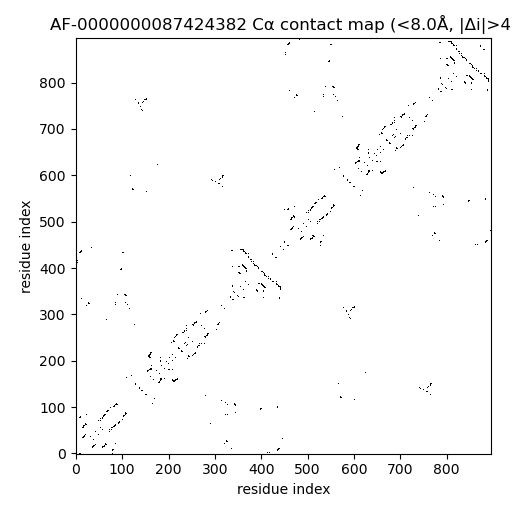-9.047 1 92.62 409 ARG B CA 1
ATOM 6788 C C . ARG B 1 409 ? 19 -51.25 -9.875 1 92.62 409 ARG B C 1
ATOM 6790 O O . ARG B 1 409 ? 17.891 -51.281 -9.336 1 92.62 409 ARG B O 1
ATOM 6797 N N . PRO B 1 410 ? 19.109 -51.156 -11.195 1 93.44 410 PRO B N 1
ATOM 6798 C CA . PRO B 1 410 ? 17.922 -51 -12.039 1 93.44 410 PRO B CA 1
ATOM 6799 C C . PRO B 1 410 ? 17.141 -52.312 -12.211 1 93.44 410 PRO B C 1
ATOM 6801 O O . PRO B 1 410 ? 17.719 -53.375 -12.109 1 93.44 410 PRO B O 1
ATOM 6804 N N . LEU B 1 411 ? 15.875 -52.125 -12.414 1 94.44 411 LEU B N 1
ATOM 6805 C CA . LEU B 1 411 ? 15.031 -53.25 -12.797 1 94.44 411 LEU B CA 1
ATOM 6806 C C . LEU B 1 411 ? 15.086 -53.469 -14.305 1 94.44 411 LEU B C 1
ATOM 6808 O O . LEU B 1 411 ? 15.148 -52.531 -15.086 1 94.44 411 LEU B O 1
ATOM 6812 N N . SER B 1 412 ? 15.039 -54.719 -14.672 1 92.88 412 SER B N 1
ATOM 6813 C CA . SER B 1 412 ? 14.992 -55.031 -16.094 1 92.88 412 SER B CA 1
ATOM 6814 C C . SER B 1 412 ? 13.602 -54.812 -16.672 1 92.88 412 SER B C 1
ATOM 6816 O O . SER B 1 412 ? 12.633 -54.656 -15.922 1 92.88 412 SER B O 1
ATOM 6818 N N . ARG B 1 413 ? 13.492 -54.781 -17.922 1 91.69 413 ARG B N 1
ATOM 6819 C CA . ARG B 1 413 ? 12.203 -54.594 -18.594 1 91.69 413 ARG B CA 1
ATOM 6820 C C . ARG B 1 413 ? 11.25 -55.719 -18.25 1 91.69 413 ARG B C 1
ATOM 6822 O O . ARG B 1 413 ? 10.039 -55.5 -18.141 1 91.69 413 ARG B O 1
ATOM 6829 N N . GLU B 1 414 ? 11.836 -56.844 -18.172 1 93 414 GLU B N 1
ATOM 6830 C CA . GLU B 1 414 ? 11.023 -58.031 -17.828 1 93 414 GLU B CA 1
ATOM 6831 C C . GLU B 1 414 ? 10.453 -57.906 -16.422 1 93 414 GLU B C 1
ATOM 6833 O O . GLU B 1 414 ? 9.289 -58.25 -16.172 1 93 414 GLU B O 1
ATOM 6838 N N . GLN B 1 415 ? 11.297 -57.469 -15.57 1 94.19 415 GLN B N 1
ATOM 6839 C CA . GLN B 1 415 ? 10.859 -57.281 -14.195 1 94.19 415 GLN B CA 1
ATOM 6840 C C . GLN B 1 415 ? 9.773 -56.219 -14.102 1 94.19 415 GLN B C 1
ATOM 6842 O O . GLN B 1 415 ? 8.805 -56.344 -13.352 1 94.19 415 GLN B O 1
ATOM 6847 N N . LEU B 1 416 ? 9.93 -55.188 -14.891 1 94.81 416 LEU B N 1
ATOM 6848 C CA . LEU B 1 416 ? 8.93 -54.125 -14.914 1 94.81 416 LEU B CA 1
ATOM 6849 C C . LEU B 1 416 ? 7.617 -54.625 -15.516 1 94.81 416 LEU B C 1
ATOM 6851 O O . LEU B 1 416 ? 6.535 -54.281 -15.055 1 94.81 416 LEU B O 1
ATOM 6855 N N . ALA B 1 417 ? 7.695 -55.406 -16.531 1 94.44 417 ALA B N 1
ATOM 6856 C CA . ALA B 1 417 ? 6.504 -56.031 -17.125 1 94.44 417 ALA B CA 1
ATOM 6857 C C . ALA B 1 417 ? 5.785 -56.906 -16.094 1 94.44 417 ALA B C 1
ATOM 6859 O O . ALA B 1 417 ? 4.555 -56.938 -16.062 1 94.44 417 ALA B O 1
ATOM 6860 N N . GLN B 1 418 ? 6.621 -57.594 -15.328 1 94 418 GLN B N 1
ATOM 6861 C CA . GLN B 1 418 ? 6.051 -58.438 -14.281 1 94 418 GLN B CA 1
ATOM 6862 C C . GLN B 1 418 ? 5.34 -57.594 -13.227 1 94 418 GLN B C 1
ATOM 6864 O O . GLN B 1 418 ? 4.312 -58 -12.688 1 94 418 GLN B O 1
ATOM 6869 N N . LEU B 1 419 ? 5.961 -56.5 -12.938 1 94.69 419 LEU B N 1
ATOM 6870 C CA . LEU B 1 419 ? 5.32 -55.562 -12.016 1 94.69 419 LEU B CA 1
ATOM 6871 C C . LEU B 1 419 ? 3.934 -55.188 -12.523 1 94.69 419 LEU B C 1
ATOM 6873 O O . LEU B 1 419 ? 2.959 -55.219 -11.766 1 94.69 419 LEU B O 1
ATOM 6877 N N . VAL B 1 420 ? 3.748 -54.781 -13.797 1 96.12 420 VAL B N 1
ATOM 6878 C CA . VAL B 1 420 ? 2.49 -54.375 -14.398 1 96.12 420 VAL B CA 1
ATOM 6879 C C . VAL B 1 420 ? 1.474 -55.5 -14.336 1 96.12 420 VAL B C 1
ATOM 6881 O O . VAL B 1 420 ? 0.332 -55.312 -13.914 1 96.12 420 VAL B O 1
ATOM 6884 N N . LYS B 1 421 ? 1.941 -56.625 -14.672 1 95.25 421 LYS B N 1
ATOM 6885 C CA . LYS B 1 421 ? 1.069 -57.812 -14.672 1 95.25 421 LYS B CA 1
ATOM 6886 C C . LYS B 1 421 ? 0.582 -58.125 -13.258 1 95.25 421 LYS B C 1
ATOM 6888 O O . LYS B 1 421 ? -0.611 -58.344 -13.047 1 95.25 421 LYS B O 1
ATOM 6893 N N . ALA B 1 422 ? 1.53 -58.156 -12.344 1 95 422 ALA B N 1
ATOM 6894 C CA . ALA B 1 422 ? 1.198 -58.469 -10.961 1 95 422 ALA B CA 1
ATOM 6895 C C . ALA B 1 422 ? 0.206 -57.469 -10.383 1 95 422 ALA B C 1
ATOM 6897 O O . ALA B 1 422 ? -0.74 -57.844 -9.695 1 95 422 ALA B O 1
ATOM 6898 N N . ALA B 1 423 ? 0.461 -56.219 -10.664 1 95.69 423 ALA B N 1
ATOM 6899 C CA . ALA B 1 423 ? -0.419 -55.188 -10.156 1 95.69 423 ALA B CA 1
ATOM 6900 C C . ALA B 1 423 ? -1.831 -55.312 -10.719 1 95.69 423 ALA B C 1
ATOM 6902 O O . ALA B 1 423 ? -2.814 -55.156 -9.984 1 95.69 423 ALA B O 1
ATOM 6903 N N . ARG B 1 424 ? -1.999 -55.625 -11.984 1 96 424 ARG B N 1
ATOM 6904 C CA . ARG B 1 424 ? -3.297 -55.812 -12.625 1 96 424 ARG B CA 1
ATOM 6905 C C . ARG B 1 424 ? -4.027 -57 -12.039 1 96 424 ARG B C 1
ATOM 6907 O O . ARG B 1 424 ? -5.238 -56.969 -11.812 1 96 424 ARG B O 1
ATOM 6914 N N . GLU B 1 425 ? -3.287 -58 -11.758 1 95.06 425 GLU B N 1
ATOM 6915 C CA . GLU B 1 425 ? -3.875 -59.219 -11.219 1 95.06 425 GLU B CA 1
ATOM 6916 C C . GLU B 1 425 ? -4.371 -59 -9.789 1 95.06 425 GLU B C 1
ATOM 6918 O O . GLU B 1 425 ? -5.469 -59.438 -9.438 1 95.06 425 GLU B O 1
ATOM 6923 N N . ILE B 1 426 ? -3.559 -58.375 -9.07 1 93.81 426 ILE B N 1
ATOM 6924 C CA . ILE B 1 426 ? -3.881 -58.156 -7.664 1 93.81 426 ILE B CA 1
ATOM 6925 C C . ILE B 1 426 ? -5.098 -57.25 -7.543 1 93.81 426 ILE B C 1
ATOM 6927 O O . ILE B 1 426 ? -5.957 -57.469 -6.684 1 93.81 426 ILE B O 1
ATOM 6931 N N . THR B 1 427 ? -5.188 -56.25 -8.375 1 92.81 427 THR B N 1
ATOM 6932 C CA . THR B 1 427 ? -6.188 -55.219 -8.195 1 92.81 427 THR B CA 1
ATOM 6933 C C . THR B 1 427 ? -7.402 -55.469 -9.086 1 92.81 427 THR B C 1
ATOM 6935 O O . THR B 1 427 ? -8.492 -54.969 -8.82 1 92.81 427 THR B O 1
ATOM 6938 N N . GLY B 1 428 ? -7.219 -56.219 -10.156 1 92.75 428 GLY B N 1
ATOM 6939 C CA . GLY B 1 428 ? -8.25 -56.344 -11.172 1 92.75 428 GLY B CA 1
ATOM 6940 C C . GLY B 1 428 ? -8.43 -55.125 -12.016 1 92.75 428 GLY B C 1
ATOM 6941 O O . GLY B 1 428 ? -9.438 -54.969 -12.711 1 92.75 428 GLY B O 1
ATOM 6942 N N . ASP B 1 429 ? -7.531 -54.219 -11.93 1 92.06 429 ASP B N 1
ATOM 6943 C CA . ASP B 1 429 ? -7.566 -52.938 -12.625 1 92.06 429 ASP B CA 1
ATOM 6944 C C . ASP B 1 429 ? -6.523 -52.875 -13.734 1 92.06 429 ASP B C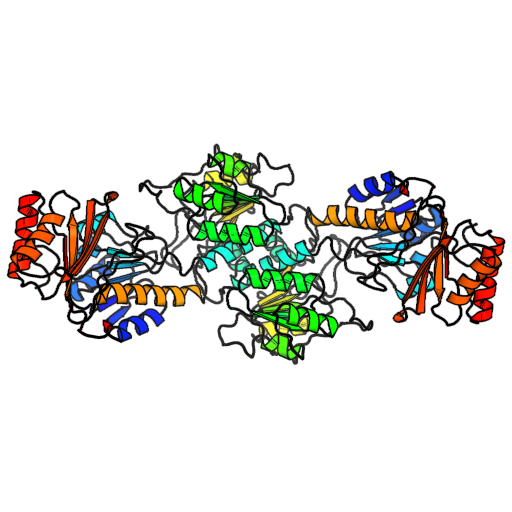 1
ATOM 6946 O O . ASP B 1 429 ? -5.32 -52.875 -13.469 1 92.06 429 ASP B O 1
ATOM 6950 N N . ASP B 1 430 ? -6.996 -52.781 -14.961 1 91.38 430 ASP B N 1
ATOM 6951 C CA . ASP B 1 430 ? -6.098 -52.75 -16.109 1 91.38 430 ASP B CA 1
ATOM 6952 C C . ASP B 1 430 ? -5.238 -51.5 -16.094 1 91.38 430 ASP B C 1
ATOM 6954 O O . ASP B 1 430 ? -4.176 -51.438 -16.719 1 91.38 430 ASP B O 1
ATOM 6958 N N . SER B 1 431 ? -5.734 -50.531 -15.391 1 92.31 431 SER B N 1
ATOM 6959 C CA . SER B 1 431 ? -5.012 -49.281 -15.305 1 92.31 431 SER B CA 1
ATOM 6960 C C . SER B 1 431 ? -4.277 -49.156 -13.977 1 92.31 431 SER B C 1
ATOM 6962 O O . SER B 1 431 ? -4.027 -48.031 -13.5 1 92.31 431 SER B O 1
ATOM 6964 N N . ALA B 1 432 ? -3.92 -50.25 -13.359 1 96.06 432 ALA B N 1
ATOM 6965 C CA . ALA B 1 432 ? -3.285 -50.25 -12.047 1 96.06 432 ALA B CA 1
ATOM 6966 C C . ALA B 1 432 ? -1.978 -49.469 -12.062 1 96.06 432 ALA B C 1
ATOM 6968 O O . ALA B 1 432 ? -1.679 -48.719 -11.125 1 96.06 432 ALA B O 1
ATOM 6969 N N . ILE B 1 433 ? -1.175 -49.688 -13.07 1 97.12 433 ILE B N 1
ATOM 6970 C CA . ILE B 1 433 ? 0.056 -48.938 -13.289 1 97.12 433 ILE B CA 1
ATOM 6971 C C . ILE B 1 433 ? -0.116 -48 -14.477 1 97.12 433 ILE B C 1
ATOM 6973 O O . ILE B 1 433 ? -0.511 -48.406 -15.562 1 97.12 433 ILE B O 1
ATOM 6977 N N . ARG B 1 434 ? 0.166 -46.781 -14.32 1 96.56 434 ARG B N 1
ATOM 6978 C CA . ARG B 1 434 ? -0.084 -45.781 -15.352 1 96.56 434 ARG B CA 1
ATOM 6979 C C . ARG B 1 434 ? 1.22 -45.312 -15.984 1 96.56 434 ARG B C 1
ATOM 6981 O O . ARG B 1 434 ? 1.281 -45.062 -17.203 1 96.56 434 ARG B O 1
ATOM 6988 N N . ALA B 1 435 ? 2.215 -45.125 -15.164 1 97 435 ALA B N 1
ATOM 6989 C CA . ALA B 1 435 ? 3.52 -44.688 -15.664 1 97 435 ALA B CA 1
ATOM 6990 C C . ALA B 1 435 ? 4.645 -45.219 -14.781 1 97 435 ALA B C 1
ATOM 6992 O O . ALA B 1 435 ? 4.484 -45.344 -13.562 1 97 435 ALA B O 1
ATOM 6993 N N . ILE B 1 436 ? 5.742 -45.562 -15.344 1 97.12 436 ILE B N 1
ATOM 6994 C CA . ILE B 1 436 ? 6.941 -46.031 -14.656 1 97.12 436 ILE B CA 1
ATOM 6995 C C . ILE B 1 436 ? 8.156 -45.25 -15.164 1 97.12 436 ILE B C 1
ATOM 6997 O O . ILE B 1 436 ? 8.25 -44.938 -16.359 1 97.12 436 ILE B O 1
ATOM 7001 N N . ARG B 1 437 ? 9.008 -44.969 -14.281 1 96.31 437 ARG B N 1
ATOM 7002 C CA . ARG B 1 437 ? 10.25 -44.281 -14.664 1 96.31 437 ARG B CA 1
ATOM 7003 C C . ARG B 1 437 ? 11.414 -44.75 -13.805 1 96.31 437 ARG B C 1
ATOM 7005 O O . ARG B 1 437 ? 11.266 -44.938 -12.594 1 96.31 437 ARG B O 1
ATOM 7012 N N . MET B 1 438 ? 12.469 -45.031 -14.445 1 95.56 438 MET B N 1
ATOM 7013 C CA . MET B 1 438 ? 13.734 -45.344 -13.773 1 95.56 438 MET B CA 1
ATOM 7014 C C . MET B 1 438 ? 14.758 -44.25 -14.023 1 95.56 438 MET B C 1
ATOM 7016 O O . MET B 1 438 ? 15.062 -43.906 -15.172 1 95.56 438 MET B O 1
ATOM 7020 N N . ILE B 1 439 ? 15.266 -43.688 -12.953 1 95.31 439 ILE B N 1
ATOM 7021 C CA . ILE B 1 439 ? 16.203 -42.562 -13.047 1 95.31 439 ILE B CA 1
ATOM 7022 C C . ILE B 1 439 ? 17.547 -42.969 -12.453 1 95.31 439 ILE B C 1
ATOM 7024 O O . ILE B 1 439 ? 17.609 -43.438 -11.32 1 95.31 439 ILE B O 1
ATOM 7028 N N . ASP B 1 440 ? 18.594 -42.812 -13.227 1 92.75 440 ASP B N 1
ATOM 7029 C CA . ASP B 1 440 ? 19.938 -43.031 -12.727 1 92.75 440 ASP B CA 1
ATOM 7030 C C . ASP B 1 440 ? 20.5 -41.719 -12.133 1 92.75 440 ASP B C 1
ATOM 7032 O O . ASP B 1 440 ? 20.859 -40.812 -12.867 1 92.75 440 ASP B O 1
ATOM 7036 N N . VAL B 1 441 ? 20.672 -41.656 -10.828 1 90.25 441 VAL B N 1
ATOM 7037 C CA . VAL B 1 441 ? 21.047 -40.438 -10.125 1 90.25 441 VAL B CA 1
ATOM 7038 C C . VAL B 1 441 ? 22.469 -40 -10.539 1 90.25 441 VAL B C 1
ATOM 7040 O O . VAL B 1 441 ? 22.797 -38.812 -10.531 1 90.25 441 VAL B O 1
ATOM 7043 N N . GLY B 1 442 ? 23.312 -40.938 -10.844 1 81.75 442 GLY B N 1
ATOM 7044 C CA . GLY B 1 442 ? 24.688 -40.656 -11.211 1 81.75 442 GLY B CA 1
ATOM 7045 C C . GLY B 1 442 ? 24.828 -40.125 -12.633 1 81.75 442 GLY B C 1
ATOM 7046 O O . GLY B 1 442 ? 25.891 -39.625 -13.016 1 81.75 442 GLY B O 1
ATOM 7047 N N . GLU B 1 443 ? 23.891 -40.281 -13.32 1 68.88 443 GLU B N 1
ATOM 7048 C CA . GLU B 1 443 ? 23.984 -39.906 -14.727 1 68.88 443 GLU B CA 1
ATOM 7049 C C . GLU B 1 443 ? 23.641 -38.438 -14.914 1 68.88 443 GLU B C 1
ATOM 7051 O O . GLU B 1 443 ? 22.594 -37.969 -14.461 1 68.88 443 GLU B O 1
ATOM 7056 N N . GLY B 1 444 ? 24.516 -37.656 -15.461 1 59.09 444 GLY B N 1
ATOM 7057 C CA . GLY B 1 444 ? 24.203 -36.344 -16.031 1 59.09 444 GLY B CA 1
ATOM 7058 C C . GLY B 1 444 ? 24.281 -35.219 -15.023 1 59.09 444 GLY B C 1
ATOM 7059 O O . GLY B 1 444 ? 25.031 -35.312 -14.047 1 59.09 444 GLY B O 1
ATOM 7060 N N . ALA B 1 445 ? 23.531 -34.094 -15.188 1 58.09 445 ALA B N 1
ATOM 7061 C CA . ALA B 1 445 ? 23.516 -32.781 -14.555 1 58.09 445 ALA B CA 1
ATOM 7062 C C . ALA B 1 445 ? 22.922 -32.844 -13.148 1 58.09 445 ALA B C 1
ATOM 7064 O O . ALA B 1 445 ? 22.828 -31.828 -12.453 1 58.09 445 ALA B O 1
ATOM 7065 N N . CYS B 1 446 ? 22.406 -33.906 -12.695 1 60.34 446 CYS B N 1
ATOM 7066 C CA . CYS B 1 446 ? 21.844 -34 -11.352 1 60.34 446 CYS B CA 1
ATOM 7067 C C . CYS B 1 446 ? 22.922 -33.844 -10.297 1 60.34 446 CYS B C 1
ATOM 7069 O O . CYS B 1 446 ? 22.625 -33.5 -9.148 1 60.34 446 CYS B O 1
ATOM 7071 N N . ALA B 1 447 ? 24.125 -34.25 -10.602 1 49.31 447 ALA B N 1
ATOM 7072 C CA . ALA B 1 447 ? 25.266 -34.25 -9.695 1 49.31 447 ALA B CA 1
ATOM 7073 C C . ALA B 1 447 ? 25.828 -32.812 -9.531 1 49.31 447 ALA B C 1
ATOM 7075 O O . ALA B 1 447 ? 26.578 -32.562 -8.586 1 49.31 447 ALA B O 1
ATOM 7076 N N . GLU B 1 448 ? 25.641 -31.75 -10.445 1 44.81 448 GLU B N 1
ATOM 7077 C CA . GLU B 1 448 ? 26.375 -30.5 -10.281 1 44.81 448 GLU B CA 1
ATOM 7078 C C . GLU B 1 448 ? 25.5 -29.453 -9.594 1 44.81 448 GLU B C 1
ATOM 7080 O O . GLU B 1 448 ? 24.312 -29.344 -9.867 1 44.81 448 GLU B O 1
#

Sequence (896 aa):
MPKIDGVRYLNSKFKKALILEHPDPSLDDYLRAQGIEPDRRETQDEDEVVEILKEGQHDLLYKRSRFIVNERVLQASENLAAIMLCCIGDDSVDKEACAREGVMVMNDPISNGWSVVEMIFGELITVARRIYDSVHKSNRHEWTKDNKNRYELRGKSLSIIGLGNIGKQVAKMAEAFDMDVYFYDASEVAREVGTTLGWTACDTMTQAFREGDFVTVHVSAEDPRGHSNENMLNYEEHFSQLGANRGENSPRIFLNAARGFLYEPDDLIRAVNEEKIRHAMVDVFPEEPGNKQDPWHNPYAEVERIFNTPHIGAATQEAQPRIAKHKATTTQLFDCYGTVRDTVFSPGHVIGVEAEDPDIILTVVHSDVRGTKKAVDDCIYEAGLSNMQSSHRDFARYGFAYDVNAVDRPLSREQLAQLVKAAREITGDDSAIRAIRMIDVGEGACAEMPKIDGVRYLNSKFKKALILEHPDPSLDDYLRAQGIEPDRRETQDEDEVVEILKEGQHDLLYKRSRFIVNERVLQASENLAAIMLCCIGDDSVDKEACAREGVMVMNDPISNGWSVVEMIFGELITVARRIYDSVHKSNRHEWTKDNKNRYELRGKSLSIIGLGNIGKQVAKMAEAFDMDVYFYDASEVAREVGTTLGWTACDTMTQAFREGDFVTVHVSAEDPRGHSNENMLNYEEHFSQLGANRGENSPRIFLNAARGFLYEPDDLIRAVNEEKIRHAMVDVFPEEPGNKQDPWHNPYAEVERIFNTPHIGAATQEAQPRIAKHKATTTQLFDCYGTVRDTVFSPGHVIGVEAEDPDIILTVVHSDVRGTKKAVDDCIYEAGLSNMQSSHRDFARYGFAYDVNAVDRPLSREQLAQLVKAAREITGDDSAIRAIRMIDVGEGACAE

Nearest PDB structures (foldseek):
  3ddn-assembly1_A  TM=6.380E-01  e=1.728E-30  Mycobacterium tuberculosis
  3ddn-assembly1_B  TM=6.262E-01  e=1.714E-29  Mycobacterium tuberculosis
  5z20-assembly1_C  TM=8.259E-01  e=2.323E-23  Pseudomonas aeruginosa
  5z1z-assembly1_B  TM=7.671E-01  e=1.428E-21  Escherichia coli BL21(DE3)
  4e5k-assembly2_C-2  TM=8.425E-01  e=3.630E-20  Stutzerimonas stutzeri

Secondary structure (DSSP, 8-state):
--EETTEEEE-SS--EEEE-S---THHHHHHHHTT-EEEE-----HHHHHHHHHHH--SEEEE-SSS-B-HHHHHT-TT--EEEESSS--TTB-HHHHHHHT-EEE--SSTTHHHHHHHHHHHHHHHHTTHHHHHHHHTTT------TT---STT-EEEEE--SHHHHHHHHHHHHTT-EEEEE-S-HHHHHHHHHTTPEEPSSHHHHHHH-SEEEE---SB-TTS-B-TT---TTTTGGGTTTTS-TT---EEEE-S-GGGS-HHHHHHHHHTTSSSEEEE---SS--SSTTS----TTTT-TTEEE--S-TT-STTHHHHHHHHHHHHHHHHHHH--B-SBTTSTT--B-----TT-EEEEEEEE-STTHHHHHHHHHHHTT--EEEEEEEEEGGGTEEEEEEEESSPPPHHHHHHHHHHHHHHH--TTSEEEEEEEETTSSGGG-/--EETTEEE--SS--EEEE-S---THHHHHHHHTT-EEEE-----HHHHHHHHHHH--SEEEE-SSS-B-HHHHHT-TT--EEEESSS--TTB-HHHHHHHT-EEE--SSTTHHHHHHHHHHHHHHHHTTHHHHHHHHTTT------TT---STT-EEEEE--SHHHHHHHHHHHHTT-EEEEE-S-HHHHHHHHHTTPEEPSSHHHHHHH-SEEEE---SB-TTS-B-TT---TTTTGGGTTTTS-TT---EEEE-S-GGGS-HHHHHHHHHTTSSSEEEE---SS--SSTTS----TTTT-TTEEE--S-TT-STTHHHHHHHHHHHHHHHHHHH--B-SBTTSTT--B-----TT-EEEEEEEE-STTHHHHHHHHHHHTT--EEEEEEEEEGGGTEEEEEEEESSPPPHHHHHHHHHHHHHHH--TTSEEEEEEEETTSGGGG-

Organism: Persicimonas caeni (NCBI:txid2292766)

Radius of gyration: 35.24 Å; Cα contacts (8 Å, |Δi|>4): 2088; chains: 2; bounding box: 55×111×80 Å

InterPro domains:
  IPR006139 D-isomer specific 2-hydroxyacid dehydrogenase, catalytic domain [PF00389] (18-326)
  IPR006140 D-isomer specific 2-hydroxyacid dehydrogenase, NAD-binding domain [PF02826] (123-313)
  IPR036291 NAD(P)-binding domain superfamily [SSF51735] (113-313)
  IPR050857 D-isomer specific 2-hydroxyacid dehydrogenases [PTHR42789] (40-329)

Foldseek 3Di:
DQDQLNFGEADQFFAEEEEEDCFPPVLQVLCVLQNHHYHYDDDLDPVVLLVCCLVVLGQEYEDEDFRAADLSNLVSHSRHAEYEYLALADVRYPVLSCLLQNYFYFYDPPLLLVLLLVVVVVVVQCLLQVVVVCVVCVVVVHDDPDCVSHDQLAAFEEEEEDCPPSNVVNQVVSVVSNHQYEYEDPDPVSQVVCVVVPHHYDPDLLVSQQRHLEYEYADGQAHPLRHGLFAVDFQPRHLLNHNNNPDPSRSQEYEYLHEARNRDPVRNLVSCVVPSHVAYEYEYHNDADSDPPDDDDDPCVPPPRYHYHPNCSRPDPRSSVSSSVVSSVQVLCCSQWVWHANTPLDHPDIFTDDDDPQWKKKKWKFFPAPPLVVLVVVLCVVVVKDFPDKGKDDSVSSGIIMIMTIIDDDDDSVSVSSSLVSQCVRRVDNRGTNYMYMHGNPDGDNVD/DQAQLNFGAADLFFAEEEEEDCFPPVLQVLCVLQNHHYDYDDDLDPVVLLVCCLVVLGQEYEYEDFRAADLSNLVSHSRHAEYEYLAQADVRYPVLSCLLQNHFYFYDPPLLLVLLLVVVVVVVQCLLQVVVVCVVCVVVVHDDPDCVSHDQLAAFEEEEEDCPPSNVVNQVVSVVSNHQYEYEDPDPVSQVVCVVVPHHYDPDLLVSQQRHLEYEYADGQAHPLRHGLFQVDFQVRHLLNHNNNPDPSRSQEYEYLYEARNRDPVRNLVSCVVVSHVAYEYEYHNDADSDPPDDDDDPCVPPPRYHYHPNCSRPDPRSSVSSSVVSSVQVLCCSQWVWHANTPLDHPDIFTDDDDPQWKKKKWKFFPFPCLVVLVVVLCVVQVKDFPDKGKDDSVSSGIIMIMTIIDDDDDSVSVSSSLVSSCVRRVDNRGTNYMYMHGNPDGDNVD

Solvent-accessible surface area (backbone atoms only — not comparable to full-atom values): 44884 Å² total; per-residue (Å²): 123,54,50,53,94,85,18,28,38,34,64,44,61,58,49,33,30,36,34,28,74,74,64,39,70,65,35,44,57,51,33,45,72,63,58,20,45,66,46,74,45,87,69,77,48,65,70,59,52,28,52,51,27,50,73,62,42,25,26,33,39,35,30,46,72,63,68,71,40,43,58,68,52,57,66,29,16,60,32,41,46,32,41,38,26,66,31,60,67,64,82,34,46,43,62,63,46,26,45,69,61,34,28,47,46,27,39,40,80,62,51,35,35,63,44,32,43,52,45,51,49,14,50,50,38,30,58,32,52,38,44,62,61,33,29,59,38,25,49,70,34,44,60,70,68,59,32,79,85,12,48,59,61,55,74,33,29,39,13,34,37,22,59,47,74,52,29,46,51,41,52,54,52,37,48,77,50,48,29,43,50,35,26,22,50,93,44,65,66,48,41,51,53,41,42,72,72,69,35,44,70,35,94,39,66,42,54,25,26,18,61,7,28,27,37,39,42,40,49,64,71,41,47,100,88,64,46,70,36,63,52,72,43,44,37,82,64,28,43,58,27,32,16,64,75,38,64,91,86,46,65,15,33,42,38,38,71,45,60,26,48,31,31,57,69,65,35,55,53,49,22,41,76,71,59,33,21,60,34,36,40,36,24,45,50,71,69,70,57,84,49,73,83,45,81,45,74,48,93,50,43,85,40,86,53,45,44,37,38,54,54,46,48,55,35,23,62,60,25,40,54,43,32,24,52,50,52,43,51,51,46,49,39,33,45,41,54,56,26,44,53,41,24,74,80,46,71,88,44,72,46,48,59,93,74,50,68,73,27,20,30,42,35,35,26,24,29,59,53,74,52,28,66,53,26,55,54,46,40,42,51,75,70,69,46,53,73,80,41,69,31,74,48,74,30,72,94,59,51,20,27,44,36,37,33,32,22,63,58,82,78,52,70,67,53,50,46,46,30,49,51,47,16,24,64,67,51,71,32,89,62,24,51,22,23,38,32,52,22,55,33,62,57,70,64,61,74,111,122,55,49,54,96,86,18,30,38,34,64,44,61,57,50,32,30,36,35,27,74,75,64,39,70,66,32,44,55,50,33,45,72,61,59,20,46,66,47,74,44,87,68,77,48,65,70,59,52,28,51,49,27,49,72,62,41,24,25,33,40,35,30,45,72,64,68,70,42,44,60,68,51,59,66,30,15,60,31,40,46,31,42,39,28,66,31,60,66,64,83,34,44,44,61,62,46,27,44,69,60,32,30,47,46,28,40,39,80,61,52,34,36,63,44,32,41,52,46,51,51,15,51,50,38,29,57,33,51,39,43,61,61,33,30,59,36,27,50,70,34,44,61,70,68,57,32,79,83,12,49,59,62,53,75,32,29,38,12,33,38,21,60,46,74,51,27,47,52,40,50,54,51,37,46,76,50,48,30,45,49,34,26,22,50,93,45,66,66,47,41,52,53,42,42,73,73,69,36,43,71,34,95,38,64,41,52,24,24,18,60,7,29,27,38,39,42,41,49,64,71,41,47,99,88,66,47,70,34,63,52,71,41,46,35,82,64,27,43,58,28,31,15,64,76,38,66,91,85,46,66,17,33,42,37,39,71,46,59,26,47,31,31,55,70,66,34,56,50,49,22,41,75,70,59,32,20,60,32,36,41,35,25,44,51,71,70,70,57,85,47,74,84,44,82,44,75,50,92,47,44,85,40,87,52,45,44,38,39,55,56,46,48,53,35,23,61,59,25,39,54,42,35,25,52,51,51,42,51,51,46,48,39,33,47,39,54,58,26,45,53,42,24,75,79,45,72,89,43,73,46,49,60,94,74,51,68,72,26,21,32,42,34,37,28,25,30,58,51,73,53,29,66,53,26,55,54,48,41,41,51,75,71,69,48,53,74,77,41,69,31,75,48,75,30,70,92,60,50,21,27,45,36,37,32,32,23,64,60,82,78,52,70,65,54,50,45,47,29,49,51,48,18,22,65,67,50,71,32,89,62,24,51,22,25,38,32,54,21,56,31,60,55,70,63,62,74,112